Protein 9C12 (pdb70)

Nearest PDB structures (foldseek):
  9c12-assembly1_A  TM=1.001E+00  e=0.000E+00  Homo sapiens
  8jxq-assembly1_A  TM=9.206E-01  e=0.000E+00  Homo sapiens
  8jy4-assembly1_A  TM=8.613E-01  e=0.000E+00  Homo sapiens
  8rq3-assembly1_A  TM=8.655E-01  e=0.000E+00  Rattus norvegicus
  8izr-assembly1_A  TM=8.465E-01  e=0.000E+00  Homo sapiens

Radius of gyration: 42.32 Å; Cα contacts (8 Å, |Δi|>4): 1856; chains: 1; bounding box: 76×103×144 Å

GO terms:
  GO:0042167 heme catabolic process (P, IMP)
  GO:0016324 apical plasma membrane (C, IDA)
  GO:0042626 ATPase-coupled transmembrane transporter activity (F, IDA)
  GO:0042910 xenobiotic transmembrane transporter activity (F, IDA)
  GO:0015431 ABC-type glutathione S-conjugate transporter activity (F, EXP)
  GO:0008559 ABC-type xenobiotic transporter activity (F, EXP)
  GO:0015431 ABC-type glutathione S-conjugate transporter activity (F, IMP)
  GO:0008559 ABC-type xenobiotic transporter activity (F, IMP)
  GO:0015721 bile acid and bile salt transport (P, IMP)
  GO:0015723 bilirubin transport (P, IMP)
  GO:0015127 bilirubin transmembrane transporter activity (F, IMP)
  GO:0046618 xenobiotic export from cell (P, IMP)
  GO:0071716 leukotriene transport (P, IMP)
  GO:0006855 xenobiotic transmembrane transport (P, IMP)
  GO:0005886 plasma membrane (C, TAS)
  GO:0042626 ATPase-coupled transmembrane transporter activity (F, TAS)
  GO:0022857 transmembrane transporter activity (F, TAS)
  GO:0042167 heme catabolic process (P, TAS)
  GO:0008559 ABC-type xenobiotic transporter activity (F, TAS)
  GO:0015127 bilirubin transmembrane transporter activity (F, TAS)

InterPro domains:
  IPR003439 ABC transporter-like, ATP-binding domain [PF00005] (655-788)
  IPR003439 ABC transporter-like, ATP-binding domain [PF00005] (1317-1465)
  IPR003439 ABC transporter-like, ATP-binding domain [PS50893] (637-861)
  IPR003439 ABC transporter-like, ATP-binding domain [PS50893] (1300-1534)
  IPR003593 AAA+ ATPase domain [SM00382] (663-838)
  IPR003593 AAA+ ATPase domain [SM00382] (1326-1511)
  IPR005292 Multi drug resistance-associated protein [TIGR00957] (9-1537)
  IPR011527 ABC transporter type 1, transmembrane domain [PF00664] (323-593)
  IPR011527 ABC transporter type 1, transmembrane domain [PF00664] (979-1228)
  IPR011527 ABC transporter type 1, transmembrane domain [PS50929] (325-605)
  IPR011527 ABC transporter type 1, transmembrane domain [PS50929] (980-1264)
  IPR017871 ABC transporter-like, conserved site [PS00211] (761-775)
  IPR027417 P-loop containing nucleoside triphosphate hydrolase [G3DSA:3.40.50.300] (620-881)
  IPR027417 P-loop containing nucleoside triphosphate hydrolase [G3DSA:3.40.50.300] (1284-1530)
  IPR027417 P-loop containing nucleoside triphosphate hydrolase [SSF52540] (632-859)
  IPR027417 P-loop containing nucleoside triphosphate hydrolase [SSF52540] (1290-1532)
  IPR036640 ABC transporter type 1, transmembrane domain superfamily [G3DSA:1.20.1560.10] (288-618)
  IPR036640 ABC transporter type 1, transmembrane domain superfamily [G3DSA:1.20.1560.10] (944-1282)
  IPR036640 ABC transporter type 1, transmembrane domain superfamily [SSF90123] (306-617)
  IPR036640 ABC transporter type 1, transmembrane domain superfamily [SSF90123] (979-1281)

B-factor: mean 104.56, std 37.17, range [22.06, 226.89]

Solvent-accessible surface area: 64029 Å² total; per-residue (Å²): 170,37,95,167,38,12,93,58,64,57,120,66,75,80,79,63,101,43,97,144,23,50,40,10,58,1,46,1,28,0,42,27,11,109,84,5,10,27,43,0,116,147,56,1,81,138,23,44,102,107,7,142,171,68,108,129,154,87,29,92,86,43,188,47,27,99,25,19,33,68,39,0,18,77,4,37,96,25,7,47,75,34,39,54,86,14,121,100,82,21,86,82,91,76,95,49,31,43,7,109,62,47,15,4,58,75,60,42,26,0,9,102,26,0,43,83,8,13,100,6,42,5,45,22,90,50,9,14,11,96,2,19,1,65,2,2,51,60,19,23,109,16,15,57,89,11,65,64,7,4,78,90,52,55,148,162,55,72,107,104,62,81,58,55,1,49,23,37,47,82,26,24,35,49,18,70,62,0,34,91,40,8,28,105,37,16,75,84,137,49,105,87,18,32,52,43,12,2,2,41,41,21,45,27,35,13,44,37,2,58,49,3,4,95,65,3,106,154,97,106,5,73,52,159,28,8,70,88,11,65,113,92,2,48,0,142,45,2,16,72,106,0,48,68,46,24,119,136,2,20,105,117,16,91,169,63,52,79,79,61,116,127,114,15,124,76,2,0,99,105,0,16,121,86,13,12,118,95,27,33,93,109,1,77,98,50,12,59,63,7,0,100,53,18,11,50,17,2,53,18,1,48,89,5,0,44,6,10,34,70,133,122,41,63,89,81,54,0,87,84,6,0,91,77,4,52,50,9,30,48,73,41,13,53,23,22,4,34,6,49,27,33,5,38,39,6,0,0,19,8,15,2,0,0,4,7,11,0,2,82,26,3,12,57,2,16,15,86,26,45,125,111,48,92,63,42,92,4,20,79,9,1,37,75,3,1,54,48,6,17,62,16,18,19,72,57,19,8,58,73,0,0,76,52,17,23,88,42,0,43,111,35,2,107,132,18,3,22,92,12,3,106,30,2,34,35,20,9,88,115,21,47,67,81,4,24,94,28,9,50,112,0,58,74,42,76,91,126,25,99,159,30,54,84,112,3,37,92,15,0,75,27,1,6,82,2,5,54,15,0,0,20,13,3,11,0,30,18,7,67,74,57,1,37,81,22,5,140,91,12,20,160,41,18,49,41,47,23,56,31,57,7,48,8,44,48,28,25,52,21,8,15,33,87,5,8,29,42,1,0,22,50,17,6,87,106,62,85,104,39,36,3,38,6,51,44,0,1,1,0,26,8,1,7,31,44,2,97,115,0,7,12,14,29,1,74,10,78,2,18,69,108,45,4,67,80,5,15,92,116,0,7,100,6,1,3,19,102,87,50,106,106,80,15,22,119,121,85,73,126,51,117,46,7,0,39,6,26,88,0,6,2,2,92,102,131,151,57,147,22,49,2,87,83,4,82,15,65,12,101,80,34,57,2,9,1,2,17,21,90,133,81,10,9,28,51,12,2,1,17,1,3,43,16,15,16,41,53,79,108,27,49,0,6,8,69,36,65,22,0,22,1,20,92,154,27,24,30,25,59,20,29,1,60,74,2,0,18,0,63,36,137,97,74,92,177,89,3,82,99,2,4,72,0,0,14,1,75,94,20,21,151,121,16,116,44,23,36,118,2,103,6,14,125,90,15,60,139,13,64,51,14,23,73,10,30,1,6,5,0,10,1,11,0,30,84,33,70,1,1,1,1,10,14,3,26,60,42,15,43,50,124,45,4,107,70,3,0,61,76,0,0,0,70,88,11,66,5,123,65,46,5,6,4,2,5,10,121,48,48,118,25,5,78,80,13,64,42,7,8,26,8,20,116,6,29,48,92,52,106,14,50,53,79,48,11,47,87,156,161,9,114,17,31,140,99,34,72,80,68,133,101,152,148,52,18,46,73,67,4,60,105,12,14,24,94,155,22,44,126,72,20,73,80,8,9,58,74,26,16,86,9,66,26,23,12,14,75,60,1,21,37,4,0,39,4,32,144,127,57,69,57,124,88,44,50,64,89,43,65,74,92,28,21,43,60,16,25,57,50,9,117,30,8,12,86,56,2,82,76,0,3,82,87,4,1,98,6,25,21,92,0,2,54,45,19,1,84,95,0,0,60,21,0,2,81,0,19,26,94,22,26,112,94,17,42,53,15,110,0,26,72,40,1,16,39,10,3,22,38,2,16,76,75,0,14,67,9,41,22,24,78,29,47,15,76,31,34,15,77,5,7,44,67,0,0,28,108,25,12,93,59,1,55,128,31,40,110,75,22,36,108,88,34,76,44,17,47,94,60,2,24,19,0,0,81,17,0,65,115,9,16,60,91,16,88,66,51,1,38,48,9,0,38,28,1,17,65,0,2,49,8,0,28,12,15,131,38,49,141,59,1,27,131,71,3,37,80,76,2,24,42,4,2,24,0,12,43,10,46,8,2,0,6,13,18,0,2,13,57,0,16,74,8,0,5,39,10,4,30,66,3,1,38,27,8,3,94,99,29,112,110,24,43,4,11,33,3,0,9,0,1,3,5,0,37,47,4,32,95,36,13,16,108,15,0,47,21,27,5,32,13,46,28,20,2,39,4,2,71,91,2,19,102,18,31,141,46,117,40,28,31,77,41,79,34,142,101,146,27,74,134,116,11,9,54,112,0,80,0,58,16,42,82,7,50,0,88,78,78,110,145,65,108,36,44,0,75,31,8,82,22,106,4,28,50,90,30,60,4,1,6,16,11,96,111,82,4,18,33,60,0,22,9,24,1,6,0,22,14,24,100,57,52,21,37,73,4,31,0,34,73,20,45,5,65,34,3,0,0,11,18,0,1,76,77,6,5,7,23,19,95,99,26,51,7,8,20,18,23,3,66,38,2,6,9,26,107,104,119,57,52,72,110,61,0,61,106,5,0,79,65,1,118,10,66,99,66,0,69,91,42,177,99,26,13,72,37,109,6,71,117,62,0,48,74,8,72,88,19,39,56,39,13,3,6,4,0,4,0,11,4,60,112,23,48,2,0,2,16,26,51,50,98,68,53,60,94,131,117,18,51,93,42,32,60,68,5,17,117,94,64,7,58,92,0,0,11,18,19,5,5,86,104,26,147,39,6,61,121,21,76,47,5,18,0,4,40,101,3,107,49,81,75,73,19,47,16,141,84,21,50,132,118,118,28,49,6,18,66,21,0,61,96,69,69,51,78

Secondary structure (DSSP, 8-state):
-HHHHTTS-S--GGGTSSTT----HHHHHHHHHHHHHHHHHHHHHHHHHHHHTT---PPPP-HHHHHHHHHHHHHHHHHHHHHHHHHHHTTTSS---THHHHHHHHHHHHHHHHHHHHHHGGGSSSSS-HHHHHHHHHHHHHHHHHHHHHHHHHHTT--TTHHHHHHHHHHHHHHHHHHHHTTS------SS-GGGT--HHHHHTTTTSHHHHHHHHHS---TTTSPPPPGGGSHHHHHHHHHHHHHHHHHHHHHHHHHS-----S-HHHHHHHHHHHHHHHHHHHHHHHHHHTTTHHHHHHHHHHHHH-S-S-HHHHHHHHHHHHHHHHHHHHHHHHHHHHHHHHHHHHHHHHHHHHHHHHTTB-HHHHTTS-HHHHHHIIIIIHHHHHHHHTTTTHHHHHHHHHHHHHHHHHHHHGGGGHHHHHHHHHHHHHHHHHHHHHHHHHHHHHHHHHHHHHHHHHHHHTHHHHHHHT-HHHHHHHHHHHHHHHHHHHHHHHHHHHHHHHHHHHHHHHHHHHHHHHHHHH-TT----HHHHHHHHHHHHHHHHHHHHHHHHHHHHHHHHHHHHHHHHHHTSPBP--TTEE--SS-SSSEEEEEEEEESSTTS--SEEEE--EE-TT-EEEEE-STTSSHHHHHHHHTT-SEEEEEEEEE-S-EEEE-SS----SEEHHHHHHTTSPP-HHHHHHHHHHTT-HHHHTTSTTGGG-EESTTSB---HHHHHHHHHHHHHHS--SEEEEE-GGGGS-HHHHHHHIIIIISTTSTTTTSEEEEE-S--TTGGG-SEEEEEETTEEEEEE-HHHHHHHT-HHHHHGGGG---HHHHHHHHHHH-HHHHHHHHHHHHHHHHHHHHHHHHHHHHHHGGGT--TTT--HHHHHHHHHHHHHHHHHHHHHHHHHHHHHHHHHHHHHHHHHHHHHHHHTT--HHHHHHS-HHHHHHIIIIIHHHHHTHHHHHHHHHHHHHHHHHHHHHHHHHH-GGGHHHHHHHHHHHHHHHHHHHHHHHHHHHHHHHHHHHHHHHHHHHHHTHHHHHHTT-HHHHHHHHHHHHHHHHHHHHHHHHHHHHHHHHHHHHHHHHHHHHHHHHHHTGGG--HHHHHHHHHHHTTHHHHHHHHHHHHHHHHHHTHHHHHHHHHHTS---S-SS-SS-PPTT--SS--EEEEEEEE-SSTTSPPSEEEEEEE--TT-EEEEE-STTS-THHHHHHHTTSS--SEEEEEETTEETTTS-HHHHHTTSEEE-SS----SEEHHHHH-TT--S-HHHHHHHHHHHT-HHHHTTSSSSSS-EE-GGGTTS-HHHHHHHHHHHHHHH--SEEEEE--SS---HHHHHHHHHHHHHHSTTSEEEEE-SSGGGTTTSSEEEEESSSSEEEEE-TTHHHHS-SHHHHHHHHHT--

Foldseek 3Di:
DLCQLQVHDQDDCVQVPDLDHAHDVSVLLPPLLCVLLVLCVVCLVVLLVVLVVPFDDFDDDDPLLVVLLVLLVVQLVLLVVQQVCVVVVPVVVDDHRNSSHVSSVSSNVVSVSVNVSLVSQRRALANLEPSVLVSLVSNLVSCVRVLCVLVVVVVVPDCPCVVVNVSSVSSNVSSVVSSVSSQAQRHPPDPQASQRRHHPNCNLLVVSCVVLLVVLQPDPDDLVSFHFDDPCQFLVNLQVLLVVQVVVQLVVQVVVVVVPPCLGDDRNVVSLCVSCVVLVVVLLVLLVLLLVLLVPLLVLLLQLLVPLFDPPPHLVSLLVSLVVLLVSLQVSLSSVLVSLLSQLSSLLSQLSNLLLLLLLLLLWFALVLLVVADLVRSLCLSVPLSVLSSVLSSCVVLQVSLVSLVVVLLVVLCVQQNPLLVQLVVLLVVVLVVLLVLLLVLVVLVVVLVVLQVVLLLQVLQCLVCLVVCLLQVPLVLSLVVSLVSVVVSLVSLLVSLLSVLVLVLCLPQSLLVSLLRSVLCSVPVALQRAFALSSNLSSSLSSLSNSVSSSVNSVSVSSVVVSVVSSVVSSSSSSGDTQDPPQEAADAPPQFAKWFDLWFWAADPVDDTQQGGEGDTHGFLAEEEEEEDPSLQQVVVVCVNLSNTGTDDGHMYGHWAEAEQAPDFADDFFFLVCLQCVPPDDDPVLLVLLCVLLVNQVVLVPQPVRRRAGDDLQGDDDDPLNSLSSRLSSRQSVPIAEYEYHASCVWFDPVSVVSNCCADPFCNHDCSRHYYYYYHHDPVCQQRHQKYFYGGNNYTDDMDHPVVCCVVVPPCVVVVVVVCFDVVLVVVLCVQLNVVLVVLLLVLLVQLLVLVLVLLVLVLVSNCVPVVDRSPGDDPVVSCVSSVVNVVSSVRSSVSSSVNSSSLSSSLSSSLSVLLSLLSVLVSQAFVVVSVVDNSVVSSCLVRVLSCLSSDVLSVLVVLQSNLVSLLVSLVVLLCVLPVVCVVVCVVLVVLLVVLLSSLLSSLLSLVVNLVVLPVVLSSLSSSCSVCSSSCVSRPPSVVSSVVNSVSSSSNSSSSSSSSSSLSSSLSSLSSSLSVSLSVSSVVCSVPSVPDRSSSSSSNNSSSVSSRVSSSVSSVSVSVNSNSSVSSVSSVVSSPDDGDFAQFDPPAADPLRLPFWFKWWAQWWFDQDPPDHTLATTEGDTAGGLFFEEEDEDVSLSPVVCVCPQLPSTPTPDTFMDHNRHTPVPGRNNSRSVFEAEQDQAFWARWFFLQCRLPSPNPDDPVLLLVLCVLLVCNVVQVVDPDRRRDTAHSRSVVDDPLVRSSSSLSSRLSSDHQEYEEEHYDGDDDVVSVVSSVVSCCPRNSNHHYYYYDDACVSGQQGQKYWYGGSSYTDDMGHNVVCCVDDDDVVVVCVVRVND

Sequence (1398 aa):
MLEKFCNSTFWNSSFLDSPEADLPLCFEQTVLVWIPLGYLWLLAPWQLLHVYKSRTKRSSTTKLYLAKQVFVGFLLILAAIELALVLTEDSGQATVPAVRYTNPSLYLGTWLLVLLIQYSRQWCVQKNSWFLSLFWILSILCGTFQFQTLIRTLLQGDNSNLAYSCLFFISYGFQILILIFSAFSENNESSNNPSSIASFLSSITYSWYDSIILKGYKRPLTLEDVWEVDEEMKTKTLVSKFETHMKRELQKARRALQRRQEVPKSWLMKALFKTFYMVLLKSFLLKLVNDIFTFVSPQLLKLLISFASDRDTYLWIGYLCAILLFTAALIQSFCLQCYFQLCFKLGVKVRTAIMASVYKKALTLSNLARKEYTVGETVNLMSVDAQKLMDVTNFMHMLWSSVLQIVLSIFFLWRELGPSVLAGVGVMVLVIPINAILSTKSKTIQVKNMKNKDKRLKIMNEILSGIKILKYFAWEPSFRDQVQNLRKKELKNLLAFSQLQCVVIFVFQLTPVLVSVVTFSVYVLVDSNNILDAQKAFTSITLFNILRFPLSMLPMMISSMLQASVSTERLEKYLGGDDLDTSAIRHDCNFDKAMQFSEASFTWEHDSEATVRDVNLDIMAGQLVAVIGPVGSGKSSLISAMLGEMENVHGHITIKGTTAYVPQQSWIQNGTIKDNILFGTEFNEKRYQQVLEACALLPDLEMLPGGDLAEIGEKGINLSGGQKQRISLARATYQNLDIYLLDDPLSAVDAHVGKHIFNKVLGPNGLLKGKTRLLVTHSMHFLPQVDEIVVLGNGTIVEKGSYSALLAKKGEFAKNLKTFLVKFSIYLEYLQAIGLFSIFFIILAFVMNSVAFIGSNLWLSAWTSDSKIFNSTDYPASQRDMRVGVYGALGLAQGIFVFIAHFWSAFGFVHASNILHKQLLNNILRAPMRFFDTTPTGRIVNRFAGDISTVDDTLPQSLRSWITCFLGIISTLVMICMATPVFTIIVIPLGIIYVSVQMFYVSTSRQLRRLDSVTRSPIYSHFSETVSGLPVIRAFEHQQRFLKHNEVRIDTNQKCVFSWITSNRWLAIRLELVGNLTVFFSALMMVIYRDTLSGDTVGFVLSNALNITQTLNWLVRMTSEIETNIVAVERITEYTKVENEAPWVTDKRPPPDWPSKGKIQFNNYQVRYRPELDLVLRGITCDIGSMEKIGVVGRTGAGKSSLTNCLFRILEAAGGQIIIDGVDIASIGLHDLREKLTIIPQDPILFSGSLRMNLDPFNNYSDEEIWKALELAHLKSFVASLQLGLSHEVTEAGGNLSIGQRQLLCLGRALLRKSKILVLDEATAAVDLETDNLIQTTIQNEFAHCTVITIAHRLHTIMDSDKVMVLDNGKIIECGSPEELLQIPGPFYFMAKEAGIE

Organism: Homo sapiens (NCBI:txid9606)

Structure (mmCIF, N/CA/C/O backbone):
data_9C12
#
_entry.id   9C12
#
_cell.length_a   1.00
_cell.length_b   1.00
_cell.length_c   1.00
_cell.angle_alpha   90.00
_cell.angle_beta   90.00
_cell.angle_gamma   90.00
#
_symmetry.space_group_name_H-M   'P 1'
#
loop_
_entity.id
_entity.type
_entity.pdbx_description
1 polymer 'ATP-binding cassette sub-family C member 2'
2 non-polymer '(5~{S},6~{R},7~{E},9~{E},11~{Z},14~{Z})-6-[(2~{R})-2-[[(4~{S})-4-azanyl-5-oxidanyl-5-oxidanylidene-pentanoyl]amino]-3-( 2-hydroxy-2-oxoethylamino)-3-oxidanylidene-propyl]sulfanyl-5-oxidanyl-icosa-7,9,11,14-tetraenoic acid'
3 non-polymer CHOLESTEROL
4 non-polymer 'UNKNOWN LIGAND'
#
loop_
_atom_site.group_PDB
_atom_site.id
_atom_site.type_symbol
_atom_site.label_atom_id
_atom_site.label_alt_id
_atom_site.label_comp_id
_atom_site.label_asym_id
_atom_site.label_entity_id
_atom_site.label_seq_id
_atom_site.pdbx_PDB_ins_code
_atom_site.Cartn_x
_atom_site.Cartn_y
_atom_site.Cartn_z
_atom_site.occupancy
_atom_site.B_iso_or_equiv
_atom_site.auth_seq_id
_atom_site.auth_comp_id
_atom_site.auth_asym_id
_atom_site.auth_atom_id
_atom_site.pdbx_PDB_model_num
ATOM 1 N N . MET A 1 1 ? 193.67600 176.84000 129.32600 1.000 224.55000 1 MET A N 1
ATOM 2 C CA . MET A 1 1 ? 192.85000 175.74000 128.77100 1.000 225.63000 1 MET A CA 1
ATOM 3 C C . MET A 1 1 ? 191.35100 176.01900 128.84900 1.000 224.33000 1 MET A C 1
ATOM 4 O O . MET A 1 1 ? 190.66400 175.79300 127.85500 1.000 223.63000 1 MET A O 1
ATOM 9 N N . LEU A 1 2 ? 190.79000 176.44700 129.98500 1.000 200.97000 2 LEU A N 1
ATOM 10 C CA . LEU A 1 2 ? 189.33100 176.53300 130.14500 1.000 200.41000 2 LEU A CA 1
ATOM 11 C C . LEU A 1 2 ? 188.64600 177.44900 129.11100 1.000 200.55000 2 LEU A C 1
ATOM 12 O O . LEU A 1 2 ? 187.49200 177.22800 128.75400 1.000 201.91000 2 LEU A O 1
ATOM 17 N N . GLU A 1 3 ? 189.38700 178.37100 128.50100 1.000 200.08000 3 GLU A N 1
ATOM 18 C CA . GLU A 1 3 ? 188.94400 179.20900 127.38200 1.000 200.04000 3 GLU A CA 1
ATOM 19 C C . GLU A 1 3 ? 188.44300 178.41400 126.15900 1.000 199.19000 3 GLU A C 1
ATOM 20 O O . GLU A 1 3 ? 187.59600 178.90300 125.41900 1.000 197.41000 3 GLU A O 1
ATOM 26 N N . LYS A 1 4 ? 188.93200 177.18200 125.96500 1.000 201.30000 4 LYS A N 1
ATOM 27 C CA . LYS A 1 4 ? 188.54600 176.23800 124.90000 1.000 201.99000 4 LYS A CA 1
ATOM 28 C C . LYS A 1 4 ? 187.90400 174.94700 125.43100 1.000 203.03000 4 LYS A C 1
ATOM 29 O O . LYS A 1 4 ? 187.57400 174.05600 124.65000 1.000 203.59000 4 LYS A O 1
ATOM 35 N N . PHE A 1 5 ? 187.61500 174.92000 126.73300 1.000 192.88000 5 PHE A N 1
ATOM 36 C CA . PHE A 1 5 ? 186.56300 174.09900 127.33300 1.000 191.26000 5 PHE A CA 1
ATOM 37 C C . PHE A 1 5 ? 185.17900 174.77800 127.21200 1.000 191.81000 5 PHE A C 1
ATOM 38 O O . PHE A 1 5 ? 184.18300 174.10700 126.94600 1.000 190.84000 5 PHE A O 1
ATOM 46 N N . CYS A 1 6 ? 185.12600 176.11100 127.34600 1.000 191.33000 6 CYS A N 1
ATOM 47 C CA . CYS A 1 6 ? 183.89900 176.92800 127.32600 1.000 190.36000 6 CYS A CA 1
ATOM 48 C C . CYS A 1 6 ? 183.75500 177.89100 126.12400 1.000 191.22000 6 CYS A C 1
ATOM 49 O O . CYS A 1 6 ? 182.76000 178.61400 126.05700 1.000 190.64000 6 CYS A O 1
ATOM 52 N N . ASN A 1 7 ? 184.73100 177.97100 125.21000 1.000 194.19000 7 ASN A N 1
ATOM 53 C CA . ASN A 1 7 ? 184.78200 178.93400 124.08600 1.000 193.98000 7 ASN A CA 1
ATOM 54 C C . ASN A 1 7 ? 184.50200 180.40200 124.49100 1.000 193.41000 7 ASN A C 1
ATOM 55 O O . ASN A 1 7 ? 183.88100 181.16800 123.75000 1.000 193.38000 7 ASN A O 1
ATOM 60 N N . SER A 1 8 ? 184.92700 180.79200 125.69200 1.000 184.68000 8 SER A N 1
ATOM 61 C CA . SER A 1 8 ? 184.72600 182.11800 126.29100 1.000 184.72000 8 SER A CA 1
ATOM 62 C C . SER A 1 8 ? 185.74200 182.34100 127.41800 1.000 185.28000 8 SER A C 1
ATOM 63 O O . SER A 1 8 ? 186.35900 181.39000 127.89200 1.000 184.33000 8 SER A O 1
ATOM 66 N N . THR A 1 9 ? 185.97900 183.58900 127.83000 1.000 189.41000 9 THR A N 1
ATOM 67 C CA . THR A 1 9 ? 187.08200 183.91000 128.75500 1.000 188.80000 9 THR A CA 1
ATOM 68 C C . THR A 1 9 ? 186.85200 183.36300 130.16600 1.000 188.70000 9 THR A C 1
ATOM 69 O O . THR A 1 9 ? 185.76300 183.50200 130.72000 1.000 189.20000 9 THR A O 1
ATOM 73 N N . PHE A 1 10 ? 187.86900 182.73900 130.76400 1.000 192.48000 10 PHE A N 1
ATOM 74 C CA . PHE A 1 10 ? 187.79200 182.20000 132.12300 1.000 191.97000 10 PHE A CA 1
ATOM 75 C C . PHE A 1 10 ? 187.88100 183.28200 133.20300 1.000 192.87000 10 PHE A C 1
ATOM 76 O O . PHE A 1 10 ? 187.13900 183.23700 134.17300 1.000 192.32000 10 PHE A O 1
ATOM 84 N N . TRP A 1 11 ? 188.77400 184.25500 133.05300 1.000 212.71000 11 TRP A N 1
ATOM 85 C CA . TRP A 1 11 ? 188.94700 185.33100 134.02500 1.000 213.03000 11 TRP A CA 1
ATOM 86 C C . TRP A 1 11 ? 189.45700 186.62200 133.39000 1.000 212.29000 11 TRP A C 1
ATOM 87 O O . TRP A 1 11 ? 190.35500 186.60500 132.54700 1.000 211.79000 11 TRP A O 1
ATOM 98 N N . ASN A 1 12 ? 188.90800 187.74500 133.84000 1.000 212.10000 12 ASN A N 1
ATOM 99 C CA . ASN A 1 12 ? 189.29300 189.08700 133.43200 1.000 212.70000 12 ASN A CA 1
ATOM 100 C C . ASN A 1 12 ? 188.85200 190.05700 134.53300 1.000 213.79000 12 ASN A C 1
ATOM 101 O O . ASN A 1 12 ? 187.66000 190.30500 134.71000 1.000 213.82000 12 ASN A O 1
ATOM 106 N N . SER A 1 13 ? 189.80000 190.60400 135.29200 1.000 202.65000 13 SER A N 1
ATOM 107 C CA . SER A 1 13 ? 189.50700 191.48800 136.42900 1.000 2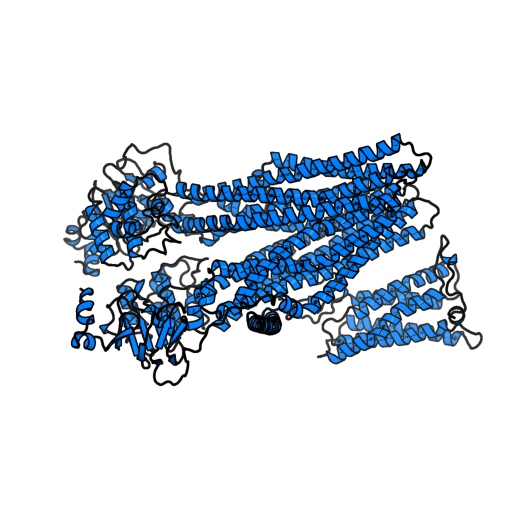01.35000 13 SER A CA 1
ATOM 108 C C . SER A 1 13 ? 188.71600 192.74600 136.04000 1.000 201.87000 13 SER A C 1
ATOM 109 O O . SER A 1 13 ? 188.00100 193.30100 136.87400 1.000 201.95000 13 SER A O 1
ATOM 112 N N . SER A 1 14 ? 188.73100 193.16200 134.77100 1.000 189.15000 14 SER A N 1
ATOM 113 C CA . SER A 1 14 ? 187.92800 194.28900 134.27900 1.000 188.18000 14 SER A CA 1
ATOM 114 C C . SER A 1 14 ? 186.41000 194.06000 134.32700 1.000 188.12000 14 SER A C 1
ATOM 115 O O . SER A 1 14 ? 185.65700 195.02200 134.17400 1.000 185.29000 14 SER A O 1
ATOM 118 N N . PHE A 1 15 ? 185.92300 192.83600 134.57300 1.000 193.24000 15 PHE A N 1
ATOM 119 C CA . PHE A 1 15 ? 184.50100 192.61000 134.88600 1.000 194.10000 15 PHE A CA 1
ATOM 120 C C . PHE A 1 15 ? 184.10200 193.12600 136.27700 1.000 194.83000 15 PHE A C 1
ATOM 121 O O . PHE A 1 15 ? 182.95000 193.50700 136.47000 1.000 196.33000 15 PHE A O 1
ATOM 129 N N . LEU A 1 16 ? 185.02100 193.14500 137.25100 1.000 175.19000 16 LEU A N 1
ATOM 130 C CA . LEU A 1 16 ? 184.73000 193.55300 138.63100 1.000 173.20000 16 LEU A CA 1
ATOM 131 C C . LEU A 1 16 ? 184.82900 195.07100 138.83200 1.000 173.21000 16 LEU A C 1
ATOM 132 O O . LEU A 1 16 ? 184.09400 195.63000 139.63900 1.000 174.27000 16 LEU A O 1
ATOM 137 N N . ASP A 1 17 ? 185.70900 195.75800 138.10700 1.000 165.07000 17 ASP A N 1
ATOM 138 C CA . ASP A 1 17 ? 185.87200 197.21600 138.17000 1.000 166.31000 17 ASP A CA 1
ATOM 139 C C . ASP A 1 17 ? 184.74900 197.94900 137.40800 1.000 166.86000 17 ASP A C 1
ATOM 140 O O . ASP A 1 17 ? 184.98800 198.60000 136.39100 1.000 166.60000 17 ASP A O 1
ATOM 145 N N . SER A 1 18 ? 183.49600 197.80900 137.85200 1.000 160.36000 18 SER A N 1
ATOM 146 C CA . SER A 1 18 ? 182.32600 198.53000 137.32700 1.000 157.59000 18 SER A CA 1
ATOM 147 C C . SER A 1 18 ? 181.14500 198.55600 138.31300 1.000 156.70000 18 SER A C 1
ATOM 148 O O . SER A 1 18 ? 181.05100 197.68600 139.18100 1.000 160.79000 18 SER A O 1
ATOM 151 N N . PRO A 1 19 ? 180.19000 199.49700 138.17100 1.000 159.21000 19 PRO A N 1
ATOM 152 C CA . PRO A 1 19 ? 178.99100 199.57900 139.01100 1.000 161.59000 19 PRO A CA 1
ATOM 153 C C . PRO A 1 19 ? 178.02600 198.39000 138.91000 1.000 162.22000 19 PRO A C 1
ATOM 154 O O . PRO A 1 19 ? 177.17500 198.22200 139.77800 1.000 161.35000 19 PRO A O 1
ATOM 158 N N . GLU A 1 20 ? 178.14100 197.57500 137.86100 1.000 171.72000 20 GLU A N 1
ATOM 159 C CA . GLU A 1 20 ? 177.20700 196.49200 137.51500 1.000 171.55000 20 GLU A CA 1
ATOM 160 C C . GLU A 1 20 ? 177.90500 195.12700 137.37000 1.000 170.30000 20 GLU A C 1
ATOM 161 O O . GLU A 1 20 ? 177.50900 194.29600 136.55300 1.000 168.78000 20 GLU A O 1
ATOM 167 N N . ALA A 1 21 ? 178.96000 194.89400 138.14900 1.000 165.33000 21 ALA A N 1
ATOM 168 C CA . ALA A 1 21 ? 179.82600 193.72200 138.05000 1.000 164.69000 21 ALA A CA 1
ATOM 169 C C . ALA A 1 21 ? 179.09500 192.36500 138.07400 1.000 165.42000 21 ALA A C 1
ATOM 170 O O . ALA A 1 21 ? 178.06100 192.19300 138.72300 1.000 167.88000 21 ALA A O 1
ATOM 172 N N . ASP A 1 22 ? 179.67500 191.37400 137.40100 1.000 164.46000 22 ASP A N 1
ATOM 173 C CA . ASP A 1 22 ? 179.31200 189.95400 137.44200 1.000 163.74000 22 ASP A CA 1
ATOM 174 C C . ASP A 1 22 ? 180.54900 189.07900 137.17600 1.000 164.10000 22 ASP A C 1
ATOM 175 O O . ASP A 1 22 ? 181.57700 189.56100 136.70700 1.000 164.95000 22 ASP A O 1
ATOM 180 N N . LEU A 1 23 ? 180.49200 187.79300 137.52600 1.000 151.40000 23 LEU A N 1
ATOM 181 C CA . LEU A 1 23 ? 181.55700 186.84000 137.20200 1.000 150.72000 23 LEU A CA 1
ATOM 182 C C . LEU A 1 23 ? 181.39800 186.31800 135.75700 1.000 151.08000 23 LEU A C 1
ATOM 183 O O . LEU A 1 23 ? 180.27700 186.26500 135.25000 1.000 152.34000 23 LEU A O 1
ATOM 188 N N . PRO A 1 24 ? 182.47100 185.89400 135.07000 1.000 157.22000 24 PRO A N 1
ATOM 189 C CA . PRO A 1 24 ? 182.35100 185.21800 133.77900 1.000 155.53000 24 PRO A CA 1
ATOM 190 C C . PRO A 1 24 ? 181.59400 183.88800 133.90500 1.000 158.63000 24 PRO A C 1
ATOM 191 O O . PRO A 1 24 ? 181.88300 183.10400 134.80900 1.000 161.19000 24 PRO A O 1
ATOM 195 N N . LEU A 1 25 ? 180.69400 183.55200 132.97200 1.000 163.03000 25 LEU A N 1
ATOM 196 C CA . LEU A 1 25 ? 179.96500 182.27300 133.00200 1.000 163.29000 25 LEU A CA 1
ATOM 197 C C . LEU A 1 25 ? 180.90400 181.06000 133.00900 1.000 163.47000 25 LEU A C 1
ATOM 198 O O . LEU A 1 25 ? 180.62800 180.08100 133.69200 1.000 163.62000 25 LEU A O 1
ATOM 203 N N . CYS A 1 26 ? 182.04600 181.12600 132.32300 1.000 173.97000 26 CYS A N 1
ATOM 204 C CA . CYS A 1 26 ? 183.06100 180.07500 132.36000 1.000 175.17000 26 CYS A CA 1
ATOM 205 C C . CYS A 1 26 ? 183.56100 179.79300 133.78900 1.000 174.48000 26 CYS A C 1
ATOM 206 O O . CYS A 1 26 ? 183.72700 178.63500 134.16800 1.000 175.22000 26 CYS A O 1
ATOM 209 N N . PHE A 1 27 ? 183.74100 180.82500 134.61600 1.000 161.38000 27 PHE A N 1
ATOM 210 C CA . PHE A 1 27 ? 184.16800 180.65600 136.00400 1.000 161.04000 27 PHE A CA 1
ATOM 211 C C . PHE A 1 27 ? 183.06700 180.00500 136.84500 1.000 161.30000 27 PHE A C 1
ATOM 212 O O . PHE A 1 27 ? 183.32400 179.08000 137.61000 1.000 164.68000 27 PHE A O 1
ATOM 220 N N . GLU A 1 28 ? 181.82200 180.44400 136.67200 1.000 154.64000 28 GLU A N 1
ATOM 221 C CA . GLU A 1 28 ? 180.67400 179.87100 137.36800 1.000 155.06000 28 GLU A CA 1
ATOM 222 C C . GLU A 1 28 ? 180.44100 178.40700 136.97700 1.000 156.50000 28 GLU A C 1
ATOM 223 O O . GLU A 1 28 ? 180.25800 177.55500 137.83600 1.000 158.09000 28 GLU A O 1
ATOM 229 N N . GLN A 1 29 ? 180.48500 178.08500 135.68600 1.000 160.06000 29 GLN A N 1
ATOM 230 C CA . GLN A 1 29 ? 180.22800 176.74000 135.17800 1.000 160.65000 29 GLN A CA 1
ATOM 231 C C . GLN A 1 29 ? 181.38400 175.75600 135.41500 1.000 160.75000 29 GLN A C 1
ATOM 232 O O . GLN A 1 29 ? 181.17200 174.55200 135.29500 1.000 161.57000 29 GLN A O 1
ATOM 238 N N . THR A 1 30 ? 182.58500 176.22400 135.75900 1.000 159.05000 30 THR A N 1
ATOM 239 C CA . THR A 1 30 ? 183.70800 175.36500 136.16100 1.000 156.28000 30 THR A CA 1
ATOM 240 C C . THR A 1 30 ? 184.07300 175.24400 137.64000 1.000 156.18000 30 THR A C 1
ATOM 241 O O . THR A 1 30 ? 183.99800 174.15800 138.20400 1.000 159.19000 30 THR A O 1
ATOM 245 N N . VAL A 1 31 ? 184.44900 176.33700 138.30100 1.000 153.04000 31 VAL A N 1
ATOM 246 C CA . VAL A 1 31 ? 185.04400 176.32700 139.64600 1.000 154.31000 31 VAL A CA 1
ATOM 247 C C . VAL A 1 31 ? 183.88000 176.18600 140.62600 1.000 154.70000 31 VAL A C 1
ATOM 248 O O . VAL A 1 31 ? 183.92500 175.33300 141.50600 1.000 156.07000 31 VAL A O 1
ATOM 252 N N . LEU A 1 32 ? 182.80600 176.95900 140.45500 1.000 146.61000 32 LEU A N 1
ATOM 253 C CA . LEU A 1 32 ? 181.66000 176.91700 141.37100 1.000 146.44000 32 LEU A CA 1
ATOM 254 C C . LEU A 1 32 ? 180.77000 175.67000 141.20800 1.000 145.40000 32 LEU A C 1
ATOM 255 O O . LEU A 1 32 ? 179.92400 175.41500 142.06000 1.000 147.63000 32 LEU A O 1
ATOM 260 N N . VAL A 1 33 ? 180.97400 174.85200 140.17200 1.000 145.52000 33 VAL A N 1
ATOM 261 C CA . VAL A 1 33 ? 180.43800 173.48400 140.10400 1.000 146.07000 33 VAL A CA 1
ATOM 262 C C . VAL A 1 33 ? 181.40500 172.50100 140.75500 1.000 148.09000 33 VAL A C 1
ATOM 263 O O . VAL A 1 33 ? 181.00400 171.65600 141.55000 1.000 149.90000 33 VAL A O 1
ATOM 267 N N . TRP A 1 34 ? 182.69800 172.59500 140.46000 1.000 150.87000 34 TRP A N 1
ATOM 268 C CA . TRP A 1 34 ? 183.67300 171.61600 140.92700 1.000 150.03000 34 TRP A CA 1
ATOM 269 C C . TRP A 1 34 ? 183.88900 171.65300 142.44200 1.000 151.69000 34 TRP A C 1
ATOM 270 O O . TRP A 1 34 ? 184.25900 170.63400 143.01500 1.000 152.95000 34 TRP A O 1
ATOM 281 N N . ILE A 1 35 ? 183.62000 172.77300 143.12300 1.000 149.10000 35 ILE A N 1
ATOM 282 C CA . ILE A 1 35 ? 183.69800 172.86600 144.59500 1.000 148.42000 35 ILE A CA 1
ATOM 283 C C . ILE A 1 35 ? 182.66000 171.97100 145.30400 1.000 146.32000 35 ILE A C 1
ATOM 284 O O . ILE A 1 35 ? 183.07200 171.06400 146.02900 1.000 146.77000 35 ILE A O 1
ATOM 289 N N . PRO A 1 36 ? 181.33600 172.12900 145.10700 1.000 138.40000 36 PRO A N 1
ATOM 290 C CA . PRO A 1 36 ? 180.36000 171.27000 145.77100 1.000 140.71000 36 PRO A CA 1
ATOM 291 C C . PRO A 1 36 ? 180.45100 169.80900 145.31900 1.000 142.35000 36 PRO A C 1
ATOM 292 O O . PRO A 1 36 ? 180.31100 168.91700 146.15100 1.000 143.76000 36 PRO A O 1
ATOM 296 N N . LEU A 1 37 ? 180.73100 169.52700 144.04200 1.000 139.47000 37 LEU A N 1
ATOM 297 C CA . LEU A 1 37 ? 180.88200 168.14200 143.58000 1.000 138.69000 37 LEU A CA 1
ATOM 298 C C . LEU A 1 37 ? 182.16000 167.47900 144.10700 1.000 139.80000 37 LEU A C 1
ATOM 299 O O . LEU A 1 37 ? 182.14500 166.30300 144.46200 1.000 140.82000 37 LEU A O 1
ATOM 304 N N . GLY A 1 38 ? 183.26300 168.21700 144.21900 1.000 136.42000 38 GLY A N 1
ATOM 305 C CA . GLY A 1 38 ? 184.51100 167.70900 144.78000 1.000 139.65000 38 GLY A CA 1
ATOM 306 C C . GLY A 1 38 ? 184.38100 167.29600 146.24500 1.000 140.58000 38 GLY A C 1
ATOM 307 O O . GLY A 1 38 ? 184.86500 166.23600 146.62900 1.000 141.44000 38 GLY A O 1
ATOM 308 N N . TYR A 1 39 ? 183.65300 168.06800 147.05500 1.000 130.47000 39 TYR A N 1
ATOM 309 C CA . TYR A 1 39 ? 183.31800 167.68900 148.43100 1.000 128.10000 39 TYR A CA 1
ATOM 310 C C . TYR A 1 39 ? 182.55000 166.36100 148.50800 1.000 129.53000 39 TYR A C 1
ATOM 311 O O . TYR A 1 39 ? 182.84200 165.53600 149.37100 1.000 131.40000 39 TYR A O 1
ATOM 320 N N . LEU A 1 40 ? 181.59300 166.12300 147.60700 1.000 129.76000 40 LEU A N 1
ATOM 321 C CA . LEU A 1 40 ? 180.78300 164.91200 147.60200 1.000 130.31000 40 LEU A CA 1
ATOM 322 C C . LEU A 1 40 ? 181.61800 163.66900 147.26200 1.000 133.99000 40 LEU A C 1
ATOM 323 O O . LEU A 1 40 ? 181.67600 162.72600 148.04800 1.000 132.75000 40 LEU A O 1
ATOM 328 N N . TRP A 1 41 ? 182.29100 163.65000 146.10900 1.000 137.14000 41 TRP A N 1
ATOM 329 C CA . TRP A 1 41 ? 182.98100 162.44700 145.63000 1.000 132.83000 41 TRP A CA 1
ATOM 330 C C . TRP A 1 41 ? 184.21800 162.05300 146.44200 1.000 135.46000 41 TRP A C 1
ATOM 331 O O . TRP A 1 41 ? 184.50900 160.86400 146.55100 1.000 139.40000 41 TRP A O 1
ATOM 342 N N . LEU A 1 42 ? 184.94600 162.99500 147.04400 1.000 135.84000 42 LEU A N 1
ATOM 343 C CA . LEU A 1 42 ? 186.12400 162.66400 147.86000 1.000 135.22000 42 LEU A CA 1
ATOM 344 C C . LEU A 1 42 ? 185.77300 161.93700 149.16900 1.000 137.45000 42 LEU A C 1
ATOM 345 O O . LEU A 1 42 ? 186.62100 161.23200 149.70400 1.000 139.32000 42 LEU A O 1
ATOM 350 N N . LEU A 1 43 ? 184.55900 162.10000 149.70300 1.000 134.65000 43 LEU A N 1
ATOM 351 C CA . LEU A 1 43 ? 184.18000 161.59300 151.02800 1.000 133.43000 43 LEU A CA 1
ATOM 352 C C . LEU A 1 43 ? 183.07100 160.53200 151.00400 1.000 135.83000 43 LEU A C 1
ATOM 353 O O . LEU A 1 43 ? 182.99600 159.71700 151.92400 1.000 135.42000 43 LEU A O 1
ATOM 358 N N . ALA A 1 44 ? 182.23600 160.47400 149.96700 1.000 146.99000 44 ALA A N 1
ATOM 359 C CA . ALA A 1 44 ? 181.14900 159.50300 149.90400 1.000 147.86000 44 ALA A CA 1
ATOM 360 C C . ALA A 1 44 ? 181.58500 158.02600 150.04400 1.000 151.47000 44 ALA A C 1
ATOM 361 O O . ALA A 1 44 ? 180.90400 157.29700 150.76400 1.000 149.99000 44 ALA A O 1
ATOM 363 N N . PRO A 1 45 ? 182.70000 157.54700 149.45200 1.000 156.00000 45 PRO A N 1
ATOM 364 C CA . PRO A 1 45 ? 183.16600 156.17100 149.65000 1.000 153.67000 45 PRO A CA 1
ATOM 365 C C . PRO A 1 45 ? 183.39200 155.80500 151.12000 1.000 154.96000 45 PRO A C 1
ATOM 366 O O . PRO A 1 45 ? 182.94000 154.75700 151.57700 1.000 156.49000 45 PRO A O 1
ATOM 370 N N . TRP A 1 46 ? 184.02500 156.68700 151.89400 1.000 164.23000 46 TRP A N 1
ATOM 371 C CA . TRP A 1 46 ? 184.19900 156.50700 153.33600 1.000 163.38000 46 TRP A CA 1
ATOM 372 C C . TRP A 1 46 ? 182.86400 156.49800 154.08700 1.000 162.95000 46 TRP A C 1
ATOM 373 O O . TRP A 1 46 ? 182.64200 155.63400 154.93300 1.000 163.67000 46 TRP A O 1
ATOM 384 N N . GLN A 1 47 ? 181.94600 157.40900 153.76100 1.000 164.82000 47 GLN A N 1
ATOM 385 C CA . GLN A 1 47 ? 180.63500 157.45600 154.41000 1.000 166.17000 47 GLN A CA 1
ATOM 386 C C . GLN A 1 47 ? 179.79000 156.21100 154.11100 1.000 166.64000 47 GLN A C 1
ATOM 387 O O . GLN A 1 47 ? 179.10400 155.71600 155.00200 1.000 170.29000 47 GLN A O 1
ATOM 393 N N . LEU A 1 48 ? 179.88200 155.63900 152.91000 1.000 161.65000 48 LEU A N 1
ATOM 394 C CA . LEU A 1 48 ? 179.23900 154.36400 152.58700 1.000 162.06000 48 LEU A CA 1
ATOM 395 C C . LEU A 1 48 ? 179.86300 153.19200 153.35600 1.000 164.23000 48 LEU A C 1
ATOM 396 O O . LEU A 1 48 ? 179.14100 152.38300 153.94100 1.000 166.04000 48 LEU A O 1
ATOM 401 N N . LEU A 1 49 ? 181.19400 153.08500 153.39200 1.000 176.27000 49 LEU A N 1
ATOM 402 C CA . LEU A 1 49 ? 181.86400 152.00300 154.12100 1.000 176.28000 49 LEU A CA 1
ATOM 403 C C . LEU A 1 49 ? 181.62800 152.08100 155.63100 1.000 175.30000 49 LEU A C 1
ATOM 404 O O . LEU A 1 49 ? 181.47700 151.04500 156.27600 1.000 175.99000 49 LEU A O 1
ATOM 409 N N . HIS A 1 50 ? 181.53400 153.28100 156.20200 1.000 182.72000 50 HIS A N 1
ATOM 410 C CA . HIS A 1 50 ? 181.21700 153.46200 157.61900 1.000 184.15000 50 HIS A CA 1
ATOM 411 C C . HIS A 1 50 ? 179.86100 152.84800 157.98600 1.000 183.26000 50 HIS A C 1
ATOM 412 O O . HIS A 1 50 ? 179.76600 152.11300 158.96700 1.000 182.97000 50 HIS A O 1
ATOM 419 N N . VAL A 1 51 ? 178.82400 153.06500 157.17300 1.000 179.28000 51 VAL A N 1
ATOM 420 C CA . VAL A 1 51 ? 177.51700 152.42300 157.38100 1.000 177.94000 51 VAL A CA 1
ATOM 421 C C . VAL A 1 51 ? 177.59000 150.91900 157.12900 1.000 179.19000 51 VAL A C 1
ATOM 422 O O . VAL A 1 51 ? 177.08700 150.14300 157.93400 1.000 179.68000 51 VAL A O 1
ATOM 426 N N . TYR A 1 52 ? 178.26200 150.46500 156.07000 1.000 192.96000 52 TYR A N 1
ATOM 427 C CA . TYR A 1 52 ? 178.37900 149.02900 155.78700 1.000 193.03000 52 TYR A CA 1
ATOM 428 C C . TYR A 1 52 ? 179.04600 148.24300 156.92900 1.000 192.92000 52 TYR A C 1
ATOM 429 O O . TYR A 1 52 ? 178.63100 147.12600 157.23700 1.000 190.58000 52 TYR A O 1
ATOM 438 N N . LYS A 1 53 ? 180.03300 148.84200 157.60300 1.000 201.24000 53 LYS A N 1
ATOM 439 C CA . LYS A 1 53 ? 180.71600 148.27100 158.77200 1.000 202.00000 53 LYS A CA 1
ATOM 440 C C . LYS A 1 53 ? 180.03500 148.55600 160.11900 1.000 200.75000 53 LYS A C 1
ATOM 441 O O . LYS A 1 53 ? 180.59000 148.18500 161.15200 1.000 199.18000 53 LYS A O 1
ATOM 447 N N . SER A 1 54 ? 178.85700 149.18900 160.15200 1.000 195.35000 54 SER A N 1
ATOM 448 C CA . SER A 1 54 ? 178.16000 149.52600 161.41200 1.000 193.58000 54 SER A CA 1
ATOM 449 C C . SER A 1 54 ? 176.63400 149.35200 161.39600 1.000 195.47000 54 SER A C 1
ATOM 450 O O . SER A 1 54 ? 175.98700 149.57700 162.42000 1.000 196.86000 54 SER A O 1
ATOM 453 N N . ARG A 1 55 ? 176.03800 148.91900 160.28000 1.000 191.34000 55 ARG A N 1
ATOM 454 C CA . ARG A 1 55 ? 174.60300 148.61000 160.16200 1.000 190.57000 55 ARG A CA 1
ATOM 455 C C . ARG A 1 55 ? 174.13200 147.50900 161.11900 1.000 190.50000 55 ARG A C 1
ATOM 456 O O . ARG A 1 55 ? 174.90600 146.62900 161.49300 1.000 189.33000 55 ARG A O 1
ATOM 464 N N . THR A 1 56 ? 172.83900 147.52200 161.44700 1.000 179.38000 56 THR A N 1
ATOM 465 C CA . THR A 1 56 ? 172.17100 146.50400 162.28600 1.000 177.75000 56 THR A CA 1
ATOM 466 C C . THR A 1 56 ? 170.86800 146.00300 161.64900 1.000 178.25000 56 THR A C 1
ATOM 467 O O . THR A 1 56 ? 170.78600 144.83300 161.27000 1.000 179.11000 56 THR A O 1
ATOM 471 N N . LYS A 1 57 ? 169.87200 146.87700 161.45700 1.000 170.37000 57 LYS A N 1
ATOM 472 C CA . LYS A 1 57 ? 168.62800 146.62000 160.70900 1.000 169.03000 57 LYS A CA 1
ATOM 473 C C . LYS A 1 57 ? 168.08700 147.89600 160.06200 1.000 167.51000 57 LYS A C 1
ATOM 474 O O . LYS A 1 57 ? 168.40400 148.99400 160.51700 1.000 168.54000 57 LYS A O 1
ATOM 480 N N . ARG A 1 58 ? 167.24300 147.76600 159.03400 1.000 167.32000 58 ARG A N 1
ATOM 481 C CA . ARG A 1 58 ? 166.53300 148.90700 158.42900 1.000 167.42000 58 ARG A CA 1
ATOM 482 C C . ARG A 1 58 ? 165.49200 149.49700 159.37400 1.000 167.32000 58 ARG A C 1
ATOM 483 O O . ARG A 1 58 ? 164.88700 148.78900 160.18200 1.000 167.59000 58 ARG A O 1
ATOM 491 N N . SER A 1 59 ? 165.26600 150.79600 159.23200 1.000 165.92000 59 SER A N 1
ATOM 492 C CA . SER A 1 59 ? 164.12500 151.50200 159.82400 1.000 167.51000 59 SER A CA 1
ATOM 493 C C . SER A 1 59 ? 162.85600 151.29800 158.98700 1.000 165.89000 59 SER A C 1
ATOM 494 O O . SER A 1 59 ? 162.91400 150.79400 157.86300 1.000 164.12000 59 SER A O 1
ATOM 497 N N . SER A 1 60 ? 161.70100 151.73600 159.49100 1.000 167.37000 60 SER A N 1
ATOM 498 C CA . SER A 1 60 ? 160.48100 151.85500 158.68200 1.000 167.03000 60 SER A CA 1
ATOM 499 C C . SER A 1 60 ? 160.64500 152.86000 157.53200 1.000 167.02000 60 SER A C 1
ATOM 500 O O . SER A 1 60 ? 161.50300 153.74400 157.57200 1.000 167.73000 60 SER A O 1
ATOM 503 N N . THR A 1 61 ? 159.79800 152.75800 156.51000 1.000 167.54000 61 THR A N 1
ATOM 504 C CA . THR A 1 61 ? 159.63700 153.80800 155.49100 1.000 168.83000 61 THR A CA 1
ATOM 505 C C . THR A 1 61 ? 158.77100 154.94900 156.03800 1.000 169.42000 61 THR A C 1
ATOM 506 O O . THR A 1 61 ? 157.88600 154.71700 156.86400 1.000 169.09000 61 THR A O 1
ATOM 510 N N . THR A 1 62 ? 159.00700 156.18400 155.59600 1.000 161.12000 62 THR A N 1
ATOM 511 C CA . THR A 1 62 ? 158.32800 157.39600 156.08900 1.000 158.18000 62 THR A CA 1
ATOM 512 C C . THR A 1 62 ? 157.91300 158.30600 154.93300 1.000 159.48000 62 THR A C 1
ATOM 513 O O . THR A 1 62 ? 158.46000 158.22000 153.83100 1.000 162.48000 62 THR A O 1
ATOM 517 N N . LYS A 1 63 ? 156.98800 159.23900 155.17600 1.000 166.32000 63 LYS A N 1
ATOM 518 C CA . LYS A 1 63 ? 156.60500 160.25300 154.17900 1.000 171.44000 63 LYS A CA 1
ATOM 519 C C . LYS A 1 63 ? 157.78200 161.14600 153.77500 1.000 172.58000 63 LYS A C 1
ATOM 520 O O . LYS A 1 63 ? 157.94000 161.45200 152.59800 1.000 170.04000 63 LYS A O 1
ATOM 526 N N . LEU A 1 64 ? 158.64500 161.51900 154.72100 1.000 155.98000 64 LEU A N 1
ATOM 527 C CA . LEU A 1 64 ? 159.83400 162.33500 154.45000 1.000 151.32000 64 LEU A CA 1
ATOM 528 C C . LEU A 1 64 ? 160.90300 161.59000 153.64000 1.000 148.58000 64 LEU A C 1
ATOM 529 O O . LEU A 1 64 ? 161.56000 162.20700 152.80700 1.000 152.71000 64 LEU A O 1
ATOM 534 N N . TYR A 1 65 ? 161.07000 160.27900 153.82200 1.000 136.76000 65 TYR A N 1
ATOM 535 C CA . TYR A 1 65 ? 161.96200 159.48600 152.97700 1.000 138.63000 65 TYR A CA 1
ATOM 536 C C . TYR A 1 65 ? 161.49100 159.47400 151.52100 1.000 140.30000 65 TYR A C 1
ATOM 537 O O . TYR A 1 65 ? 162.26800 159.78700 150.62300 1.000 147.12000 65 TYR A O 1
ATOM 546 N N . LEU A 1 66 ? 160.20300 159.21300 151.28200 1.000 136.69000 66 LEU A N 1
ATOM 547 C CA . LEU A 1 66 ? 159.60200 159.32600 149.95000 1.000 141.02000 66 LEU A CA 1
ATOM 548 C C . LEU A 1 66 ? 159.82900 160.72900 149.36900 1.000 146.92000 66 LEU A C 1
ATOM 549 O O . LEU A 1 66 ? 160.34300 160.86400 148.25900 1.000 148.21000 66 LEU A O 1
ATOM 554 N N . ALA A 1 67 ? 159.50600 161.77400 150.12600 1.000 136.53000 67 ALA A N 1
ATOM 555 C CA . ALA A 1 67 ? 159.60100 163.15200 149.67000 1.000 134.23000 67 ALA A CA 1
ATOM 556 C C . ALA A 1 67 ? 161.03600 163.57600 149.30200 1.000 130.15000 67 ALA A C 1
ATOM 557 O O . ALA A 1 67 ? 161.23500 164.22600 148.27900 1.000 130.58000 67 ALA A O 1
ATOM 559 N N . LYS A 1 68 ? 162.05300 163.17100 150.07400 1.000 120.08000 68 LYS A N 1
ATOM 560 C CA . LYS A 1 68 ? 163.46000 163.39300 149.70900 1.000 118.10000 68 LYS A CA 1
ATOM 561 C C . LYS A 1 68 ? 163.83700 162.64500 148.43300 1.000 123.22000 68 LYS A C 1
ATOM 562 O O . LYS A 1 68 ? 164.42000 163.23700 147.53100 1.000 128.27000 68 LYS A O 1
ATOM 568 N N . GLN A 1 69 ? 163.48700 161.36600 148.31700 1.000 128.83000 69 GLN A N 1
ATOM 569 C CA . GLN A 1 69 ? 163.90100 160.53100 147.18600 1.000 126.06000 69 GLN A CA 1
ATOM 570 C C . GLN A 1 69 ? 163.25800 160.95600 145.86200 1.000 130.77000 69 GLN A C 1
ATOM 571 O O . GLN A 1 69 ? 163.94200 161.00100 144.84100 1.000 131.40000 69 GLN A O 1
ATOM 577 N N . VAL A 1 70 ? 161.96900 161.31300 145.84500 1.000 136.75000 70 VAL A N 1
ATOM 578 C CA . VAL A 1 70 ? 161.30300 161.72400 144.59800 1.000 138.61000 70 VAL A CA 1
ATOM 579 C C . VAL A 1 70 ? 161.86000 163.04000 144.04700 1.000 140.67000 70 VAL A C 1
ATOM 580 O O . VAL A 1 70 ? 162.10300 163.13600 142.84900 1.000 140.70000 70 VAL A O 1
ATOM 584 N N . PHE A 1 71 ? 162.16000 164.03600 144.88500 1.000 136.13000 71 PHE A N 1
ATOM 585 C CA . PHE A 1 71 ? 162.73600 165.29100 144.40400 1.000 132.41000 71 PHE A CA 1
ATOM 586 C C . PHE A 1 71 ? 164.17800 165.14800 143.91800 1.000 136.78000 71 PHE A C 1
ATOM 587 O O . PHE A 1 71 ? 164.54200 165.79800 142.94300 1.000 142.25000 71 PHE A O 1
ATOM 595 N N . VAL A 1 72 ? 164.99100 164.25400 144.48600 1.000 127.17000 72 VAL A N 1
ATOM 596 C CA . VAL A 1 72 ? 166.27900 163.92000 143.85700 1.000 127.66000 72 VAL A CA 1
ATOM 597 C C . VAL A 1 72 ? 166.05000 163.18800 142.53100 1.000 133.91000 72 VAL A C 1
ATOM 598 O O . VAL A 1 72 ? 166.77300 163.41300 141.56500 1.000 138.83000 72 VAL A O 1
ATOM 602 N N . GLY A 1 73 ? 164.98900 162.38900 142.41900 1.000 141.16000 73 GLY A N 1
ATOM 603 C CA . GLY A 1 73 ? 164.55900 161.81200 141.14600 1.000 142.31000 73 GLY A CA 1
ATOM 604 C C . GLY A 1 73 ? 164.24600 162.86900 140.07900 1.000 145.68000 73 GLY A C 1
ATOM 605 O O . GLY A 1 73 ? 164.67200 162.73500 138.93700 1.000 143.60000 73 GLY A O 1
ATOM 606 N N . PHE A 1 74 ? 163.58600 163.97100 140.43700 1.000 148.18000 74 PHE A N 1
ATOM 607 C CA . PHE A 1 74 ? 163.38200 165.08800 139.51300 1.000 144.90000 74 PHE A CA 1
ATOM 608 C C . PHE A 1 74 ? 164.70100 165.75900 139.11100 1.000 144.30000 74 PHE A C 1
ATOM 609 O O . PHE A 1 74 ? 164.89400 166.03400 137.93400 1.000 147.04000 74 PHE A O 1
ATOM 617 N N . LEU A 1 75 ? 165.63700 165.96500 140.04000 1.000 134.88000 75 LEU A N 1
ATOM 618 C CA . LEU A 1 75 ? 166.98800 166.45900 139.73200 1.000 136.19000 75 LEU A CA 1
ATOM 619 C C . LEU A 1 75 ? 167.69700 165.56200 138.70400 1.000 140.04000 75 LEU A C 1
ATOM 620 O O . LEU A 1 75 ? 168.31800 166.06800 137.77400 1.000 140.37000 75 LEU A O 1
ATOM 625 N N . LEU A 1 76 ? 167.55500 164.24100 138.81800 1.000 142.80000 76 LEU A N 1
ATOM 626 C CA . LEU A 1 76 ? 168.09600 163.28600 137.84800 1.000 141.02000 76 LEU A CA 1
ATOM 627 C C . LEU A 1 76 ? 167.41800 163.39700 136.47400 1.000 144.38000 76 LEU A C 1
ATOM 628 O O . LEU A 1 76 ? 168.09800 163.42100 135.45200 1.000 145.49000 76 LEU A O 1
ATOM 633 N N . ILE A 1 77 ? 166.09200 163.51400 136.42800 1.000 148.73000 77 ILE A N 1
ATOM 634 C CA . ILE A 1 77 ? 165.34300 163.67800 135.17900 1.000 150.88000 77 ILE A CA 1
ATOM 635 C C . ILE A 1 77 ? 165.70800 164.99100 134.48000 1.000 150.85000 77 ILE A C 1
ATOM 636 O O . ILE A 1 77 ? 165.95400 164.98900 133.27800 1.000 150.52000 77 ILE A O 1
ATOM 641 N N . LEU A 1 78 ? 165.79700 166.10800 135.20500 1.000 149.91000 78 LEU A N 1
ATOM 642 C CA . LEU A 1 78 ? 166.17700 167.39100 134.61400 1.000 149.57000 78 LEU A CA 1
ATOM 643 C C . LEU A 1 78 ? 167.59800 167.35000 134.04700 1.000 150.98000 78 LEU A C 1
ATOM 644 O O . LEU A 1 78 ? 167.82200 167.87200 132.96000 1.000 152.19000 78 LEU A O 1
ATOM 649 N N . ALA A 1 79 ? 168.54900 166.68100 134.70000 1.000 154.88000 79 ALA A N 1
ATOM 650 C CA . ALA A 1 79 ? 169.88600 166.50600 134.14200 1.000 154.59000 79 ALA A CA 1
ATOM 651 C C . ALA A 1 79 ? 169.88200 165.67800 132.84400 1.000 155.39000 79 ALA A C 1
ATOM 652 O O . ALA A 1 79 ? 170.66700 165.95000 131.93900 1.000 154.85000 79 ALA A O 1
ATOM 654 N N . ALA A 1 80 ? 168.97700 164.70400 132.70800 1.000 159.97000 80 ALA A N 1
ATOM 655 C CA . ALA A 1 80 ? 168.82900 163.94000 131.47400 1.000 161.90000 80 ALA A CA 1
ATOM 656 C C . ALA A 1 80 ? 168.21600 164.78400 130.34600 1.000 161.39000 80 ALA A C 1
ATOM 657 O O . ALA A 1 80 ? 168.71300 164.75500 129.22200 1.000 159.75000 80 ALA A O 1
ATOM 659 N N . ILE A 1 81 ? 167.17800 165.57700 130.63200 1.000 164.97000 81 ILE A N 1
ATOM 660 C CA . ILE A 1 81 ? 166.57600 166.49100 129.65100 1.000 165.36000 81 ILE A CA 1
ATOM 661 C C . ILE A 1 81 ? 167.59000 167.54300 129.18400 1.000 165.31000 81 ILE A C 1
ATOM 662 O O . ILE A 1 81 ? 167.69500 167.81600 127.99200 1.000 163.96000 81 ILE A O 1
ATOM 667 N N . GLU A 1 82 ? 168.38400 168.10300 130.09600 1.000 172.06000 82 GLU A N 1
ATOM 668 C CA . GLU A 1 82 ? 169.42500 169.07700 129.76200 1.000 172.01000 82 GLU A CA 1
ATOM 669 C C . GLU A 1 82 ? 170.47200 168.49200 128.80700 1.000 171.29000 82 GLU A C 1
ATOM 670 O O . GLU A 1 82 ? 170.81100 169.12800 127.81000 1.000 171.37000 82 GLU A O 1
ATOM 676 N N . LEU A 1 83 ? 170.93700 167.26300 129.04200 1.000 167.74000 83 LEU A N 1
ATOM 677 C CA . LEU A 1 83 ? 171.84500 166.58700 128.11500 1.000 167.94000 83 LEU A CA 1
ATOM 678 C C . LEU A 1 83 ? 171.16800 166.27400 126.77600 1.000 168.30000 83 LEU A C 1
ATOM 679 O O . LEU A 1 83 ? 171.78400 166.44700 125.72600 1.000 167.11000 83 LEU A O 1
ATOM 684 N N . ALA A 1 84 ? 169.90500 165.84800 126.77800 1.000 170.94000 84 ALA A N 1
ATOM 685 C CA . ALA A 1 84 ? 169.18000 165.54700 125.54400 1.000 170.92000 84 ALA A CA 1
ATOM 686 C C . ALA A 1 84 ? 169.04500 166.77800 124.63400 1.000 170.26000 84 ALA A C 1
ATOM 687 O O . ALA A 1 84 ? 169.30600 166.68400 123.43700 1.000 169.15000 84 ALA A O 1
ATOM 689 N N . LEU A 1 85 ? 168.70000 167.94500 125.18400 1.000 170.96000 85 LEU A N 1
ATOM 690 C CA . LEU A 1 85 ? 168.58900 169.19100 124.41800 1.000 170.55000 85 LEU A CA 1
ATOM 691 C C . LEU A 1 85 ? 169.92900 169.66100 123.83800 1.000 170.73000 85 LEU A C 1
ATOM 692 O O . LEU A 1 85 ? 169.94800 170.22000 122.74700 1.000 169.22000 85 LEU A O 1
ATOM 697 N N . VAL A 1 86 ? 171.05100 169.32700 124.47800 1.000 176.66000 86 VAL A N 1
ATOM 698 C CA . VAL A 1 86 ? 172.37700 169.69300 123.89100 1.000 176.24000 86 VAL A CA 1
ATOM 699 C C . VAL A 1 86 ? 172.76100 168.67500 122.81200 1.000 176.71000 86 VAL A C 1
ATOM 700 O O . VAL A 1 86 ? 173.31900 169.09500 121.78300 1.000 176.15000 86 VAL A O 1
ATOM 704 N N . LEU A 1 87 ? 172.46400 167.39400 123.03000 1.000 175.77000 87 LEU A N 1
ATOM 705 C CA . LEU A 1 87 ? 172.84600 166.33100 122.10200 1.000 175.41000 87 LEU A CA 1
ATOM 706 C C . LEU A 1 87 ? 171.99000 166.31200 120.82000 1.000 176.23000 87 LEU A C 1
ATOM 707 O O . LEU A 1 87 ? 172.50800 166.02400 119.74500 1.000 174.41000 87 LEU A O 1
ATOM 712 N N . THR A 1 88 ? 170.69900 166.66100 120.90100 1.000 176.00000 88 THR A N 1
ATOM 713 C CA . THR A 1 88 ? 169.82400 166.75700 119.72100 1.000 174.44000 88 THR A CA 1
ATOM 714 C C . THR A 1 88 ? 170.00800 168.06500 118.94000 1.000 173.81000 88 THR A C 1
ATOM 715 O O . THR A 1 88 ? 170.07600 168.04000 117.71200 1.000 173.03000 88 THR A O 1
ATOM 719 N N . GLU A 1 89 ? 170.13300 169.21300 119.61500 1.000 178.46000 89 GLU A N 1
ATOM 720 C CA . GLU A 1 89 ? 170.14200 170.52400 118.95400 1.000 179.99000 89 GLU A CA 1
ATOM 721 C C . GLU A 1 89 ? 171.42800 170.82600 118.17600 1.000 179.14000 89 GLU A C 1
ATOM 722 O O . GLU A 1 89 ? 171.39700 171.61000 117.22700 1.000 177.74000 89 GLU A O 1
ATOM 724 N N . ASP A 1 90 ? 172.56100 170.21900 118.55000 1.000 183.92000 90 ASP A N 1
ATOM 725 C CA . ASP A 1 90 ? 173.83700 170.41900 117.86400 1.000 184.39000 90 ASP A CA 1
ATOM 726 C C . ASP A 1 90 ? 173.85900 169.86500 116.43300 1.000 185.18000 90 ASP A C 1
ATOM 727 O O . ASP A 1 90 ? 174.48100 170.46300 115.55500 1.000 184.47000 90 ASP A O 1
ATOM 729 N N . SER A 1 91 ? 173.17900 168.73800 116.18000 1.000 190.00000 91 SER A N 1
ATOM 730 C CA . SER A 1 91 ? 173.00000 168.11500 114.85800 1.000 189.62000 91 SER A CA 1
ATOM 731 C C . SER A 1 91 ? 174.28400 167.85000 114.04000 1.000 188.93000 91 SER A C 1
ATOM 732 O O . SER A 1 91 ? 174.22100 167.67800 112.82200 1.000 187.30000 91 SER A O 1
ATOM 734 N N . GLY A 1 92 ? 175.46200 167.85400 114.67200 1.000 187.70000 92 GLY A N 1
ATOM 735 C CA . GLY A 1 92 ? 176.76600 167.82300 113.99500 1.000 186.75000 92 GLY A CA 1
ATOM 736 C C . GLY A 1 92 ? 177.11500 169.10100 113.20800 1.000 188.10000 92 GLY A C 1
ATOM 737 O O . GLY A 1 92 ? 178.09200 169.10900 112.46100 1.000 188.06000 92 GLY A O 1
ATOM 738 N N . GLN A 1 93 ? 176.32400 170.17100 113.32700 1.000 190.97000 93 GLN A N 1
ATOM 739 C CA . GLN A 1 93 ? 176.42000 171.37400 112.49700 1.000 190.06000 93 GLN A CA 1
ATOM 740 C C . GLN A 1 93 ? 177.51300 172.37200 112.91500 1.000 190.58000 93 GLN A C 1
ATOM 741 O O . GLN A 1 93 ? 177.97100 173.16100 112.08400 1.000 189.39000 93 GLN A O 1
ATOM 743 N N . ALA A 1 94 ? 177.94200 172.36100 114.18100 1.000 191.99000 94 ALA A N 1
ATOM 744 C CA . ALA A 1 94 ? 178.96500 173.26300 114.71900 1.000 192.18000 94 ALA A CA 1
ATOM 745 C C . ALA A 1 94 ? 179.74900 172.63100 115.88500 1.000 192.68000 94 ALA A C 1
ATOM 746 O O . ALA A 1 94 ? 179.26800 171.71400 116.55300 1.000 192.30000 94 ALA A O 1
ATOM 748 N N . THR A 1 95 ? 180.95300 173.14200 116.15500 1.000 189.55000 95 THR A N 1
ATOM 749 C CA . THR A 1 95 ? 181.81200 172.70300 117.25700 1.000 188.11000 95 THR A CA 1
ATOM 750 C C . THR A 1 95 ? 181.33900 173.24700 118.61700 1.000 189.14000 95 THR A C 1
ATOM 751 O O . THR A 1 95 ? 181.89500 174.20900 119.15400 1.000 188.34000 95 THR A O 1
ATOM 753 N N . VAL A 1 96 ? 180.30900 172.60300 119.18300 1.000 195.06000 96 VAL A N 1
ATOM 754 C CA . VAL A 1 96 ? 179.73100 173.04300 120.49200 1.000 193.98000 96 VAL A CA 1
ATOM 755 C C . VAL A 1 96 ? 180.77900 172.89400 121.60200 1.000 194.14000 96 VAL A C 1
ATOM 756 O O . VAL A 1 96 ? 181.51800 171.89000 121.59200 1.000 192.94000 96 VAL A O 1
ATOM 760 N N . PRO A 1 97 ? 180.87500 173.84900 122.55500 1.000 195.06000 97 PRO A N 1
ATOM 761 C CA . PRO A 1 97 ? 181.85400 173.77500 123.64600 1.000 195.47000 97 PRO A CA 1
ATOM 762 C C . PRO A 1 97 ? 181.73900 172.49400 124.48500 1.000 196.29000 97 PRO A C 1
ATOM 763 O O . PRO A 1 97 ? 180.64400 171.98400 124.61900 1.000 196.03000 97 PRO A O 1
ATOM 767 N N . ALA A 1 98 ? 182.86000 172.02500 125.04200 1.000 192.61000 98 ALA A N 1
ATOM 768 C CA . ALA A 1 98 ? 182.87100 170.77200 125.83500 1.000 192.78000 98 ALA A CA 1
ATOM 769 C C . ALA A 1 98 ? 182.01200 170.91200 127.09600 1.000 192.20000 98 ALA A C 1
ATOM 770 O O . ALA A 1 98 ? 181.29200 169.95100 127.42700 1.000 190.45000 98 ALA A O 1
ATOM 772 N N . VAL A 1 99 ? 182.08200 172.06000 127.77000 1.000 187.18000 99 VAL A N 1
ATOM 773 C CA . VAL A 1 99 ? 181.34300 172.23900 129.05500 1.000 185.93000 99 VAL A CA 1
ATOM 774 C C . VAL A 1 99 ? 179.86900 171.88700 128.84100 1.000 186.69000 99 VAL A C 1
ATOM 775 O O . VAL A 1 99 ? 179.26200 171.32700 129.77100 1.000 186.28000 99 VAL A O 1
ATOM 779 N N . ARG A 1 100 ? 179.32900 172.16600 127.65000 1.000 190.95000 100 ARG A N 1
ATOM 780 C CA . ARG A 1 100 ? 177.88600 171.93000 127.36700 1.000 192.06000 100 ARG A CA 1
ATOM 781 C C . ARG A 1 100 ? 177.52600 170.45300 127.56200 1.000 194.76000 100 ARG A C 1
ATOM 782 O O . ARG A 1 100 ? 176.31900 170.15300 127.63400 1.000 195.29000 100 ARG A O 1
ATOM 790 N N . TYR A 1 101 ? 178.52400 169.57000 127.63800 1.000 198.25000 101 TYR A N 1
ATOM 791 C CA . TYR A 1 101 ? 178.24700 168.11300 127.74200 1.000 196.19000 101 TYR A CA 1
ATOM 792 C C . TYR A 1 101 ? 178.74800 167.56300 129.08000 1.000 196.49000 101 TYR A C 1
ATOM 793 O O . TYR A 1 101 ? 178.01200 166.78700 129.71500 1.000 198.03000 101 TYR A O 1
ATOM 802 N N . THR A 1 102 ? 179.95500 167.94800 129.49300 1.000 184.71000 102 THR A N 1
ATOM 803 C CA . THR A 1 102 ? 180.54700 167.37800 130.73300 1.000 187.04000 102 THR A CA 1
ATOM 804 C C . THR A 1 102 ? 179.66100 167.67700 131.94500 1.000 185.94000 102 THR A C 1
ATOM 805 O O . THR A 1 102 ? 179.39700 166.74000 132.71800 1.000 185.19000 102 THR A O 1
ATOM 809 N N . ASN A 1 103 ? 179.22400 168.92600 132.10800 1.000 176.55000 103 ASN A N 1
ATOM 810 C CA . ASN A 1 103 ? 178.44600 169.31700 133.28800 1.000 178.72000 103 ASN A CA 1
ATOM 811 C C . ASN A 1 103 ? 177.18200 168.45000 133.48500 1.000 177.11000 103 ASN A C 1
ATOM 812 O O . ASN A 1 103 ? 177.05900 167.84500 134.55100 1.000 176.85000 103 ASN A O 1
ATOM 817 N N . PRO A 1 104 ? 176.26500 168.28200 132.50100 1.000 172.10000 104 PRO A N 1
ATOM 818 C CA . PRO A 1 104 ? 175.13800 167.35500 132.68200 1.000 173.20000 104 PRO A CA 1
ATOM 819 C C . PRO A 1 104 ? 175.63300 165.94600 133.04500 1.000 174.44000 104 PRO A C 1
ATOM 820 O O . PRO A 1 104 ? 175.08400 165.36400 133.95700 1.000 176.07000 104 PRO A O 1
ATOM 824 N N . SER A 1 105 ? 176.64800 165.43700 132.34100 1.000 168.74000 105 SER A N 1
ATOM 825 C CA . SER A 1 105 ? 177.18500 164.09300 132.59000 1.000 168.70000 105 SER A CA 1
ATOM 826 C C . SER A 1 105 ? 177.66200 163.90800 134.03400 1.000 170.68000 105 SER A C 1
ATOM 827 O O . SER A 1 105 ? 177.39500 162.87400 134.64400 1.000 172.59000 105 SER A O 1
ATOM 830 N N . LEU A 1 106 ? 178.30400 164.92200 134.62500 1.000 160.20000 106 LEU A N 1
ATOM 831 C CA . LEU A 1 106 ? 178.63900 164.92900 136.04900 1.000 160.91000 106 LEU A CA 1
ATOM 832 C C . LEU A 1 106 ? 177.37800 164.93000 136.91600 1.000 161.96000 106 LEU A C 1
ATOM 833 O O . LEU A 1 106 ? 177.26700 164.12400 137.83900 1.000 163.86000 106 LEU A O 1
ATOM 838 N N . TYR A 1 107 ? 176.39300 165.77500 136.61800 1.000 151.78000 107 TYR A N 1
ATOM 839 C CA . TYR A 1 107 ? 175.17700 165.82500 137.42800 1.000 151.42000 107 TYR A CA 1
ATOM 840 C C . TYR A 1 107 ? 174.39600 164.51000 137.40900 1.000 151.79000 107 TYR A C 1
ATOM 841 O O . TYR A 1 107 ? 173.98600 164.05200 138.47500 1.000 155.62000 107 TYR A O 1
ATOM 850 N N . LEU A 1 108 ? 174.27600 163.83600 136.26300 1.000 149.78000 108 LEU A N 1
ATOM 851 C CA . LEU A 1 108 ? 173.69500 162.49300 136.17500 1.000 151.46000 108 LEU A CA 1
ATOM 852 C C . LEU A 1 108 ? 174.40200 161.50300 137.11100 1.000 151.75000 108 LEU A C 1
ATOM 853 O O . LEU A 1 108 ? 173.74600 160.79400 137.86700 1.000 153.34000 108 LEU A O 1
ATOM 858 N N . GLY A 1 109 ? 175.73600 161.49500 137.13400 1.000 146.97000 109 GLY A N 1
ATOM 859 C CA . GLY A 1 109 ? 176.49200 160.66500 138.07100 1.000 148.30000 109 GLY A CA 1
ATOM 860 C C . GLY A 1 109 ? 176.23900 161.04200 139.53100 1.000 149.09000 109 GLY A C 1
ATOM 861 O O . GLY A 1 109 ? 176.04600 160.17300 140.37800 1.000 154.21000 109 GLY A O 1
ATOM 862 N N . THR A 1 110 ? 176.18200 162.33300 139.85300 1.000 137.48000 110 THR A N 1
ATOM 863 C CA . THR A 1 110 ? 175.98600 162.77300 141.24100 1.000 139.22000 110 THR A CA 1
ATOM 864 C C . THR A 1 110 ? 174.59700 162.44400 141.76400 1.000 139.91000 110 THR A C 1
ATOM 865 O O . THR A 1 110 ? 174.48800 161.96200 142.88300 1.000 144.44000 110 THR A O 1
ATOM 869 N N . TRP A 1 111 ? 173.52400 162.63600 140.99600 1.000 126.83000 111 TRP A N 1
ATOM 870 C CA . TRP A 1 111 ? 172.18800 162.37100 141.52000 1.000 126.31000 111 TRP A CA 1
ATOM 871 C C . TRP A 1 111 ? 171.92900 160.87900 141.74200 1.000 131.54000 111 TRP A C 1
ATOM 872 O O . TRP A 1 111 ? 171.26900 160.51900 142.71200 1.000 132.28000 111 TRP A O 1
ATOM 883 N N . LEU A 1 112 ? 172.53300 159.99200 140.95000 1.000 129.10000 112 LEU A N 1
ATOM 884 C CA . LEU A 1 112 ? 172.55100 158.56500 141.26100 1.000 126.76000 112 LEU A CA 1
ATOM 885 C C . LEU A 1 112 ? 173.29200 158.27700 142.57200 1.000 123.41000 112 LEU A C 1
ATOM 886 O O . LEU A 1 112 ? 172.80900 157.49900 143.39200 1.000 124.02000 112 LEU A O 1
ATOM 891 N N . LEU A 1 113 ? 174.43000 158.92700 142.82300 1.000 120.46000 113 LEU A N 1
ATOM 892 C CA . LEU A 1 113 ? 175.14100 158.78100 144.09000 1.000 119.13000 113 LEU A CA 1
ATOM 893 C C . LEU A 1 113 ? 174.31700 159.31200 145.27200 1.000 118.37000 113 LEU A C 1
ATOM 894 O O . LEU A 1 113 ? 174.25000 158.65400 146.30200 1.000 124.40000 113 LEU A O 1
ATOM 899 N N . VAL A 1 114 ? 173.64900 160.46000 145.13000 1.000 115.46000 114 VAL A N 1
ATOM 900 C CA . VAL A 1 114 ? 172.79600 161.03200 146.18100 1.000 117.87000 114 VAL A CA 1
ATOM 901 C C . VAL A 1 114 ? 171.61100 160.11700 146.49200 1.000 121.90000 114 VAL A C 1
ATOM 902 O O . VAL A 1 114 ? 171.34900 159.86100 147.66400 1.000 125.25000 114 VAL A O 1
ATOM 906 N N . LEU A 1 115 ? 170.93900 159.54200 145.48800 1.000 120.72000 115 LEU A N 1
ATOM 907 C CA . LEU A 1 115 ? 169.88700 158.54500 145.71600 1.000 119.92000 115 LEU A CA 1
ATOM 908 C C . LEU A 1 115 ? 170.41300 157.33600 146.49300 1.000 117.11000 115 LEU A C 1
ATOM 909 O O . LEU A 1 115 ? 169.74900 156.86100 147.41200 1.000 115.93000 115 LEU A O 1
ATOM 914 N N . LEU A 1 116 ? 171.61100 156.86100 146.16000 1.000 115.99000 116 LEU A N 1
ATOM 915 C CA . LEU A 1 116 ? 172.24100 155.71500 146.80700 1.000 111.51000 116 LEU A CA 1
ATOM 916 C C . LEU A 1 116 ? 172.61500 156.01500 148.26000 1.000 110.35000 116 LEU A C 1
ATOM 917 O O . LEU A 1 116 ? 172.28200 155.23800 149.15100 1.000 116.18000 116 LEU A O 1
ATOM 922 N N . ILE A 1 117 ? 173.26300 157.14300 148.55100 1.000 109.93000 117 ILE A N 1
ATOM 923 C CA . ILE A 1 117 ? 173.62400 157.45300 149.93800 1.000 107.88000 117 ILE A CA 1
ATOM 924 C C . ILE A 1 117 ? 172.39600 157.76600 150.79800 1.000 112.22000 117 ILE A C 1
ATOM 925 O O . ILE A 1 117 ? 172.32900 157.28000 151.92400 1.000 120.72000 117 ILE A O 1
ATOM 930 N N . GLN A 1 118 ? 171.37300 158.45100 150.27900 1.000 119.81000 118 GLN A N 1
ATOM 931 C CA . GLN A 1 118 ? 170.09800 158.59000 150.99500 1.000 121.09000 118 GLN A CA 1
ATOM 932 C C . GLN A 1 118 ? 169.45000 157.23800 151.29600 1.000 127.46000 118 GLN A C 1
ATOM 933 O O . GLN A 1 118 ? 168.96600 157.03400 152.40300 1.000 129.18000 118 GLN A O 1
ATOM 939 N N . TYR A 1 119 ? 169.46400 156.29000 150.35800 1.000 136.63000 119 TYR A N 1
ATOM 940 C CA . TYR A 1 119 ? 168.96700 154.93600 150.61200 1.000 132.00000 119 TYR A CA 1
ATOM 941 C C . TYR A 1 119 ? 169.77600 154.24900 151.71200 1.000 129.08000 119 TYR A C 1
ATOM 942 O O . TYR A 1 119 ? 169.20300 153.69500 152.64900 1.000 133.88000 119 TYR A O 1
ATOM 951 N N . SER A 1 120 ? 171.10600 154.33800 151.66500 1.000 128.55000 120 SER A N 1
ATOM 952 C CA . SER A 1 120 ? 171.97400 153.71600 152.67400 1.000 131.85000 120 SER A CA 1
ATOM 953 C C . SER A 1 120 ? 171.72100 154.24600 154.08200 1.000 132.64000 120 SER A C 1
ATOM 954 O O . SER A 1 120 ? 171.95800 153.55600 155.06800 1.000 134.53000 120 SER A O 1
ATOM 957 N N . ARG A 1 121 ? 171.21100 155.47200 154.18900 1.000 129.21000 121 ARG A N 1
ATOM 958 C CA . ARG A 1 121 ? 170.98200 156.17000 155.45200 1.000 131.25000 121 ARG A CA 1
ATOM 959 C C . ARG A 1 121 ? 169.84800 155.58000 156.29300 1.000 133.40000 121 ARG A C 1
ATOM 960 O O . ARG A 1 121 ? 169.77900 155.82800 157.49200 1.000 134.92000 121 ARG A O 1
ATOM 968 N N . GLN A 1 122 ? 168.98200 154.75800 155.70700 1.000 148.27000 122 GLN A N 1
ATOM 969 C CA . GLN A 1 122 ? 167.82300 154.17500 156.39300 1.000 148.17000 122 GLN A CA 1
ATOM 970 C C . GLN A 1 122 ? 168.19100 153.13000 157.47400 1.000 147.91000 122 GLN A C 1
ATOM 971 O O . GLN A 1 122 ? 167.33200 152.71300 158.25100 1.000 151.75000 122 GLN A O 1
ATOM 977 N N . TRP A 1 123 ? 169.45800 152.71500 157.55300 1.000 148.80000 123 TRP A N 1
ATOM 978 C CA . TRP A 1 123 ? 170.00700 151.86700 158.61800 1.000 152.75000 123 TRP A CA 1
ATOM 979 C C . TRP A 1 123 ? 170.51700 152.64400 159.84400 1.000 151.50000 123 TRP A C 1
ATOM 980 O O . TRP A 1 123 ? 170.74300 152.04200 160.89100 1.000 151.71000 123 TRP A O 1
ATOM 991 N N . CYS A 1 124 ? 170.73300 153.95600 159.74800 1.000 147.59000 124 CYS A N 1
ATOM 992 C CA . CYS A 1 124 ? 171.33200 154.75300 160.82200 1.000 149.14000 124 CYS A CA 1
ATOM 993 C C . CYS A 1 124 ? 170.30700 155.22100 161.86600 1.000 150.09000 124 CYS A C 1
ATOM 994 O O . CYS A 1 124 ? 169.12800 155.40600 161.56000 1.000 150.73000 124 CYS A O 1
ATOM 997 N N . VAL A 1 125 ? 170.75600 155.49300 163.09500 1.000 130.95000 125 VAL A N 1
ATOM 998 C CA . VAL A 1 125 ? 169.90000 156.09200 164.13600 1.000 126.96000 125 VAL A CA 1
ATOM 999 C C . VAL A 1 125 ? 169.56800 157.55900 163.82500 1.000 127.71000 125 VAL A C 1
ATOM 1000 O O . VAL A 1 125 ? 168.39700 157.91300 163.75400 1.000 127.17000 125 VAL A O 1
ATOM 1004 N N . GLN A 1 126 ? 170.56700 158.39400 163.52900 1.000 123.85000 126 GLN A N 1
ATOM 1005 C CA . GLN A 1 126 ? 170.38900 159.74700 162.99500 1.000 118.89000 126 GLN A CA 1
ATOM 1006 C C . GLN A 1 126 ? 170.25000 159.70100 161.47200 1.000 121.74000 126 GLN A C 1
ATOM 1007 O O . GLN A 1 126 ? 171.21900 159.39000 160.77500 1.000 125.85000 126 GLN A O 1
ATOM 1013 N N . LYS A 1 127 ? 169.07500 160.03700 160.93400 1.000 126.67000 127 LYS A N 1
ATOM 1014 C CA . LYS A 1 127 ? 168.83200 160.02200 159.48600 1.000 130.66000 127 LYS A CA 1
ATOM 1015 C C . LYS A 1 127 ? 169.59400 161.14700 158.78700 1.000 134.32000 127 LYS A C 1
ATOM 1016 O O . LYS A 1 127 ? 170.57200 160.88600 158.10000 1.000 140.01000 127 LYS A O 1
ATOM 1022 N N . ASN A 1 128 ? 169.19600 162.39800 158.99300 1.000 112.97000 128 ASN A N 1
ATOM 1023 C CA . ASN A 1 128 ? 169.76100 163.55700 158.30200 1.000 104.71000 128 ASN A CA 1
ATOM 1024 C C . ASN A 1 128 ? 171.07600 164.03300 158.95800 1.000 107.95000 128 ASN A C 1
ATOM 1025 O O . ASN A 1 128 ? 171.05600 164.84400 159.88100 1.000 112.40000 128 ASN A O 1
ATOM 1030 N N . SER A 1 129 ? 172.21900 163.50600 158.52000 1.000 109.66000 129 SER A N 1
ATOM 1031 C CA . SER A 1 129 ? 173.54700 163.77200 159.09800 1.000 109.58000 129 SER A CA 1
ATOM 1032 C C . SER A 1 129 ? 174.22500 165.03000 158.54400 1.000 110.23000 129 SER A C 1
ATOM 1033 O O . SER A 1 129 ? 173.69200 165.72300 157.67500 1.000 113.24000 129 SER A O 1
ATOM 1036 N N . TRP A 1 130 ? 175.42800 165.33800 159.03900 1.000 108.23000 130 TRP A N 1
ATOM 1037 C CA . TRP A 1 130 ? 176.22100 166.48400 158.59700 1.000 110.86000 130 TRP A CA 1
ATOM 1038 C C . TRP A 1 130 ? 176.65700 166.39200 157.13600 1.000 113.71000 130 TRP A C 1
ATOM 1039 O O . TRP A 1 130 ? 176.71300 167.41200 156.45700 1.000 121.91000 130 TRP A O 1
ATOM 1050 N N . PHE A 1 131 ? 176.94100 165.19400 156.62400 1.000 108.60000 131 PHE A N 1
ATOM 1051 C CA . PHE A 1 131 ? 177.60400 165.03900 155.33100 1.000 110.60000 131 PHE A CA 1
ATOM 1052 C C . PHE A 1 131 ? 176.76600 165.57100 154.16700 1.000 110.46000 131 PHE A C 1
ATOM 1053 O O . PHE A 1 131 ? 177.23100 166.44400 153.43600 1.000 112.48000 131 PHE A O 1
ATOM 1061 N N . LEU A 1 132 ? 175.51600 165.11900 154.03100 1.000 90.32000 132 LEU A N 1
ATOM 1062 C CA . LEU A 1 132 ? 174.58400 165.65100 153.03800 1.000 97.43000 132 LEU A CA 1
ATOM 1063 C C . LEU A 1 132 ? 174.11700 167.06800 153.37600 1.000 104.74000 132 LEU A C 1
ATOM 1064 O O . LEU A 1 132 ? 173.93500 167.87800 152.47300 1.000 111.03000 132 LEU A O 1
ATOM 1069 N N . SER A 1 133 ? 173.95100 167.40900 154.65400 1.000 86.01000 133 SER A N 1
ATOM 1070 C CA . SER A 1 133 ? 173.47700 168.74400 155.02800 1.000 82.53000 133 SER A CA 1
ATOM 1071 C C . SER A 1 133 ? 174.43800 169.84200 154.58400 1.000 89.88000 133 SER A C 1
ATOM 1072 O O . SER A 1 133 ? 173.99500 170.85900 154.06000 1.000 97.57000 133 SER A O 1
ATOM 1075 N N . LEU A 1 134 ? 175.75200 169.63700 154.70600 1.000 93.65000 134 LEU A N 1
ATOM 1076 C CA . LEU A 1 134 ? 176.73000 170.57900 154.16400 1.000 95.39000 134 LEU A CA 1
ATOM 1077 C C . LEU A 1 134 ? 176.82300 170.52600 152.63600 1.000 97.88000 134 LEU A C 1
ATOM 1078 O O . LEU A 1 134 ? 177.08100 171.56200 152.03200 1.000 104.97000 134 LEU A O 1
ATOM 1083 N N . PHE A 1 135 ? 176.56100 169.39400 151.97600 1.000 96.63000 135 PHE A N 1
ATOM 1084 C CA . PHE A 1 135 ? 176.49300 169.36700 150.51100 1.000 100.54000 135 PHE A CA 1
ATOM 1085 C C . PHE A 1 135 ? 175.39500 170.29200 149.98200 1.000 99.89000 135 PHE A C 1
ATOM 1086 O O . PHE A 1 135 ? 175.65900 171.10400 149.09700 1.000 105.39000 135 PHE A O 1
ATOM 1094 N N . TRP A 1 136 ? 174.17800 170.22800 150.52600 1.000 90.65000 136 TRP A N 1
ATOM 1095 C CA . TRP A 1 136 ? 173.10100 171.10300 150.06500 1.000 97.40000 136 TRP A CA 1
ATOM 1096 C C . TRP A 1 136 ? 173.41300 172.57400 150.31400 1.000 107.20000 136 TRP A C 1
ATOM 1097 O O . TRP A 1 136 ? 173.19200 173.39400 149.43100 1.000 108.35000 136 TRP A O 1
ATOM 1108 N N . ILE A 1 137 ? 173.99100 172.91200 151.46600 1.000 107.48000 137 ILE A N 1
ATOM 1109 C CA . ILE A 1 137 ? 174.40800 174.28200 151.77700 1.000 101.53000 137 ILE A CA 1
ATOM 1110 C C . ILE A 1 137 ? 175.49400 174.77000 150.81100 1.000 104.43000 137 ILE A C 1
ATOM 1111 O O . ILE A 1 137 ? 175.34300 175.83600 150.22300 1.000 109.76000 137 ILE A O 1
ATOM 1116 N N . LEU A 1 138 ? 176.55600 173.99400 150.57800 1.000 103.70000 138 LEU A N 1
ATOM 1117 C CA . LEU A 1 138 ? 177.59200 174.34900 149.60900 1.000 100.42000 138 LEU A CA 1
ATOM 1118 C C . LEU A 1 138 ? 177.01900 174.49900 148.20200 1.000 99.87000 138 LEU A C 1
ATOM 1119 O O . LEU A 1 138 ? 177.35800 175.45300 147.51400 1.000 101.55000 138 LEU A O 1
ATOM 1124 N N . SER A 1 139 ? 176.13500 173.60300 147.76900 1.000 106.79000 139 SER A N 1
ATOM 1125 C CA . SER A 1 139 ? 175.52800 173.68500 146.44800 1.000 110.59000 139 SER A CA 1
ATOM 1126 C C . SER A 1 139 ? 174.68600 174.94800 146.27300 1.000 108.95000 139 SER A C 1
ATOM 1127 O O . SER A 1 139 ? 174.85700 175.67500 145.29900 1.000 116.95000 139 SER A O 1
ATOM 1130 N N . ILE A 1 140 ? 173.82000 175.27800 147.23200 1.000 101.51000 140 ILE A N 1
ATOM 1131 C CA . ILE A 1 140 ? 172.96100 176.46500 147.16100 1.000 106.25000 140 ILE A CA 1
ATOM 1132 C C . ILE A 1 140 ? 173.77800 177.76400 147.21000 1.000 108.43000 140 ILE A C 1
ATOM 1133 O O . ILE A 1 140 ? 173.47800 178.69500 146.45900 1.000 110.09000 140 ILE A O 1
ATOM 1138 N N . LEU A 1 141 ? 174.82100 177.83800 148.04000 1.000 100.90000 141 LEU A N 1
ATOM 1139 C CA . LEU A 1 141 ? 175.66600 179.02800 148.16500 1.000 98.03000 141 LEU A CA 1
ATOM 1140 C C . LEU A 1 141 ? 176.65700 179.21100 147.01100 1.000 104.74000 141 LEU A C 1
ATOM 1141 O O . LEU A 1 141 ? 177.05100 180.33900 146.74600 1.000 112.89000 141 LEU A O 1
ATOM 1146 N N . CYS A 1 142 ? 177.04700 178.16300 146.28700 1.000 120.50000 142 CYS A N 1
ATOM 1147 C CA . CYS A 1 142 ? 177.79300 178.31600 145.03800 1.000 122.01000 142 CYS A CA 1
ATOM 1148 C C . CYS A 1 142 ? 176.86600 178.65300 143.86300 1.000 120.76000 142 CYS A C 1
ATOM 1149 O O . CYS A 1 142 ? 177.19500 179.50200 143.04000 1.000 119.53000 142 CYS A O 1
ATOM 1152 N N . GLY A 1 143 ? 175.68000 178.04800 143.78400 1.000 126.11000 143 GLY A N 1
ATOM 1153 C CA . GLY A 1 143 ? 174.73800 178.29000 142.69200 1.000 124.87000 143 GLY A CA 1
ATOM 1154 C C . GLY A 1 143 ? 174.13200 179.69400 142.67700 1.000 128.10000 143 GLY A C 1
ATOM 1155 O O . GLY A 1 143 ? 173.67600 180.14500 141.63100 1.000 130.19000 143 GLY A O 1
ATOM 1156 N N . THR A 1 144 ? 174.14800 180.42100 143.79800 1.000 130.79000 144 THR A N 1
ATOM 1157 C CA . THR A 1 144 ? 173.53700 181.76200 143.88000 1.000 128.74000 144 THR A CA 1
ATOM 1158 C C . THR A 1 144 ? 174.17300 182.77400 142.92200 1.000 128.84000 144 THR A C 1
ATOM 1159 O O . THR A 1 144 ? 173.47900 183.60600 142.34400 1.000 133.16000 144 THR A O 1
ATOM 1163 N N . PHE A 1 145 ? 175.48000 182.66300 142.64900 1.000 134.83000 145 PHE A N 1
ATOM 1164 C CA . PHE A 1 145 ? 176.17000 183.52300 141.68300 1.000 137.50000 145 PHE A CA 1
ATOM 1165 C C . PHE A 1 145 ? 175.64300 183.31000 140.26100 1.000 136.43000 145 PHE A C 1
ATOM 1166 O O . PHE A 1 145 ? 175.23300 184.26400 139.60600 1.000 137.48000 145 PHE A O 1
ATOM 1174 N N . GLN A 1 146 ? 175.56200 182.05700 139.81300 1.000 139.99000 146 GLN A N 1
ATOM 1175 C CA . GLN A 1 146 ? 175.02500 181.73100 138.49800 1.000 139.77000 146 GLN A CA 1
ATOM 1176 C C . GLN A 1 146 ? 173.54200 182.08700 138.38800 1.000 142.86000 146 GLN A C 1
ATOM 1177 O O . GLN A 1 146 ? 173.11600 182.58300 137.34900 1.000 141.68000 146 GLN A O 1
ATOM 1183 N N . PHE A 1 147 ? 172.76200 181.91000 139.45900 1.000 143.93000 147 PHE A N 1
ATOM 1184 C CA . PHE A 1 147 ? 171.35200 182.28600 139.48000 1.000 141.93000 147 PHE A CA 1
ATOM 1185 C C . PHE A 1 147 ? 171.17000 183.76900 139.14600 1.000 142.20000 147 PHE A C 1
ATOM 1186 O O . PHE A 1 147 ? 170.43100 184.10000 138.21800 1.000 144.55000 147 PHE A O 1
ATOM 1194 N N . GLN A 1 148 ? 171.89400 184.67000 139.82400 1.000 146.35000 148 GLN A N 1
ATOM 1195 C CA . GLN A 1 148 ? 171.80100 186.09800 139.51400 1.000 146.95000 148 GLN A CA 1
ATOM 1196 C C . GLN A 1 148 ? 172.40700 186.44900 138.14600 1.000 147.40000 148 GLN A C 1
ATOM 1197 O O . GLN A 1 148 ? 171.87300 187.31700 137.46700 1.000 148.88000 148 GLN A O 1
ATOM 1203 N N . THR A 1 149 ? 173.44100 185.75000 137.66600 1.000 147.63000 149 THR A N 1
ATOM 1204 C CA . THR A 1 149 ? 173.98500 185.98300 136.31400 1.000 148.89000 149 THR A CA 1
ATOM 1205 C C . THR A 1 149 ? 172.97300 185.62800 135.23100 1.000 146.73000 149 THR A C 1
ATOM 1206 O O . THR A 1 149 ? 172.73200 186.42900 134.32500 1.000 146.13000 149 THR A O 1
ATOM 1210 N N . LEU A 1 150 ? 172.34000 184.45900 135.31700 1.000 145.05000 150 LEU A N 1
ATOM 1211 C CA . LEU A 1 150 ? 171.35300 184.02800 134.33100 1.000 145.58000 150 LEU A CA 1
ATOM 1212 C C . LEU A 1 150 ? 170.12600 184.93700 134.33900 1.000 146.38000 150 LEU A C 1
ATOM 1213 O O . LEU A 1 150 ? 169.75200 185.44700 133.28700 1.000 148.52000 150 LEU A O 1
ATOM 1218 N N . ILE A 1 151 ? 169.52700 185.20500 135.50100 1.000 145.74000 151 ILE A N 1
ATOM 1219 C CA . ILE A 1 151 ? 168.31800 186.03500 135.55600 1.000 144.19000 151 ILE A CA 1
ATOM 1220 C C . ILE A 1 151 ? 168.60600 187.47300 135.12000 1.000 145.95000 151 ILE A C 1
ATOM 1221 O O . ILE A 1 151 ? 167.79100 188.06200 134.42200 1.000 146.65000 151 ILE A O 1
ATOM 1226 N N . ARG A 1 152 ? 169.77600 188.03900 135.43700 1.000 155.99000 152 ARG A N 1
ATOM 1227 C CA . ARG A 1 152 ? 170.14100 189.39600 135.00600 1.000 157.67000 152 ARG A CA 1
ATOM 1228 C C . ARG A 1 152 ? 170.40500 189.47400 133.50300 1.000 157.23000 152 ARG A C 1
ATOM 1229 O O . ARG A 1 152 ? 169.96600 190.41800 132.85700 1.000 157.46000 152 ARG A O 1
ATOM 1237 N N . THR A 1 153 ? 171.03000 188.45300 132.92000 1.000 159.84000 153 THR A N 1
ATOM 1238 C CA . THR A 1 153 ? 171.21700 188.35800 131.46000 1.000 160.66000 153 THR A CA 1
ATOM 1239 C C . THR A 1 153 ? 169.88000 188.24400 130.72600 1.000 162.30000 153 THR A C 1
ATOM 1240 O O . THR A 1 153 ? 169.64800 188.93700 129.74100 1.000 160.73000 153 THR A O 1
ATOM 1244 N N . LEU A 1 154 ? 168.96700 187.41900 131.23700 1.000 167.74000 154 LEU A N 1
ATOM 1245 C CA . LEU A 1 154 ? 167.61400 187.25800 130.70800 1.000 165.35000 154 LEU A CA 1
ATOM 1246 C C . LEU A 1 154 ? 166.78000 188.54100 130.84700 1.000 167.00000 154 LEU A C 1
ATOM 1247 O O . LEU A 1 154 ? 166.10500 188.95000 129.90600 1.000 168.40000 154 LEU A O 1
ATOM 1252 N N . LEU A 1 155 ? 166.85400 189.22100 131.98900 1.000 170.19000 155 LEU A N 1
ATOM 1253 C CA . LEU A 1 155 ? 166.14000 190.47600 132.25200 1.000 169.87000 155 LEU A CA 1
ATOM 1254 C C . LEU A 1 155 ? 166.62700 191.63200 131.36100 1.000 169.42000 155 LEU A C 1
ATOM 1255 O O . LEU A 1 155 ? 165.84300 192.50900 131.01100 1.000 169.72000 155 LEU A O 1
ATOM 1260 N N . GLN A 1 156 ? 167.89700 191.61200 130.94700 1.000 177.66000 156 GLN A N 1
ATOM 1261 C CA . GLN A 1 156 ? 168.46900 192.55500 129.98100 1.000 179.17000 156 GLN A CA 1
ATOM 1262 C C . GLN A 1 156 ? 167.89200 192.38400 128.56200 1.000 180.61000 156 GLN A C 1
ATOM 1263 O O . GLN A 1 156 ? 168.02900 193.28200 127.73300 1.000 179.35000 156 GLN A O 1
ATOM 1269 N N . GLY A 1 157 ? 167.22200 191.26200 128.27700 1.000 184.65000 157 GLY A N 1
ATOM 1270 C CA . GLY A 1 157 ? 166.45900 191.01600 127.05000 1.000 183.78000 157 GLY A CA 1
ATOM 1271 C C . GLY A 1 157 ? 166.99900 189.91600 126.12800 1.000 182.88000 157 GLY A C 1
ATOM 1272 O O . GLY A 1 157 ? 166.37100 189.62100 125.11400 1.000 182.96000 157 GLY A O 1
ATOM 1273 N N . ASP A 1 158 ? 168.14100 189.29800 126.43300 1.000 189.26000 158 ASP A N 1
ATOM 1274 C CA . ASP A 1 158 ? 168.68300 188.17700 125.65200 1.000 190.99000 158 ASP A CA 1
ATOM 1275 C C . ASP A 1 158 ? 167.96400 186.84500 125.96200 1.000 192.45000 158 ASP A C 1
ATOM 1276 O O . ASP A 1 158 ? 167.97900 186.38000 127.10000 1.000 190.97000 158 ASP A O 1
ATOM 1281 N N . ASN A 1 159 ? 167.36200 186.19800 124.95900 1.000 202.18000 159 ASN A N 1
ATOM 1282 C CA . ASN A 1 159 ? 166.68200 184.90000 125.09500 1.000 201.15000 159 ASN A CA 1
ATOM 1283 C C . ASN A 1 159 ? 167.51100 183.69100 124.60000 1.000 202.21000 159 ASN A C 1
ATOM 1284 O O . ASN A 1 159 ? 166.98900 182.58000 124.52800 1.000 202.58000 159 ASN A O 1
ATOM 1289 N N . SER A 1 160 ? 168.79100 183.86600 124.25500 1.000 191.80000 160 SER A N 1
ATOM 1290 C CA . SER A 1 160 ? 169.60900 182.85500 123.55400 1.000 189.23000 160 SER A CA 1
ATOM 1291 C C . SER A 1 160 ? 169.85000 181.53600 124.30500 1.000 188.79000 160 SER A C 1
ATOM 1292 O O . SER A 1 160 ? 170.31700 180.57000 123.70200 1.000 187.42000 160 SER A O 1
ATOM 1295 N N . ASN A 1 161 ? 169.54100 181.46400 125.60200 1.000 185.94000 161 ASN A N 1
ATOM 1296 C CA . ASN A 1 161 ? 169.61900 180.24900 126.42400 1.000 184.36000 161 ASN A CA 1
ATOM 1297 C C . ASN A 1 161 ? 168.44200 180.13100 127.41500 1.000 185.34000 161 ASN A C 1
ATOM 1298 O O . ASN A 1 161 ? 168.59600 179.66600 128.54800 1.000 18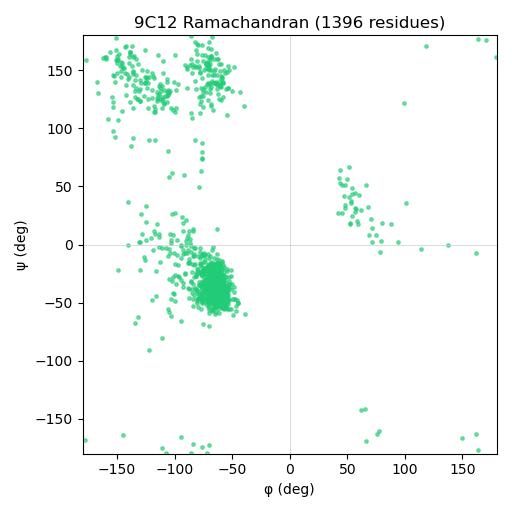5.99000 161 ASN A O 1
ATOM 1303 N N . LEU A 1 162 ? 167.24600 180.55700 127.00100 1.000 187.87000 162 LEU A N 1
ATOM 1304 C CA . LEU A 1 162 ? 166.04400 180.58200 127.84200 1.000 188.83000 162 LEU A CA 1
ATOM 1305 C C . LEU A 1 162 ? 165.70700 179.20200 128.42000 1.000 186.48000 162 LEU A C 1
ATOM 1306 O O . LEU A 1 162 ? 165.49200 179.07200 129.62600 1.000 186.64000 162 LEU A O 1
ATOM 1311 N N . ALA A 1 163 ? 165.72300 178.15100 127.59900 1.000 182.79000 163 ALA A N 1
ATOM 1312 C CA . ALA A 1 163 ? 165.38400 176.80000 128.04500 1.000 186.17000 163 ALA A CA 1
ATOM 1313 C C . ALA A 1 163 ? 166.35600 176.27900 129.11300 1.000 188.17000 163 ALA A C 1
ATOM 1314 O O . ALA A 1 163 ? 165.93500 175.84300 130.18200 1.000 188.91000 163 ALA A O 1
ATOM 1316 N N . TYR A 1 164 ? 167.66200 176.41100 128.87300 1.000 178.24000 164 TYR A N 1
ATOM 1317 C CA . TYR A 1 164 ? 168.69500 176.09100 129.85700 1.000 177.82000 164 TYR A CA 1
ATOM 1318 C C . TYR A 1 164 ? 168.51800 176.88600 131.15600 1.000 176.69000 164 TYR A C 1
ATOM 1319 O O . TYR A 1 164 ? 168.63000 176.33700 132.24900 1.000 176.16000 164 TYR A O 1
ATOM 1328 N N . SER A 1 165 ? 168.16700 178.16900 131.05900 1.000 182.75000 165 SER A N 1
ATOM 1329 C CA . SER A 1 165 ? 167.91500 178.99700 132.23800 1.000 183.54000 165 SER A CA 1
ATOM 1330 C C . SER A 1 165 ? 166.75700 178.45100 133.07000 1.000 184.48000 165 SER A C 1
ATOM 1331 O O . SER A 1 165 ? 166.86500 178.36600 134.28800 1.000 184.86000 165 SER A O 1
ATOM 1334 N N . CYS A 1 166 ? 165.67400 177.99700 132.44000 1.000 181.40000 166 CYS A N 1
ATOM 1335 C CA . CYS A 1 166 ? 164.54200 177.40800 133.15500 1.000 181.06000 166 CYS A CA 1
ATOM 1336 C C . CYS A 1 166 ? 164.90200 176.08500 133.84600 1.000 181.35000 166 CYS A C 1
ATOM 1337 O O . CYS A 1 166 ? 164.54100 175.87800 135.00400 1.000 181.97000 166 CYS A O 1
ATOM 1340 N N . LEU A 1 167 ? 165.66500 175.21100 133.18400 1.000 166.08000 167 LEU A N 1
ATOM 1341 C CA . LEU A 1 167 ? 166.15400 173.97200 133.79600 1.000 166.37000 167 LEU A CA 1
ATOM 1342 C C . LEU A 1 167 ? 167.05900 174.25700 135.00300 1.000 168.57000 167 LEU A C 1
ATOM 1343 O O . LEU A 1 167 ? 166.97200 173.56400 136.02100 1.000 171.36000 167 LEU A O 1
ATOM 1348 N N . PHE A 1 168 ? 167.87900 175.30800 134.94600 1.000 153.06000 168 PHE A N 1
ATOM 1349 C CA . PHE A 1 168 ? 168.65400 175.75600 136.09900 1.000 150.88000 168 PHE A CA 1
ATOM 1350 C C . PHE A 1 168 ? 167.76500 176.30900 137.21800 1.000 151.24000 168 PHE A C 1
ATOM 1351 O O . PHE A 1 168 ? 167.89100 175.86600 138.35800 1.000 155.63000 168 PHE A O 1
ATOM 1359 N N . PHE A 1 169 ? 166.82800 177.21700 136.93700 1.000 150.93000 169 PHE A N 1
ATOM 1360 C CA . PHE A 1 169 ? 165.96800 177.79600 137.97300 1.000 155.38000 169 PHE A CA 1
ATOM 1361 C C . PHE A 1 169 ? 165.14400 176.74000 138.71400 1.000 155.60000 169 PHE A C 1
ATOM 1362 O O . PHE A 1 169 ? 165.05600 176.78800 139.93900 1.000 155.24000 169 PHE A O 1
ATOM 1370 N N . ILE A 1 170 ? 164.59000 175.74800 138.01500 1.000 144.39000 170 ILE A N 1
ATOM 1371 C CA . ILE A 1 170 ? 163.85600 174.65100 138.65900 1.000 145.89000 170 ILE A CA 1
ATOM 1372 C C . ILE A 1 170 ? 164.80400 173.79300 139.51200 1.000 146.94000 170 ILE A C 1
ATOM 1373 O O . ILE A 1 170 ? 164.49200 173.48600 140.66000 1.000 148.69000 170 ILE A O 1
ATOM 1378 N N . SER A 1 171 ? 165.99600 173.46400 139.00800 1.000 139.29000 171 SER A N 1
ATOM 1379 C CA . SER A 1 171 ? 166.99100 172.70000 139.77300 1.000 137.57000 171 SER A CA 1
ATOM 1380 C C . SER A 1 171 ? 167.46400 173.43500 141.02600 1.000 139.27000 171 SER A C 1
ATOM 1381 O O . SER A 1 171 ? 167.76000 172.79900 142.03300 1.000 141.88000 171 SER A O 1
ATOM 1384 N N . TYR A 1 172 ? 167.53800 174.76600 141.00500 1.000 130.21000 172 TYR A N 1
ATOM 1385 C CA . TYR A 1 172 ? 167.88200 175.56100 142.18300 1.000 129.86000 172 TYR A CA 1
ATOM 1386 C C . TYR A 1 172 ? 166.74700 175.54800 143.21600 1.000 134.59000 172 TYR A C 1
ATOM 1387 O O . TYR A 1 172 ? 166.98500 175.30500 144.39400 1.000 133.62000 172 TYR A O 1
ATOM 1396 N N . GLY A 1 173 ? 165.49600 175.71200 142.77900 1.000 127.26000 173 GLY A N 1
ATOM 1397 C CA . GLY A 1 173 ? 164.32800 175.67200 143.66200 1.000 124.49000 173 GLY A CA 1
ATOM 1398 C C . GLY A 1 173 ? 164.15900 174.33900 144.39300 1.000 122.49000 173 GLY A C 1
ATOM 1399 O O . GLY A 1 173 ? 163.97900 174.31800 145.61000 1.000 123.43000 173 GLY A O 1
ATOM 1400 N N . PHE A 1 174 ? 164.27800 173.21000 143.69400 1.000 122.49000 174 PHE A N 1
ATOM 1401 C CA . PHE A 1 174 ? 164.15600 171.89200 144.32200 1.000 122.33000 174 PHE A CA 1
ATOM 1402 C C . PHE A 1 174 ? 165.26600 171.59900 145.33300 1.000 124.98000 174 PHE A C 1
ATOM 1403 O O . PHE A 1 174 ? 164.99400 170.95700 146.34000 1.000 130.32000 174 PHE A O 1
ATOM 1411 N N . GLN A 1 175 ? 166.49100 172.09200 145.15300 1.000 114.68000 175 GLN A N 1
ATOM 1412 C CA . GLN A 1 175 ? 167.53700 171.90900 146.16500 1.000 114.41000 175 GLN A CA 1
ATOM 1413 C C . GLN A 1 175 ? 167.22000 172.63400 147.47300 1.000 117.76000 175 GLN A C 1
ATOM 1414 O O . GLN A 1 175 ? 167.40500 172.05900 148.54200 1.000 123.06000 175 GLN A O 1
ATOM 1420 N N . ILE A 1 176 ? 166.68500 173.85700 147.41300 1.000 109.97000 176 ILE A N 1
ATOM 1421 C CA . ILE A 1 176 ? 166.23800 174.58200 148.61300 1.000 113.39000 176 ILE A CA 1
ATOM 1422 C C . ILE A 1 176 ? 165.13200 173.79700 149.32500 1.000 118.37000 176 ILE A C 1
ATOM 1423 O O . ILE A 1 176 ? 165.13000 173.68300 150.54600 1.000 111.58000 176 ILE A O 1
ATOM 1428 N N . LEU A 1 177 ? 164.21700 173.19100 148.57000 1.000 116.82000 177 LEU A N 1
ATOM 1429 C CA . LEU A 1 177 ? 163.13800 172.39000 149.13100 1.000 110.61000 177 LEU A CA 1
ATOM 1430 C C . LEU A 1 177 ? 163.62700 171.06400 149.74200 1.000 108.82000 177 LEU A C 1
ATOM 1431 O O . LEU A 1 177 ? 163.17900 170.68800 150.82000 1.000 114.74000 177 LEU A O 1
ATOM 1436 N N . ILE A 1 178 ? 164.59800 170.38700 149.12700 1.000 96.21000 178 ILE A N 1
ATOM 1437 C CA . ILE A 1 178 ? 165.22700 169.19200 149.71200 1.000 94.72000 178 ILE A CA 1
ATOM 1438 C C . ILE A 1 178 ? 165.96200 169.54200 151.00900 1.000 101.11000 178 ILE A C 1
ATOM 1439 O O . ILE A 1 178 ? 165.86800 168.79100 151.97500 1.000 106.04000 178 ILE A O 1
ATOM 1444 N N . LEU A 1 179 ? 166.64400 170.68700 151.08800 1.000 103.36000 179 LEU A N 1
ATOM 1445 C CA . LEU A 1 179 ? 167.27700 171.12800 152.33000 1.000 104.57000 179 LEU A CA 1
ATOM 1446 C C . LEU A 1 179 ? 166.24800 171.36500 153.44300 1.000 110.21000 179 LEU A C 1
ATOM 1447 O O . LEU A 1 179 ? 166.48400 170.98100 154.58200 1.000 112.21000 179 LEU A O 1
ATOM 1452 N N . ILE A 1 180 ? 165.08000 171.93000 153.13200 1.000 111.86000 180 ILE A N 1
ATOM 1453 C CA . ILE A 1 180 ? 164.00500 172.09300 154.11900 1.000 106.14000 180 ILE A CA 1
ATOM 1454 C C . ILE A 1 180 ? 163.51500 170.73200 154.62700 1.000 103.83000 180 ILE A C 1
ATOM 1455 O O . ILE A 1 180 ? 163.44200 170.53000 155.83500 1.000 98.17000 180 ILE A O 1
ATOM 1460 N N . PHE A 1 181 ? 163.24000 169.75900 153.75800 1.000 117.05000 181 PHE A N 1
ATOM 1461 C CA . PHE A 1 181 ? 162.85100 168.41700 154.21100 1.000 113.88000 181 PHE A CA 1
ATOM 1462 C C . PHE A 1 181 ? 163.94400 167.74300 155.03500 1.000 114.93000 181 PHE A C 1
ATOM 1463 O O . PHE A 1 181 ? 163.65600 167.05400 156.00800 1.000 118.31000 181 PHE A O 1
ATOM 1471 N N . SER A 1 182 ? 165.20600 167.96900 154.68100 1.000 108.08000 182 SER A N 1
ATOM 1472 C CA . SER A 1 182 ? 166.36600 167.44800 155.39200 1.000 107.76000 182 SER A CA 1
ATOM 1473 C C . SER A 1 182 ? 166.56600 168.04700 156.79300 1.000 107.58000 182 SER A C 1
ATOM 1474 O O . SER A 1 182 ? 167.47000 167.61400 157.50400 1.000 110.41000 182 SER A O 1
ATOM 1477 N N . ALA A 1 183 ? 165.77800 169.03300 157.22500 1.000 109.25000 183 ALA A N 1
ATOM 1478 C CA . ALA A 1 183 ? 165.90000 169.61900 158.56100 1.000 106.76000 183 ALA A CA 1
ATOM 1479 C C . ALA A 1 183 ? 165.17800 168.82900 159.66800 1.000 115.36000 183 ALA A C 1
ATOM 1480 O O . ALA A 1 183 ? 165.58900 168.89300 160.82400 1.000 115.65000 183 ALA A O 1
ATOM 1482 N N . PHE A 1 184 ? 164.10500 168.09700 159.35900 1.000 130.22000 184 PHE A N 1
ATOM 1483 C CA . PHE A 1 184 ? 163.25900 167.42800 160.35400 1.000 124.66000 184 PHE A CA 1
ATOM 1484 C C . PHE A 1 184 ? 163.88600 166.16100 160.95000 1.000 126.37000 184 PHE A C 1
ATOM 1485 O O . PHE A 1 184 ? 164.77900 165.55200 160.36500 1.000 127.37000 184 PHE A O 1
ATOM 1493 N N . SER A 1 185 ? 163.42800 165.76400 162.13500 1.000 150.74000 185 SER A N 1
ATOM 1494 C CA . SER A 1 185 ? 164.04500 164.68600 162.92000 1.000 153.40000 185 SER A CA 1
ATOM 1495 C C . SER A 1 185 ? 163.69700 163.26700 162.45700 1.000 152.01000 185 SER A C 1
ATOM 1496 O O . SER A 1 185 ? 164.47900 162.35500 162.69600 1.000 151.63000 185 SER A O 1
ATOM 1499 N N . GLU A 1 186 ? 162.56300 163.06200 161.77800 1.000 165.17000 186 GLU A N 1
ATOM 1500 C CA . GLU A 1 186 ? 162.17200 161.77400 161.17200 1.000 167.28000 186 GLU A CA 1
ATOM 1501 C C . GLU A 1 186 ? 162.29700 160.58200 162.15400 1.000 167.91000 186 GLU A C 1
ATOM 1502 O O . GLU A 1 186 ? 163.03800 159.62100 161.94300 1.000 167.98000 186 GLU A O 1
ATOM 1508 N N . ASN A 1 187 ? 161.61700 160.70100 163.29300 1.000 179.52000 187 ASN A N 1
ATOM 1509 C CA . ASN A 1 187 ? 161.89700 159.93700 164.50800 1.000 180.95000 187 ASN A CA 1
ATOM 1510 C C . ASN A 1 187 ? 161.81400 158.40100 164.35500 1.000 179.51000 187 ASN A C 1
ATOM 1511 O O . ASN A 1 187 ? 160.87900 157.87200 163.75300 1.000 178.98000 187 ASN A O 1
ATOM 1516 N N . ASN A 1 188 ? 162.68800 157.67400 165.06600 1.000 201.85000 188 ASN A N 1
ATOM 1517 C CA . ASN A 1 188 ? 162.44600 156.28000 165.48800 1.000 204.32000 188 ASN A CA 1
ATOM 1518 C C . ASN A 1 188 ? 161.36700 156.16400 166.59700 1.000 204.84000 188 ASN A C 1
ATOM 1519 O O . ASN A 1 188 ? 160.98000 155.05800 166.97100 1.000 205.34000 188 ASN A O 1
ATOM 1524 N N . GLU A 1 189 ? 160.91700 157.29400 167.15500 1.000 201.89000 189 GLU A N 1
ATOM 1525 C CA . GLU A 1 189 ? 160.03700 157.40700 168.33400 1.000 201.59000 189 GLU A CA 1
ATOM 1526 C C . GLU A 1 189 ? 160.59400 156.73500 169.60800 1.000 201.28000 189 GLU A C 1
ATOM 1527 O O . GLU A 1 189 ? 159.83900 156.27400 170.46900 1.000 201.07000 189 GLU A O 1
ATOM 1533 N N . SER A 1 190 ? 161.92300 156.69300 169.76800 1.000 194.96000 190 SER A N 1
ATOM 1534 C CA . SER A 1 190 ? 162.55300 156.28900 171.02900 1.000 194.67000 190 SER A CA 1
ATOM 1535 C C . SER A 1 190 ? 162.34900 157.37200 172.10100 1.000 196.46000 190 SER A C 1
ATOM 1536 O O . SER A 1 190 ? 162.69100 158.54200 171.91100 1.000 194.51000 190 SER A O 1
ATOM 1539 N N . SER A 1 191 ? 161.77200 156.99000 173.24000 1.000 203.45000 191 SER A N 1
ATOM 1540 C CA . SER A 1 191 ? 161.41400 157.90000 174.34200 1.000 203.01000 191 SER A CA 1
ATOM 1541 C C . SER A 1 191 ? 162.57400 158.23500 175.29200 1.000 201.83000 191 SER A C 1
ATOM 1542 O O . SER A 1 191 ? 162.40700 159.03100 176.21500 1.000 199.39000 191 SER A O 1
ATOM 1545 N N . ASN A 1 192 ? 163.75500 157.65000 175.07700 1.000 187.95000 192 ASN A N 1
ATOM 1546 C CA . ASN A 1 192 ? 164.94300 157.83400 175.91100 1.000 187.16000 192 ASN A CA 1
ATOM 1547 C C . ASN A 1 192 ? 165.44100 159.29100 175.95100 1.000 185.84000 192 ASN A C 1
ATOM 1548 O O . ASN A 1 192 ? 165.49900 159.88500 177.02700 1.000 184.22000 192 ASN A O 1
ATOM 1553 N N . ASN A 1 193 ? 165.78600 159.86900 174.79900 1.000 158.49000 193 ASN A N 1
ATOM 1554 C CA . ASN A 1 193 ? 166.26300 161.24800 174.65600 1.000 154.28000 193 ASN A CA 1
ATOM 1555 C C . ASN A 1 193 ? 166.23200 161.66400 173.16900 1.000 151.91000 193 ASN A C 1
ATOM 1556 O O . ASN A 1 193 ? 166.76000 160.93600 172.33000 1.000 155.80000 193 ASN A O 1
ATOM 1561 N N . PRO A 1 194 ? 165.66500 162.82500 172.79900 1.000 119.44000 194 PRO A N 1
ATOM 1562 C CA . PRO A 1 194 ? 165.64700 163.30200 171.41600 1.000 120.55000 194 PRO A CA 1
ATOM 1563 C C . PRO A 1 194 ? 167.02400 163.54200 170.78700 1.000 118.91000 194 PRO A C 1
ATOM 1564 O O . PRO A 1 194 ? 167.17000 163.43700 169.57400 1.000 124.15000 194 PRO A O 1
ATOM 1568 N N . SER A 1 195 ? 168.04900 163.85300 171.58000 1.000 107.68000 195 SER A N 1
ATOM 1569 C CA . SER A 1 195 ? 169.36800 164.22100 171.05600 1.000 110.39000 195 SER A CA 1
ATOM 1570 C C . SER A 1 195 ? 170.05800 163.12700 170.23800 1.000 111.82000 195 SER A C 1
ATOM 1571 O O . SER A 1 195 ? 170.88200 163.44600 169.38500 1.000 114.72000 195 SER A O 1
ATOM 1574 N N . SER A 1 196 ? 169.72500 161.84900 170.43400 1.000 121.23000 196 SER A N 1
ATOM 1575 C CA . SER A 1 196 ? 170.27700 160.75400 169.62800 1.000 121.95000 196 SER A CA 1
ATOM 1576 C C . SER A 1 196 ? 169.70100 160.69900 168.21300 1.000 121.40000 196 SER A C 1
ATOM 1577 O O . SER A 1 196 ? 170.39800 160.27600 167.29200 1.000 125.65000 196 SER A O 1
ATOM 1580 N N . ILE A 1 197 ? 168.44700 161.10800 168.01900 1.000 112.51000 197 ILE A N 1
ATOM 1581 C CA . ILE A 1 197 ? 167.74100 161.02800 166.73100 1.000 112.94000 197 ILE A CA 1
ATOM 1582 C C . ILE A 1 197 ? 167.70600 162.35100 165.96200 1.000 114.43000 197 ILE A C 1
ATOM 1583 O O . ILE A 1 197 ? 167.41400 162.34700 164.77000 1.000 119.74000 197 ILE A O 1
ATOM 1588 N N . ALA A 1 198 ? 167.97200 163.48500 166.61100 1.000 93.10000 198 ALA A N 1
ATOM 1589 C CA . ALA A 1 198 ? 167.85800 164.80900 166.00200 1.000 90.38000 198 ALA A CA 1
ATOM 1590 C C . ALA A 1 198 ? 168.75100 164.99500 164.76200 1.000 93.01000 198 ALA A C 1
ATOM 1591 O O . ALA A 1 198 ? 169.88700 164.52500 164.72500 1.000 98.52000 198 ALA A O 1
ATOM 1593 N N . SER A 1 199 ? 168.25700 165.71600 163.75400 1.000 75.24000 199 SER A N 1
ATOM 1594 C CA . SER A 1 199 ? 168.99900 166.05700 162.53100 1.000 75.27000 199 SER A CA 1
ATOM 1595 C C . SER A 1 199 ? 170.21100 166.94900 162.80300 1.000 81.88000 199 SER A C 1
ATOM 1596 O O . SER A 1 199 ? 170.30000 167.58000 163.85300 1.000 93.13000 199 SER A O 1
ATOM 1599 N N . PHE A 1 200 ? 171.13100 167.08000 161.84700 1.000 85.70000 200 PHE A N 1
ATOM 1600 C CA . PHE A 1 200 ? 172.29100 167.96700 161.98800 1.000 80.00000 200 PHE A CA 1
ATOM 1601 C C . PHE A 1 200 ? 171.91100 169.42400 162.26700 1.000 85.93000 200 PHE A C 1
ATOM 1602 O O . PHE A 1 200 ? 172.43900 170.02200 163.19800 1.000 98.28000 200 PHE A O 1
ATOM 1610 N N . LEU A 1 201 ? 170.95400 169.99200 161.53700 1.000 77.27000 201 LEU A N 1
ATOM 1611 C CA . LEU A 1 201 ? 170.53500 171.37900 161.74500 1.000 79.11000 201 LEU A CA 1
ATOM 1612 C C . LEU A 1 201 ? 169.86100 171.58400 163.10600 1.000 80.21000 201 LEU A C 1
ATOM 1613 O O . LEU A 1 201 ? 170.15500 172.55900 163.79500 1.000 96.44000 201 LEU A O 1
ATOM 1618 N N . SER A 1 202 ? 169.04400 170.62100 163.53100 1.000 73.15000 202 SER A N 1
ATOM 1619 C CA . SER A 1 202 ? 168.42500 170.71100 164.87700 1.000 76.34000 202 SER A CA 1
ATOM 1620 C C . SER A 1 202 ? 169.50500 170.57700 165.94900 1.000 72.73000 202 SER A C 1
ATOM 1621 O O . SER A 1 202 ? 169.34600 171.18300 167.01900 1.000 94.39000 202 SER A O 1
ATOM 1624 N N . SER A 1 203 ? 170.55600 169.80600 165.67300 1.000 60.60000 203 SER A N 1
ATOM 1625 C CA . SER A 1 203 ? 171.60900 169.56600 166.69200 1.000 68.56000 203 SER A CA 1
ATOM 1626 C C . SER A 1 203 ? 172.44700 170.82700 166.91300 1.000 68.11000 203 SER A C 1
ATOM 1627 O O . SER A 1 203 ? 172.66600 171.18100 168.07900 1.000 78.43000 203 SER A O 1
ATOM 1630 N N . ILE A 1 204 ? 172.89400 171.47500 165.83600 1.000 72.07000 204 ILE A N 1
ATOM 1631 C CA . ILE A 1 204 ? 173.77600 172.67400 165.95900 1.000 69.02000 204 ILE A CA 1
ATOM 1632 C C . ILE A 1 204 ? 172.97400 173.83600 166.55200 1.000 75.14000 204 ILE A C 1
ATOM 1633 O O . ILE A 1 204 ? 173.60000 174.73800 167.13000 1.000 76.40000 204 ILE A O 1
ATOM 1638 N N . THR A 1 205 ? 171.64700 173.81300 166.41200 1.000 90.03000 205 THR A N 1
ATOM 1639 C CA . THR A 1 205 ? 170.79500 174.92000 166.91900 1.000 83.86000 205 THR A CA 1
ATOM 1640 C C . THR A 1 205 ? 170.10900 174.49100 168.21900 1.000 88.87000 205 THR A C 1
ATOM 1641 O O . THR A 1 205 ? 169.32600 175.29400 168.75400 1.000 93.42000 205 THR A O 1
ATOM 1645 N N . TYR A 1 206 ? 170.37700 173.27400 168.69400 1.000 119.58000 206 TYR A N 1
ATOM 1646 C CA . TYR A 1 206 ? 169.80600 172.78800 169.97800 1.000 113.51000 206 TYR A CA 1
ATOM 1647 C C . TYR A 1 206 ? 168.29100 172.99400 169.97100 1.000 113.85000 206 TYR A C 1
ATOM 1648 O O . TYR A 1 206 ? 167.73700 173.35600 171.01900 1.000 123.69000 206 TYR A O 1
ATOM 1657 N N . SER A 1 207 ? 167.64300 172.73000 168.83400 1.000 96.44000 207 SER A N 1
ATOM 1658 C CA . SER A 1 207 ? 166.17900 172.94400 168.70600 1.000 92.82000 207 SER A CA 1
ATOM 1659 C C . SER A 1 207 ? 165.42500 171.68900 169.14900 1.000 97.41000 207 SER A C 1
ATOM 1660 O O . SER A 1 207 ? 164.20500 171.63900 168.94700 1.000 111.66000 207 SER A O 1
ATOM 1663 N N . TRP A 1 208 ? 166.13300 170.71300 169.71400 1.000 109.84000 208 TRP A N 1
ATOM 1664 C CA . TRP A 1 208 ? 165.48900 169.47400 170.21700 1.000 116.00000 208 TRP A CA 1
ATOM 1665 C C . TRP A 1 208 ? 165.19300 169.63100 171.70900 1.000 117.80000 208 TRP A C 1
ATOM 1666 O O . TRP A 1 208 ? 164.63000 168.69200 172.29500 1.000 120.51000 208 TRP A O 1
ATOM 1677 N N . TYR A 1 209 ? 165.55600 170.77700 172.29000 1.000 105.67000 209 TYR A N 1
ATOM 1678 C CA . TYR A 1 209 ? 165.36000 171.01500 173.74200 1.000 93.48000 209 TYR A CA 1
ATOM 1679 C C . TYR A 1 209 ? 164.06300 171.79800 173.95600 1.000 95.57000 209 TYR A C 1
ATOM 1680 O O . TYR A 1 209 ? 163.55000 171.80500 175.08400 1.000 119.23000 209 TYR A O 1
ATOM 1689 N N . ASP A 1 210 ? 163.55100 172.43700 172.90400 1.000 86.02000 210 ASP A N 1
ATOM 1690 C CA . ASP A 1 210 ? 162.33100 173.27700 173.03600 1.000 96.88000 210 ASP A CA 1
ATOM 1691 C C . ASP A 1 210 ? 161.23700 172.46900 173.73700 1.000 90.43000 210 ASP A C 1
ATOM 1692 O O . ASP A 1 210 ? 160.37800 173.08400 174.38500 1.000 96.80000 210 ASP A O 1
ATOM 1697 N N . SER A 1 211 ? 161.27600 171.14600 173.61300 1.000 67.82000 211 SER A N 1
ATOM 1698 C CA . SER A 1 211 ? 160.29900 170.28200 174.26800 1.000 79.63000 211 SER A CA 1
ATOM 1699 C C . SER A 1 211 ? 160.32400 170.42100 175.79400 1.000 84.59000 211 SER A C 1
ATOM 1700 O O . SER A 1 211 ? 159.26700 170.44000 176.41500 1.000 89.00000 211 SER A O 1
ATOM 1703 N N . ILE A 1 212 ? 161.49800 170.59600 176.41900 1.000 80.17000 212 ILE A N 1
ATOM 1704 C CA . ILE A 1 212 ? 161.60700 170.89300 177.85500 1.000 74.67000 212 ILE A CA 1
ATOM 1705 C C . ILE A 1 212 ? 161.24400 172.34800 178.13900 1.000 85.29000 212 ILE A C 1
ATOM 1706 O O . ILE A 1 212 ? 160.49600 172.61200 179.07300 1.000 101.10000 212 ILE A O 1
ATOM 1711 N N . ILE A 1 213 ? 161.69800 173.29700 177.32500 1.000 77.05000 213 ILE A N 1
ATOM 1712 C CA . ILE A 1 213 ? 161.41100 174.72500 177.51800 1.000 71.63000 213 ILE A CA 1
ATOM 1713 C C . ILE A 1 213 ? 159.90000 174.99700 177.55000 1.000 86.24000 213 ILE A C 1
ATOM 1714 O O . ILE A 1 213 ? 159.40900 175.68900 178.43600 1.000 91.30000 213 ILE A O 1
ATOM 1719 N N . LEU A 1 214 ? 159.13300 174.40700 176.63500 1.000 90.24000 214 LEU A N 1
ATOM 1720 C CA . LEU A 1 214 ? 157.67400 174.54000 176.60200 1.000 87.54000 214 LEU A CA 1
ATOM 1721 C C . LEU A 1 214 ? 156.95900 173.76700 177.71700 1.000 95.09000 214 LEU A C 1
ATOM 1722 O O . LEU A 1 214 ? 155.80500 174.06900 178.01500 1.000 92.51000 214 LEU A O 1
ATOM 1727 N N . LYS A 1 215 ? 157.60500 172.77800 178.33700 1.000 104.27000 215 LYS A N 1
ATOM 1728 C CA . LYS A 1 215 ? 157.07000 171.98100 179.44600 1.000 98.23000 215 LYS A CA 1
ATOM 1729 C C . LYS A 1 215 ? 157.28000 172.68100 180.78400 1.000 93.53000 215 LYS A C 1
ATOM 1730 O O . LYS A 1 215 ? 156.33600 172.82400 181.54900 1.000 98.12000 215 LYS A O 1
ATOM 1736 N N . GLY A 1 216 ? 158.48700 173.18000 181.03800 1.000 90.41000 216 GLY A N 1
ATOM 1737 C CA . GLY A 1 216 ? 158.85100 173.89200 182.26500 1.000 96.93000 216 GLY A CA 1
ATOM 1738 C C . GLY A 1 216 ? 158.23500 175.28600 182.39500 1.000 103.76000 216 GLY A C 1
ATOM 1739 O O . GLY A 1 216 ? 158.15700 175.81700 183.49700 1.000 110.16000 216 GLY A O 1
ATOM 1740 N N . TYR A 1 217 ? 157.76200 175.88500 181.30200 1.000 101.32000 217 TYR A N 1
ATOM 1741 C CA . TYR A 1 217 ? 157.06100 177.16900 181.34400 1.000 105.17000 217 TYR A CA 1
ATOM 1742 C C . TYR A 1 217 ? 155.64200 177.05900 181.92300 1.000 106.96000 217 TYR A C 1
ATOM 1743 O O . TYR A 1 217 ? 155.25800 177.85000 182.77900 1.000 102.76000 217 TYR A O 1
ATOM 1752 N N . LYS A 1 218 ? 154.84900 176.07900 181.47600 1.000 116.11000 218 LYS A N 1
ATOM 1753 C CA . LYS A 1 218 ? 153.41900 175.97000 181.83000 1.000 114.39000 218 LYS A CA 1
ATOM 1754 C C . LYS A 1 218 ? 153.12000 175.31900 183.18500 1.000 113.78000 218 LYS A C 1
ATOM 1755 O O . LYS A 1 218 ? 152.03200 175.52100 183.72200 1.000 116.66000 218 LYS A O 1
ATOM 1761 N N . ARG A 1 219 ? 154.10200 174.61400 183.75000 1.000 117.70000 219 ARG A N 1
ATOM 1762 C CA . ARG A 1 219 ? 153.90100 173.95800 185.06800 1.000 119.01000 219 ARG A CA 1
ATOM 1763 C C . ARG A 1 219 ? 155.25500 173.61700 185.68900 1.000 119.98000 219 ARG A C 1
ATOM 1764 O O . ARG A 1 219 ? 156.24800 173.56500 184.93400 1.000 120.57000 219 ARG A O 1
ATOM 1772 N N . PRO A 1 220 ? 155.35700 173.37900 187.01600 1.000 127.04000 220 PRO A N 1
ATOM 1773 C CA . PRO A 1 220 ? 156.60400 172.92900 187.61700 1.000 126.15000 220 PRO A CA 1
ATOM 1774 C C . PRO A 1 220 ? 157.05500 171.59600 187.01000 1.000 126.94000 220 PRO A C 1
ATOM 1775 O O . PRO A 1 220 ? 156.22400 170.74300 186.69000 1.000 122.66000 220 PRO A O 1
ATOM 1779 N N . LEU A 1 221 ? 158.36600 171.40500 186.87000 1.000 125.32000 221 LEU A N 1
ATOM 1780 C CA . LEU A 1 221 ? 158.97300 170.16200 186.39300 1.000 119.92000 221 LEU A CA 1
ATOM 1781 C C . LEU A 1 221 ? 159.71700 169.42900 187.51100 1.000 119.02000 221 LEU A C 1
ATOM 1782 O O . LEU A 1 221 ? 160.05400 170.00600 188.54400 1.000 121.86000 221 LEU A O 1
ATOM 1787 N N . THR A 1 222 ? 159.90700 168.12600 187.33200 1.000 113.33000 222 THR A N 1
ATOM 1788 C CA . THR A 1 222 ? 160.43600 167.20800 188.35300 1.000 116.22000 222 THR A CA 1
ATOM 1789 C C . THR A 1 222 ? 161.36400 166.15800 187.74400 1.000 118.37000 222 THR A C 1
ATOM 1790 O O . THR A 1 222 ? 161.47600 166.07000 186.52500 1.000 119.14000 222 THR A O 1
ATOM 1794 N N . LEU A 1 223 ? 162.06900 165.37100 188.55700 1.000 118.78000 223 LEU A N 1
ATOM 1795 C CA . LEU A 1 223 ? 163.11300 164.43800 188.10800 1.000 114.08000 223 LEU A CA 1
ATOM 1796 C C . LEU A 1 223 ? 162.64300 163.40200 187.07500 1.000 115.37000 223 LEU A C 1
ATOM 1797 O O . LEU A 1 223 ? 163.47200 162.84800 186.35800 1.000 117.04000 223 LEU A O 1
ATOM 1802 N N . GLU A 1 224 ? 161.34100 163.15500 186.95400 1.000 117.35000 224 GLU A N 1
ATOM 1803 C CA . GLU A 1 224 ? 160.76400 162.29500 185.91200 1.000 118.58000 224 GLU A CA 1
ATOM 1804 C C . GLU A 1 224 ? 160.69100 162.96600 184.52800 1.000 116.16000 224 GLU A C 1
ATOM 1805 O O . GLU A 1 224 ? 160.63000 162.27700 183.51200 1.000 114.78000 224 GLU A O 1
ATOM 1811 N N . ASP A 1 225 ? 160.69100 164.29800 184.45700 1.000 111.25000 225 ASP A N 1
ATOM 1812 C CA . ASP A 1 225 ? 160.66700 165.05700 183.20000 1.000 114.14000 225 ASP A CA 1
ATOM 1813 C C . ASP A 1 225 ? 162.04600 165.19200 182.54800 1.000 114.77000 225 ASP A C 1
ATOM 1814 O O . ASP A 1 225 ? 162.13600 165.39000 181.34000 1.000 110.93000 225 ASP A O 1
ATOM 1819 N N . VAL A 1 226 ? 163.12200 165.12500 183.33200 1.000 112.48000 226 VAL A N 1
ATOM 1820 C CA . VAL A 1 226 ? 164.50300 165.28600 182.85700 1.000 104.30000 226 VAL A CA 1
ATOM 1821 C C . VAL A 1 226 ? 164.97800 164.01200 182.15100 1.000 105.44000 226 VAL A C 1
ATOM 1822 O O . VAL A 1 226 ? 164.88800 162.92600 182.71700 1.000 107.50000 226 VAL A O 1
ATOM 1826 N N . TRP A 1 227 ? 165.50400 164.11900 180.93000 1.000 113.24000 227 TRP A N 1
ATOM 1827 C CA . TRP A 1 227 ? 165.97400 162.95900 180.16400 1.000 118.23000 227 TRP A CA 1
ATOM 1828 C C . TRP A 1 227 ? 167.11200 162.23300 180.88100 1.000 116.64000 227 TRP A C 1
ATOM 1829 O O . TRP A 1 227 ? 168.01600 162.86600 181.42000 1.000 117.17000 227 TRP A O 1
ATOM 1840 N N . GLU A 1 228 ? 167.11400 160.90400 180.86300 1.000 117.35000 228 GLU A N 1
ATOM 1841 C CA . GLU A 1 228 ? 168.21100 160.12000 181.43700 1.000 117.85000 228 GLU A CA 1
ATOM 1842 C C . GLU A 1 228 ? 169.50300 160.31100 180.62200 1.000 123.51000 228 GLU A C 1
ATOM 1843 O O . GLU A 1 228 ? 169.45400 160.48800 179.40500 1.000 120.21000 228 GLU A O 1
ATOM 1849 N N . VAL A 1 229 ? 170.67000 160.30600 181.26700 1.000 128.22000 229 VAL A N 1
ATOM 1850 C CA . VAL A 1 229 ? 171.94900 160.62100 180.60000 1.000 121.44000 229 VAL A CA 1
ATOM 1851 C C . VAL A 1 229 ? 172.40200 159.51200 179.63800 1.000 124.85000 229 VAL A C 1
ATOM 1852 O O . VAL A 1 229 ? 172.03100 158.34900 179.78400 1.000 130.42000 229 VAL A O 1
ATOM 1856 N N . ASP A 1 230 ? 173.20100 159.86100 178.63200 1.000 146.37000 230 ASP A N 1
ATOM 1857 C CA . ASP A 1 230 ? 173.66500 158.93000 177.59400 1.000 147.80000 230 ASP A CA 1
ATOM 1858 C C . ASP A 1 230 ? 174.57700 157.81300 178.13900 1.000 148.98000 230 ASP A C 1
ATOM 1859 O O . ASP A 1 230 ? 175.30000 157.99100 179.11800 1.000 154.02000 230 ASP A O 1
ATOM 1864 N N . GLU A 1 231 ? 174.58800 156.64600 177.50000 1.000 154.86000 231 GLU A N 1
ATOM 1865 C CA . GLU A 1 231 ? 175.23400 155.44100 178.03700 1.000 158.65000 231 GLU A CA 1
ATOM 1866 C C . GLU A 1 231 ? 176.76500 155.56500 178.14000 1.000 161.76000 231 GLU A C 1
ATOM 1867 O O . GLU A 1 231 ? 177.38700 155.00400 179.04300 1.000 159.35000 231 GLU A O 1
ATOM 1873 N N . GLU A 1 232 ? 177.37800 156.36700 177.26300 1.000 163.20000 232 GLU A N 1
ATOM 1874 C CA . GLU A 1 232 ? 178.80700 156.72800 177.30600 1.000 162.11000 232 GLU A CA 1
ATOM 1875 C C . GLU A 1 232 ? 179.20400 157.48900 178.58100 1.000 159.11000 232 GLU A C 1
ATOM 1876 O O . GLU A 1 232 ? 180.38800 157.59200 178.89400 1.000 158.30000 232 GLU A O 1
ATOM 1882 N N . MET A 1 233 ? 178.22400 158.02000 179.31300 1.000 133.44000 233 MET A N 1
ATOM 1883 C CA . MET A 1 233 ? 178.39700 158.96600 180.41100 1.000 128.04000 233 MET A CA 1
ATOM 1884 C C . MET A 1 233 ? 177.88800 158.42600 181.76000 1.000 124.34000 233 MET A C 1
ATOM 1885 O O . MET A 1 233 ? 178.08400 159.06000 182.79100 1.000 130.74000 233 MET A O 1
ATOM 1890 N N . LYS A 1 234 ? 177.27400 157.23500 181.78900 1.000 123.83000 234 LYS A N 1
ATOM 1891 C CA . LYS A 1 234 ? 176.86700 156.52800 183.01800 1.000 122.24000 234 LYS A CA 1
ATOM 1892 C C . LYS A 1 234 ? 178.07200 156.22000 183.90800 1.000 130.59000 234 LYS A C 1
ATOM 1893 O O . LYS A 1 234 ? 179.15500 155.93400 183.40300 1.000 138.51000 234 LYS A O 1
ATOM 1899 N N . THR A 1 235 ? 177.89100 156.17800 185.22800 1.000 108.01000 235 THR A N 1
ATOM 1900 C CA . THR A 1 235 ? 179.01300 155.97800 186.16300 1.000 107.70000 235 THR A CA 1
ATOM 1901 C C . THR A 1 235 ? 179.77100 154.66300 185.93900 1.000 111.34000 235 THR A C 1
ATOM 1902 O O . THR A 1 235 ? 180.99500 154.68400 185.85200 1.000 121.64000 235 THR A O 1
ATOM 1906 N N . LYS A 1 236 ? 179.09100 153.52800 185.72900 1.000 108.21000 236 LYS A N 1
ATOM 1907 C CA . LYS A 1 236 ? 179.74200 152.24100 185.39200 1.000 112.43000 236 LYS A CA 1
ATOM 1908 C C . LYS A 1 236 ? 180.60300 152.31000 184.13000 1.000 115.93000 236 LYS A C 1
ATOM 1909 O O . LYS A 1 236 ? 181.71000 151.77000 184.09800 1.000 121.90000 236 LYS A O 1
ATOM 1915 N N . THR A 1 237 ? 180.12300 152.98900 183.09300 1.000 96.47000 237 THR A N 1
ATOM 1916 C CA . THR A 1 237 ? 180.87000 153.17900 181.84800 1.000 101.67000 237 THR A CA 1
ATOM 1917 C C . THR A 1 237 ? 182.13800 153.98900 182.09200 1.000 110.50000 237 THR A C 1
ATOM 1918 O O . THR A 1 237 ? 183.20900 153.57700 181.66000 1.000 116.25000 237 THR A O 1
ATOM 1922 N N . LEU A 1 238 ? 182.06500 155.10500 182.82100 1.000 92.93000 238 LEU A N 1
ATOM 1923 C CA . LEU A 1 238 ? 183.23900 155.95500 183.04700 1.000 85.74000 238 LEU A CA 1
ATOM 1924 C C . LEU A 1 238 ? 184.27900 155.30400 183.95300 1.000 94.00000 238 LEU A C 1
ATOM 1925 O O . LEU A 1 238 ? 185.46200 155.31900 183.62500 1.000 107.55000 238 LEU A O 1
ATOM 1930 N N . VAL A 1 239 ? 183.86600 154.69500 185.06500 1.000 81.62000 239 VAL A N 1
ATOM 1931 C CA . VAL A 1 239 ? 184.81700 154.09600 186.00900 1.000 76.56000 239 VAL A CA 1
ATOM 1932 C C . VAL A 1 239 ? 185.56600 152.92500 185.38500 1.000 91.76000 239 VAL A C 1
ATOM 1933 O O . VAL A 1 239 ? 186.77500 152.81200 185.56400 1.000 105.94000 239 VAL A O 1
ATOM 1937 N N . SER A 1 240 ? 184.90300 152.07900 184.59600 1.000 99.43000 240 SER A N 1
ATOM 1938 C CA . SER A 1 240 ? 185.57600 150.94300 183.94600 1.000 105.16000 240 SER A CA 1
ATOM 1939 C C . SER A 1 240 ? 186.59500 151.36900 182.88100 1.000 103.50000 240 SER A C 1
ATOM 1940 O O . SER A 1 240 ? 187.62500 150.70600 182.74000 1.000 111.01000 240 SER A O 1
ATOM 1943 N N . LYS A 1 241 ? 186.40400 152.50400 182.19200 1.000 84.35000 241 LYS A N 1
ATOM 1944 C CA . LYS A 1 241 ? 187.47100 153.10300 181.37000 1.000 92.05000 241 LYS A CA 1
ATOM 1945 C C . LYS A 1 241 ? 188.59000 153.68900 182.21800 1.000 100.81000 241 LYS A C 1
ATOM 1946 O O . LYS A 1 241 ? 189.74600 153.35100 182.00600 1.000 109.80000 241 LYS A O 1
ATOM 1952 N N . PHE A 1 242 ? 188.26700 154.55400 183.17600 1.000 96.34000 242 PHE A N 1
ATOM 1953 C CA . PHE A 1 242 ? 189.27000 155.26100 183.97000 1.000 92.28000 242 PHE A CA 1
ATOM 1954 C C . PHE A 1 242 ? 190.15700 154.31400 184.77700 1.000 91.90000 242 PHE A C 1
ATOM 1955 O O . PHE A 1 242 ? 191.37100 154.47800 184.78100 1.000 107.99000 242 PHE A O 1
ATOM 1963 N N . GLU A 1 243 ? 189.59200 153.28500 185.40800 1.000 90.39000 243 GLU A N 1
ATOM 1964 C CA . GLU A 1 243 ? 190.35600 152.34500 186.23000 1.000 96.98000 243 GLU A CA 1
ATOM 1965 C C . GLU A 1 243 ? 191.44000 151.60900 185.42400 1.000 100.02000 243 GLU A C 1
ATOM 1966 O O . GLU A 1 243 ? 192.51700 151.32800 185.94100 1.000 112.88000 243 GLU A O 1
ATOM 1972 N N . THR A 1 244 ? 191.19800 151.34700 184.13800 1.000 101.42000 244 THR A N 1
ATOM 1973 C CA . THR A 1 244 ? 192.17000 150.69000 183.25300 1.000 113.05000 244 THR A CA 1
ATOM 1974 C C . THR A 1 244 ? 193.45900 151.50500 183.12300 1.000 115.01000 244 THR A C 1
ATOM 1975 O O . THR A 1 244 ? 194.55100 150.95600 183.24000 1.000 116.72000 244 THR A O 1
ATOM 1979 N N . HIS A 1 245 ? 193.35400 152.82300 182.94400 1.000 114.44000 245 HIS A N 1
ATOM 1980 C CA . HIS A 1 245 ? 194.51000 153.72600 182.88700 1.000 110.43000 245 HIS A CA 1
ATOM 1981 C C . HIS A 1 245 ? 195.07700 154.06600 184.26400 1.000 113.01000 245 HIS A C 1
ATOM 1982 O O . HIS A 1 245 ? 196.29000 154.16700 184.41400 1.000 119.48000 245 HIS A O 1
ATOM 1989 N N . MET A 1 246 ? 194.23100 154.18400 185.28700 1.000 113.12000 246 MET A N 1
ATOM 1990 C CA . MET A 1 246 ? 194.67400 154.40600 186.66100 1.000 106.59000 246 MET A CA 1
ATOM 1991 C C . MET A 1 246 ? 195.61200 153.29800 187.13300 1.000 109.16000 246 MET A C 1
ATOM 1992 O O . MET A 1 246 ? 196.70400 153.59400 187.60300 1.000 116.00000 246 MET A O 1
ATOM 1997 N N . LYS A 1 247 ? 195.24600 152.02000 186.97800 1.000 116.29000 247 LYS A N 1
ATOM 1998 C CA . LYS A 1 247 ? 196.09500 150.89400 187.41500 1.000 115.78000 247 LYS A CA 1
ATOM 1999 C C . LYS A 1 247 ? 197.42900 150.85800 186.67000 1.000 117.22000 247 LYS A C 1
ATOM 2000 O O . LYS A 1 247 ? 198.46700 150.68100 187.30000 1.000 120.46000 247 LYS A O 1
ATOM 2006 N N . ARG A 1 248 ? 197.41700 151.09000 185.35500 1.000 125.77000 248 ARG A N 1
ATOM 2007 C CA . ARG A 1 248 ? 198.61800 151.16800 184.51100 1.000 125.68000 248 ARG A CA 1
ATOM 2008 C C . ARG A 1 248 ? 199.58600 152.25000 184.98600 1.000 126.51000 248 ARG A C 1
ATOM 2009 O O . ARG A 1 248 ? 200.74900 151.95500 185.23600 1.000 124.65000 248 ARG A O 1
ATOM 2017 N N . GLU A 1 249 ? 199.13000 153.49200 185.13100 1.000 127.70000 249 GLU A N 1
ATOM 2018 C CA . GLU A 1 249 ? 200.00500 154.61000 185.50900 1.000 123.05000 249 GLU A CA 1
ATOM 2019 C C . GLU A 1 249 ? 200.40800 154.58600 186.98600 1.000 123.78000 249 GLU A C 1
ATOM 2020 O O . GLU A 1 249 ? 201.54900 154.90700 187.31100 1.000 125.90000 249 GLU A O 1
ATOM 2026 N N . LEU A 1 250 ? 199.53300 154.14400 187.88900 1.000 127.22000 250 LEU A N 1
ATOM 2027 C CA . LEU A 1 250 ? 199.88300 153.97700 189.29900 1.000 123.89000 250 LEU A CA 1
ATOM 2028 C C . LEU A 1 250 ? 200.96800 152.91100 189.47300 1.000 129.01000 250 LEU A C 1
ATOM 2029 O O . LEU A 1 250 ? 201.94300 153.14600 190.17700 1.000 132.24000 250 LEU A O 1
ATOM 2034 N N . GLN A 1 251 ? 200.86200 151.76700 188.79400 1.000 132.33000 251 GLN A N 1
ATOM 2035 C CA . GLN A 1 251 ? 201.88700 150.72400 188.86600 1.000 129.78000 251 GLN A CA 1
ATOM 2036 C C . GLN A 1 251 ? 203.23800 151.20300 188.31400 1.000 132.79000 251 GLN A C 1
ATOM 2037 O O . GLN A 1 251 ? 204.28100 150.96200 188.92100 1.000 136.87000 251 GLN A O 1
ATOM 2043 N N . LYS A 1 252 ? 203.24000 151.94200 187.20100 1.000 136.05000 252 LYS A N 1
ATOM 2044 C CA . LYS A 1 252 ? 204.45000 152.56500 186.64800 1.000 138.37000 252 LYS A CA 1
ATOM 2045 C C . LYS A 1 252 ? 205.09000 153.53800 187.63800 1.000 138.17000 252 LYS A C 1
ATOM 2046 O O . LYS A 1 252 ? 206.29400 153.47400 187.86500 1.000 139.06000 252 LYS A O 1
ATOM 2052 N N . ALA A 1 253 ? 204.30500 154.39900 188.28000 1.000 128.93000 253 ALA A N 1
ATOM 2053 C CA . ALA A 1 253 ? 204.81000 155.33500 189.28100 1.000 126.99000 253 ALA A CA 1
ATOM 2054 C C . ALA A 1 253 ? 205.32500 154.62600 190.54400 1.000 127.22000 253 ALA A C 1
ATOM 2055 O O . ALA A 1 253 ? 206.35800 155.01400 191.08400 1.000 130.45000 253 ALA A O 1
ATOM 2057 N N . ARG A 1 254 ? 204.67300 153.54100 190.97900 1.000 133.73000 254 ARG A N 1
ATOM 2058 C CA . ARG A 1 254 ? 205.13100 152.67600 192.07800 1.000 136.12000 254 ARG A CA 1
ATOM 2059 C C . ARG A 1 254 ? 206.50800 152.08300 191.76900 1.000 136.63000 254 ARG A C 1
ATOM 2060 O O . ARG A 1 254 ? 207.42000 152.18700 192.58700 1.000 135.67000 254 ARG A O 1
ATOM 2068 N N . ARG A 1 255 ? 206.69300 151.53000 190.56600 1.000 145.44000 255 ARG A N 1
ATOM 2069 C CA . ARG A 1 255 ? 207.97500 150.98900 190.09200 1.000 144.80000 255 ARG A CA 1
ATOM 2070 C C . ARG A 1 255 ? 209.06000 152.06300 190.01100 1.000 147.03000 255 ARG A C 1
ATOM 2071 O O . ARG A 1 255 ? 210.16700 151.83300 190.48400 1.000 147.51000 255 ARG A O 1
ATOM 2079 N N . ALA A 1 256 ? 208.75500 153.25300 189.50300 1.000 147.35000 256 ALA A N 1
ATOM 2080 C CA . ALA A 1 256 ? 209.70700 154.36600 189.49200 1.000 145.14000 256 ALA A CA 1
ATOM 2081 C C . ALA A 1 256 ? 210.12800 154.80200 190.91000 1.000 145.06000 256 ALA A C 1
ATOM 2082 O O . ALA A 1 256 ? 211.31200 155.00500 191.16900 1.000 144.54000 256 ALA A O 1
ATOM 2084 N N . LEU A 1 257 ? 209.19400 154.87800 191.86000 1.000 147.50000 257 LEU A N 1
ATOM 2085 C CA . LEU A 1 257 ? 209.51100 155.18600 193.25500 1.000 145.78000 257 LEU A CA 1
ATOM 2086 C C . LEU A 1 257 ? 210.36800 154.10000 193.92900 1.000 146.85000 257 LEU A C 1
ATOM 2087 O O . LEU A 1 257 ? 211.21200 154.42800 194.75900 1.000 143.79000 257 LEU A O 1
ATOM 2089 N N . GLN A 1 258 ? 210.19200 152.82500 193.56800 1.000 152.71000 258 GLN A N 1
ATOM 2090 C CA . GLN A 1 258 ? 211.01200 151.71700 194.05700 1.000 151.36000 258 GLN A CA 1
ATOM 2091 C C . GLN A 1 258 ? 212.39500 151.62700 193.38300 1.000 152.47000 258 GLN A C 1
ATOM 2092 O O . GLN A 1 258 ? 213.32500 151.09000 193.98100 1.000 151.74000 258 GLN A O 1
ATOM 2094 N N . ARG A 1 259 ? 212.55300 152.14500 192.16300 1.000 153.76000 259 ARG A N 1
ATOM 2095 C CA . ARG A 1 259 ? 213.85400 152.29500 191.50700 1.000 152.64000 259 ARG A CA 1
ATOM 2096 C C . ARG A 1 259 ? 214.65000 153.49300 192.05900 1.000 153.57000 259 ARG A C 1
ATOM 2097 O O . ARG A 1 259 ? 215.87600 153.44200 192.13000 1.000 152.96000 259 ARG A O 1
ATOM 2099 N N . ARG A 1 260 ? 213.96800 154.56500 192.47300 1.000 152.08000 260 ARG A N 1
ATOM 2100 C CA . ARG A 1 260 ? 214.55400 155.65700 193.25000 1.000 151.40000 260 ARG A CA 1
ATOM 2101 C C . ARG A 1 260 ? 214.88500 155.22800 194.69600 1.000 155.15000 260 ARG A C 1
ATOM 2102 O O . ARG A 1 260 ? 214.48800 154.15700 195.15500 1.000 155.62000 260 ARG A O 1
ATOM 2104 N N . GLN A 1 261 ? 215.62300 156.07000 195.42700 1.000 161.36000 261 GLN A N 1
ATOM 2105 C CA . GLN A 1 261 ? 216.07700 155.82200 196.80500 1.000 161.22000 261 GLN A CA 1
ATOM 2106 C C . GLN A 1 261 ? 216.89500 154.51800 196.98800 1.000 162.29000 261 GLN A C 1
ATOM 2107 O O . GLN A 1 261 ? 216.90700 153.92000 198.06600 1.000 160.72000 261 GLN A O 1
ATOM 2109 N N . GLU A 1 262 ? 217.59000 154.08100 195.93500 1.000 161.17000 262 GLU A N 1
ATOM 2110 C CA . GLU A 1 262 ? 218.39900 152.86500 195.88900 1.000 159.05000 262 GLU A CA 1
ATOM 2111 C C . GLU A 1 262 ? 219.59100 153.00800 194.92700 1.000 159.31000 262 GLU A C 1
ATOM 2112 O O . GLU A 1 262 ? 219.59400 153.85300 194.02700 1.000 156.87000 262 GLU A O 1
ATOM 2114 N N . VAL A 1 305 ? 204.91400 158.01400 199.35000 1.000 140.37000 305 VAL A N 1
ATOM 2115 C CA . VAL A 1 305 ? 203.97900 157.52300 198.34500 1.000 139.31000 305 VAL A CA 1
ATOM 2116 C C . VAL A 1 305 ? 204.40200 157.93500 196.91700 1.000 142.29000 305 VAL A C 1
ATOM 2117 O O . VAL A 1 305 ? 205.06400 158.96500 196.74700 1.000 143.49000 305 VAL A O 1
ATOM 2119 N N . PRO A 1 306 ? 204.02400 157.17400 195.87500 1.000 133.83000 306 PRO A N 1
ATOM 2120 C CA . PRO A 1 306 ? 204.26600 157.55100 194.48600 1.000 130.47000 306 PRO A CA 1
ATOM 2121 C C . PRO A 1 306 ? 203.37300 158.72600 194.07300 1.000 133.09000 306 PRO A C 1
ATOM 2122 O O . PRO A 1 306 ? 202.26500 158.87900 194.58900 1.000 136.32000 306 PRO A O 1
ATOM 2126 N N . LYS A 1 307 ? 203.83300 159.55100 193.12800 1.000 143.60000 307 LYS A N 1
ATOM 2127 C CA . LYS A 1 307 ? 203.15200 160.78900 192.71900 1.000 145.46000 307 LYS A CA 1
ATOM 2128 C C . LYS A 1 307 ? 203.40900 161.16700 191.26000 1.000 144.87000 307 LYS A C 1
ATOM 2129 O O . LYS A 1 307 ? 204.30700 160.61500 190.62600 1.000 146.82000 307 LYS A O 1
ATOM 2135 N N . SER A 1 308 ? 202.63200 162.11300 190.73400 1.000 124.31000 308 SER A N 1
ATOM 2136 C CA . SER A 1 308 ? 202.62600 162.57500 189.33700 1.000 123.57000 308 SER A CA 1
ATOM 2137 C C . SER A 1 308 ? 202.15800 161.51200 188.32900 1.000 123.02000 308 SER A C 1
ATOM 2138 O O . SER A 1 308 ? 202.81100 161.23500 187.32400 1.000 128.08000 308 SER A O 1
ATOM 2141 N N . TRP A 1 309 ? 200.99700 160.91400 188.59800 1.000 105.48000 309 TRP A N 1
ATOM 2142 C CA . TRP A 1 309 ? 200.36100 159.88500 187.76600 1.000 105.47000 309 TRP A CA 1
ATOM 2143 C C . TRP A 1 309 ? 198.88100 160.15400 187.44900 1.000 107.46000 309 TRP A C 1
ATOM 2144 O O . TRP A 1 309 ? 198.38500 159.65100 186.44200 1.000 109.20000 309 TRP A O 1
ATOM 2155 N N . LEU A 1 310 ? 198.16600 160.97100 188.23000 1.000 109.85000 310 LEU A N 1
ATOM 2156 C CA . LEU A 1 310 ? 196.73000 161.19300 188.04000 1.000 112.11000 310 LEU A CA 1
ATOM 2157 C C . LEU A 1 310 ? 196.41200 161.99400 186.77200 1.000 118.10000 310 LEU A C 1
ATOM 2158 O O . LEU A 1 310 ? 195.49800 161.63800 186.03700 1.000 125.58000 310 LEU A O 1
ATOM 2163 N N . MET A 1 311 ? 197.19600 163.02400 186.44800 1.000 111.73000 311 MET A N 1
ATOM 2164 C CA . MET A 1 311 ? 197.00800 163.79800 185.21300 1.000 109.69000 311 MET A CA 1
ATOM 2165 C C . MET A 1 311 ? 197.26000 162.96300 183.95800 1.000 113.15000 311 MET A C 1
ATOM 2166 O O . MET A 1 311 ? 196.54300 163.09800 182.97400 1.000 114.05000 311 MET A O 1
ATOM 2171 N N . LYS A 1 312 ? 198.22900 162.04600 183.99700 1.000 109.36000 312 LYS A N 1
ATOM 2172 C CA . LYS A 1 312 ? 198.50000 161.11700 182.89500 1.000 109.20000 312 LYS A CA 1
ATOM 2173 C C . LYS A 1 312 ? 197.34000 160.14600 182.70100 1.000 109.90000 312 LYS A C 1
ATOM 2174 O O . LYS A 1 312 ? 196.91200 159.93600 181.57000 1.000 113.36000 312 LYS A O 1
ATOM 2180 N N . ALA A 1 313 ? 196.77700 159.60100 183.78000 1.000 97.11000 313 ALA A N 1
ATOM 2181 C CA . ALA A 1 313 ? 195.62100 158.71400 183.69900 1.000 102.52000 313 ALA A CA 1
ATOM 2182 C C . ALA A 1 313 ? 194.37800 159.42300 183.14100 1.000 105.75000 313 ALA A C 1
ATOM 2183 O O . ALA A 1 313 ? 193.68600 158.87100 182.28300 1.000 112.30000 313 ALA A O 1
ATOM 2185 N N . LEU A 1 314 ? 194.10800 160.66300 183.56000 1.000 102.37000 314 LEU A N 1
ATOM 2186 C CA . LEU A 1 314 ? 193.01400 161.46700 183.01800 1.000 103.50000 314 LEU A CA 1
ATOM 2187 C C . LEU A 1 314 ? 193.23000 161.81200 181.54400 1.000 103.12000 314 LEU A C 1
ATOM 2188 O O . LEU A 1 314 ? 192.33800 161.56800 180.73700 1.000 107.43000 314 LEU A O 1
ATOM 2193 N N . PHE A 1 315 ? 194.40600 162.31200 181.15400 1.000 103.77000 315 PHE A N 1
ATOM 2194 C CA . PHE A 1 315 ? 194.68500 162.65700 179.76100 1.000 105.31000 315 PHE A CA 1
ATOM 2195 C C . PHE A 1 315 ? 194.50300 161.45600 178.83100 1.000 108.90000 315 PHE A C 1
ATOM 2196 O O . PHE A 1 315 ? 193.75800 161.54300 177.85900 1.000 112.80000 315 PHE A O 1
ATOM 2204 N N . LYS A 1 316 ? 195.08900 160.29800 179.14900 1.000 107.97000 316 LYS A N 1
ATOM 2205 C CA . LYS A 1 316 ? 194.92000 159.08700 178.33400 1.000 111.14000 316 LYS A CA 1
ATOM 2206 C C . LYS A 1 316 ? 193.47800 158.58900 178.27500 1.000 115.08000 316 LYS A C 1
ATOM 2207 O O . LYS A 1 316 ? 193.08300 158.00300 177.27400 1.000 116.50000 316 LYS A O 1
ATOM 2213 N N . THR A 1 317 ? 192.66800 158.83100 179.30300 1.000 109.22000 317 THR A N 1
ATOM 2214 C CA . THR A 1 317 ? 191.25700 158.42800 179.29900 1.000 105.88000 317 THR A CA 1
ATOM 2215 C C . THR A 1 317 ? 190.41100 159.29100 178.35900 1.000 110.83000 317 THR A C 1
ATOM 2216 O O . THR A 1 317 ? 189.48700 158.77400 177.73400 1.000 111.73000 317 THR A O 1
ATOM 2220 N N . PHE A 1 318 ? 190.72200 160.58400 178.21900 1.000 106.03000 318 PHE A N 1
ATOM 2221 C CA . PHE A 1 318 ? 189.85500 161.56600 177.55200 1.000 100.63000 318 PHE A CA 1
ATOM 2222 C C . PHE A 1 318 ? 190.45900 162.28500 176.33500 1.000 104.02000 318 PHE A C 1
ATOM 2223 O O . PHE A 1 318 ? 189.80700 163.16400 175.77700 1.000 111.83000 318 PHE A O 1
ATOM 2231 N N . TYR A 1 319 ? 191.66100 161.93100 175.86900 1.000 108.43000 319 TYR A N 1
ATOM 2232 C CA . TYR A 1 319 ? 192.38700 162.68200 174.82900 1.000 111.96000 319 TYR A CA 1
ATOM 2233 C C . TYR A 1 319 ? 191.58100 162.97600 173.55400 1.000 113.46000 319 TYR A C 1
ATOM 2234 O O . TYR A 1 319 ? 191.73000 164.04200 172.96300 1.000 123.07000 319 TYR A O 1
ATOM 2243 N N . MET A 1 320 ? 190.68600 162.08300 173.13700 1.000 100.43000 320 MET A N 1
ATOM 2244 C CA . MET A 1 320 ? 189.89100 162.27500 171.92600 1.000 103.86000 320 MET A CA 1
ATOM 2245 C C . MET A 1 320 ? 188.92600 163.46200 172.02800 1.000 106.76000 320 MET A C 1
ATOM 2246 O O . MET A 1 320 ? 188.71100 164.17900 171.05400 1.000 109.55000 320 MET A O 1
ATOM 2251 N N . VAL A 1 321 ? 188.39300 163.74300 173.21600 1.000 92.27000 321 VAL A N 1
ATOM 2252 C CA . VAL A 1 321 ? 187.55000 164.92300 173.46100 1.000 89.62000 321 VAL A CA 1
ATOM 2253 C C . VAL A 1 321 ? 188.37700 166.20800 173.40400 1.000 96.07000 321 VAL A C 1
ATOM 2254 O O . VAL A 1 321 ? 187.88700 167.24400 172.95700 1.000 104.91000 321 VAL A O 1
ATOM 2258 N N . LEU A 1 322 ? 189.65100 166.15800 173.80200 1.000 90.33000 322 LEU A N 1
ATOM 2259 C CA . LEU A 1 322 ? 190.55100 167.30900 173.74800 1.000 99.89000 322 LEU A CA 1
ATOM 2260 C C . LEU A 1 322 ? 190.84000 167.71500 172.30600 1.000 99.76000 322 LEU A C 1
ATOM 2261 O O . LEU A 1 322 ? 190.75200 168.89200 171.98200 1.000 105.29000 322 LEU A O 1
ATOM 2266 N N . LEU A 1 323 ? 191.11100 166.75500 171.42100 1.000 79.12000 323 LEU A N 1
ATOM 2267 C CA . LEU A 1 323 ? 191.37000 167.02000 170.00200 1.000 76.60000 323 LEU A CA 1
ATOM 2268 C C . LEU A 1 323 ? 190.15900 167.64800 169.29700 1.000 85.32000 323 LEU A C 1
ATOM 2269 O O . LEU A 1 323 ? 190.28800 168.66400 168.61900 1.000 98.91000 323 LEU A O 1
ATOM 2274 N N . LYS A 1 324 ? 188.96000 167.10300 169.51100 1.000 84.67000 324 LYS A N 1
ATOM 2275 C CA . LYS A 1 324 ? 187.71400 167.65800 168.95900 1.000 88.21000 324 LYS A CA 1
ATOM 2276 C C . LYS A 1 324 ? 187.45000 169.08000 169.46800 1.000 91.77000 324 LYS A C 1
ATOM 2277 O O . LYS A 1 324 ? 187.04700 169.93800 168.69600 1.000 98.39000 324 LYS A O 1
ATOM 2283 N N . SER A 1 325 ? 187.73700 169.36200 170.73800 1.000 74.21000 325 SER A N 1
ATOM 2284 C CA . SER A 1 325 ? 187.59300 170.69900 171.32800 1.000 74.19000 325 SER A CA 1
ATOM 2285 C C . SER A 1 325 ? 188.62400 171.70200 170.81200 1.000 87.63000 325 SER A C 1
ATOM 2286 O O . SER A 1 325 ? 188.28000 172.84700 170.54800 1.000 96.86000 325 SER A O 1
ATOM 2289 N N . PHE A 1 326 ? 189.87700 171.28400 170.63100 1.000 85.17000 326 PHE A N 1
ATOM 2290 C CA . PHE A 1 326 ? 190.95700 172.13500 170.13300 1.000 85.19000 326 PHE A CA 1
ATOM 2291 C C . PHE A 1 326 ? 190.66700 172.66000 168.72900 1.000 84.79000 326 PHE A C 1
ATOM 2292 O O . PHE A 1 326 ? 190.79300 173.85500 168.48000 1.000 94.61000 326 PHE A O 1
ATOM 2300 N N . LEU A 1 327 ? 190.22500 171.79500 167.81400 1.000 75.58000 327 LEU A N 1
ATOM 2301 C CA . LEU A 1 327 ? 189.91700 172.19400 166.43900 1.000 75.61000 327 LEU A CA 1
ATOM 2302 C C . LEU A 1 327 ? 188.74500 173.18300 166.35700 1.000 76.43000 327 LEU A C 1
ATOM 2303 O O . LEU A 1 327 ? 188.81200 174.13700 165.59200 1.000 76.96000 327 LEU A O 1
ATOM 2308 N N . LEU A 1 328 ? 187.69300 173.01800 167.16200 1.000 81.10000 328 LEU A N 1
ATOM 2309 C CA . LEU A 1 328 ? 186.58300 173.97700 167.20300 1.000 79.94000 328 LEU A CA 1
ATOM 2310 C C . LEU A 1 328 ? 187.02800 175.33300 167.75200 1.000 79.81000 328 LEU A C 1
ATOM 2311 O O . LEU A 1 328 ? 186.68000 176.36700 167.18300 1.000 86.11000 328 LEU A O 1
ATOM 2316 N N . LYS A 1 329 ? 187.83000 175.36100 168.82000 1.000 77.05000 329 LYS A N 1
ATOM 2317 C CA . LYS A 1 329 ? 188.33700 176.61100 169.40500 1.000 75.24000 329 LYS A CA 1
ATOM 2318 C C . LYS A 1 329 ? 189.26200 177.35800 168.44400 1.000 80.92000 329 LYS A C 1
ATOM 2319 O O . LYS A 1 329 ? 189.16900 178.57500 168.32900 1.000 88.85000 329 LYS A O 1
ATOM 2325 N N . LEU A 1 330 ? 190.11000 176.64900 167.70400 1.000 86.68000 330 LEU A N 1
ATOM 2326 C CA . LEU A 1 330 ? 190.99500 177.24800 166.71000 1.000 84.99000 330 LEU A CA 1
ATOM 2327 C C . LEU A 1 330 ? 190.21800 177.92500 165.57200 1.000 85.88000 330 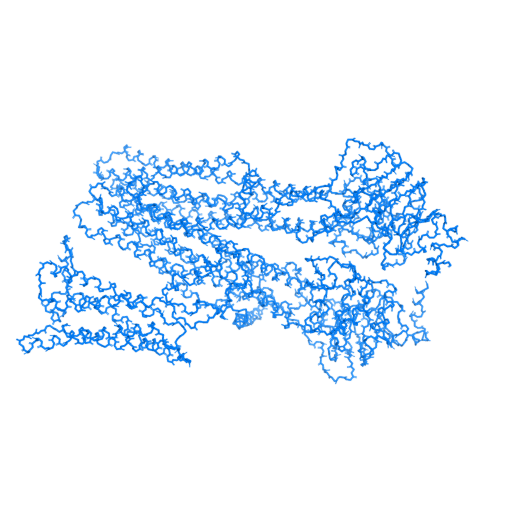LEU A C 1
ATOM 2328 O O . LEU A 1 330 ? 190.58000 179.01800 165.16200 1.000 83.16000 330 LEU A O 1
ATOM 2333 N N . VAL A 1 331 ? 189.11300 177.34800 165.09200 1.000 88.86000 331 VAL A N 1
ATOM 2334 C CA . VAL A 1 331 ? 188.25500 177.98900 164.08100 1.000 82.96000 331 VAL A CA 1
ATOM 2335 C C . VAL A 1 331 ? 187.58900 179.25900 164.61000 1.000 80.42000 331 VAL A C 1
ATOM 2336 O O . VAL A 1 331 ? 187.60000 180.27500 163.92200 1.000 84.11000 331 VAL A O 1
ATOM 2340 N N . ASN A 1 332 ? 187.07900 179.26800 165.84400 1.000 85.46000 332 ASN A N 1
ATOM 2341 C CA . ASN A 1 332 ? 186.60600 180.49800 166.48300 1.000 84.20000 332 ASN A CA 1
ATOM 2342 C C . ASN A 1 332 ? 187.70900 181.56600 166.55100 1.000 91.95000 332 ASN A C 1
ATOM 2343 O O . ASN A 1 332 ? 187.47900 182.71800 166.19000 1.000 96.17000 332 ASN A O 1
ATOM 2348 N N . ASP A 1 333 ? 188.91600 181.19700 166.97700 1.000 95.95000 333 ASP A N 1
ATOM 2349 C CA . ASP A 1 333 ? 190.03300 182.13600 167.10100 1.000 92.64000 333 ASP A CA 1
ATOM 2350 C C . ASP A 1 333 ? 190.58700 182.62800 165.75200 1.000 95.57000 333 ASP A C 1
ATOM 2351 O O . ASP A 1 333 ? 191.32500 183.60300 165.73000 1.000 97.85000 333 ASP A O 1
ATOM 2356 N N . ILE A 1 334 ? 190.20900 182.02000 164.62100 1.000 85.47000 334 ILE A N 1
ATOM 2357 C CA . ILE A 1 334 ? 190.38600 182.60100 163.28400 1.000 86.48000 334 ILE A CA 1
ATOM 2358 C C . ILE A 1 334 ? 189.23600 183.54900 162.94400 1.000 85.86000 334 ILE A C 1
ATOM 2359 O O . ILE A 1 334 ? 189.47800 184.70100 162.60000 1.000 86.75000 334 ILE A O 1
ATOM 2364 N N . PHE A 1 335 ? 187.97900 183.11200 163.04900 1.000 98.51000 335 PHE A N 1
ATOM 2365 C CA . PHE A 1 335 ? 186.83100 183.94900 162.68800 1.000 94.68000 335 PHE A CA 1
ATOM 2366 C C . PHE A 1 335 ? 186.70100 185.21700 163.53500 1.000 90.20000 335 PHE A C 1
ATOM 2367 O O . PHE A 1 335 ? 186.20700 186.22300 163.03400 1.000 95.69000 335 PHE A O 1
ATOM 2375 N N . THR A 1 336 ? 187.18000 185.23900 164.77800 1.000 88.44000 336 THR A N 1
ATOM 2376 C CA . THR A 1 336 ? 187.07700 186.43800 165.62500 1.000 91.03000 336 THR A CA 1
ATOM 2377 C C . THR A 1 336 ? 187.83400 187.64600 165.05300 1.000 93.37000 336 THR A C 1
ATOM 2378 O O . THR A 1 336 ? 187.40900 188.78000 165.23600 1.000 92.93000 336 THR A O 1
ATOM 2382 N N . PHE A 1 337 ? 188.90200 187.41900 164.27800 1.000 97.66000 337 PHE A N 1
ATOM 2383 C CA . PHE A 1 337 ? 189.67300 188.47700 163.60800 1.000 88.17000 337 PHE A CA 1
ATOM 2384 C C . PHE A 1 337 ? 189.18200 188.82600 162.19800 1.000 96.51000 337 PHE A C 1
ATOM 2385 O O . PHE A 1 337 ? 189.77300 189.68900 161.55600 1.000 102.96000 337 PHE A O 1
ATOM 2393 N N . VAL A 1 338 ? 188.09700 188.22600 161.70000 1.000 92.97000 338 VAL A N 1
ATOM 2394 C CA . VAL A 1 338 ? 187.48700 188.60800 160.41400 1.000 85.19000 338 VAL A CA 1
ATOM 2395 C C . VAL A 1 338 ? 186.68100 189.89700 160.53700 1.000 94.74000 338 VAL A C 1
ATOM 2396 O O . VAL A 1 338 ? 186.82100 190.79100 159.70600 1.000 101.23000 338 VAL A O 1
ATOM 2400 N N . SER A 1 339 ? 185.86600 190.05100 161.58000 1.000 89.24000 339 SER A N 1
ATOM 2401 C CA . SER A 1 339 ? 184.97500 191.21100 161.72800 1.000 87.67000 339 SER A CA 1
ATOM 2402 C C . SER A 1 339 ? 185.68900 192.56800 161.76900 1.000 90.70000 339 SER A C 1
ATOM 2403 O O . SER A 1 339 ? 185.22300 193.47100 161.07300 1.000 99.55000 339 SER A O 1
ATOM 2406 N N . PRO A 1 340 ? 186.82900 192.76600 162.45900 1.000 91.80000 340 PRO A N 1
ATOM 2407 C CA . PRO A 1 340 ? 187.59900 194.00300 162.36500 1.000 92.91000 340 PRO A CA 1
ATOM 2408 C C . PRO A 1 340 ? 188.05900 194.35900 160.94600 1.000 97.91000 340 PRO A C 1
ATOM 2409 O O . PRO A 1 340 ? 188.14700 195.54000 160.61700 1.000 111.79000 340 PRO A O 1
ATOM 2413 N N . GLN A 1 341 ? 188.33400 193.38500 160.07500 1.000 78.76000 341 GLN A N 1
ATOM 2414 C CA . GLN A 1 341 ? 188.74400 193.67000 158.69700 1.000 87.25000 341 GLN A CA 1
ATOM 2415 C C . GLN A 1 341 ? 187.55900 194.09300 157.82900 1.000 91.62000 341 GLN A C 1
ATOM 2416 O O . GLN A 1 341 ? 187.67400 195.04700 157.06400 1.000 97.27000 341 GLN A O 1
ATOM 2422 N N . LEU A 1 342 ? 186.39500 193.45800 157.97500 1.000 79.56000 342 LEU A N 1
ATOM 2423 C CA . LEU A 1 342 ? 185.16900 193.88600 157.29400 1.000 81.14000 342 LEU A CA 1
ATOM 2424 C C . LEU A 1 342 ? 184.68100 195.25100 157.79900 1.000 89.89000 342 LEU A C 1
ATOM 2425 O O . LEU A 1 342 ? 184.19100 196.05500 157.01200 1.000 93.72000 342 LEU A O 1
ATOM 2430 N N . LEU A 1 343 ? 184.88400 195.56800 159.08000 1.000 86.50000 343 LEU A N 1
ATOM 2431 C CA . LEU A 1 343 ? 184.63400 196.90500 159.62200 1.000 78.52000 343 LEU A CA 1
ATOM 2432 C C . LEU A 1 343 ? 185.45700 197.97900 158.90000 1.000 83.61000 343 LEU A C 1
ATOM 2433 O O . LEU A 1 343 ? 184.90300 198.99600 158.48800 1.000 96.43000 343 LEU A O 1
ATOM 2438 N N . LYS A 1 344 ? 186.75900 197.76600 158.67900 1.000 79.98000 344 LYS A N 1
ATOM 2439 C CA . LYS A 1 344 ? 187.58900 198.73800 157.95200 1.000 80.01000 344 LYS A CA 1
ATOM 2440 C C . LYS A 1 344 ? 187.06300 198.99300 156.53900 1.000 80.27000 344 LYS A C 1
ATOM 2441 O O . LYS A 1 344 ? 186.99700 200.14700 156.11600 1.000 88.48000 344 LYS A O 1
ATOM 2447 N N . LEU A 1 345 ? 186.63200 197.96100 155.81500 1.000 79.28000 345 LEU A N 1
ATOM 2448 C CA . LEU A 1 345 ? 186.05700 198.12900 154.47800 1.000 87.89000 345 LEU A CA 1
ATOM 2449 C C . LEU A 1 345 ? 184.81500 199.02100 154.49700 1.000 90.37000 345 LEU A C 1
ATOM 2450 O O . LEU A 1 345 ? 184.73500 199.94100 153.68700 1.000 93.49000 345 LEU A O 1
ATOM 2455 N N . LEU A 1 346 ? 183.88800 198.83300 155.43600 1.000 84.92000 346 LEU A N 1
ATOM 2456 C CA . LEU A 1 346 ? 182.69900 199.68400 155.53600 1.000 77.60000 346 LEU A CA 1
ATOM 2457 C C . LEU A 1 346 ? 183.03500 201.13400 155.90200 1.000 82.84000 346 LEU A C 1
ATOM 2458 O O . LEU A 1 346 ? 182.41900 202.04600 155.36100 1.000 91.23000 346 LEU A O 1
ATOM 2463 N N . ILE A 1 347 ? 184.04000 201.38700 156.74200 1.000 83.04000 347 ILE A N 1
ATOM 2464 C CA . ILE A 1 347 ? 184.49100 202.76000 157.02400 1.000 80.29000 347 ILE A CA 1
ATOM 2465 C C . ILE A 1 347 ? 185.07400 203.40700 155.76200 1.000 87.99000 347 ILE A C 1
ATOM 2466 O O . ILE A 1 347 ? 184.77900 204.56600 155.47700 1.000 94.87000 347 ILE A O 1
ATOM 2471 N N . SER A 1 348 ? 185.84800 202.67800 154.95500 1.000 98.66000 348 SER A N 1
ATOM 2472 C CA . SER A 1 348 ? 186.35500 203.19600 153.67800 1.000 100.98000 348 SER A CA 1
ATOM 2473 C C . SER A 1 348 ? 185.22600 203.49700 152.68400 1.000 101.58000 348 SER A C 1
ATOM 2474 O O . SER A 1 348 ? 185.21200 204.57100 152.09200 1.000 102.72000 348 SER A O 1
ATOM 2477 N N . PHE A 1 349 ? 184.21700 202.62900 152.57200 1.000 100.37000 349 PHE A N 1
ATOM 2478 C CA . PHE A 1 349 ? 183.05000 202.80300 151.70600 1.000 99.09000 349 PHE A CA 1
ATOM 2479 C C . PHE A 1 349 ? 182.20500 204.03900 152.05500 1.000 97.40000 349 PHE A C 1
ATOM 2480 O O . PHE A 1 349 ? 181.54400 204.60600 151.19100 1.000 104.26000 349 PHE A O 1
ATOM 2488 N N . ALA A 1 350 ? 182.21600 204.47700 153.31200 1.000 107.63000 350 ALA A N 1
ATOM 2489 C CA . ALA A 1 350 ? 181.57400 205.71700 153.73700 1.000 111.26000 350 ALA A CA 1
ATOM 2490 C C . ALA A 1 350 ? 182.47900 206.96000 153.61800 1.000 113.67000 350 ALA A C 1
ATOM 2491 O O . ALA A 1 350 ? 181.98800 208.08500 153.68900 1.000 110.63000 350 ALA A O 1
ATOM 2493 N N . SER A 1 351 ? 183.79900 206.79300 153.47300 1.000 127.13000 351 SER A N 1
ATOM 2494 C CA . SER A 1 351 ? 184.77900 207.89400 153.46000 1.000 124.62000 351 SER A CA 1
ATOM 2495 C C . SER A 1 351 ? 185.02200 208.51600 152.08500 1.000 124.35000 351 SER A C 1
ATOM 2496 O O . SER A 1 351 ? 185.61500 209.59100 152.00000 1.000 127.81000 351 SER A O 1
ATOM 2499 N N . ASP A 1 352 ? 184.55300 207.88600 151.01400 1.000 140.82000 352 ASP A N 1
ATOM 2500 C CA . ASP A 1 352 ? 184.41900 208.46600 149.67500 1.000 144.47000 352 ASP A CA 1
ATOM 2501 C C . ASP A 1 352 ? 183.08800 208.02100 149.05300 1.000 143.79000 352 ASP A C 1
ATOM 2502 O O . ASP A 1 352 ? 182.41000 207.15400 149.59900 1.000 139.25000 352 ASP A O 1
ATOM 2507 N N . ARG A 1 353 ? 182.64900 208.66800 147.96800 1.000 163.51000 353 ARG A N 1
ATOM 2508 C CA . ARG A 1 353 ? 181.28800 208.47900 147.43100 1.000 164.45000 353 ARG A CA 1
ATOM 2509 C C . ARG A 1 353 ? 181.24500 208.06700 145.95900 1.000 165.61000 353 ARG A C 1
ATOM 2510 O O . ARG A 1 353 ? 180.21300 208.17800 145.30800 1.000 164.77000 353 ARG A O 1
ATOM 2518 N N . ASP A 1 354 ? 182.35200 207.54400 145.44300 1.000 176.82000 354 ASP A N 1
ATOM 2519 C CA . ASP A 1 354 ? 182.44200 206.92000 144.11700 1.000 175.03000 354 ASP A CA 1
ATOM 2520 C C . ASP A 1 354 ? 182.98700 205.47500 144.13500 1.000 174.14000 354 ASP A C 1
ATOM 2521 O O . ASP A 1 354 ? 183.07800 204.84100 143.08700 1.000 173.97000 354 ASP A O 1
ATOM 2526 N N . THR A 1 355 ? 183.24900 204.89600 145.31200 1.000 152.38000 355 THR A N 1
ATOM 2527 C CA . THR A 1 355 ? 183.29800 203.43300 145.49000 1.000 150.89000 355 THR A CA 1
ATOM 2528 C C . THR A 1 355 ? 181.95700 202.79800 145.12300 1.000 148.90000 355 THR A C 1
ATOM 2529 O O . THR A 1 355 ? 180.89700 203.30100 145.50500 1.000 152.08000 355 THR A O 1
ATOM 2533 N N . TYR A 1 356 ? 181.98900 201.69000 144.38200 1.000 138.73000 356 TYR A N 1
ATOM 2534 C CA . TYR A 1 356 ? 180.80100 201.05800 143.80700 1.000 138.77000 356 TYR A CA 1
ATOM 2535 C C . TYR A 1 356 ? 179.81700 200.54400 144.86200 1.000 140.75000 356 TYR A C 1
ATOM 2536 O O . TYR A 1 356 ? 180.20900 199.90600 145.83400 1.000 148.24000 356 TYR A O 1
ATOM 2545 N N . LEU A 1 357 ? 178.51900 200.76400 144.65200 1.000 119.55000 357 LEU A N 1
ATOM 2546 C CA . LEU A 1 357 ? 177.47300 200.46600 145.63400 1.000 122.35000 357 LEU A CA 1
ATOM 2547 C C . LEU A 1 357 ? 177.41100 198.98600 146.04000 1.000 126.05000 357 LEU A C 1
ATOM 2548 O O . LEU A 1 357 ? 177.12100 198.67400 147.19100 1.000 131.08000 357 LEU A O 1
ATOM 2553 N N . TRP A 1 358 ? 177.73000 198.06000 145.13900 1.000 122.89000 358 TRP A N 1
ATOM 2554 C CA . TRP A 1 358 ? 177.68500 196.62900 145.44200 1.000 127.67000 358 TRP A CA 1
ATOM 2555 C C . TRP A 1 358 ? 178.71800 196.19000 146.49100 1.000 130.08000 358 TRP A C 1
ATOM 2556 O O . TRP A 1 358 ? 178.50400 195.18400 147.16100 1.000 131.73000 358 TRP A O 1
ATOM 2567 N N . ILE A 1 359 ? 179.79900 196.94800 146.70200 1.000 116.88000 359 ILE A N 1
ATOM 2568 C CA . ILE A 1 359 ? 180.81600 196.65100 147.72500 1.000 117.80000 359 ILE A CA 1
ATOM 2569 C C . ILE A 1 359 ? 180.24200 196.81000 149.13600 1.000 121.07000 359 ILE A C 1
ATOM 2570 O O . ILE A 1 359 ? 180.55100 196.01800 150.02500 1.000 125.77000 359 ILE A O 1
ATOM 2575 N N . GLY A 1 360 ? 179.37100 197.79700 149.35100 1.000 103.03000 360 GLY A N 1
ATOM 2576 C CA . GLY A 1 360 ? 178.75900 198.04600 150.65100 1.000 104.68000 360 GLY A CA 1
ATOM 2577 C C . GLY A 1 360 ? 177.82500 196.91900 151.06800 1.000 107.98000 360 GLY A C 1
ATOM 2578 O O . GLY A 1 360 ? 177.96200 196.36500 152.15500 1.000 114.29000 360 GLY A O 1
ATOM 2579 N N . TYR A 1 361 ? 176.91200 196.51100 150.18600 1.000 98.52000 361 TYR A N 1
ATOM 2580 C CA . TYR A 1 361 ? 176.01800 195.39200 150.46100 1.000 101.12000 361 TYR A CA 1
ATOM 2581 C C . TYR A 1 361 ? 176.76600 194.08000 150.67400 1.000 107.49000 361 TYR A C 1
ATOM 2582 O O . TYR A 1 361 ? 176.42300 193.32800 151.58400 1.000 110.90000 361 TYR A O 1
ATOM 2591 N N . LEU A 1 362 ? 177.81000 193.79900 149.89700 1.000 100.22000 362 LEU A N 1
ATOM 2592 C CA . LEU A 1 362 ? 178.58000 192.57400 150.06500 1.000 105.64000 362 LEU A CA 1
ATOM 2593 C C . LEU A 1 362 ? 179.25700 192.50100 151.44000 1.000 108.87000 362 LEU A C 1
ATOM 2594 O O . LEU A 1 362 ? 179.21800 191.45400 152.07600 1.000 108.99000 362 LEU A O 1
ATOM 2599 N N . CYS A 1 363 ? 179.80500 193.60000 151.96200 1.000 97.26000 363 CYS A N 1
ATOM 2600 C CA . CYS A 1 363 ? 180.37300 193.61800 153.31100 1.000 91.48000 363 CYS A CA 1
ATOM 2601 C C . CYS A 1 363 ? 179.32000 193.38600 154.40400 1.000 96.23000 363 CYS A C 1
ATOM 2602 O O . CYS A 1 363 ? 179.59500 192.67600 155.36500 1.000 107.32000 363 CYS A O 1
ATOM 2605 N N . ALA A 1 364 ? 178.10300 193.92000 154.26400 1.000 82.43000 364 ALA A N 1
ATOM 2606 C CA . ALA A 1 364 ? 177.02900 193.66700 155.21800 1.000 86.55000 364 ALA A CA 1
ATOM 2607 C C . ALA A 1 364 ? 176.63400 192.18000 155.26100 1.000 95.56000 364 ALA A C 1
ATOM 2608 O O . ALA A 1 364 ? 176.50200 191.60500 156.34000 1.000 104.45000 364 ALA A O 1
ATOM 2610 N N . ILE A 1 365 ? 176.50700 191.51900 154.11000 1.000 85.65000 365 ILE A N 1
ATOM 2611 C CA . ILE A 1 365 ? 176.21900 190.08100 154.02300 1.000 82.09000 365 ILE A CA 1
ATOM 2612 C C . ILE A 1 365 ? 177.34000 189.23800 154.64400 1.000 89.37000 365 ILE A C 1
ATOM 2613 O O . ILE A 1 365 ? 177.07300 188.27700 155.37200 1.000 94.97000 365 ILE A O 1
ATOM 2618 N N . LEU A 1 366 ? 178.60300 189.58300 154.39600 1.000 84.09000 366 LEU A N 1
ATOM 2619 C CA . LEU A 1 366 ? 179.73100 188.85000 154.95600 1.000 79.53000 366 LEU A CA 1
ATOM 2620 C C . LEU A 1 366 ? 179.85000 189.01800 156.47500 1.000 85.06000 366 LEU A C 1
ATOM 2621 O O . LEU A 1 366 ? 180.14100 188.03400 157.14700 1.000 94.90000 366 LEU A O 1
ATOM 2626 N N . LEU A 1 367 ? 179.55800 190.19100 157.04900 1.000 67.22000 367 LEU A N 1
ATOM 2627 C CA . LEU A 1 367 ? 179.51100 190.36900 158.50800 1.000 69.26000 367 LEU A CA 1
ATOM 2628 C C . LEU A 1 367 ? 178.51400 189.41100 159.15500 1.000 78.62000 367 LEU A C 1
ATOM 2629 O O . LEU A 1 367 ? 178.87100 188.68400 160.08000 1.000 86.70000 367 LEU A O 1
ATOM 2634 N N . PHE A 1 368 ? 177.28000 189.36200 158.65200 1.000 77.77000 368 PHE A N 1
ATOM 2635 C CA . PHE A 1 368 ? 176.25900 188.46200 159.18300 1.000 72.71000 368 PHE A CA 1
ATOM 2636 C C . PHE A 1 368 ? 176.69500 186.99600 159.11100 1.000 82.91000 368 PHE A C 1
ATOM 2637 O O . PHE A 1 368 ? 176.55000 186.24800 160.07500 1.000 95.72000 368 PHE A O 1
ATOM 2645 N N . THR A 1 369 ? 177.26800 186.59700 157.97600 1.000 75.32000 369 THR A N 1
ATOM 2646 C CA . THR A 1 369 ? 177.69600 185.22500 157.70000 1.000 76.63000 369 THR A CA 1
ATOM 2647 C C . THR A 1 369 ? 178.86200 184.78900 158.57700 1.000 78.46000 369 THR A C 1
ATOM 2648 O O . THR A 1 369 ? 178.82200 183.70300 159.14600 1.000 87.92000 369 THR A O 1
ATOM 2652 N N . ALA A 1 370 ? 179.88600 185.62500 158.75000 1.000 61.31000 370 ALA A N 1
ATOM 2653 C CA . ALA A 1 370 ? 181.02700 185.30800 159.60100 1.000 69.13000 370 ALA A CA 1
ATOM 2654 C C . ALA A 1 370 ? 180.61800 185.15700 161.07200 1.000 78.07000 370 ALA A C 1
ATOM 2655 O O . ALA A 1 370 ? 181.02100 184.20500 161.73100 1.000 96.03000 370 ALA A O 1
ATOM 2657 N N . ALA A 1 371 ? 179.76200 186.04100 161.58300 1.000 61.38000 371 ALA A N 1
ATOM 2658 C CA . ALA A 1 371 ? 179.26400 185.95900 162.95000 1.000 64.93000 371 ALA A CA 1
ATOM 2659 C C . ALA A 1 371 ? 178.37800 184.72700 163.19300 1.000 68.37000 371 ALA A C 1
ATOM 2660 O O . ALA A 1 371 ? 178.44500 184.11600 164.25800 1.000 81.71000 371 ALA A O 1
ATOM 2662 N N . LEU A 1 372 ? 177.58000 184.31500 162.20700 1.000 80.52000 372 LEU A N 1
ATOM 2663 C CA . LEU A 1 372 ? 176.76000 183.10800 162.29200 1.000 78.61000 372 LEU A CA 1
ATOM 2664 C C . LEU A 1 372 ? 177.61600 181.83600 162.36500 1.000 88.42000 372 LEU A C 1
ATOM 2665 O O . LEU A 1 372 ? 177.42300 181.01600 163.25500 1.000 105.12000 372 LEU A O 1
ATOM 2670 N N . ILE A 1 373 ? 178.60500 181.68700 161.48400 1.000 72.22000 373 ILE A N 1
ATOM 2671 C CA . ILE A 1 373 ? 179.51900 180.53500 161.48600 1.000 70.87000 373 ILE A CA 1
ATOM 2672 C C . ILE A 1 373 ? 180.32400 180.46500 162.78600 1.000 74.87000 373 ILE A C 1
ATOM 2673 O O . ILE A 1 373 ? 180.50600 179.38300 163.34100 1.000 88.64000 373 ILE A O 1
ATOM 2678 N N . GLN A 1 374 ? 180.76800 181.60300 163.31600 1.000 77.01000 374 GLN A N 1
ATOM 2679 C CA . GLN A 1 374 ? 181.47400 181.65300 164.59200 1.000 83.66000 374 GLN A CA 1
ATOM 2680 C C . GLN A 1 374 ? 180.59000 181.20200 165.75700 1.000 89.40000 374 GLN A C 1
ATOM 2681 O O . GLN A 1 374 ? 181.03800 180.42300 166.59200 1.000 107.85000 374 GLN A O 1
ATOM 2687 N N . SER A 1 375 ? 179.33300 181.64000 165.81300 1.000 84.51000 375 SER A N 1
ATOM 2688 C CA . SER A 1 375 ? 178.40300 181.26300 166.87600 1.000 83.98000 375 SER A CA 1
ATOM 2689 C C . SER A 1 375 ? 178.16000 179.75600 166.93800 1.000 89.70000 375 SER A C 1
ATOM 2690 O O . SER A 1 375 ? 178.26900 179.16100 168.00700 1.000 108.69000 375 SER A O 1
ATOM 2693 N N . PHE A 1 376 ? 177.92500 179.09100 165.80500 1.000 112.39000 376 PHE A N 1
ATOM 2694 C CA . PHE A 1 376 ? 177.76400 177.63500 165.78900 1.000 112.30000 376 PHE A CA 1
ATOM 2695 C C . PHE A 1 376 ? 179.02000 176.89100 166.25800 1.000 113.76000 376 PHE A C 1
ATOM 2696 O O . PHE A 1 376 ? 178.89800 175.92300 167.00100 1.000 118.01000 376 PHE A O 1
ATOM 2704 N N . CYS A 1 377 ? 180.22600 177.33300 165.90600 1.000 93.99000 377 CYS A N 1
ATOM 2705 C CA . CYS A 1 377 ? 181.45600 176.70600 166.39600 1.000 92.88000 377 CYS A CA 1
ATOM 2706 C C . CYS A 1 377 ? 181.64800 176.89600 167.90000 1.000 99.87000 377 CYS A C 1
ATOM 2707 O O . CYS A 1 377 ? 181.98200 175.94500 168.60000 1.000 115.47000 377 CYS A O 1
ATOM 2710 N N . LEU A 1 378 ? 181.42200 178.10300 168.41300 1.000 77.50000 378 LEU A N 1
ATOM 2711 C CA . LEU A 1 378 ? 181.67000 178.41300 169.81200 1.000 61.16000 378 LEU A CA 1
ATOM 2712 C C . LEU A 1 378 ? 180.75800 177.61800 170.74800 1.000 88.17000 378 LEU A C 1
ATOM 2713 O O . LEU A 1 378 ? 181.22600 177.05800 171.73300 1.000 111.93000 378 LEU A O 1
ATOM 2718 N N . GLN A 1 379 ? 179.47100 177.54000 170.41700 1.000 92.07000 379 GLN A N 1
ATOM 2719 C CA . GLN A 1 379 ? 178.51000 176.84700 171.31500 1.000 79.79000 379 GLN A CA 1
ATOM 2720 C C . GLN A 1 379 ? 178.78000 175.33900 171.30500 1.000 89.20000 379 GLN A C 1
ATOM 2721 O O . GLN A 1 379 ? 178.45100 174.68800 172.30800 1.000 116.66000 379 GLN A O 1
ATOM 2727 N N . CYS A 1 380 ? 179.35500 174.80200 170.22700 1.000 80.34000 380 CYS A N 1
ATOM 2728 C CA . CYS A 1 380 ? 179.72700 173.36200 170.21400 1.000 86.75000 380 CYS A CA 1
ATOM 2729 C C . CYS A 1 380 ? 180.94000 173.17200 171.12300 1.000 96.44000 380 CYS A C 1
ATOM 2730 O O . CYS A 1 380 ? 180.88900 172.28800 171.99000 1.000 114.37000 380 CYS A O 1
ATOM 2733 N N . TYR A 1 381 ? 181.99100 173.96700 170.92500 1.000 92.06000 381 TYR A N 1
ATOM 2734 C CA . TYR A 1 381 ? 183.14500 173.91200 171.82000 1.000 83.46000 381 TYR A CA 1
ATOM 2735 C C . TYR A 1 381 ? 182.72400 173.90000 173.29100 1.000 89.98000 381 TYR A C 1
ATOM 2736 O O . TYR A 1 381 ? 183.17600 173.04100 174.04500 1.000 114.58000 381 TYR A O 1
ATOM 2745 N N . PHE A 1 382 ? 181.81600 174.78200 173.71200 1.000 110.67000 382 PHE A N 1
ATOM 2746 C CA . PHE A 1 382 ? 181.32900 174.77500 175.08900 1.000 109.63000 382 PHE A CA 1
ATOM 2747 C C . PHE A 1 382 ? 180.57500 173.49500 175.45000 1.000 111.21000 382 PHE A C 1
ATOM 2748 O O . PHE A 1 382 ? 180.74700 172.98700 176.55200 1.000 127.68000 382 PHE A O 1
ATOM 2756 N N . GLN A 1 383 ? 179.78600 172.94600 174.53000 1.000 83.90000 383 GLN A N 1
ATOM 2757 C CA . GLN A 1 383 ? 179.12600 171.65200 174.84400 1.000 83.20000 383 GLN A CA 1
ATOM 2758 C C . GLN A 1 383 ? 180.19800 170.62000 175.21400 1.000 95.87000 383 GLN A C 1
ATOM 2759 O O . GLN A 1 383 ? 180.06600 170.00600 176.28100 1.000 121.05000 383 GLN A O 1
ATOM 2765 N N . LEU A 1 384 ? 181.21800 170.44300 174.36900 1.000 89.05000 384 LEU A N 1
ATOM 2766 C CA . LEU A 1 384 ? 182.26400 169.46600 174.67200 1.000 89.56000 384 LEU A CA 1
ATOM 2767 C C . LEU A 1 384 ? 182.99200 169.76700 175.98600 1.000 96.27000 384 LEU A C 1
ATOM 2768 O O . LEU A 1 384 ? 183.18700 168.86000 176.78800 1.000 110.98000 384 LEU A O 1
ATOM 2773 N N . CYS A 1 385 ? 183.38300 171.01300 176.24100 1.000 110.76000 385 CYS A N 1
ATOM 2774 C CA . CYS A 1 385 ? 184.16400 171.35900 177.43100 1.000 99.65000 385 CYS A CA 1
ATOM 2775 C C . CYS A 1 385 ? 183.39000 171.17300 178.73200 1.000 113.11000 385 CYS A C 1
ATOM 2776 O O . CYS A 1 385 ? 183.89800 170.54600 179.65700 1.000 126.00000 385 CYS A O 1
ATOM 2779 N N . PHE A 1 386 ? 182.16000 171.67100 178.82900 1.000 113.92000 386 PHE A N 1
ATOM 2780 C CA . PHE A 1 386 ? 181.37400 171.51000 180.04600 1.000 115.12000 386 PHE A CA 1
ATOM 2781 C C . PHE A 1 386 ? 180.91000 170.06600 180.25200 1.000 116.22000 386 PHE A C 1
ATOM 2782 O O . PHE A 1 386 ? 180.86600 169.61700 181.39300 1.000 123.07000 386 PHE A O 1
ATOM 2790 N N . LYS A 1 387 ? 180.65200 169.28700 179.19100 1.000 83.23000 387 LYS A N 1
ATOM 2791 C CA . LYS A 1 387 ? 180.39800 167.84800 179.32900 1.000 75.94000 387 LYS A CA 1
ATOM 2792 C C . LYS A 1 387 ? 181.62900 167.11000 179.85000 1.000 88.94000 387 LYS A C 1
ATOM 2793 O O . LYS A 1 387 ? 181.49800 166.30300 180.76000 1.000 104.44000 387 LYS A O 1
ATOM 2799 N N . LEU A 1 388 ? 182.82800 167.40200 179.34600 1.000 82.17000 388 LEU A N 1
ATOM 2800 C CA . LEU A 1 388 ? 184.06700 166.79000 179.83400 1.000 76.00000 388 LEU A CA 1
ATOM 2801 C C . LEU A 1 388 ? 184.31400 167.07700 181.31700 1.000 75.33000 388 LEU A C 1
ATOM 2802 O O . LEU A 1 388 ? 184.66500 166.16600 182.05500 1.000 98.12000 388 LEU A O 1
ATOM 2807 N N . GLY A 1 389 ? 184.08400 168.30100 181.78400 1.000 56.52000 389 GLY A N 1
ATOM 2808 C CA . GLY A 1 389 ? 184.23900 168.63500 183.19900 1.000 70.76000 389 GLY A CA 1
ATOM 2809 C C . GLY A 1 389 ? 183.35100 167.79300 184.11300 1.000 69.42000 389 GLY A C 1
ATOM 2810 O O . GLY A 1 389 ? 183.80900 167.30700 185.14200 1.000 73.71000 389 GLY A O 1
ATOM 2811 N N . VAL A 1 390 ? 182.10500 167.53200 183.71100 1.000 72.47000 390 VAL A N 1
ATOM 2812 C CA . VAL A 1 390 ? 181.21100 166.61700 184.43400 1.000 71.79000 390 VAL A CA 1
ATOM 2813 C C . VAL A 1 390 ? 181.73400 165.18400 184.39700 1.000 63.92000 390 VAL A C 1
ATOM 2814 O O . VAL A 1 390 ? 181.78100 164.53400 185.43700 1.000 79.25000 390 VAL A O 1
ATOM 2818 N N . LYS A 1 391 ? 182.19900 164.68100 183.24700 1.000 68.39000 391 LYS A N 1
ATOM 2819 C CA . LYS A 1 391 ? 182.77100 163.32600 183.15500 1.000 63.82000 391 LYS A CA 1
ATOM 2820 C C . LYS A 1 391 ? 184.00200 163.13700 184.04000 1.000 70.41000 391 LYS A C 1
ATOM 2821 O O . LYS A 1 391 ? 184.12300 162.10300 184.69000 1.000 90.83000 391 LYS A O 1
ATOM 2827 N N . VAL A 1 392 ? 184.87900 164.13100 184.14600 1.000 60.37000 392 VAL A N 1
ATOM 2828 C CA . VAL A 1 392 ? 186.03600 164.07900 185.05800 1.000 57.74000 392 VAL A CA 1
ATOM 2829 C C . VAL A 1 392 ? 185.60500 164.04300 186.52100 1.000 60.12000 392 VAL A C 1
ATOM 2830 O O . VAL A 1 392 ? 186.11500 163.22000 187.27600 1.000 58.20000 392 VAL A O 1
ATOM 2834 N N . ARG A 1 393 ? 184.63600 164.87400 186.90900 1.000 93.75000 393 ARG A N 1
ATOM 2835 C CA . ARG A 1 393 ? 184.12000 164.81900 188.30400 1.000 88.36000 393 ARG A CA 1
ATOM 2836 C C . ARG A 1 393 ? 183.61700 163.40300 188.61300 1.000 83.49000 393 ARG A C 1
ATOM 2837 O O . ARG A 1 393 ? 184.08500 162.82100 189.61100 1.000 86.91000 393 ARG A O 1
ATOM 2845 N N . THR A 1 394 ? 182.71000 162.87000 187.78900 1.000 69.80000 394 THR A N 1
ATOM 2846 C CA . THR A 1 394 ? 182.13200 161.53800 187.99300 1.000 58.13000 394 THR A CA 1
ATOM 2847 C C . THR A 1 394 ? 183.20100 160.45600 188.10100 1.000 60.15000 394 THR A C 1
ATOM 2848 O O . THR A 1 394 ? 183.12900 159.62700 189.00000 1.000 81.99000 394 THR A O 1
ATOM 2852 N N . ALA A 1 395 ? 184.23800 160.47800 187.26100 1.000 73.81000 395 ALA A N 1
ATOM 2853 C CA . ALA A 1 395 ? 185.30900 159.48900 187.33300 1.000 74.75000 395 ALA A CA 1
ATOM 2854 C C . ALA A 1 395 ? 186.09400 159.55200 188.65500 1.000 75.03000 395 ALA A C 1
ATOM 2855 O O . ALA A 1 395 ? 186.41700 158.51200 189.22300 1.000 74.99000 395 ALA A O 1
ATOM 2857 N N . ILE A 1 396 ? 186.36800 160.74200 189.19300 1.000 67.83000 396 ILE A N 1
ATOM 2858 C CA . ILE A 1 396 ? 187.04300 160.88800 190.49100 1.000 59.97000 396 ILE A CA 1
ATOM 2859 C C . ILE A 1 396 ? 186.11600 160.50400 191.64900 1.000 67.72000 396 ILE A C 1
ATOM 2860 O O . ILE A 1 396 ? 186.51600 159.70100 192.48700 1.000 77.20000 396 ILE A O 1
ATOM 2865 N N . MET A 1 397 ? 184.88000 161.00600 191.72200 1.000 82.10000 397 MET A N 1
ATOM 2866 C CA . MET A 1 397 ? 184.01200 160.74000 192.87900 1.000 65.14000 397 MET A CA 1
ATOM 2867 C C . MET A 1 397 ? 183.72800 159.25300 193.06600 1.000 75.43000 397 MET A C 1
ATOM 2868 O O . MET A 1 397 ? 183.84600 158.73200 194.17100 1.000 82.95000 397 MET A O 1
ATOM 2873 N N . ALA A 1 398 ? 183.41800 158.53600 191.99500 1.000 81.15000 398 ALA A N 1
ATOM 2874 C CA . ALA A 1 398 ? 183.18300 157.10600 192.07200 1.000 70.76000 398 ALA A CA 1
ATOM 2875 C C . ALA A 1 398 ? 184.46000 156.30000 192.37100 1.000 69.18000 398 ALA A C 1
ATOM 2876 O O . ALA A 1 398 ? 184.38800 155.26700 193.03000 1.000 69.67000 398 ALA A O 1
ATOM 2878 N N . SER A 1 399 ? 185.64100 156.77200 191.96300 1.000 60.33000 399 SER A N 1
ATOM 2879 C CA . SER A 1 399 ? 186.91500 156.12700 192.31000 1.000 61.09000 399 SER A CA 1
ATOM 2880 C C . SER A 1 399 ? 187.28700 156.33200 193.77500 1.000 59.43000 399 SER A C 1
ATOM 2881 O O . SER A 1 399 ? 187.71300 155.38800 194.43200 1.000 63.55000 399 SER A O 1
ATOM 2884 N N . VAL A 1 400 ? 187.07300 157.53200 194.32200 1.000 89.19000 400 VAL A N 1
ATOM 2885 C CA . VAL A 1 400 ? 187.26700 157.81500 195.75100 1.000 86.56000 400 VAL A CA 1
ATOM 2886 C C . VAL A 1 400 ? 186.32800 156.96900 196.60100 1.000 87.27000 400 VAL A C 1
ATOM 2887 O O . VAL A 1 400 ? 186.77200 156.35600 197.56600 1.000 90.90000 400 VAL A O 1
ATOM 2891 N N . TYR A 1 401 ? 185.05600 156.84500 196.22200 1.000 77.55000 401 TYR A N 1
ATOM 2892 C CA . TYR A 1 401 ? 184.11300 155.99400 196.95000 1.000 73.21000 401 TYR A CA 1
ATOM 2893 C C . TYR A 1 401 ? 184.55000 154.52900 196.97400 1.000 62.56000 401 TYR A C 1
ATOM 2894 O O . TYR A 1 401 ? 184.60100 153.92100 198.03700 1.000 59.05000 401 TYR A O 1
ATOM 2903 N N . LYS A 1 402 ? 184.90500 153.94800 195.82200 1.000 82.61000 402 LYS A N 1
ATOM 2904 C CA . LYS A 1 402 ? 185.29000 152.53500 195.74200 1.000 84.50000 402 LYS A CA 1
ATOM 2905 C C . LYS A 1 402 ? 186.59800 152.23300 196.47200 1.000 81.78000 402 LYS A C 1
ATOM 2906 O O . LYS A 1 402 ? 186.75200 151.14000 197.00300 1.000 81.16000 402 LYS A O 1
ATOM 2912 N N . LYS A 1 403 ? 187.52100 153.19000 196.56800 1.000 83.12000 403 LYS A N 1
ATOM 2913 C CA . LYS A 1 403 ? 188.74600 153.05900 197.36200 1.000 84.14000 403 LYS A CA 1
ATOM 2914 C C . LYS A 1 403 ? 188.46300 153.00900 198.86100 1.000 83.30000 403 LYS A C 1
ATOM 2915 O O . LYS A 1 403 ? 189.05600 152.19500 199.55900 1.000 77.15000 403 LYS A O 1
ATOM 2921 N N . ALA A 1 404 ? 187.53600 153.81400 199.37300 1.000 85.41000 404 ALA A N 1
ATOM 2922 C CA . ALA A 1 404 ? 187.24600 153.88500 200.80200 1.000 74.52000 404 ALA A CA 1
ATOM 2923 C C . ALA A 1 404 ? 186.82000 152.54000 201.40700 1.000 62.13000 404 ALA A C 1
ATOM 2924 O O . ALA A 1 404 ? 187.18800 152.23500 202.53600 1.000 65.23000 404 ALA A O 1
ATOM 2926 N N . LEU A 1 405 ? 186.10900 151.70100 200.65100 1.000 74.81000 405 LEU A N 1
ATOM 2927 C CA . LEU A 1 405 ? 185.67100 150.37700 201.09300 1.000 87.21000 405 LEU A CA 1
ATOM 2928 C C . LEU A 1 405 ? 186.81700 149.37800 201.31400 1.000 91.29000 405 LEU A C 1
ATOM 2929 O O . LEU A 1 405 ? 186.61100 148.36700 201.98500 1.000 93.56000 405 LEU A O 1
ATOM 2934 N N . THR A 1 406 ? 188.01700 149.63200 200.78800 1.000 99.94000 406 THR A N 1
ATOM 2935 C CA . THR A 1 406 ? 189.14100 148.67800 200.80100 1.000 98.59000 406 THR A CA 1
ATOM 2936 C C . THR A 1 406 ? 190.47100 149.26200 201.29000 1.000 102.36000 406 THR A C 1
ATOM 2937 O O . THR A 1 406 ? 191.47600 148.55800 201.31000 1.000 103.32000 406 THR A O 1
ATOM 2941 N N . LEU A 1 407 ? 190.51100 150.53100 201.69400 1.000 112.34000 407 LEU A N 1
ATOM 2942 C CA . LEU A 1 407 ? 191.70000 151.21100 202.21300 1.000 104.04000 407 LEU A CA 1
ATOM 2943 C C . LEU A 1 407 ? 192.12400 150.65500 203.58300 1.000 106.93000 407 LEU A C 1
ATOM 2944 O O . LEU A 1 407 ? 191.29000 150.47700 204.47300 1.000 117.00000 407 LEU A O 1
ATOM 2949 N N . SER A 1 408 ? 193.42400 150.43000 203.76800 1.000 116.73000 408 SER A N 1
ATOM 2950 C CA . SER A 1 408 ? 194.03500 149.94300 205.01200 1.000 118.06000 408 SER A CA 1
ATOM 2951 C C . SER A 1 408 ? 193.72700 150.80700 206.24400 1.000 121.80000 408 SER A C 1
ATOM 2952 O O . SER A 1 408 ? 193.60200 152.02600 206.14900 1.000 133.12000 408 SER A O 1
ATOM 2955 N N . ASN A 1 409 ? 193.63300 150.19900 207.42900 1.000 126.51000 409 ASN A N 1
ATOM 2956 C CA . ASN A 1 409 ? 193.34000 150.90000 208.68400 1.000 132.88000 409 ASN A CA 1
ATOM 2957 C C . ASN A 1 409 ? 194.41100 151.93100 209.06500 1.000 136.84000 409 ASN A C 1
ATOM 2958 O O . ASN A 1 409 ? 194.07600 153.02500 209.51700 1.000 136.25000 409 ASN A O 1
ATOM 2963 N N . LEU A 1 410 ? 195.69200 151.62600 208.84700 1.000 137.49000 410 LEU A N 1
ATOM 2964 C CA . LEU A 1 410 ? 196.78900 152.55600 209.13200 1.000 132.62000 410 LEU A CA 1
ATOM 2965 C C . LEU A 1 410 ? 196.69900 153.81500 208.26500 1.000 131.40000 410 LEU A C 1
ATOM 2966 O O . LEU A 1 410 ? 196.92500 154.91100 208.76700 1.000 136.41000 410 LEU A O 1
ATOM 2971 N N . ALA A 1 411 ? 196.32000 153.68300 206.99400 1.000 123.16000 411 ALA A N 1
ATOM 2972 C CA . ALA A 1 411 ? 196.07600 154.82200 206.12600 1.000 125.97000 411 ALA A CA 1
ATOM 2973 C C . ALA A 1 411 ? 194.81000 155.59000 206.53500 1.000 127.34000 411 ALA A C 1
ATOM 2974 O O . ALA A 1 411 ? 194.83100 156.81200 206.61400 1.000 131.18000 411 ALA A O 1
ATOM 2976 N N . ARG A 1 412 ? 193.70400 154.90200 206.83900 1.000 128.63000 412 ARG A N 1
ATOM 2977 C CA . ARG A 1 412 ? 192.41900 155.54700 207.14100 1.000 130.98000 412 ARG A CA 1
ATOM 2978 C C . ARG A 1 412 ? 192.44500 156.41600 208.39500 1.000 131.56000 412 ARG A C 1
ATOM 2979 O O . ARG A 1 412 ? 191.82500 157.47400 208.40800 1.000 132.82000 412 ARG A O 1
ATOM 2987 N N . LYS A 1 413 ? 193.18400 156.00700 209.43100 1.000 144.56000 413 LYS A N 1
ATOM 2988 C CA . LYS A 1 413 ? 193.35200 156.77900 210.67500 1.000 146.53000 413 LYS A CA 1
ATOM 2989 C C . LYS A 1 413 ? 194.00100 158.15100 210.47300 1.000 144.01000 413 LYS A C 1
ATOM 2990 O O . LYS A 1 413 ? 193.91300 159.00000 211.35200 1.000 142.15000 413 LYS A O 1
ATOM 2996 N N . GLU A 1 414 ? 194.64100 158.39300 209.33500 1.000 137.45000 414 GLU A N 1
ATOM 2997 C CA . GLU A 1 414 ? 195.29700 159.66200 209.02200 1.000 135.26000 414 GLU A CA 1
ATOM 2998 C C . GLU A 1 414 ? 194.32200 160.81100 208.68500 1.000 137.52000 414 GLU A C 1
ATOM 2999 O O . GLU A 1 414 ? 194.74700 161.96200 208.60500 1.000 136.79000 414 GLU A O 1
ATOM 3005 N N . TYR A 1 415 ? 193.02400 160.53500 208.52100 1.000 131.78000 415 TYR A N 1
ATOM 3006 C CA . TYR A 1 415 ? 191.99700 161.51100 208.13200 1.000 130.43000 415 TYR A CA 1
ATOM 3007 C C . TYR A 1 415 ? 190.82400 161.53300 209.12400 1.000 129.99000 415 TYR A C 1
ATOM 3008 O O . TYR A 1 415 ? 190.40600 160.48400 209.61100 1.000 131.81000 415 TYR A O 1
ATOM 3017 N N . THR A 1 416 ? 190.22300 162.69400 209.39400 1.000 119.57000 416 THR A N 1
ATOM 3018 C CA . THR A 1 416 ? 188.89800 162.73000 210.05100 1.000 119.03000 416 THR A CA 1
ATOM 3019 C C . THR A 1 416 ? 187.79100 162.37200 209.05400 1.000 123.32000 416 THR A C 1
ATOM 3020 O O . THR A 1 416 ? 188.00200 162.43500 207.84400 1.000 126.29000 416 THR A O 1
ATOM 3024 N N . VAL A 1 417 ? 186.58300 162.02300 209.50700 1.000 113.18000 417 VAL A N 1
ATOM 3025 C CA . VAL A 1 417 ? 185.47900 161.70500 208.58100 1.000 114.69000 417 VAL A CA 1
ATOM 3026 C C . VAL A 1 417 ? 185.15200 162.90700 207.69300 1.000 110.15000 417 VAL A C 1
ATOM 3027 O O . VAL A 1 417 ? 185.16100 162.78200 206.47200 1.000 104.61000 417 VAL A O 1
ATOM 3031 N N . GLY A 1 418 ? 184.98000 164.09700 208.26900 1.000 108.48000 418 GLY A N 1
ATOM 3032 C CA . GLY A 1 418 ? 184.74200 165.32500 207.50000 1.000 111.99000 418 GLY A CA 1
ATOM 3033 C C . GLY A 1 418 ? 185.87800 165.67800 206.53900 1.000 112.28000 418 GLY A C 1
ATOM 3034 O O . GLY A 1 418 ? 185.63300 166.15900 205.44000 1.000 117.89000 418 GLY A O 1
ATOM 3035 N N . GLU A 1 419 ? 187.12100 165.37300 206.89800 1.000 105.85000 419 GLU A N 1
ATOM 3036 C CA . GLU A 1 419 ? 188.28400 165.56900 206.03400 1.000 102.53000 419 GLU A CA 1
ATOM 3037 C C . GLU A 1 419 ? 188.32400 164.58700 204.85200 1.000 108.98000 419 GLU A C 1
ATOM 3038 O O . GLU A 1 419 ? 188.70800 164.98300 203.75800 1.000 114.61000 419 GLU A O 1
ATOM 3044 N N . THR A 1 420 ? 187.86100 163.33900 205.00500 1.000 93.18000 420 THR A N 1
ATOM 3045 C CA . THR A 1 420 ? 187.64100 162.45300 203.84100 1.000 96.01000 420 THR A CA 1
ATOM 3046 C C . THR A 1 420 ? 186.46900 162.91000 202.98000 1.000 95.61000 420 THR A C 1
ATOM 3047 O O . THR A 1 420 ? 186.56200 162.85900 201.76300 1.000 95.49000 420 THR A O 1
ATOM 3051 N N . VAL A 1 421 ? 185.37100 163.41100 203.54700 1.000 77.43000 421 VAL A N 1
ATOM 3052 C CA . VAL A 1 421 ? 184.24000 163.90000 202.74000 1.000 76.06000 421 VAL A CA 1
ATOM 3053 C C . VAL A 1 421 ? 184.62900 165.14000 201.93900 1.000 82.51000 421 VAL A C 1
ATOM 3054 O O . VAL A 1 421 ? 184.25800 165.26100 200.77400 1.000 87.25000 421 VAL A O 1
ATOM 3058 N N . ASN A 1 422 ? 185.45400 166.02900 202.49300 1.000 81.45000 422 ASN A N 1
ATOM 3059 C CA . ASN A 1 422 ? 186.00500 167.17500 201.77000 1.000 78.56000 422 ASN A CA 1
ATOM 3060 C C . ASN A 1 422 ? 186.85800 166.76500 200.55500 1.000 88.42000 422 ASN A C 1
ATOM 3061 O O . ASN A 1 422 ? 186.93500 167.50900 199.58500 1.000 96.79000 422 ASN A O 1
ATOM 3066 N N . LEU A 1 423 ? 187.43100 165.56100 200.53500 1.000 90.53000 423 LEU A N 1
ATOM 3067 C CA . LEU A 1 423 ? 188.15800 165.03000 199.37700 1.000 92.04000 423 LEU A CA 1
ATOM 3068 C C . LEU A 1 423 ? 187.23800 164.83200 198.16200 1.000 94.41000 423 LEU A C 1
ATOM 3069 O O . LEU A 1 423 ? 187.64500 165.03300 197.02700 1.000 99.08000 423 LEU A O 1
ATOM 3074 N N . MET A 1 424 ? 185.97600 164.47500 198.39600 1.000 85.83000 424 MET A N 1
ATOM 3075 C CA . MET A 1 424 ? 184.95200 164.34000 197.36100 1.000 85.26000 424 MET A CA 1
ATOM 3076 C C . MET A 1 424 ? 184.23100 165.66800 197.09100 1.000 88.62000 424 MET A C 1
ATOM 3077 O O . MET A 1 424 ? 183.93200 165.99400 195.95100 1.000 88.91000 424 MET A O 1
ATOM 3082 N N . SER A 1 425 ? 183.97000 166.46100 198.13000 1.000 86.04000 425 SER A N 1
ATOM 3083 C CA . SER A 1 425 ? 183.21900 167.72300 198.04900 1.000 83.76000 425 SER A CA 1
ATOM 3084 C C . SER A 1 425 ? 184.02600 168.91500 197.51300 1.000 92.37000 425 SER A C 1
ATOM 3085 O O . SER A 1 425 ? 183.48100 169.74600 196.79000 1.000 94.02000 425 SER A O 1
ATOM 3088 N N . VAL A 1 426 ? 185.32400 169.01200 197.81900 1.000 92.15000 426 VAL A N 1
ATOM 3089 C CA . VAL A 1 426 ? 186.19100 170.13200 197.41800 1.000 86.26000 426 VAL A CA 1
ATOM 3090 C C . VAL A 1 426 ? 187.12700 169.75900 196.27200 1.000 96.52000 426 VAL A C 1
ATOM 3091 O O . VAL A 1 426 ? 187.09800 170.39600 195.22500 1.000 101.30000 426 VAL A O 1
ATOM 3095 N N . ASP A 1 427 ? 187.96500 168.73700 196.43400 1.000 89.86000 427 ASP A N 1
ATOM 3096 C CA . ASP A 1 427 ? 189.03700 168.46600 195.47200 1.000 91.93000 427 ASP A CA 1
ATOM 3097 C C . ASP A 1 427 ? 188.54800 167.93200 194.12200 1.000 96.41000 427 ASP A C 1
ATOM 3098 O O . ASP A 1 427 ? 189.03900 168.37100 193.08600 1.000 106.69000 427 ASP A O 1
ATOM 3103 N N . ALA A 1 428 ? 187.53300 167.07000 194.08700 1.000 69.26000 428 ALA A N 1
ATOM 3104 C CA . ALA A 1 428 ? 186.92300 166.66100 192.82300 1.000 72.74000 428 ALA A CA 1
ATOM 3105 C C . ALA A 1 428 ? 186.27400 167.84700 192.09500 1.000 89.51000 428 ALA A C 1
ATOM 3106 O O . ALA A 1 428 ? 186.40900 167.98400 190.88200 1.000 102.62000 428 ALA A O 1
ATOM 3108 N N . GLN A 1 429 ? 185.61600 168.75000 192.82400 1.000 88.34000 429 GLN A N 1
ATOM 3109 C CA . GLN A 1 429 ? 185.04200 169.96200 192.25200 1.000 84.26000 429 GLN A CA 1
ATOM 3110 C C . GLN A 1 429 ? 186.11900 170.92100 191.72500 1.000 90.93000 429 GLN A C 1
ATOM 3111 O O . GLN A 1 429 ? 185.94600 171.49300 190.65700 1.000 99.36000 429 GLN A O 1
ATOM 3117 N N . LYS A 1 430 ? 187.26800 171.06300 192.39200 1.000 84.64000 430 LYS A N 1
ATOM 3118 C CA . LYS A 1 430 ? 188.37100 171.89000 191.88600 1.000 85.17000 430 LYS A CA 1
ATOM 3119 C C . LYS A 1 430 ? 188.91600 171.38400 190.54600 1.000 86.30000 430 LYS A C 1
ATOM 3120 O O . LYS A 1 430 ? 189.17700 172.19000 189.66200 1.000 91.71000 430 LYS A O 1
ATOM 3126 N N . LEU A 1 431 ? 189.04200 170.06800 190.34900 1.000 75.37000 431 LEU A N 1
ATOM 3127 C CA . LEU A 1 431 ? 189.44800 169.50200 189.05600 1.000 71.88000 431 LEU A CA 1
ATOM 3128 C C . LEU A 1 431 ? 188.38100 169.70400 187.97000 1.000 76.42000 431 LEU A C 1
ATOM 3129 O O . LEU A 1 431 ? 188.73600 169.93800 186.81600 1.000 89.76000 431 LEU A O 1
ATOM 3134 N N . MET A 1 432 ? 187.08900 169.67700 188.30200 1.000 79.58000 432 MET A N 1
ATOM 3135 C CA . MET A 1 432 ? 186.03000 170.07300 187.36400 1.000 75.53000 432 MET A CA 1
ATOM 3136 C C . MET A 1 432 ? 186.15700 171.54600 186.97000 1.000 83.28000 432 MET A C 1
ATOM 3137 O O . MET A 1 432 ? 186.19700 171.85900 185.78400 1.000 95.64000 432 MET A O 1
ATOM 3142 N N . ASP A 1 433 ? 186.26500 172.45200 187.94000 1.000 84.69000 433 ASP A N 1
ATOM 3143 C CA . ASP A 1 433 ? 186.31000 173.89600 187.69000 1.000 82.42000 433 ASP A CA 1
ATOM 3144 C C . ASP A 1 433 ? 187.48600 174.30700 186.79100 1.000 85.38000 433 ASP A C 1
ATOM 3145 O O . ASP A 1 433 ? 187.35400 175.22700 185.99100 1.000 88.61000 433 ASP A O 1
ATOM 3150 N N . VAL A 1 434 ? 188.63200 173.63200 186.87900 1.000 85.80000 434 VAL A N 1
ATOM 3151 C CA . VAL A 1 434 ? 189.76100 173.83600 185.96100 1.000 80.16000 434 VAL A CA 1
ATOM 3152 C C . VAL A 1 434 ? 189.52000 173.20300 184.59400 1.000 83.29000 434 VAL A C 1
ATOM 3153 O O . VAL A 1 434 ? 189.78400 173.82200 183.56600 1.000 99.57000 434 VAL A O 1
ATOM 3157 N N . THR A 1 435 ? 188.99100 171.98300 184.53900 1.000 77.89000 435 THR A N 1
ATOM 3158 C CA . THR A 1 435 ? 188.78200 171.26200 183.27000 1.000 76.84000 435 THR A CA 1
ATOM 3159 C C . THR A 1 435 ? 187.86200 172.01500 182.30900 1.000 71.83000 435 THR A C 1
ATOM 3160 O O . THR A 1 435 ? 188.05700 171.95000 181.10200 1.000 68.37000 435 THR A O 1
ATOM 3164 N N . ASN A 1 436 ? 186.90700 172.79300 182.81800 1.000 73.85000 436 ASN A N 1
ATOM 3165 C CA . ASN A 1 436 ? 186.00500 173.59800 181.99700 1.000 76.83000 436 ASN A CA 1
ATOM 3166 C C . ASN A 1 436 ? 186.71400 174.63400 181.10500 1.000 92.60000 436 ASN A C 1
ATOM 3167 O O . ASN A 1 436 ? 186.15600 175.02000 180.08300 1.000 105.34000 436 ASN A O 1
ATOM 3172 N N . PHE A 1 437 ? 187.90500 175.11400 181.46700 1.000 92.02000 437 PHE A N 1
ATOM 3173 C CA . PHE A 1 437 ? 188.51200 176.30600 180.85700 1.000 92.41000 437 PHE A CA 1
ATOM 3174 C C . PHE A 1 437 ? 189.96300 176.13100 180.39500 1.000 93.76000 437 PHE A C 1
ATOM 3175 O O . PHE A 1 437 ? 190.55300 177.08000 179.88700 1.000 100.89000 437 PHE A O 1
ATOM 3183 N N . MET A 1 438 ? 190.56200 174.94900 180.51900 1.000 99.29000 438 MET A N 1
ATOM 3184 C CA . MET A 1 438 ? 191.99700 174.75400 180.29100 1.000 101.20000 438 MET A CA 1
ATOM 3185 C C . MET A 1 438 ? 192.50100 175.13500 178.89000 1.000 110.89000 438 MET A C 1
ATOM 3186 O O . MET A 1 438 ? 193.64500 175.56300 178.76400 1.000 117.51000 438 MET A O 1
ATOM 3191 N N . HIS A 1 439 ? 191.67700 175.07500 177.83700 1.000 108.22000 439 HIS A N 1
ATOM 3192 C CA . HIS A 1 439 ? 192.08100 175.54900 176.50000 1.000 97.03000 439 HIS A CA 1
ATOM 3193 C C . HIS A 1 439 ? 192.38900 177.05000 176.45500 1.000 97.92000 439 HIS A C 1
ATOM 3194 O O . HIS A 1 439 ? 193.09200 177.50200 175.55800 1.000 109.09000 439 HIS A O 1
ATOM 3201 N N . MET A 1 440 ? 191.94700 177.84200 177.43100 1.000 108.36000 440 MET A N 1
ATOM 3202 C CA . MET A 1 440 ? 192.29700 179.25800 177.50400 1.000 111.82000 440 MET A CA 1
ATOM 3203 C C . MET A 1 440 ? 193.78900 179.50900 177.73400 1.000 117.37000 440 MET A C 1
ATOM 3204 O O . MET A 1 440 ? 194.25600 180.60800 177.44000 1.000 126.97000 440 MET A O 1
ATOM 3209 N N . LEU A 1 441 ? 194.56600 178.53000 178.20000 1.000 105.31000 441 LEU A N 1
ATOM 3210 C CA . LEU A 1 441 ? 196.00900 178.70000 178.39100 1.000 111.98000 441 LEU A CA 1
ATOM 3211 C C . LEU A 1 441 ? 196.75500 178.92200 177.07100 1.000 117.86000 441 LEU A C 1
ATOM 3212 O O . LEU A 1 441 ? 197.60700 179.80000 177.00200 1.000 119.74000 441 LEU A O 1
ATOM 3217 N N . TRP A 1 442 ? 196.42600 178.18500 176.01000 1.000 106.43000 442 TRP A N 1
ATOM 3218 C CA . TRP A 1 442 ? 196.99500 178.42600 174.68100 1.000 97.25000 442 TRP A CA 1
ATOM 3219 C C . TRP A 1 442 ? 196.18300 179.45000 173.88400 1.000 94.71000 442 TRP A C 1
ATOM 3220 O O . TRP A 1 442 ? 196.75600 180.29600 173.20200 1.000 106.83000 442 TRP A O 1
ATOM 3231 N N . SER A 1 443 ? 194.85400 179.44100 173.98700 1.000 96.06000 443 SER A N 1
ATOM 3232 C CA . SER A 1 443 ? 194.00100 180.33500 173.20100 1.000 96.18000 443 SER A CA 1
ATOM 3233 C C . SER A 1 443 ? 194.17700 181.80500 173.57700 1.000 99.87000 443 SER A C 1
ATOM 3234 O O . SER A 1 443 ? 194.27600 182.64900 172.69200 1.000 103.94000 443 SER A O 1
ATOM 3237 N N . SER A 1 444 ? 194.30000 182.14900 174.86000 1.000 90.72000 444 SER A N 1
ATOM 3238 C CA . SER A 1 444 ? 194.48400 183.55300 175.25400 1.000 94.32000 444 SER A CA 1
ATOM 3239 C C . SER A 1 444 ? 195.78000 184.14500 174.70500 1.000 98.85000 444 SER A C 1
ATOM 3240 O O . SER A 1 444 ? 195.78300 185.28200 174.24200 1.000 107.52000 444 SER A O 1
ATOM 3243 N N . VAL A 1 445 ? 196.86200 183.36600 174.66000 1.000 78.12000 445 VAL A N 1
ATOM 3244 C CA . VAL A 1 445 ? 198.13100 183.78200 174.05400 1.000 80.19000 445 VAL A CA 1
ATOM 3245 C C . VAL A 1 445 ? 197.97700 184.02200 172.55600 1.000 85.68000 445 VAL A C 1
ATOM 3246 O O . VAL A 1 445 ? 198.39900 185.06000 172.05700 1.000 92.59000 445 VAL A O 1
ATOM 3250 N N . LEU A 1 446 ? 197.31900 183.11700 171.83200 1.000 81.13000 446 LEU A N 1
ATOM 3251 C CA . LEU A 1 446 ? 197.07600 183.29000 170.40300 1.000 82.54000 446 LEU A CA 1
ATOM 3252 C C . LEU A 1 446 ? 196.24800 184.54600 170.11300 1.000 89.39000 446 LEU A C 1
ATOM 3253 O O . LEU A 1 446 ? 196.61700 185.33100 169.24500 1.000 93.97000 446 LEU A O 1
ATOM 3258 N N . GLN A 1 447 ? 195.16900 184.79100 170.85600 1.000 80.22000 447 GLN A N 1
ATOM 3259 C CA . GLN A 1 447 ? 194.36600 185.99800 170.67100 1.000 77.84000 447 GLN A CA 1
ATOM 3260 C C . GLN A 1 447 ? 195.14700 187.28700 170.97100 1.000 85.20000 447 GLN A C 1
ATOM 3261 O O . GLN A 1 447 ? 194.96900 188.28100 170.27000 1.000 93.16000 447 GLN A O 1
ATOM 3267 N N . ILE A 1 448 ? 196.03900 187.29300 171.96400 1.000 78.60000 448 ILE A N 1
ATOM 3268 C CA . ILE A 1 448 ? 196.88700 188.45400 172.27000 1.000 79.13000 448 ILE A CA 1
ATOM 3269 C C . ILE A 1 448 ? 197.88100 188.71400 171.13600 1.000 81.14000 448 ILE A C 1
ATOM 3270 O O . ILE A 1 448 ? 197.95700 189.83300 170.63400 1.000 86.61000 448 ILE A O 1
ATOM 3275 N N . VAL A 1 449 ? 198.60300 187.69400 170.67100 1.000 75.21000 449 VAL A N 1
ATOM 3276 C CA . VAL A 1 449 ? 199.59100 187.83900 169.59300 1.000 74.73000 449 VAL A CA 1
ATOM 3277 C C . VAL A 1 449 ? 198.95100 188.32700 168.29700 1.000 81.82000 449 VAL A C 1
ATOM 3278 O O . VAL A 1 449 ? 199.46100 189.25800 167.67700 1.000 93.11000 449 VAL A O 1
ATOM 3282 N N . LEU A 1 450 ? 197.80700 187.77400 167.89600 1.000 77.11000 450 LEU A N 1
ATOM 3283 C CA . LEU A 1 450 ? 197.10100 188.24500 166.70700 1.000 82.41000 450 LEU A CA 1
ATOM 3284 C C . LEU A 1 450 ? 196.58900 189.67900 166.87400 1.000 88.83000 450 LEU A C 1
ATOM 3285 O O . LEU A 1 450 ? 196.69300 190.47400 165.94600 1.000 86.85000 450 LEU A O 1
ATOM 3290 N N . SER A 1 451 ? 196.10200 190.05900 168.05700 1.000 81.14000 451 SER A N 1
ATOM 3291 C CA . SER A 1 451 ? 195.66600 191.43700 168.30000 1.000 78.19000 451 SER A CA 1
ATOM 3292 C C . SER A 1 451 ? 196.81100 192.43400 168.19300 1.000 82.48000 451 SER A C 1
ATOM 3293 O O . SER A 1 451 ? 196.65100 193.47800 167.57000 1.000 91.59000 451 SER A O 1
ATOM 3296 N N . ILE A 1 452 ? 197.98800 192.12400 168.73500 1.000 72.27000 452 ILE A N 1
ATOM 3297 C CA . ILE A 1 452 ? 199.17000 192.98800 168.61400 1.000 70.63000 452 ILE A CA 1
ATOM 3298 C C . ILE A 1 452 ? 199.63000 193.09200 167.15700 1.000 76.60000 452 ILE A C 1
ATOM 3299 O O . ILE A 1 452 ? 199.95400 194.18500 166.70200 1.000 85.60000 452 ILE A O 1
ATOM 3304 N N . PHE A 1 453 ? 199.58900 192.00700 166.38300 1.000 86.32000 453 PHE A N 1
ATOM 3305 C CA . PHE A 1 453 ? 199.88400 192.05300 164.95200 1.000 89.72000 453 PHE A CA 1
ATOM 3306 C C . PHE A 1 453 ? 198.91900 192.96200 164.17900 1.000 92.41000 453 PHE A C 1
ATOM 3307 O O . PHE A 1 453 ? 199.35600 193.88100 163.49200 1.000 95.88000 453 PHE A O 1
ATOM 3315 N N . PHE A 1 454 ? 197.60600 192.77800 164.31600 1.000 87.79000 454 PHE A N 1
ATOM 3316 C CA . PHE A 1 454 ? 196.64100 193.63500 163.62600 1.000 93.79000 454 PHE A CA 1
ATOM 3317 C C . PHE A 1 454 ? 196.63200 195.07900 164.13800 1.000 89.93000 454 PHE A C 1
ATOM 3318 O O . PHE A 1 454 ? 196.20700 195.96200 163.40200 1.000 86.32000 454 PHE A O 1
ATOM 3326 N N . LEU A 1 455 ? 197.13300 195.36900 165.34100 1.000 85.39000 455 LEU A N 1
ATOM 3327 C CA . LEU A 1 455 ? 197.37000 196.74200 165.79500 1.000 83.65000 455 LEU A CA 1
ATOM 3328 C C . LEU A 1 455 ? 198.63800 197.34800 165.17500 1.000 85.17000 455 LEU A C 1
ATOM 3329 O O . LEU A 1 455 ? 198.59600 198.49500 164.74200 1.000 97.82000 455 LEU A O 1
ATOM 3334 N N . TRP A 1 456 ? 199.76100 196.63600 165.17700 1.000 84.38000 456 TRP A N 1
ATOM 3335 C CA . TRP A 1 456 ? 200.96400 197.20800 164.52500 1.000 86.53000 456 TRP A CA 1
ATOM 3336 C C . TRP A 1 456 ? 200.61800 197.63100 163.09600 1.000 81.32000 456 TRP A C 1
ATOM 3337 O O . TRP A 1 456 ? 201.20500 198.61200 162.61700 1.000 84.00000 456 TRP A O 1
ATOM 3348 N N . ARG A 1 457 ? 199.68600 196.93000 162.45100 1.000 89.78000 457 ARG A N 1
ATOM 3349 C CA . ARG A 1 457 ? 199.34000 197.22500 161.03600 1.000 97.65000 457 ARG A CA 1
ATOM 3350 C C . ARG A 1 457 ? 198.58700 198.55200 160.95900 1.000 95.59000 457 ARG A C 1
ATOM 3351 O O . ARG A 1 457 ? 198.54700 199.13600 159.86500 1.000 99.83000 457 ARG A O 1
ATOM 3359 N N . GLU A 1 458 ? 198.00700 199.00100 162.06900 1.000 96.06000 458 GLU A N 1
ATOM 3360 C CA . GLU A 1 458 ? 197.18000 200.23300 162.04000 1.000 98.28000 458 GLU A CA 1
ATOM 3361 C C . GLU A 1 458 ? 197.95700 201.41700 162.60900 1.000 95.12000 458 GLU A C 1
ATOM 3362 O O . GLU A 1 458 ? 197.72200 202.54000 162.14200 1.000 95.91000 458 GLU A O 1
ATOM 3368 N N . LEU A 1 459 ? 198.86100 201.17600 163.56100 1.000 93.17000 459 LEU A N 1
ATOM 3369 C CA . LEU A 1 459 ? 199.53400 202.30200 164.21900 1.000 87.93000 459 LEU A CA 1
ATOM 3370 C C . LEU A 1 459 ? 201.07000 202.19000 164.22900 1.000 92.82000 459 LEU A C 1
ATOM 3371 O O . LEU A 1 459 ? 201.74600 202.97900 164.88500 1.000 96.63000 459 LEU A O 1
ATOM 3376 N N . GLY A 1 460 ? 201.65800 201.23100 163.51600 1.000 100.33000 460 GLY A N 1
ATOM 3377 C CA . GLY A 1 460 ? 203.11000 201.09600 163.42800 1.000 100.66000 460 GLY A CA 1
ATOM 3378 C C . GLY A 1 460 ? 203.76500 200.74200 164.76900 1.000 103.62000 460 GLY A C 1
ATOM 3379 O O . GLY A 1 460 ? 203.21700 199.93100 165.52100 1.000 107.51000 460 GLY A O 1
ATOM 3380 N N . PRO A 1 461 ? 204.94200 201.30300 165.09600 1.000 107.56000 461 PRO A N 1
ATOM 3381 C CA . PRO A 1 461 ? 205.69300 200.94200 166.29700 1.000 104.28000 461 PRO A CA 1
ATOM 3382 C C . PRO A 1 461 ? 205.12300 201.53400 167.59000 1.000 101.14000 461 PRO A C 1
ATOM 3383 O O . PRO A 1 461 ? 205.54800 201.15100 168.67800 1.000 99.97000 461 PRO A O 1
ATOM 3387 N N . SER A 1 462 ? 204.14200 202.43600 167.52100 1.000 101.01000 462 SER A N 1
ATOM 3388 C CA . SER A 1 462 ? 203.55300 203.05900 168.71900 1.000 101.17000 462 SER A CA 1
ATOM 3389 C C . SER A 1 462 ? 202.78800 202.07000 169.59100 1.000 100.14000 462 SER A C 1
ATOM 3390 O O . SER A 1 462 ? 202.58500 202.32400 170.77200 1.000 104.86000 462 SER A O 1
ATOM 3393 N N . VAL A 1 463 ? 202.40500 200.91100 169.05100 1.000 95.75000 463 VAL A N 1
ATOM 3394 C CA . VAL A 1 463 ? 201.71100 199.83900 169.78700 1.000 99.33000 463 VAL A CA 1
ATOM 3395 C C . VAL A 1 463 ? 202.51900 199.32500 170.97900 1.000 102.29000 463 VAL A C 1
ATOM 3396 O O . VAL A 1 463 ? 201.94200 198.88300 171.96800 1.000 103.32000 463 VAL A O 1
ATOM 3400 N N . LEU A 1 464 ? 203.84700 199.45400 170.96000 1.000 106.75000 464 LEU A N 1
ATOM 3401 C CA . LEU A 1 464 ? 204.69300 199.08900 172.09900 1.000 104.28000 464 LEU A CA 1
ATOM 3402 C C . LEU A 1 464 ? 204.35300 199.87500 173.37200 1.000 107.37000 464 LEU A C 1
ATOM 3403 O O . LEU A 1 464 ? 204.52100 199.34900 174.46800 1.000 114.39000 464 LEU A O 1
ATOM 3408 N N . ALA A 1 465 ? 203.80300 201.08400 173.25800 1.000 102.03000 465 ALA A N 1
ATOM 3409 C CA . ALA A 1 465 ? 203.29400 201.82800 174.40800 1.000 104.87000 465 ALA A CA 1
ATOM 3410 C C . ALA A 1 465 ? 202.07900 201.14200 175.05200 1.000 106.07000 465 ALA A C 1
ATOM 3411 O O . ALA A 1 465 ? 201.93400 201.15700 176.26800 1.000 112.18000 465 ALA A O 1
ATOM 3413 N N . GLY A 1 466 ? 201.23600 200.48500 174.25500 1.000 105.01000 466 GLY A N 1
ATOM 3414 C CA . GLY A 1 466 ? 200.12500 199.67200 174.74400 1.000 103.19000 466 GLY A CA 1
ATOM 3415 C C . GLY A 1 466 ? 200.58900 198.33500 175.31500 1.000 108.83000 466 GLY A C 1
ATOM 3416 O O . GLY A 1 466 ? 200.14400 197.93100 176.38600 1.000 119.75000 466 GLY A O 1
ATOM 3417 N N . VAL A 1 467 ? 201.55100 197.67300 174.66800 1.000 110.11000 467 VAL A N 1
ATOM 3418 C CA . VAL A 1 467 ? 202.16800 196.44300 175.20000 1.000 113.09000 467 VAL A CA 1
ATOM 3419 C C . VAL A 1 467 ? 202.80200 196.68700 176.57000 1.000 115.60000 467 VAL A C 1
ATOM 3420 O O . VAL A 1 467 ? 202.64800 195.86700 177.46800 1.000 116.10000 467 VAL A O 1
ATOM 3424 N N . GLY A 1 468 ? 203.41600 197.85100 176.78900 1.000 113.40000 468 GLY A N 1
ATOM 3425 C CA . GLY A 1 468 ? 203.91700 198.26500 178.09800 1.000 111.84000 468 GLY A CA 1
ATOM 3426 C C . GLY A 1 468 ? 202.85300 198.31500 179.20100 1.000 116.52000 468 GLY A C 1
ATOM 3427 O O . GLY A 1 468 ? 203.16900 198.04500 180.35100 1.000 120.73000 468 GLY A O 1
ATOM 3428 N N . VAL A 1 469 ? 201.58500 198.59200 178.88200 1.000 109.65000 469 VAL A N 1
ATOM 3429 C CA . VAL A 1 469 ? 200.48500 198.47700 179.85400 1.000 110.04000 469 VAL A CA 1
ATOM 3430 C C . VAL A 1 469 ? 200.10700 197.01300 180.05400 1.000 110.25000 469 VAL A C 1
ATOM 3431 O O . VAL A 1 469 ? 199.96600 196.55900 181.18500 1.000 116.56000 469 VAL A O 1
ATOM 3435 N N . MET A 1 470 ? 199.97800 196.24000 178.97400 1.000 112.89000 470 MET A N 1
ATOM 3436 C CA . MET A 1 470 ? 199.55600 194.83700 179.03700 1.000 111.15000 470 MET A CA 1
ATOM 3437 C C . MET A 1 470 ? 200.51700 193.95800 179.85000 1.000 114.91000 470 MET A C 1
ATOM 3438 O O . MET A 1 470 ? 200.06700 193.13100 180.63700 1.000 116.27000 470 MET A O 1
ATOM 3443 N N . VAL A 1 471 ? 201.83300 194.16000 179.75100 1.000 113.88000 471 VAL A N 1
ATOM 3444 C CA . VAL A 1 471 ? 202.79600 193.41500 180.58700 1.000 117.19000 471 VAL A CA 1
ATOM 3445 C C . VAL A 1 471 ? 202.80000 193.84500 182.05900 1.000 119.87000 471 VAL A C 1
ATOM 3446 O O . VAL A 1 471 ? 203.24300 193.08000 182.90600 1.000 125.07000 471 VAL A O 1
ATOM 3450 N N . LEU A 1 472 ? 202.30300 195.03600 182.39500 1.000 114.71000 472 LEU A N 1
ATOM 3451 C CA . LEU A 1 472 ? 202.20900 195.50200 183.78200 1.000 115.84000 472 LEU A CA 1
ATOM 3452 C C . LEU A 1 472 ? 200.98200 194.92800 184.50100 1.000 115.09000 472 LEU A C 1
ATOM 3453 O O . LEU A 1 472 ? 201.08100 194.57100 185.67000 1.000 119.47000 472 LEU A O 1
ATOM 3458 N N . VAL A 1 473 ? 199.82400 194.82100 183.84700 1.000 112.03000 473 VAL A N 1
ATOM 3459 C CA . VAL A 1 473 ? 198.59700 194.37200 184.52800 1.000 114.49000 473 VAL A CA 1
ATOM 3460 C C . VAL A 1 473 ? 198.55300 192.86600 184.80000 1.000 125.10000 473 VAL A C 1
ATOM 3461 O O . VAL A 1 473 ? 198.00500 192.45600 185.81900 1.000 129.83000 473 VAL A O 1
ATOM 3465 N N . ILE A 1 474 ? 199.14600 192.02300 183.95200 1.000 118.57000 474 ILE A N 1
ATOM 3466 C CA . ILE A 1 474 ? 199.08900 190.55800 184.11700 1.000 119.76000 474 ILE A CA 1
ATOM 3467 C C . ILE A 1 474 ? 199.71300 190.07900 185.44600 1.000 124.99000 474 ILE A C 1
ATOM 3468 O O . ILE A 1 474 ? 199.02400 189.38200 186.19100 1.000 126.18000 474 ILE A O 1
ATOM 3473 N N . PRO A 1 475 ? 200.95000 190.46700 185.81800 1.000 117.19000 475 PRO A N 1
ATOM 3474 C CA . PRO A 1 475 ? 201.50800 190.17200 187.13600 1.000 119.67000 475 PRO A CA 1
ATOM 3475 C C . PRO A 1 475 ? 200.63500 190.64900 188.29800 1.000 118.75000 475 PRO A C 1
ATOM 3476 O O . PRO A 1 475 ? 200.41400 189.90300 189.24800 1.000 117.13000 475 PRO A O 1
ATOM 3480 N N . ILE A 1 476 ? 200.10600 191.87300 188.22800 1.000 112.74000 476 ILE A N 1
ATOM 3481 C CA . ILE A 1 476 ? 199.30100 192.45700 189.30200 1.000 116.39000 476 ILE A CA 1
ATOM 3482 C C . ILE A 1 476 ? 198.03700 191.63400 189.54800 1.000 118.50000 476 ILE A C 1
ATOM 3483 O O . ILE A 1 476 ? 197.74400 191.28400 190.68800 1.000 126.91000 476 ILE A O 1
ATOM 3488 N N . ASN A 1 477 ? 197.32600 191.22800 188.49900 1.000 110.11000 477 ASN A N 1
ATOM 3489 C CA . ASN A 1 477 ? 196.14500 190.38000 188.66200 1.000 112.76000 477 ASN A CA 1
ATOM 3490 C C . ASN A 1 477 ? 196.48100 188.99000 189.22400 1.000 119.20000 477 ASN A C 1
ATOM 3491 O O . ASN A 1 477 ? 195.72900 188.48100 190.05000 1.000 124.74000 477 ASN A O 1
ATOM 3496 N N . ALA A 1 478 ? 197.61000 188.38300 188.85400 1.000 115.25000 478 ALA A N 1
ATOM 3497 C CA . ALA A 1 478 ? 198.02500 187.10200 189.42500 1.000 122.08000 478 ALA A CA 1
ATOM 3498 C C . ALA A 1 478 ? 198.35100 187.20700 190.92700 1.000 124.23000 478 ALA A C 1
ATOM 3499 O O . ALA A 1 478 ? 197.98400 186.32900 191.71200 1.000 127.20000 478 ALA A O 1
ATOM 3501 N N . ILE A 1 479 ? 198.97500 188.30200 191.36300 1.000 116.03000 479 ILE A N 1
ATOM 3502 C CA . ILE A 1 479 ? 199.25600 188.55600 192.78500 1.000 117.98000 479 ILE A CA 1
ATOM 3503 C C . ILE A 1 479 ? 197.96000 188.78800 193.56500 1.000 123.07000 479 ILE A C 1
ATOM 3504 O O . ILE A 1 479 ? 197.71100 188.11000 194.55600 1.000 124.64000 479 ILE A O 1
ATOM 3509 N N . LEU A 1 480 ? 197.08400 189.68500 193.11600 1.000 117.33000 480 LEU A N 1
ATOM 3510 C CA . LEU A 1 480 ? 195.81600 189.96200 193.80500 1.000 115.92000 480 LEU A CA 1
ATOM 3511 C C . LEU A 1 480 ? 194.88200 188.74000 193.83400 1.000 114.78000 480 LEU A C 1
ATOM 3512 O O . LEU A 1 480 ? 194.20300 188.49200 194.83000 1.000 123.21000 480 LEU A O 1
ATOM 3517 N N . SER A 1 481 ? 194.87800 187.92600 192.77900 1.000 110.18000 481 SER A N 1
ATOM 3518 C CA . SER A 1 481 ? 194.12000 186.67800 192.72400 1.000 120.38000 481 SER A CA 1
ATOM 3519 C C . SER A 1 481 ? 194.66800 185.61600 193.68400 1.000 126.45000 481 SER A C 1
ATOM 3520 O O . SER A 1 481 ? 193.90400 185.02600 194.44000 1.000 130.20000 481 SER A O 1
ATOM 3523 N N . THR A 1 482 ? 195.98500 185.39900 193.75300 1.000 116.46000 482 THR A N 1
ATOM 3524 C CA . THR A 1 482 ? 196.54400 184.43500 194.72000 1.000 113.78000 482 THR A CA 1
ATOM 3525 C C . THR A 1 482 ? 196.41500 184.91700 196.16800 1.000 120.33000 482 THR A C 1
ATOM 3526 O O . THR A 1 482 ? 196.10100 184.11100 197.04800 1.000 126.13000 482 THR A O 1
ATOM 3530 N N . LYS A 1 483 ? 196.53500 186.22200 196.44400 1.000 114.86000 483 LYS A N 1
ATOM 3531 C CA . LYS A 1 483 ? 196.26400 186.77700 197.78100 1.000 118.19000 483 LYS A CA 1
ATOM 3532 C C . LYS A 1 483 ? 194.81300 186.57700 198.19700 1.000 122.03000 483 LYS A C 1
ATOM 3533 O O . LYS A 1 483 ? 194.56100 186.02600 199.26200 1.000 122.05000 483 LYS A O 1
ATOM 3539 N N . SER A 1 484 ? 193.84500 186.94000 197.36200 1.000 113.90000 484 SER A N 1
ATOM 3540 C CA . SER A 1 484 ? 192.43000 186.76400 197.71200 1.000 109.92000 484 SER A CA 1
ATOM 3541 C C . SER A 1 484 ? 192.04200 185.29100 197.87700 1.000 115.52000 484 SER A C 1
ATOM 3542 O O . SER A 1 484 ? 191.36900 184.96300 198.85000 1.000 121.92000 484 SER A O 1
ATOM 3545 N N . LYS A 1 485 ? 192.54900 184.36600 197.05300 1.000 115.20000 485 LYS A N 1
ATOM 3546 C CA . LYS A 1 485 ? 192.36500 182.91800 197.28900 1.000 117.38000 485 LYS A CA 1
ATOM 3547 C C . LYS A 1 485 ? 192.95800 182.46400 198.62400 1.000 118.52000 485 LYS A C 1
ATOM 3548 O O . LYS A 1 485 ? 192.35300 181.65600 199.32100 1.000 126.29000 485 LYS A O 1
ATOM 3554 N N . THR A 1 486 ? 194.09600 183.02100 199.03000 1.000 112.10000 486 THR A N 1
ATOM 3555 C CA . THR A 1 486 ? 194.71100 182.72200 200.33300 1.000 116.46000 486 THR A CA 1
ATOM 3556 C C . THR A 1 486 ? 193.83500 183.17900 201.49800 1.000 122.84000 486 THR A C 1
ATOM 3557 O O . THR A 1 486 ? 193.62100 182.41100 202.43300 1.000 120.09000 486 THR A O 1
ATOM 3561 N N . ILE A 1 487 ? 193.26300 184.38800 201.44100 1.000 117.43000 487 ILE A N 1
ATOM 3562 C CA . ILE A 1 487 ? 192.32500 184.87300 202.46600 1.000 111.68000 487 ILE A CA 1
ATOM 3563 C C . ILE A 1 487 ? 191.08600 183.97700 202.54100 1.000 115.79000 487 ILE A C 1
ATOM 3564 O O . ILE A 1 487 ? 190.67600 183.59500 203.63200 1.000 119.41000 487 ILE A O 1
ATOM 3569 N N . GLN A 1 488 ? 190.52000 183.58400 201.39900 1.000 116.29000 488 GLN A N 1
ATOM 3570 C CA . GLN A 1 488 ? 189.33600 182.73100 201.35300 1.000 109.44000 488 GLN A CA 1
ATOM 3571 C C . GLN A 1 488 ? 189.56800 181.36800 202.02100 1.000 112.57000 488 GLN A C 1
ATOM 3572 O O . GLN A 1 488 ? 188.74400 180.92400 202.81500 1.000 122.27000 488 GLN A O 1
ATOM 3578 N N . VAL A 1 489 ? 190.70100 180.71500 201.75600 1.000 114.90000 489 VAL A N 1
ATOM 3579 C CA . VAL A 1 489 ? 191.04100 179.42500 202.37600 1.000 120.92000 489 VAL A CA 1
ATOM 3580 C C . VAL A 1 489 ? 191.27900 179.56000 203.88200 1.000 125.95000 489 VAL A C 1
ATOM 3581 O O . VAL A 1 489 ? 190.74000 178.76400 204.64700 1.000 130.89000 489 VAL A O 1
ATOM 3585 N N . LYS A 1 490 ? 192.01000 180.58100 204.35200 1.000 118.90000 490 LYS A N 1
ATOM 3586 C CA . LYS A 1 490 ? 192.19600 180.78700 205.80000 1.000 120.98000 490 LYS A CA 1
ATOM 3587 C C . LYS A 1 490 ? 190.87400 181.04900 206.52300 1.000 120.47000 490 LYS A C 1
ATOM 3588 O O . LYS A 1 490 ? 190.66400 180.53100 207.61600 1.000 116.60000 490 LYS A O 1
ATOM 3594 N N . ASN A 1 491 ? 189.95300 181.78500 205.90400 1.000 124.41000 491 ASN A N 1
ATOM 3595 C CA . ASN A 1 491 ? 188.64100 182.08300 206.48800 1.000 118.07000 491 ASN A CA 1
ATOM 3596 C C . ASN A 1 491 ? 187.72000 180.85500 206.61500 1.000 119.35000 491 ASN A C 1
ATOM 3597 O O . ASN A 1 491 ? 186.81200 180.84400 207.44200 1.000 125.12000 491 ASN A O 1
ATOM 3602 N N . MET A 1 492 ? 187.94900 179.79200 205.84300 1.000 129.94000 492 MET A N 1
ATOM 3603 C CA . MET A 1 492 ? 187.11500 178.58500 205.87100 1.000 128.50000 492 MET A CA 1
ATOM 3604 C C . MET A 1 492 ? 187.10300 177.89600 207.24600 1.000 129.12000 492 MET A C 1
ATOM 3605 O O . MET A 1 492 ? 186.10800 177.30200 207.65200 1.000 134.71000 492 MET A O 1
ATOM 3610 N N . LYS A 1 493 ? 188.18600 178.03900 208.01500 1.000 128.72000 493 LYS A N 1
ATOM 3611 C CA . LYS A 1 493 ? 188.31200 177.50000 209.37300 1.000 132.19000 493 LYS A CA 1
ATOM 3612 C C . LYS A 1 493 ? 187.34200 178.14900 210.36300 1.000 136.18000 493 LYS A C 1
ATOM 3613 O O . LYS A 1 493 ? 186.83100 177.46700 211.24700 1.000 137.93000 493 LYS A O 1
ATOM 3619 N N . ASN A 1 494 ? 187.11400 179.45500 210.21200 1.000 131.56000 494 ASN A N 1
ATOM 3620 C CA . ASN A 1 494 ? 186.22400 180.18400 211.15300 1.000 126.00000 494 ASN A CA 1
ATOM 3621 C C . ASN A 1 494 ? 184.78900 179.68000 210.97700 1.000 124.82000 494 ASN A C 1
ATOM 3622 O O . ASN A 1 494 ? 184.09500 179.50800 211.99400 1.000 125.46000 494 ASN A O 1
ATOM 3627 N N . LYS A 1 495 ? 184.37300 179.44400 209.73100 1.000 124.04000 495 LYS A N 1
ATOM 3628 C CA . LYS A 1 495 ? 182.99000 178.97500 209.46100 1.000 119.69000 495 LYS A CA 1
ATOM 3629 C C . LYS A 1 495 ? 182.77000 177.63600 210.16500 1.000 118.98000 495 LYS A C 1
ATOM 3630 O O . LYS A 1 495 ? 181.73000 177.48400 210.82600 1.000 125.48000 495 LYS A O 1
ATOM 3636 N N . ASP A 1 496 ? 183.72600 176.71500 210.04400 1.000 114.15000 496 ASP A N 1
ATOM 3637 C CA . ASP A 1 496 ? 183.57400 175.36700 210.65200 1.000 116.29000 496 ASP A CA 1
ATOM 3638 C C . ASP A 1 496 ? 183.41900 175.51300 212.16800 1.000 111.98000 496 ASP A C 1
ATOM 3639 O O . ASP A 1 496 ? 182.52800 174.85500 212.73200 1.000 116.73000 496 ASP A O 1
ATOM 3644 N N . LYS A 1 497 ? 184.22400 176.37800 212.78700 1.000 103.17000 497 LYS A N 1
ATOM 3645 C CA . LYS A 1 497 ? 184.14100 176.57700 214.25700 1.000 106.77000 497 LYS A CA 1
ATOM 3646 C C . LYS A 1 497 ? 182.73000 177.06200 214.61900 1.000 112.58000 497 LYS A C 1
ATOM 3647 O O . LYS A 1 497 ? 182.13900 176.49400 215.55600 1.000 113.41000 497 LYS A O 1
ATOM 3653 N N . ARG A 1 498 ? 182.20700 178.05700 213.89300 1.000 117.89000 498 ARG A N 1
ATOM 3654 C CA . ARG A 1 498 ? 180.86800 178.62000 214.21100 1.000 107.73000 498 ARG A CA 1
ATOM 3655 C C . ARG A 1 498 ? 179.80600 177.53400 214.03100 1.000 107.22000 498 ARG A C 1
ATOM 3656 O O . ARG A 1 498 ? 178.95300 177.39700 214.92200 1.000 106.73000 498 ARG A O 1
ATOM 3664 N N . LEU A 1 499 ? 179.87400 176.77800 212.93500 1.000 110.74000 499 LEU A N 1
ATOM 3665 C CA . LEU A 1 499 ? 178.82700 175.76100 212.65000 1.000 102.59000 499 LEU A CA 1
ATOM 3666 C C . LEU A 1 499 ? 178.84300 174.67800 213.73400 1.000 107.22000 499 LEU A C 1
ATOM 3667 O O . LEU A 1 499 ? 177.75400 174.23100 214.13100 1.000 113.30000 499 LEU A O 1
ATOM 3672 N N . LYS A 1 500 ? 180.03000 174.27300 214.18700 1.000 116.34000 500 LYS A N 1
ATOM 3673 C CA . LYS A 1 500 ? 180.13300 173.20800 215.21900 1.000 111.95000 500 LYS A CA 1
ATOM 3674 C C . LYS A 1 500 ? 179.48800 173.70400 216.51500 1.000 113.16000 500 LYS A C 1
ATOM 3675 O O . LYS A 1 500 ? 178.73700 172.92900 217.13100 1.000 113.73000 500 LYS A O 1
ATOM 3681 N N . ILE A 1 501 ? 179.76500 174.95100 216.89900 1.000 112.52000 501 ILE A N 1
ATOM 3682 C CA . ILE A 1 501 ? 179.16900 175.52800 218.13900 1.000 112.21000 501 ILE A CA 1
ATOM 3683 C C . ILE A 1 501 ? 177.64700 175.55800 217.97200 1.000 102.45000 501 ILE A C 1
ATOM 3684 O O . ILE A 1 501 ? 176.94400 175.17000 218.92000 1.000 98.61000 501 ILE A O 1
ATOM 3689 N N . MET A 1 502 ? 177.16600 175.97500 216.80000 1.000 107.54000 502 MET A N 1
ATOM 3690 C CA . MET A 1 502 ? 175.70200 176.07000 216.56300 1.000 109.77000 502 MET A CA 1
ATOM 3691 C C . MET A 1 502 ? 175.07500 174.69000 216.77100 1.000 108.37000 502 MET A C 1
ATOM 3692 O O . MET A 1 502 ? 174.09800 174.59900 217.53000 1.000 108.18000 502 MET A O 1
ATOM 3697 N N . ASN A 1 503 ? 175.61900 173.65700 216.12400 1.000 122.15000 503 ASN A N 1
ATOM 3698 C CA . ASN A 1 503 ? 175.03600 172.32800 216.24200 1.000 115.21000 503 ASN A CA 1
ATOM 3699 C C . ASN A 1 503 ? 174.87600 171.88000 217.70900 1.000 119.22000 503 ASN A C 1
ATOM 3700 O O . ASN A 1 503 ? 173.87400 171.26500 218.06700 1.000 118.81000 503 ASN A O 1
ATOM 3705 N N . GLU A 1 504 ? 175.81900 172.23100 218.58700 1.000 138.94000 504 GLU A N 1
ATOM 3706 C CA . GLU A 1 504 ? 175.69800 171.97500 220.02800 1.000 136.22000 504 GLU A CA 1
ATOM 3707 C C . GLU A 1 504 ? 174.67800 172.89900 220.70600 1.000 135.42000 504 GLU A C 1
ATOM 3708 O O . GLU A 1 504 ? 173.92100 172.42800 221.55200 1.000 131.59000 504 GLU A O 1
ATOM 3714 N N . ILE A 1 505 ? 174.57900 174.17600 220.32200 1.000 130.32000 505 ILE A N 1
ATOM 3715 C CA . ILE A 1 505 ? 173.54900 175.10000 220.83000 1.000 123.05000 505 ILE A CA 1
ATOM 3716 C C . ILE A 1 505 ? 172.14300 174.57600 220.52300 1.000 123.36000 505 ILE A C 1
ATOM 3717 O O . ILE A 1 505 ? 171.31700 174.48000 221.42400 1.000 123.54000 505 ILE A O 1
ATOM 3722 N N . LEU A 1 506 ? 171.85600 174.21100 219.27300 1.000 124.95000 506 LEU A N 1
ATOM 3723 C CA . LEU A 1 506 ? 170.52600 173.74000 218.86400 1.000 120.51000 506 LEU A CA 1
ATOM 3724 C C . LEU A 1 506 ? 170.19800 172.36200 219.45400 1.000 115.55000 506 LEU A C 1
ATOM 3725 O O . LEU A 1 506 ? 169.04700 172.10500 219.79600 1.000 112.79000 506 LEU A O 1
ATOM 3730 N N . SER A 1 507 ? 171.18700 171.48600 219.63100 1.000 136.44000 507 SER A N 1
ATOM 3731 C CA . SER A 1 507 ? 170.98500 170.19800 220.31300 1.000 138.82000 507 SER A CA 1
ATOM 3732 C C . SER A 1 507 ? 170.73100 170.35700 221.81500 1.000 141.87000 507 SER A C 1
ATOM 3733 O O . SER A 1 507 ? 169.92000 169.63500 222.38400 1.000 140.26000 507 SER A O 1
ATOM 3736 N N . GLY A 1 508 ? 171.40500 171.30200 222.47200 1.000 140.34000 508 GLY A N 1
ATOM 3737 C CA . GLY A 1 508 ? 171.29700 171.55500 223.91000 1.000 134.74000 508 GLY A CA 1
ATOM 3738 C C . GLY A 1 508 ? 170.27700 172.61600 224.32600 1.000 136.17000 508 GLY A C 1
ATOM 3739 O O . GLY A 1 508 ? 170.30300 173.05000 225.47500 1.000 137.91000 508 GLY A O 1
ATOM 3740 N N . ILE A 1 509 ? 169.39400 173.07200 223.43800 1.000 129.49000 509 ILE A N 1
ATOM 3741 C CA . ILE A 1 509 ? 168.59100 174.28300 223.66200 1.000 131.01000 509 ILE A CA 1
ATOM 3742 C C . ILE A 1 509 ? 167.72400 174.22400 224.92400 1.000 131.01000 509 ILE A C 1
ATOM 3743 O O . ILE A 1 509 ? 167.53800 175.23300 225.59300 1.000 134.67000 509 ILE A O 1
ATOM 3748 N N . LYS A 1 510 ? 167.25600 173.03400 225.31600 1.000 128.17000 510 LYS A N 1
ATOM 3749 C CA . LYS A 1 510 ? 166.46400 172.84200 226.53600 1.000 132.13000 510 LYS A CA 1
ATOM 3750 C C . LYS A 1 510 ? 167.25900 173.19600 227.79600 1.000 134.65000 510 LYS A C 1
ATOM 3751 O O . LYS A 1 510 ? 166.74200 173.86000 228.68700 1.000 137.08000 510 LYS A O 1
ATOM 3757 N N . ILE A 1 511 ? 168.53800 172.82700 227.84800 1.000 129.54000 511 ILE A N 1
ATOM 3758 C CA . ILE A 1 511 ? 169.44200 173.15100 228.95900 1.000 128.93000 511 ILE A CA 1
ATOM 3759 C C . ILE A 1 511 ? 169.79100 174.64000 228.94200 1.000 130.65000 511 ILE A C 1
ATOM 3760 O O . ILE A 1 511 ? 169.78400 175.27000 229.99600 1.000 132.87000 511 ILE A O 1
ATOM 3765 N N . LEU A 1 512 ? 170.02400 175.24000 227.77100 1.000 125.31000 512 LEU A N 1
ATOM 3766 C CA . LEU A 1 512 ? 170.22700 176.68800 227.67000 1.000 127.00000 512 LEU A CA 1
ATOM 3767 C C . LEU A 1 512 ? 169.02800 177.45500 228.24100 1.000 126.08000 512 LEU A C 1
ATOM 3768 O O . LEU A 1 512 ? 169.22800 178.41000 228.99000 1.000 126.26000 512 LEU A O 1
ATOM 3773 N N . LYS A 1 513 ? 167.79400 177.01700 227.95800 1.000 123.86000 513 LYS A N 1
ATOM 3774 C CA . LYS A 1 513 ? 166.58000 177.58100 228.55800 1.000 123.49000 513 LYS A CA 1
ATOM 3775 C C . LYS A 1 513 ? 166.50900 177.35200 230.06600 1.000 127.97000 513 LYS A C 1
ATOM 3776 O O . LYS A 1 513 ? 166.29300 178.31200 230.79300 1.000 132.73000 513 LYS A O 1
ATOM 3782 N N . TYR A 1 514 ? 166.71100 176.13200 230.56800 1.000 133.58000 514 TYR A N 1
ATOM 3783 C CA . TYR A 1 514 ? 166.64600 175.85100 232.01100 1.000 134.08000 514 TYR A CA 1
ATOM 3784 C C . TYR A 1 514 ? 167.62900 176.69800 232.83000 1.000 133.14000 514 TYR A C 1
ATOM 3785 O O . TYR A 1 514 ? 167.24600 177.27000 233.84400 1.000 134.83000 514 TYR A O 1
ATOM 3794 N N . PHE A 1 515 ? 168.89300 176.79100 232.41300 1.000 129.77000 515 PHE A N 1
ATOM 3795 C CA . PHE A 1 515 ? 169.92100 177.53000 233.14700 1.000 130.03000 515 PHE A CA 1
ATOM 3796 C C . PHE A 1 515 ? 169.96900 179.03300 232.81600 1.000 134.59000 515 PHE A C 1
ATOM 3797 O O . PHE A 1 515 ? 170.78000 179.75100 233.39600 1.000 137.33000 515 PHE A O 1
ATOM 3805 N N . ALA A 1 516 ? 169.12200 179.52900 231.91100 1.000 136.15000 516 ALA A N 1
ATOM 3806 C CA . ALA A 1 516 ? 169.13500 180.90600 231.41400 1.000 134.89000 516 ALA A CA 1
ATOM 3807 C C . ALA A 1 516 ? 170.49000 181.32600 230.80400 1.000 130.81000 516 ALA A C 1
ATOM 3808 O O . ALA A 1 516 ? 171.03100 182.38800 231.10800 1.000 131.79000 516 ALA A O 1
ATOM 3810 N N . TRP A 1 517 ? 171.08700 180.45900 229.98600 1.000 134.64000 517 TRP A N 1
ATOM 3811 C CA . TRP A 1 517 ? 172.42500 180.63600 229.41200 1.000 133.08000 517 TRP A CA 1
ATOM 3812 C C . TRP A 1 517 ? 172.44500 181.19300 227.98500 1.000 138.79000 517 TRP A C 1
ATOM 3813 O O . TRP A 1 517 ? 173.52300 181.33000 227.41100 1.000 143.20000 517 TRP A O 1
ATOM 3824 N N . GLU A 1 518 ? 171.31100 181.54600 227.37800 1.000 136.24000 518 GLU A N 1
ATOM 3825 C CA . GLU A 1 518 ? 171.29900 182.03500 225.99600 1.000 136.06000 518 GLU A CA 1
ATOM 3826 C C . GLU A 1 518 ? 172.23900 183.23000 225.74900 1.000 137.34000 518 GLU A C 1
ATOM 3827 O O . GLU A 1 518 ? 172.94400 183.20900 224.74100 1.000 140.53000 518 GLU A O 1
ATOM 3833 N N . PRO A 1 519 ? 172.33900 184.24500 226.63100 1.000 135.85000 519 PRO A N 1
ATOM 3834 C CA . PRO A 1 519 ? 173.25800 185.36100 226.44000 1.000 137.68000 519 PRO A CA 1
ATOM 3835 C C . PRO A 1 519 ? 174.72800 184.95200 226.29600 1.000 137.90000 519 PRO A C 1
ATOM 3836 O O . PRO A 1 519 ? 175.45100 185.53800 225.49600 1.000 141.00000 519 PRO A O 1
ATOM 3840 N N . SER A 1 520 ? 175.19000 183.93300 227.02200 1.000 131.76000 520 SER A N 1
ATOM 3841 C CA . SER A 1 520 ? 176.58600 183.48700 226.95200 1.000 134.00000 520 SER A CA 1
ATOM 3842 C C . SER A 1 520 ? 176.89800 182.86300 225.59900 1.000 135.25000 520 SER A C 1
ATOM 3843 O O . SER A 1 520 ? 177.90100 183.19300 224.97500 1.000 136.16000 520 SER A O 1
ATOM 3846 N N . PHE A 1 521 ? 176.01700 181.99400 225.10300 1.000 132.66000 521 PHE A N 1
ATOM 3847 C CA . PHE A 1 521 ? 176.20300 181.34400 223.80800 1.000 133.77000 521 PHE A CA 1
ATOM 3848 C C . PHE A 1 521 ? 175.94300 182.28900 222.63100 1.000 132.55000 521 PHE A C 1
ATOM 3849 O O . PHE A 1 521 ? 176.61700 182.18400 221.61100 1.000 133.55000 521 PHE A O 1
ATOM 3857 N N . ARG A 1 522 ? 175.05100 183.27300 222.78200 1.000 131.84000 522 ARG A N 1
ATOM 3858 C CA . ARG A 1 522 ? 174.86800 184.35300 221.80600 1.000 135.51000 522 ARG A CA 1
ATOM 3859 C C . ARG A 1 522 ? 176.16100 185.14300 221.61900 1.000 139.62000 522 ARG A C 1
ATOM 3860 O O . ARG A 1 522 ? 176.62600 185.28100 220.49400 1.000 142.27000 522 ARG A O 1
ATOM 3868 N N . ASP A 1 523 ? 176.77800 185.62100 222.69700 1.000 139.46000 523 ASP A N 1
ATOM 3869 C CA . ASP A 1 523 ? 178.04400 186.36000 222.61500 1.000 138.77000 523 ASP A CA 1
ATOM 3870 C C . ASP A 1 523 ? 179.18900 185.50800 222.05300 1.000 136.57000 523 ASP A C 1
ATOM 3871 O O . ASP A 1 523 ? 179.99900 186.00900 221.27600 1.000 135.97000 523 ASP A O 1
ATOM 3876 N N . GLN A 1 524 ? 179.25000 184.21500 222.38000 1.000 128.73000 524 GLN A N 1
ATOM 3877 C CA . GLN A 1 524 ? 180.27700 183.32200 221.84100 1.000 129.59000 524 GLN A CA 1
ATOM 3878 C C . GLN A 1 524 ? 180.21600 183.20300 220.31100 1.000 133.93000 524 GLN A C 1
ATOM 3879 O O . GLN A 1 524 ? 181.24900 183.28000 219.65700 1.000 138.42000 524 GLN A O 1
ATOM 3885 N N . VAL A 1 525 ? 179.01800 183.05300 219.74700 1.000 121.92000 525 VAL A N 1
ATOM 3886 C CA . VAL A 1 525 ? 178.88000 182.95600 218.26300 1.000 116.42000 525 VAL A CA 1
ATOM 3887 C C . VAL A 1 525 ? 179.21500 184.31300 217.63600 1.000 118.27000 525 VAL A C 1
ATOM 3888 O O . VAL A 1 525 ? 179.93400 184.32700 216.62400 1.000 122.72000 525 VAL A O 1
ATOM 3892 N N . GLN A 1 526 ? 178.73100 185.40900 218.22300 1.000 119.48000 526 GLN A N 1
ATOM 3893 C CA . GLN A 1 526 ? 178.93500 186.75200 217.61900 1.000 121.26000 526 GLN A CA 1
ATOM 3894 C C . GLN A 1 526 ? 180.43100 187.02900 217.44200 1.000 126.21000 526 GLN A C 1
ATOM 3895 O O . GLN A 1 526 ? 180.79800 187.58700 216.39600 1.000 128.51000 526 GLN A O 1
ATOM 3901 N N . ASN A 1 527 ? 181.25800 186.65700 218.42000 1.000 121.76000 527 ASN A N 1
ATOM 3902 C CA . ASN A 1 527 ? 182.71100 186.96300 218.34600 1.000 121.49000 527 ASN A CA 1
ATOM 3903 C C . ASN A 1 527 ? 183.32300 186.27700 217.12000 1.000 123.59000 527 ASN A C 1
ATOM 3904 O O . ASN A 1 527 ? 184.09100 186.93700 216.39500 1.000 128.71000 527 ASN A O 1
ATOM 3909 N N . LEU A 1 528 ? 182.99600 185.00000 216.90800 1.000 107.69000 528 LEU A N 1
ATOM 3910 C CA . LEU A 1 528 ? 183.56600 184.23400 215.77000 1.000 109.99000 528 LEU A CA 1
ATOM 3911 C C . LEU A 1 528 ? 183.05300 184.81800 214.45200 1.000 111.11000 528 LEU A C 1
ATOM 3912 O O . LEU A 1 528 ? 183.76600 184.70900 213.44400 1.000 115.88000 528 LEU A O 1
ATOM 3917 N N . ARG A 1 529 ? 181.85400 185.39900 214.46400 1.000 106.94000 529 ARG A N 1
ATOM 3918 C CA . ARG A 1 529 ? 181.30600 186.03000 213.23600 1.000 107.15000 529 ARG A CA 1
ATOM 3919 C C . ARG A 1 529 ? 182.12000 187.28900 212.93600 1.000 116.70000 529 ARG A C 1
ATOM 3920 O O . ARG A 1 529 ? 182.46200 187.50300 211.76200 1.000 125.99000 529 ARG A O 1
ATOM 3928 N N . LYS A 1 530 ? 182.43300 188.07700 213.96600 1.000 106.34000 530 LYS A N 1
ATOM 3929 C CA . LYS A 1 530 ? 183.17000 189.35100 213.75400 1.000 108.22000 530 LYS A CA 1
ATOM 3930 C C . LYS A 1 530 ? 184.47800 189.06900 213.01300 1.000 112.09000 530 LYS A C 1
ATOM 3931 O O . LYS A 1 530 ? 184.76500 189.78900 212.04300 1.000 121.00000 530 LYS A O 1
ATOM 3937 N N . LYS A 1 531 ? 185.23700 188.06400 213.45400 1.000 101.96000 531 LYS A N 1
ATOM 3938 C CA . LYS A 1 531 ? 186.55400 187.78900 212.82000 1.000 105.09000 531 LYS A CA 1
ATOM 3939 C C . LYS A 1 531 ? 186.32900 187.25200 211.40300 1.000 106.65000 531 LYS A C 1
ATOM 3940 O O . LYS A 1 531 ? 187.19500 187.48500 210.54300 1.000 114.58000 531 LYS A O 1
ATOM 3946 N N . GLU A 1 532 ? 185.19400 186.59400 211.16700 1.000 97.58000 532 GLU A N 1
ATOM 3947 C CA . GLU A 1 532 ? 184.87900 186.05500 209.81900 1.000 100.27000 532 GLU A CA 1
ATOM 3948 C C . GLU A 1 532 ? 184.53100 187.21800 208.88900 1.000 107.33000 532 GLU A C 1
ATOM 3949 O O . GLU A 1 532 ? 184.90500 187.15600 207.70600 1.000 114.64000 532 GLU A O 1
ATOM 3955 N N . LEU A 1 533 ? 183.84900 188.23800 209.41200 1.000 97.09000 533 LEU A N 1
ATOM 3956 C CA . LEU A 1 533 ? 183.45800 189.41000 208.58600 1.000 93.95000 533 LEU A CA 1
ATOM 3957 C C . LEU A 1 533 ? 184.70700 190.23100 208.25400 1.000 101.77000 533 LEU A C 1
ATOM 3958 O O . LEU A 1 533 ? 184.78300 190.74600 207.12600 1.000 113.59000 533 LEU A O 1
ATOM 3963 N N . LYS A 1 534 ? 185.64500 190.34600 209.19500 1.000 94.67000 534 LYS A N 1
ATOM 3964 C CA . LYS A 1 534 ? 186.91100 191.05500 208.92000 1.000 96.75000 534 LYS A CA 1
ATOM 3965 C C . LYS A 1 534 ? 187.65200 190.44600 207.72800 1.000 103.12000 534 LYS A C 1
ATOM 3966 O O . LYS A 1 534 ? 188.06600 191.17300 206.83000 1.000 106.05000 534 LYS A O 1
ATOM 3972 N N . ASN A 1 535 ? 187.75400 189.12200 207.65600 1.000 97.47000 535 ASN A N 1
ATOM 3973 C CA . ASN A 1 535 ? 188.30000 188.44700 206.47600 1.000 96.44000 535 ASN A CA 1
ATOM 3974 C C . ASN A 1 535 ? 187.43500 188.67900 205.23000 1.000 100.49000 535 ASN A C 1
ATOM 3975 O O . ASN A 1 535 ? 187.96400 188.93900 204.15400 1.000 110.45000 535 ASN A O 1
ATOM 3980 N N . LEU A 1 536 ? 186.10800 188.61800 205.35700 1.000 88.67000 536 LEU A N 1
ATOM 3981 C CA . LEU A 1 536 ? 185.19700 188.81200 204.23200 1.000 87.78000 536 LEU A CA 1
ATOM 3982 C C . LEU A 1 536 ? 185.32300 190.20300 203.60500 1.000 95.12000 536 LEU A C 1
ATOM 3983 O O . LEU A 1 536 ? 185.26300 190.33700 202.38100 1.000 103.45000 536 LEU A O 1
ATOM 3988 N N . LEU A 1 537 ? 185.53800 191.24100 204.40900 1.000 89.60000 537 LEU A N 1
ATOM 3989 C CA . LEU A 1 537 ? 185.76500 192.58700 203.88600 1.000 86.24000 537 LEU A CA 1
ATOM 3990 C C . LEU A 1 537 ? 187.07400 192.66600 203.09600 1.000 96.20000 537 LEU A C 1
ATOM 3991 O O . LEU A 1 537 ? 187.07300 193.16600 201.97700 1.000 100.88000 537 LEU A O 1
ATOM 3996 N N . ALA A 1 538 ? 188.17400 192.11900 203.61500 1.000 96.05000 538 ALA A N 1
ATOM 3997 C CA . ALA A 1 538 ? 189.45000 192.09500 202.90700 1.000 92.24000 538 ALA A CA 1
ATOM 3998 C C . ALA A 1 538 ? 189.36900 191.32500 201.58000 1.000 89.56000 538 ALA A C 1
ATOM 3999 O O . ALA A 1 538 ? 189.82200 191.81600 200.54900 1.000 97.85000 538 ALA A O 1
ATOM 4001 N N . PHE A 1 539 ? 188.72300 190.15900 201.55900 1.000 83.95000 539 PHE A N 1
ATOM 4002 C CA . PHE A 1 539 ? 188.46700 189.42400 200.32200 1.000 86.36000 539 PHE A CA 1
ATOM 4003 C C . PHE A 1 539 ? 187.62100 190.24200 199.33800 1.000 92.53000 539 PHE A C 1
ATOM 4004 O O . PHE A 1 539 ? 187.95500 190.33000 198.15900 1.000 96.77000 539 PHE A O 1
ATOM 4012 N N . SER A 1 540 ? 186.56100 190.89800 199.81000 1.000 87.93000 540 SER A N 1
ATOM 4013 C CA . SER A 1 540 ? 185.69100 191.71600 198.96400 1.000 90.44000 540 SER A CA 1
ATOM 4014 C C . SER A 1 540 ? 186.42100 192.91400 198.36400 1.000 96.25000 540 SER A C 1
ATOM 4015 O O . SER A 1 540 ? 186.22600 193.22700 197.19300 1.000 102.96000 540 SER A O 1
ATOM 4018 N N . GLN A 1 541 ? 187.30000 193.57100 199.12000 1.000 95.07000 541 GLN A N 1
ATOM 4019 C CA . GLN A 1 541 ? 188.10300 194.68200 198.61400 1.000 91.53000 541 GLN A CA 1
ATOM 4020 C C . GLN A 1 541 ? 189.11300 194.22800 197.56000 1.000 92.77000 541 GLN A C 1
ATOM 4021 O O . GLN A 1 541 ? 189.20200 194.86500 196.51400 1.000 91.99000 541 GLN A O 1
ATOM 4027 N N . LEU A 1 542 ? 189.81200 193.10600 197.75300 1.000 97.04000 542 LEU A N 1
ATOM 4028 C CA . LEU A 1 542 ? 190.70200 192.55600 196.72300 1.000 91.04000 542 LEU A CA 1
ATOM 4029 C C . LEU A 1 542 ? 189.93200 192.18400 195.45000 1.000 95.24000 542 LEU A C 1
ATOM 4030 O O . LEU A 1 542 ? 190.35900 192.53500 194.35500 1.000 96.59000 542 LEU A O 1
ATOM 4035 N N . GLN A 1 543 ? 188.76400 191.55300 195.56200 1.000 102.99000 543 GLN A N 1
ATOM 4036 C CA . GLN A 1 543 ? 187.93700 191.25900 194.39000 1.000 99.51000 543 GLN A CA 1
ATOM 4037 C C . GLN A 1 543 ? 187.48300 192.52600 193.65700 1.000 103.83000 543 GLN A C 1
ATOM 4038 O O . GLN A 1 543 ? 187.50200 192.55900 192.43100 1.000 113.10000 543 GLN A O 1
ATOM 4044 N N . CYS A 1 544 ? 187.11700 193.59600 194.36500 1.000 97.57000 544 CYS A N 1
ATOM 4045 C CA . CYS A 1 544 ? 186.64600 194.80600 193.69400 1.000 97.51000 544 CYS A CA 1
ATOM 4046 C C . CYS A 1 544 ? 187.75700 195.50900 192.89200 1.000 97.79000 544 CYS A C 1
ATOM 4047 O O . CYS A 1 544 ? 187.48700 196.00900 191.80100 1.000 95.42000 544 CYS A O 1
ATOM 4050 N N . VAL A 1 545 ? 189.01300 195.49700 193.35400 1.000 99.63000 545 VAL A N 1
ATOM 4051 C CA . VAL A 1 545 ? 190.13300 196.08800 192.59500 1.000 98.87000 545 VAL A CA 1
ATOM 4052 C C . VAL A 1 545 ? 190.55900 195.21000 191.41700 1.000 99.59000 545 VAL A C 1
ATOM 4053 O O . VAL A 1 545 ? 190.90100 195.73200 190.36100 1.000 99.58000 545 VAL A O 1
ATOM 4057 N N . VAL A 1 546 ? 190.44800 193.88600 191.52100 1.000 107.89000 546 VAL A N 1
ATOM 4058 C CA . VAL A 1 546 ? 190.64900 192.98000 190.38000 1.000 100.31000 546 VAL A CA 1
ATOM 4059 C C . VAL A 1 546 ? 189.62800 193.25100 189.27200 1.000 91.70000 546 VAL A C 1
ATOM 4060 O O . VAL A 1 546 ? 190.00700 193.43100 188.12000 1.000 98.43000 546 VAL A O 1
ATOM 4064 N N . ILE A 1 547 ? 188.34000 193.35900 189.60700 1.000 90.55000 547 ILE A N 1
ATOM 4065 C CA . ILE A 1 547 ? 187.27800 193.65500 188.63300 1.000 94.90000 547 ILE A CA 1
ATOM 4066 C C . ILE A 1 547 ? 187.41900 195.06200 188.03700 1.000 98.78000 547 ILE A C 1
ATOM 4067 O O . ILE A 1 547 ? 187.19500 195.24000 186.84300 1.000 101.17000 547 ILE A O 1
ATOM 4072 N N . PHE A 1 548 ? 187.85800 196.05400 188.81200 1.000 104.45000 548 PHE A N 1
ATOM 4073 C CA . PHE A 1 548 ? 188.19200 197.38300 188.29600 1.000 103.23000 548 PHE A CA 1
ATOM 4074 C C . PHE A 1 548 ? 189.28100 197.32700 187.21600 1.000 102.58000 548 PHE A C 1
ATOM 4075 O O . PHE A 1 548 ? 189.08200 197.85900 186.12700 1.000 97.70000 548 PHE A O 1
ATOM 4083 N N . VAL A 1 549 ? 190.40500 196.64700 187.45800 1.000 118.67000 549 VAL A N 1
ATOM 4084 C CA . VAL A 1 549 ? 191.48100 196.52500 186.46400 1.000 109.72000 549 VAL A CA 1
ATOM 4085 C C . VAL A 1 549 ? 191.01600 195.78300 185.20900 1.000 103.19000 549 VAL A C 1
ATOM 4086 O O . VAL A 1 549 ? 191.30200 196.23400 184.10100 1.000 106.00000 549 VAL A O 1
ATOM 4090 N N . PHE A 1 550 ? 190.24600 194.70100 185.33700 1.000 112.71000 550 PHE A N 1
ATOM 4091 C CA . PHE A 1 550 ? 189.65800 194.02000 184.17700 1.000 111.51000 550 PHE A CA 1
ATOM 4092 C C . PHE A 1 550 ? 188.76500 194.94500 183.34000 1.000 106.73000 550 PHE A C 1
ATOM 4093 O O . PHE A 1 550 ? 188.72600 194.82300 182.12100 1.000 108.10000 550 PHE A O 1
ATOM 4101 N N . GLN A 1 551 ? 188.04200 195.86900 183.96900 1.000 112.83000 551 GLN A N 1
ATOM 4102 C CA . GLN A 1 551 ? 187.10300 196.75200 183.28600 1.000 118.02000 551 GLN A CA 1
ATOM 4103 C C . GLN A 1 551 ? 187.77500 197.96100 182.62700 1.000 115.47000 551 GLN A C 1
ATOM 4104 O O . GLN A 1 551 ? 187.39800 198.33000 181.51700 1.000 116.51000 551 GLN A O 1
ATOM 4110 N N . LEU A 1 552 ? 188.76400 198.58300 183.27600 1.000 107.30000 552 LEU A N 1
ATOM 4111 C CA . LEU A 1 552 ? 189.40400 199.81000 182.78000 1.000 109.22000 552 LEU A CA 1
ATOM 4112 C C . LEU A 1 552 ? 190.58300 199.58600 181.83000 1.000 116.25000 552 LEU A C 1
ATOM 4113 O O . LEU A 1 552 ? 190.96300 200.52800 181.14300 1.000 120.23000 552 LEU A O 1
ATOM 4118 N N . THR A 1 553 ? 191.16500 198.39100 181.73400 1.000 107.08000 553 THR A N 1
ATOM 4119 C CA . THR A 1 553 ? 192.36800 198.19900 180.90500 1.000 107.31000 553 THR A CA 1
ATOM 4120 C C . THR A 1 553 ? 192.22600 198.59500 179.41700 1.000 107.89000 553 THR A C 1
ATOM 4121 O O . THR A 1 553 ? 193.14300 199.24500 178.90900 1.000 108.76000 553 THR A O 1
ATOM 4125 N N . PRO A 1 554 ? 191.09900 198.38200 178.69700 1.000 95.10000 554 PRO A N 1
ATOM 4126 C CA . PRO A 1 554 ? 190.92400 198.89300 177.33100 1.000 100.02000 554 PRO A CA 1
ATOM 4127 C C . PRO A 1 554 ? 190.89000 200.42600 177.22900 1.000 105.54000 554 PRO A C 1
ATOM 4128 O O . PRO A 1 554 ? 191.29800 201.00800 176.22500 1.000 112.57000 554 PRO A O 1
ATOM 4132 N N . VAL A 1 555 ? 190.40400 201.10800 178.26600 1.000 92.54000 555 VAL A N 1
ATOM 4133 C CA . VAL A 1 555 ? 190.37900 202.57200 178.30800 1.000 94.55000 555 VAL A CA 1
ATOM 4134 C C . VAL A 1 555 ? 191.79700 203.09700 178.47000 1.000 97.88000 555 VAL A C 1
ATOM 4135 O O . VAL A 1 555 ? 192.24000 203.92000 177.67700 1.000 101.29000 555 VAL A O 1
ATOM 4139 N N . LEU A 1 556 ? 192.55700 202.56900 179.42900 1.000 91.34000 556 LEU A N 1
ATOM 4140 C CA . LEU A 1 556 ? 193.94800 202.96200 179.63800 1.000 96.16000 556 LEU A CA 1
ATOM 4141 C C . LEU A 1 556 ? 194.80900 202.70000 178.39800 1.000 97.86000 556 LEU A C 1
ATOM 4142 O O . LEU A 1 556 ? 195.51400 203.59300 177.94200 1.000 101.20000 556 LEU A O 1
ATOM 4147 N N . VAL A 1 557 ? 194.74100 201.50700 177.80600 1.000 95.73000 557 VAL A N 1
ATOM 4148 C CA . VAL A 1 557 ? 195.60200 201.15500 176.67000 1.000 93.64000 557 VAL A CA 1
ATOM 4149 C C . VAL A 1 557 ? 195.31000 201.99900 175.42200 1.000 94.06000 557 VAL A C 1
ATOM 4150 O O . VAL A 1 557 ? 196.23500 202.33900 174.68400 1.000 100.63000 557 VAL A O 1
ATOM 4154 N N . SER A 1 558 ? 194.06100 202.41200 175.19300 1.000 82.66000 558 SER A N 1
ATOM 4155 C CA . SER A 1 558 ? 193.70600 203.27900 174.06500 1.000 90.31000 558 SER A CA 1
ATOM 4156 C C . SER A 1 558 ? 194.10700 204.73400 174.30100 1.000 95.81000 558 SER A C 1
ATOM 4157 O O . SER A 1 558 ? 194.69300 205.34000 173.40800 1.000 103.65000 558 SER A O 1
ATOM 4160 N N . VAL A 1 559 ? 193.90400 205.28200 175.50200 1.000 83.48000 559 VAL A N 1
ATOM 4161 C CA . VAL A 1 559 ? 194.37500 206.62500 175.87800 1.000 88.59000 559 VAL A CA 1
ATOM 4162 C C . VAL A 1 559 ? 195.88400 206.74000 175.73100 1.000 91.30000 559 VAL A C 1
ATOM 4163 O O . VAL A 1 559 ? 196.36400 207.71700 175.16500 1.000 93.11000 559 VAL A O 1
ATOM 4167 N N . VAL A 1 560 ? 196.64900 205.74200 176.17300 1.000 83.78000 560 VAL A N 1
ATOM 4168 C CA . VAL A 1 560 ? 198.10400 205.72200 175.97700 1.000 85.74000 560 VAL A CA 1
ATOM 4169 C C . VAL A 1 560 ? 198.46300 205.62900 174.49300 1.000 91.02000 560 VAL A C 1
ATOM 4170 O O . VAL A 1 560 ? 199.22400 206.45400 173.99500 1.000 102.86000 560 VAL A O 1
ATOM 4174 N N . THR A 1 561 ? 197.91400 204.66200 173.75700 1.000 83.30000 561 THR A N 1
ATOM 4175 C CA . THR A 1 561 ? 198.37100 204.37100 172.38900 1.000 80.25000 561 THR A CA 1
ATOM 4176 C C . THR A 1 561 ? 198.06200 205.49600 171.40700 1.000 83.48000 561 THR A C 1
ATOM 4177 O O . THR A 1 561 ? 198.94700 205.89000 170.65100 1.000 92.09000 561 THR A O 1
ATOM 4181 N N . PHE A 1 562 ? 196.85700 206.06600 171.41200 1.000 91.05000 562 PHE A N 1
ATOM 4182 C CA . PHE A 1 562 ? 196.54000 207.18300 170.51500 1.000 93.97000 562 PHE A CA 1
ATOM 4183 C C . PHE A 1 562 ? 197.33800 208.44000 170.85900 1.000 88.38000 562 PHE A C 1
ATOM 4184 O O . PHE A 1 562 ? 197.78600 209.13500 169.95300 1.000 92.89000 562 PHE A O 1
ATOM 4192 N N . SER A 1 563 ? 197.58900 208.72000 172.14100 1.000 89.29000 563 SER A N 1
ATOM 4193 C CA . SER A 1 563 ? 198.40800 209.86800 172.54100 1.000 98.41000 563 SER A CA 1
ATOM 4194 C C . SER A 1 563 ? 199.84100 209.74800 172.03900 1.000 100.89000 563 SER A C 1
ATOM 4195 O O . SER A 1 563 ? 200.36700 210.68000 171.44800 1.000 102.71000 563 SER A O 1
ATOM 4198 N N . VAL A 1 564 ? 200.48100 208.59200 172.22100 1.000 97.00000 564 VAL A N 1
ATOM 4199 C CA . VAL A 1 564 ? 201.84600 208.36800 171.73400 1.000 95.78000 564 VAL A CA 1
ATOM 4200 C C . VAL A 1 564 ? 201.90400 208.45300 170.21100 1.000 99.09000 564 VAL A C 1
ATOM 4201 O O . VAL A 1 564 ? 202.75300 209.16400 169.68600 1.000 98.17000 564 VAL A O 1
ATOM 4205 N N . TYR A 1 565 ? 200.97600 207.82400 169.48900 1.000 103.29000 565 TYR A N 1
ATOM 4206 C CA . TYR A 1 565 ? 200.94900 207.86700 168.02800 1.000 100.13000 565 TYR A CA 1
ATOM 4207 C C . TYR A 1 565 ? 200.91900 209.29600 167.48000 1.000 102.07000 565 TYR A C 1
ATOM 4208 O O . TYR A 1 565 ? 201.69300 209.63400 166.58900 1.000 105.66000 565 TYR A O 1
ATOM 4217 N N . VAL A 1 566 ? 200.06000 210.15400 168.02800 1.000 95.71000 566 VAL A N 1
ATOM 4218 C CA . VAL A 1 566 ? 199.88100 211.53500 167.55900 1.000 90.61000 566 VAL A CA 1
ATOM 4219 C C . VAL A 1 566 ? 201.02000 212.46700 167.97700 1.000 95.28000 566 VAL A C 1
ATOM 4220 O O . VAL A 1 566 ? 201.38700 213.35300 167.21100 1.000 97.81000 566 VAL A O 1
ATOM 4224 N N . LEU A 1 567 ? 201.61000 212.29700 169.16100 1.000 110.73000 567 LEU A N 1
ATOM 4225 C CA . LEU A 1 567 ? 202.68600 213.17300 169.64300 1.000 113.42000 567 LEU A CA 1
ATOM 4226 C C . LEU A 1 567 ? 204.07800 212.83500 169.08700 1.000 115.71000 567 LEU A C 1
ATOM 4227 O O . LEU A 1 567 ? 204.92200 213.72400 169.01100 1.000 117.16000 567 LEU A O 1
ATOM 4232 N N . VAL A 1 568 ? 204.35500 211.58500 168.71300 1.000 126.80000 568 VAL A N 1
ATOM 4233 C CA . VAL A 1 568 ? 205.71100 211.13300 168.34500 1.000 127.27000 568 VAL A CA 1
ATOM 4234 C C . VAL A 1 568 ? 206.22700 211.67200 167.00600 1.000 127.44000 568 VAL A C 1
ATOM 4235 O O . VAL A 1 568 ? 207.42700 211.89600 166.86800 1.000 127.45000 568 VAL A O 1
ATOM 4239 N N . ASP A 1 569 ? 205.37000 211.90000 166.01300 1.000 148.20000 569 ASP A N 1
ATOM 4240 C CA . ASP A 1 569 ? 205.77400 212.30100 164.65500 1.000 149.65000 569 ASP A CA 1
ATOM 4241 C C . ASP A 1 569 ? 204.64900 213.08700 163.97300 1.000 153.88000 569 ASP A C 1
ATOM 4242 O O . ASP A 1 569 ? 203.54000 212.58500 163.83300 1.000 156.40000 569 ASP A O 1
ATOM 4247 N N . SER A 1 570 ? 204.90700 214.31600 163.52400 1.000 164.86000 570 SER A N 1
ATOM 4248 C CA . SER A 1 570 ? 203.88700 215.18200 162.91900 1.000 164.17000 570 SER A CA 1
ATOM 4249 C C . SER A 1 570 ? 203.27600 214.63600 161.62000 1.000 164.01000 570 SER A C 1
ATOM 4250 O O . SER A 1 570 ? 202.20700 215.08900 161.21500 1.000 164.36000 570 SER A O 1
ATOM 4253 N N . ASN A 1 571 ? 203.88900 213.64100 160.97900 1.000 158.14000 571 ASN A N 1
ATOM 4254 C CA . ASN A 1 571 ? 203.28900 212.94300 159.83800 1.000 158.10000 571 ASN A CA 1
ATOM 4255 C C . ASN A 1 571 ? 202.15000 211.99200 160.24500 1.000 156.50000 571 ASN A C 1
ATOM 4256 O O . ASN A 1 571 ? 201.31700 211.64800 159.40800 1.000 159.33000 571 ASN A O 1
ATOM 4261 N N . ASN A 1 572 ? 202.08000 211.56100 161.50700 1.000 126.36000 572 ASN A N 1
ATOM 4262 C CA . ASN A 1 572 ? 200.97900 210.75400 162.01400 1.000 126.95000 572 ASN A CA 1
ATOM 4263 C C . ASN A 1 572 ? 199.73500 211.62100 162.22700 1.000 130.67000 572 ASN A C 1
ATOM 4264 O O . ASN A 1 572 ? 199.74400 212.52000 163.06500 1.000 133.76000 572 ASN A O 1
ATOM 4269 N N . ILE A 1 573 ? 198.64200 211.32900 161.52200 1.000 125.18000 573 ILE A N 1
ATOM 4270 C CA . ILE A 1 573 ? 197.33400 211.94600 161.76600 1.000 124.22000 573 ILE A CA 1
ATOM 4271 C C . ILE A 1 573 ? 196.24700 210.87500 161.84700 1.000 131.88000 573 ILE A C 1
ATOM 4272 O O . ILE A 1 573 ? 196.20600 209.94500 161.04000 1.000 133.72000 573 ILE A O 1
ATOM 4277 N N . LEU A 1 574 ? 195.40900 210.97100 162.87900 1.000 126.19000 574 LEU A N 1
ATOM 4278 C CA . LEU A 1 574 ? 194.42700 209.95900 163.25100 1.000 119.99000 574 LEU A CA 1
ATOM 4279 C C . LEU A 1 574 ? 193.16600 210.08800 162.38900 1.000 121.07000 574 LEU A C 1
ATOM 4280 O O . LEU A 1 574 ? 192.64300 211.18200 162.22900 1.000 123.11000 574 LEU A O 1
ATOM 4285 N N . ASP A 1 575 ? 192.64200 208.98800 161.86000 1.000 132.93000 575 ASP A N 1
ATOM 4286 C CA . ASP A 1 575 ? 191.45500 208.96300 160.99900 1.000 128.94000 575 ASP A CA 1
ATOM 4287 C C . ASP A 1 575 ? 190.51900 207.80700 161.36800 1.000 134.74000 575 ASP A C 1
ATOM 4288 O O . ASP A 1 575 ? 190.84300 206.96500 162.20700 1.000 138.03000 575 ASP A O 1
ATOM 4293 N N . ALA A 1 576 ? 189.31900 207.78200 160.79300 1.000 119.61000 576 ALA A N 1
ATOM 4294 C CA . ALA A 1 576 ? 188.29900 206.83800 161.21300 1.000 118.63000 576 ALA A CA 1
ATOM 4295 C C . ALA A 1 576 ? 188.73600 205.38200 161.03000 1.000 122.43000 576 ALA A C 1
ATOM 4296 O O . ALA A 1 576 ? 188.50200 204.56100 161.91100 1.000 126.07000 576 ALA A O 1
ATOM 4298 N N . GLN A 1 577 ? 189.41200 205.05500 159.92300 1.000 118.83000 577 GLN A N 1
ATOM 4299 C CA . GLN A 1 577 ? 189.91000 203.70500 159.66500 1.000 119.36000 577 GLN A CA 1
ATOM 4300 C C . GLN A 1 577 ? 190.87300 203.25200 160.75900 1.000 125.97000 577 GLN A C 1
ATOM 4301 O O . GLN A 1 577 ? 190.70300 202.16200 161.30100 1.000 135.20000 577 GLN A O 1
ATOM 4307 N N . LYS A 1 578 ? 191.86000 204.07200 161.12600 1.000 102.58000 578 LYS A N 1
ATOM 4308 C CA . LYS A 1 578 ? 192.84000 203.69800 162.15200 1.000 104.67000 578 LYS A CA 1
ATOM 4309 C C . LYS A 1 578 ? 192.24200 203.66500 163.55400 1.000 107.88000 578 LYS A C 1
ATOM 4310 O O . LYS A 1 578 ? 192.50300 202.72100 164.29700 1.000 116.35000 578 LYS A O 1
ATOM 4316 N N . ALA A 1 579 ? 191.41200 204.63500 163.92200 1.000 89.37000 579 ALA A N 1
ATOM 4317 C CA . ALA A 1 579 ? 190.85800 204.73500 165.26600 1.000 98.21000 579 ALA A CA 1
ATOM 4318 C C . ALA A 1 579 ? 189.83600 203.63800 165.59100 1.000 101.58000 579 ALA A C 1
ATOM 4319 O O . ALA A 1 579 ? 190.03400 202.86300 166.52100 1.000 107.59000 579 ALA A O 1
ATOM 4321 N N . PHE A 1 580 ? 188.74500 203.53300 164.82900 1.000 90.18000 580 PHE A N 1
ATOM 4322 C CA . PHE A 1 580 ? 187.63700 202.64200 165.18100 1.000 93.33000 580 PHE A CA 1
ATOM 4323 C C . PHE A 1 580 ? 187.93900 201.16700 164.92400 1.000 92.46000 580 PHE A C 1
ATOM 4324 O O . PHE A 1 580 ? 187.43900 200.29900 165.63800 1.000 99.71000 580 PHE A O 1
ATOM 4332 N N . THR A 1 581 ? 188.84900 200.85600 164.00200 1.000 73.99000 581 THR A N 1
ATOM 4333 C CA . THR A 1 581 ? 189.41400 199.50800 163.91500 1.000 82.62000 581 THR A CA 1
ATOM 4334 C C . THR A 1 581 ? 190.22000 199.18800 165.16600 1.000 90.56000 581 THR A C 1
ATOM 4335 O O . THR A 1 581 ? 189.97700 198.16600 165.79500 1.000 95.19000 581 THR A O 1
ATOM 4339 N N . SER A 1 582 ? 191.12000 200.07400 165.60300 1.000 81.02000 582 SER A N 1
ATOM 4340 C CA . SER A 1 582 ? 191.93800 199.83000 166.79300 1.000 78.77000 582 SER A CA 1
ATOM 4341 C C . SER A 1 582 ? 191.10800 199.69800 168.05800 1.000 82.89000 582 SER A C 1
ATOM 4342 O O . SER A 1 582 ? 191.37600 198.81500 168.86100 1.000 96.25000 582 SER A O 1
ATOM 4345 N N . ILE A 1 583 ? 190.03900 200.47800 168.22900 1.000 79.79000 583 ILE A N 1
ATOM 4346 C CA . ILE A 1 583 ? 189.11400 200.28000 169.35200 1.000 84.67000 583 ILE A CA 1
ATOM 4347 C C . ILE A 1 583 ? 188.47700 198.89500 169.32400 1.000 84.96000 583 ILE A C 1
ATOM 4348 O O . ILE A 1 583 ? 188.32400 198.27200 170.37100 1.000 87.66000 583 ILE A O 1
ATOM 4353 N N . THR A 1 584 ? 188.17300 198.35500 168.14800 1.000 79.26000 584 THR A N 1
ATOM 4354 C CA . THR A 1 584 ? 187.66700 196.99000 168.05800 1.000 76.07000 584 THR A CA 1
ATOM 4355 C C . THR A 1 584 ? 188.71300 195.98400 168.53200 1.000 75.30000 584 THR A C 1
ATOM 4356 O O . THR A 1 584 ? 188.38600 195.12800 169.34200 1.000 82.49000 584 THR A O 1
ATOM 4360 N N . LEU A 1 585 ? 189.98700 196.10600 168.14900 1.000 69.86000 585 LEU A N 1
ATOM 4361 C CA . LEU A 1 585 ? 191.05000 195.23400 168.66900 1.000 70.80000 585 LEU A CA 1
ATOM 4362 C C . LEU A 1 585 ? 191.27600 195.41000 170.18200 1.000 80.65000 585 LEU A C 1
ATOM 4363 O O . LEU A 1 585 ? 191.47800 194.42100 170.87600 1.000 90.36000 585 LEU A O 1
ATOM 4368 N N . PHE A 1 586 ? 191.18600 196.61900 170.73900 1.000 88.44000 586 PHE A N 1
ATOM 4369 C CA . PHE A 1 586 ? 191.24900 196.80700 172.19400 1.000 85.57000 586 PHE A CA 1
ATOM 4370 C C . PHE A 1 586 ? 190.07200 196.14700 172.92700 1.000 86.90000 586 PHE A C 1
ATOM 4371 O O . PHE A 1 586 ? 190.25400 195.64700 174.03200 1.000 93.02000 586 PHE A O 1
ATOM 4379 N N . ASN A 1 587 ? 188.88200 196.06900 172.32400 1.000 90.56000 587 ASN A N 1
ATOM 4380 C CA . ASN A 1 587 ? 187.76900 195.28800 172.86900 1.000 84.84000 587 ASN A CA 1
ATOM 4381 C C . ASN A 1 587 ? 188.00200 193.77400 172.76900 1.000 83.35000 587 ASN A C 1
ATOM 4382 O O . ASN A 1 587 ? 187.66500 193.06000 173.70900 1.000 88.98000 587 ASN A O 1
ATOM 4387 N N . ILE A 1 588 ? 188.61200 193.26000 171.69500 1.000 86.62000 588 ILE A N 1
ATOM 4388 C CA . ILE A 1 588 ? 188.96900 191.83400 171.59000 1.000 86.69000 588 ILE A CA 1
ATOM 4389 C C . ILE A 1 588 ? 189.95900 191.43000 172.69100 1.000 83.39000 588 ILE A C 1
ATOM 4390 O O . ILE A 1 588 ? 189.83800 190.34600 173.24800 1.000 83.60000 588 ILE A O 1
ATOM 4395 N N . LEU A 1 589 ? 190.90900 192.29000 173.05300 1.000 78.35000 589 LEU A N 1
ATOM 4396 C CA . LEU A 1 589 ? 191.92100 191.99400 174.07300 1.000 73.88000 589 LEU A CA 1
ATOM 4397 C C . LEU A 1 589 ? 191.38000 191.85300 175.50400 1.000 78.62000 589 LEU A C 1
ATOM 4398 O O . LEU A 1 589 ? 192.00700 191.17200 176.31200 1.000 88.51000 589 LEU A O 1
ATOM 4403 N N . ARG A 1 590 ? 190.24300 192.45900 175.86000 1.000 93.38000 590 ARG A N 1
ATOM 4404 C CA . ARG A 1 590 ? 189.75800 192.51900 177.25200 1.000 87.78000 590 ARG A CA 1
ATOM 4405 C C . ARG A 1 590 ? 189.57800 191.14600 177.90000 1.000 89.92000 590 ARG A C 1
ATOM 4406 O O . ARG A 1 590 ? 189.98900 190.94100 179.04300 1.000 92.37000 590 ARG A O 1
ATOM 4414 N N . PHE A 1 591 ? 188.98200 190.19000 177.19200 1.000 98.13000 591 PHE A N 1
ATOM 4415 C CA . PHE A 1 591 ? 188.77000 188.85000 177.72800 1.000 101.74000 591 PHE A CA 1
ATOM 4416 C C . PHE A 1 591 ? 190.07500 188.06100 177.92500 1.000 106.01000 591 PHE A C 1
ATOM 4417 O O . PHE A 1 591 ? 190.35000 187.68000 179.05800 1.000 109.56000 591 PHE A O 1
ATOM 4425 N N . PRO A 1 592 ? 190.95500 187.85700 176.92900 1.000 95.83000 592 PRO A N 1
ATOM 4426 C CA . PRO A 1 592 ? 192.18000 187.09800 177.14600 1.000 92.68000 592 PRO A CA 1
ATOM 4427 C C . PRO A 1 592 ? 193.14700 187.74400 178.14400 1.000 99.38000 592 PRO A C 1
ATOM 4428 O O . PRO A 1 592 ? 193.78800 187.01400 178.89400 1.000 110.18000 592 PRO A O 1
ATOM 4432 N N . LEU A 1 593 ? 193.23000 189.07400 178.24100 1.000 88.55000 593 LEU A N 1
ATOM 4433 C CA . LEU A 1 593 ? 194.07500 189.73200 179.24500 1.000 91.47000 593 LEU A CA 1
ATOM 4434 C C . LEU A 1 593 ? 193.61400 189.47500 180.68100 1.000 97.22000 593 LEU A C 1
ATOM 4435 O O . LEU A 1 593 ? 194.44300 189.36300 181.57700 1.000 106.55000 593 LEU A O 1
ATOM 4440 N N . SER A 1 594 ? 192.30600 189.39500 180.92300 1.000 100.03000 594 SER A N 1
ATOM 4441 C CA . SER A 1 594 ? 191.75700 189.11000 182.25300 1.000 105.27000 594 SER A CA 1
ATOM 4442 C C . SER A 1 594 ? 191.70300 187.61400 182.56000 1.000 109.11000 594 SER A C 1
ATOM 4443 O O . SER A 1 594 ? 191.92600 187.21000 183.69600 1.000 117.62000 594 SER A O 1
ATOM 4446 N N . MET A 1 595 ? 191.46600 186.76300 181.56300 1.000 116.11000 595 MET A N 1
ATOM 4447 C CA . MET A 1 595 ? 191.34300 185.31600 181.74200 1.000 115.02000 595 MET A CA 1
ATOM 4448 C C . MET A 1 595 ? 192.67100 184.61100 182.04000 1.000 120.29000 595 MET A C 1
ATOM 4449 O O . MET A 1 595 ? 192.70700 183.66000 182.81900 1.000 125.73000 595 MET A O 1
ATOM 4454 N N . LEU A 1 596 ? 193.78000 185.06900 181.46100 1.000 103.93000 596 LEU A N 1
ATOM 4455 C CA . LEU A 1 596 ? 195.08900 184.44700 181.65900 1.000 107.38000 596 LEU A CA 1
ATOM 4456 C C . LEU A 1 596 ? 195.56300 184.46300 183.13200 1.000 115.30000 596 LEU A C 1
ATOM 4457 O O . LEU A 1 596 ? 195.83800 183.38800 183.65700 1.000 120.09000 596 LEU A O 1
ATOM 4462 N N . PRO A 1 597 ? 195.58800 185.59700 183.86000 1.000 116.58000 597 PRO A N 1
ATOM 4463 C CA . PRO A 1 597 ? 195.86800 185.62100 185.29600 1.000 120.83000 597 PRO A CA 1
ATOM 4464 C C . PRO A 1 597 ? 195.02700 184.65700 186.14300 1.000 123.23000 597 PRO A C 1
ATOM 4465 O O . PRO A 1 597 ? 195.54500 184.05000 187.07700 1.000 125.72000 597 PRO A O 1
ATOM 4469 N N . MET A 1 598 ? 193.74100 184.48900 185.83200 1.000 119.97000 598 MET A N 1
ATOM 4470 C CA . MET A 1 598 ? 192.84900 183.60700 186.59100 1.000 123.12000 598 MET A CA 1
ATOM 4471 C C . MET A 1 598 ? 193.08600 182.12500 186.31300 1.000 126.53000 598 MET A C 1
ATOM 4472 O O . MET A 1 598 ? 192.94600 181.30200 187.21400 1.000 127.61000 598 MET A O 1
ATOM 4477 N N . MET A 1 599 ? 193.47200 181.75600 185.09200 1.000 116.54000 599 MET A N 1
ATOM 4478 C CA . MET A 1 599 ? 193.89000 180.38300 184.81500 1.000 118.19000 599 MET A CA 1
ATOM 4479 C C . MET A 1 599 ? 195.19600 180.05000 185.52600 1.000 121.75000 599 MET A C 1
ATOM 4480 O O . MET A 1 599 ? 195.29600 178.97600 186.11000 1.000 129.39000 599 MET A O 1
ATOM 4485 N N . ILE A 1 600 ? 196.16100 180.96900 185.58300 1.000 109.16000 600 ILE A N 1
ATOM 4486 C CA . ILE A 1 600 ? 197.40900 180.75400 186.32700 1.000 111.54000 600 ILE A CA 1
ATOM 4487 C C . ILE A 1 600 ? 197.14500 180.52000 187.82300 1.000 115.30000 600 ILE A C 1
ATOM 4488 O O . ILE A 1 600 ? 197.58500 179.51000 188.36600 1.000 121.34000 600 ILE A O 1
ATOM 4493 N N . SER A 1 601 ? 196.37500 181.37000 188.50500 1.000 106.06000 601 SER A N 1
ATOM 4494 C CA . SER A 1 601 ? 196.09100 181.14000 189.93300 1.000 107.85000 601 SER A CA 1
ATOM 4495 C C . SER A 1 601 ? 195.24100 179.88500 190.17900 1.000 117.62000 601 SER A C 1
ATOM 4496 O O . SER A 1 601 ? 195.42200 179.21400 191.19300 1.000 124.12000 601 SER A O 1
ATOM 4499 N N . SER A 1 602 ? 194.36800 179.49100 189.24700 1.000 110.08000 602 SER A N 1
ATOM 4500 C CA . SER A 1 602 ? 193.60000 178.24000 189.35300 1.000 111.12000 602 SER A CA 1
ATOM 4501 C C . SER A 1 602 ? 194.45400 176.98300 189.17900 1.000 110.27000 602 SER A C 1
ATOM 4502 O O . SER A 1 602 ? 194.24200 176.00100 189.88100 1.000 116.38000 602 SER A O 1
ATOM 4505 N N . MET A 1 603 ? 195.46000 176.99600 188.30500 1.000 100.16000 603 MET A N 1
ATOM 4506 C CA . MET A 1 603 ? 196.39200 175.87200 188.14000 1.000 102.94000 603 MET A CA 1
ATOM 4507 C C . MET A 1 603 ? 197.23400 175.63800 189.39800 1.000 113.09000 603 MET A C 1
ATOM 4508 O O . MET A 1 603 ? 197.52600 174.49300 189.74800 1.000 121.02000 603 MET A O 1
ATOM 4513 N N . LEU A 1 604 ? 197.57600 176.70100 190.12600 1.000 103.14000 604 LEU A N 1
ATOM 4514 C CA . LEU A 1 604 ? 198.25500 176.60500 191.41900 1.000 95.95000 604 LEU A CA 1
ATOM 4515 C C . LEU A 1 604 ? 197.35000 175.99800 192.50000 1.000 100.53000 604 LEU A C 1
ATOM 4516 O O . LEU A 1 604 ? 197.83900 175.20900 193.30400 1.000 110.72000 604 LEU A O 1
ATOM 4521 N N . GLN A 1 605 ? 196.04200 176.26900 192.50700 1.000 104.61000 605 GLN A N 1
ATOM 4522 C CA . GLN A 1 605 ? 195.11300 175.57300 193.41000 1.000 105.36000 605 GLN A CA 1
ATOM 4523 C C . GLN A 1 605 ? 194.94100 174.09600 193.05500 1.000 106.27000 605 GLN A C 1
ATOM 4524 O O . GLN A 1 605 ? 195.07400 173.23500 193.92200 1.000 105.11000 605 GLN A O 1
ATOM 4530 N N . ALA A 1 606 ? 194.67200 173.76800 191.79200 1.000 96.36000 606 ALA A N 1
ATOM 4531 C CA . ALA A 1 606 ? 194.42200 172.38900 191.38100 1.000 97.07000 606 ALA A CA 1
ATOM 4532 C C . ALA A 1 606 ? 195.63000 171.46800 191.57800 1.000 96.01000 606 ALA A C 1
ATOM 4533 O O . ALA A 1 606 ? 195.45900 170.26100 191.74600 1.000 102.12000 606 ALA A O 1
ATOM 4535 N N . SER A 1 607 ? 196.84500 172.01300 191.63700 1.000 97.32000 607 SER A N 1
ATOM 4536 C CA . SER A 1 607 ? 198.04300 171.24000 191.97700 1.000 95.04000 607 SER A CA 1
ATOM 4537 C C . SER A 1 607 ? 197.99800 170.69300 193.40900 1.000 97.69000 607 SER A C 1
ATOM 4538 O O . SER A 1 607 ? 198.33800 169.53500 193.62100 1.000 112.49000 607 SER A O 1
ATOM 4541 N N . VAL A 1 608 ? 197.48100 171.45000 194.38300 1.000 90.26000 608 VAL A N 1
ATOM 4542 C CA . VAL A 1 608 ? 197.29700 170.97200 195.76800 1.000 95.96000 608 VAL A CA 1
ATOM 4543 C C . VAL A 1 608 ? 196.21500 169.89700 195.84900 1.000 103.98000 608 VAL A C 1
ATOM 4544 O O . VAL A 1 608 ? 196.42900 168.83900 196.43100 1.000 105.18000 608 VAL A O 1
ATOM 4548 N N . SER A 1 609 ? 195.06400 170.11600 195.20700 1.000 97.08000 609 SER A N 1
ATOM 4549 C CA . SER A 1 609 ? 194.00400 169.10700 195.12000 1.000 94.61000 609 SER A CA 1
ATOM 4550 C C . SER A 1 609 ? 194.47900 167.81500 194.46400 1.000 91.19000 609 SER A C 1
ATOM 4551 O O . SER A 1 609 ? 194.11000 166.73200 194.90300 1.000 95.25000 609 SER A O 1
ATOM 4554 N N . THR A 1 610 ? 195.34100 167.89900 193.45400 1.000 85.44000 610 THR A N 1
ATOM 4555 C CA . THR A 1 610 ? 195.90700 166.71500 192.80500 1.000 84.54000 610 THR A CA 1
ATOM 4556 C C . THR A 1 610 ? 196.80900 165.92900 193.75500 1.000 81.91000 610 THR A C 1
ATOM 4557 O O . THR A 1 610 ? 196.71000 164.71000 193.79900 1.000 98.99000 610 THR A O 1
ATOM 4561 N N . GLU A 1 611 ? 197.63600 166.57700 194.57900 1.000 85.07000 611 GLU A N 1
ATOM 4562 C CA . GLU A 1 611 ? 198.44800 165.86300 195.57500 1.000 88.03000 611 GLU A CA 1
ATOM 4563 C C . GLU A 1 611 ? 197.59700 165.14300 196.62500 1.000 87.04000 611 GLU A C 1
ATOM 4564 O O . GLU A 1 611 ? 197.90900 164.00700 196.97300 1.000 101.03000 611 GLU A O 1
ATOM 4570 N N . ARG A 1 612 ? 196.49600 165.73800 197.10000 1.000 82.84000 612 ARG A N 1
ATOM 4571 C CA . ARG A 1 612 ? 195.59300 165.06400 198.04400 1.000 90.06000 612 ARG A CA 1
ATOM 4572 C C . ARG A 1 612 ? 194.90600 163.84700 197.42900 1.000 87.35000 612 ARG A C 1
ATOM 4573 O O . ARG A 1 612 ? 194.87400 162.79200 198.05300 1.000 84.04000 612 ARG A O 1
ATOM 4581 N N . LEU A 1 613 ? 194.40900 163.95400 196.20000 1.000 88.14000 613 LEU A N 1
ATOM 4582 C CA . LEU A 1 613 ? 193.79800 162.82300 195.50400 1.000 80.82000 613 LEU A CA 1
ATOM 4583 C C . LEU A 1 613 ? 194.81300 161.70800 195.23000 1.000 80.01000 613 LEU A C 1
ATOM 4584 O O . LEU A 1 613 ? 194.52500 160.55600 195.52700 1.000 84.93000 613 LEU A O 1
ATOM 4589 N N . GLU A 1 614 ? 196.01600 162.01500 194.73900 1.000 98.87000 614 GLU A N 1
ATOM 4590 C CA . GLU A 1 614 ? 197.06100 161.00900 194.51900 1.000 89.69000 614 GLU A CA 1
ATOM 4591 C C . GLU A 1 614 ? 197.49900 160.31700 195.81200 1.000 87.32000 614 GLU A C 1
ATOM 4592 O O . GLU A 1 614 ? 197.70300 159.10400 195.81800 1.000 94.94000 614 GLU A O 1
ATOM 4598 N N . LYS A 1 615 ? 197.61000 161.05200 196.92400 1.000 96.45000 615 LYS A N 1
ATOM 4599 C CA . LYS A 1 615 ? 197.93000 160.47500 198.23500 1.000 102.48000 615 LYS A CA 1
ATOM 4600 C C . LYS A 1 615 ? 196.87300 159.46700 198.68200 1.000 101.13000 615 LYS A C 1
ATOM 4601 O O . LYS A 1 615 ? 197.22700 158.38500 199.13600 1.000 99.30000 615 LYS A O 1
ATOM 4607 N N . TYR A 1 616 ? 195.59100 159.79900 198.55600 1.000 96.58000 616 TYR A N 1
ATOM 4608 C CA . TYR A 1 616 ? 194.50100 158.93100 198.98900 1.000 94.33000 616 TYR A CA 1
ATOM 4609 C C . TYR A 1 616 ? 194.35100 157.70300 198.08900 1.000 88.73000 616 TYR A C 1
ATOM 4610 O O . TYR A 1 616 ? 194.39000 156.57500 198.57200 1.000 88.91000 616 TYR A O 1
ATOM 4619 N N . LEU A 1 617 ? 194.22400 157.89600 196.77300 1.000 85.10000 617 LEU A N 1
ATOM 4620 C CA . LEU A 1 617 ? 194.01800 156.80900 195.81600 1.000 79.54000 617 LEU A CA 1
ATOM 4621 C C . LEU A 1 617 ? 195.21800 155.85800 195.71400 1.000 82.70000 617 LEU A C 1
ATOM 4622 O O . LEU A 1 617 ? 195.04400 154.68700 195.39900 1.000 79.54000 617 LEU A O 1
ATOM 4627 N N . GLY A 1 618 ? 196.42600 156.33100 196.01700 1.000 96.55000 618 GLY A N 1
ATOM 4628 C CA . GLY A 1 618 ? 197.64400 155.52100 196.01300 1.000 87.12000 618 GLY A CA 1
ATOM 4629 C C . GLY A 1 618 ? 197.90300 154.71000 197.28800 1.000 93.84000 618 GLY A C 1
ATOM 4630 O O . GLY A 1 618 ? 198.82100 153.89000 197.29600 1.000 95.05000 618 GLY A O 1
ATOM 4631 N N . GLY A 1 619 ? 197.12800 154.91000 198.35700 1.000 114.63000 619 GLY A N 1
ATOM 4632 C CA . GLY A 1 619 ? 197.32800 154.24400 199.64800 1.000 110.83000 619 GLY A CA 1
ATOM 4633 C C . GLY A 1 619 ? 197.16300 152.72100 199.60100 1.000 112.82000 619 GLY A C 1
ATOM 4634 O O . GLY A 1 619 ? 196.54800 152.18200 198.68100 1.000 115.77000 619 GLY A O 1
ATOM 4635 N N . ASP A 1 620 ? 197.70800 152.01200 200.58600 1.000 135.60000 620 ASP A N 1
ATOM 4636 C CA . ASP A 1 620 ? 197.66900 150.54400 200.64100 1.000 137.00000 620 ASP A CA 1
ATOM 4637 C C . ASP A 1 620 ? 196.26300 149.97100 200.86500 1.000 136.13000 620 ASP A C 1
ATOM 4638 O O . ASP A 1 620 ? 195.48900 150.46800 201.68100 1.000 139.58000 620 ASP A O 1
ATOM 4643 N N . ASP A 1 621 ? 195.94800 148.87400 200.18100 1.000 143.97000 621 ASP A N 1
ATOM 4644 C CA . ASP A 1 621 ? 194.72100 148.11400 200.41200 1.000 146.74000 621 ASP A CA 1
ATOM 4645 C C . ASP A 1 621 ? 194.82900 147.22200 201.65400 1.000 146.40000 621 ASP A C 1
ATOM 4646 O O . ASP A 1 621 ? 195.91000 146.76700 202.02800 1.000 150.85000 621 ASP A O 1
ATOM 4651 N N . LEU A 1 622 ? 193.69000 146.95300 202.28700 1.000 147.51000 622 LEU A N 1
ATOM 4652 C CA . LEU A 1 622 ? 193.56100 146.15700 203.50300 1.000 150.43000 622 LEU A CA 1
ATOM 4653 C C . LEU A 1 622 ? 194.08200 144.72000 203.32200 1.000 155.19000 622 LEU A C 1
ATOM 4654 O O . LEU A 1 622 ? 193.62700 143.99700 202.43800 1.000 157.75000 622 LEU A O 1
ATOM 4659 N N . ASP A 1 623 ? 195.01800 144.28200 204.16600 1.000 181.59000 623 ASP A N 1
ATOM 4660 C CA . ASP A 1 623 ? 195.57500 142.92300 204.13400 1.000 181.43000 623 ASP A CA 1
ATOM 4661 C C . ASP A 1 623 ? 194.62600 141.89400 204.77400 1.000 179.86000 623 ASP A C 1
ATOM 4662 O O . ASP A 1 623 ? 194.39000 141.90400 205.98200 1.000 181.35000 623 ASP A O 1
ATOM 4667 N N . THR A 1 624 ? 194.09300 140.98100 203.96200 1.000 169.56000 624 THR A N 1
ATOM 4668 C CA . THR A 1 624 ? 193.16200 139.92700 204.39400 1.000 172.48000 624 THR A CA 1
ATOM 4669 C C . THR A 1 624 ? 193.84700 138.62400 204.83600 1.000 170.82000 624 THR A C 1
ATOM 4670 O O . THR A 1 624 ? 193.16900 137.70700 205.29500 1.000 169.29000 624 THR A O 1
ATOM 4674 N N . SER A 1 625 ? 195.16300 138.48000 204.67200 1.000 167.07000 625 SER A N 1
ATOM 4675 C CA . SER A 1 625 ? 195.83700 137.16900 204.68200 1.000 168.06000 625 SER A CA 1
ATOM 4676 C C . SER A 1 625 ? 195.85600 136.42300 206.02500 1.000 169.59000 625 SER A C 1
ATOM 4677 O O . SER A 1 625 ? 196.06100 135.20900 206.04000 1.000 169.46000 625 SER A O 1
ATOM 4680 N N . ALA A 1 626 ? 195.63800 137.10500 207.15000 1.000 98.72000 626 ALA A N 1
ATOM 4681 C CA . ALA A 1 626 ? 195.67700 136.49600 208.48500 1.000 98.72000 626 ALA A CA 1
ATOM 4682 C C . ALA A 1 626 ? 194.35900 135.83200 208.93800 1.000 98.72000 626 ALA A C 1
ATOM 4683 O O . ALA A 1 626 ? 194.37000 135.06200 209.90000 1.000 98.72000 626 ALA A O 1
ATOM 4685 N N . ILE A 1 627 ? 193.22700 136.13400 208.29400 1.000 93.72000 627 ILE A N 1
ATOM 4686 C CA . ILE A 1 627 ? 191.91200 135.54700 208.59100 1.000 93.72000 627 ILE A CA 1
ATOM 4687 C C . ILE A 1 627 ? 191.49600 134.68100 207.39800 1.000 93.72000 627 ILE A C 1
ATOM 4688 O O . ILE A 1 627 ? 191.45800 135.15500 206.26300 1.000 93.72000 627 ILE A O 1
ATOM 4693 N N . ARG A 1 628 ? 191.17700 133.40600 207.64200 1.000 95.40000 628 ARG A N 1
ATOM 4694 C CA . ARG A 1 628 ? 190.92500 132.37100 206.62100 1.000 95.40000 628 ARG A CA 1
ATOM 4695 C C . ARG A 1 628 ? 189.47300 131.88700 206.62700 1.000 95.40000 628 ARG A C 1
ATOM 4696 O O . ARG A 1 628 ? 188.96500 131.46700 207.66200 1.000 95.40000 628 ARG A O 1
ATOM 4704 N N . HIS A 1 629 ? 188.82500 131.88500 205.46200 1.000 96.06000 629 HIS A N 1
ATOM 4705 C CA . HIS A 1 629 ? 187.43700 131.43200 205.27100 1.000 96.06000 629 HIS A CA 1
ATOM 4706 C C . HIS A 1 629 ? 187.36600 130.05200 204.59900 1.000 96.06000 629 HIS A C 1
ATOM 4707 O O . HIS A 1 629 ? 186.70900 129.86900 203.57500 1.000 96.06000 629 HIS A O 1
ATOM 4714 N N . ASP A 1 630 ? 187.99100 129.06300 205.23300 1.000 102.11000 630 ASP A N 1
ATOM 4715 C CA . ASP A 1 630 ? 187.87000 127.67300 204.72500 1.000 102.11000 630 ASP A CA 1
ATOM 4716 C C . ASP A 1 630 ? 186.58600 127.08700 205.32000 1.000 102.11000 630 ASP A C 1
ATOM 4717 O O . ASP A 1 630 ? 186.57500 126.82500 206.53500 1.000 102.11000 630 ASP A O 1
ATOM 4722 N N . CYS A 1 631 ? 185.55000 126.90000 204.49700 1.000 102.45000 631 CYS A N 1
ATOM 4723 C CA . CYS A 1 631 ? 184.24400 126.39600 205.00500 1.000 102.45000 631 CYS A CA 1
ATOM 4724 C C . CYS A 1 631 ? 184.36200 124.91100 205.36600 1.000 102.45000 631 CYS A C 1
ATOM 4725 O O . CYS A 1 631 ? 185.45800 124.34200 205.18900 1.000 102.45000 631 CYS A O 1
ATOM 4728 N N . ASN A 1 632 ? 183.27800 124.28600 205.82700 1.000 103.43000 632 ASN A N 1
ATOM 4729 C CA . ASN A 1 632 ? 183.36500 122.86400 206.25400 1.000 103.43000 632 ASN A CA 1
ATOM 4730 C C . ASN A 1 632 ? 184.65200 122.67200 207.06200 1.000 103.43000 632 ASN A C 1
ATOM 4731 O O . ASN A 1 632 ? 185.47400 121.82100 206.67100 1.000 103.43000 632 ASN A O 1
ATOM 4736 N N . PHE A 1 633 ? 184.81900 123.43900 208.14200 1.000 106.20000 633 PHE A N 1
ATOM 4737 C CA . PHE A 1 633 ? 186.05400 123.35900 208.96300 1.000 106.20000 633 PHE A CA 1
ATOM 4738 C C . PHE A 1 633 ? 185.75400 122.59400 210.25400 1.000 106.20000 633 PHE A C 1
ATOM 4739 O O . PHE A 1 633 ? 186.61800 122.58500 211.15100 1.000 106.20000 633 PHE A O 1
ATOM 4747 N N . ASP A 1 634 ? 184.56900 121.98400 210.34600 1.000 66.56000 634 ASP A N 1
ATOM 4748 C CA . ASP A 1 634 ? 184.15800 121.25500 211.57900 1.000 66.56000 634 ASP A CA 1
ATOM 4749 C C . ASP A 1 634 ? 184.43700 121.99200 212.89400 1.000 66.56000 634 ASP A C 1
ATOM 4750 O O . ASP A 1 634 ? 184.61700 121.31000 213.92000 1.000 66.56000 634 ASP A O 1
ATOM 4755 N N . LYS A 1 635 ? 184.46500 123.32800 212.86200 1.000 61.86000 635 LYS A N 1
ATOM 4756 C CA . LYS A 1 635 ? 184.67100 124.12600 214.09900 1.000 61.86000 635 LYS A CA 1
ATOM 4757 C C . LYS A 1 635 ? 184.26100 125.42800 213.40500 1.000 61.86000 635 LYS A C 1
ATOM 4758 O O . LYS A 1 635 ? 184.64700 125.61600 212.23700 1.000 61.86000 635 LYS A O 1
ATOM 4764 N N . ALA A 1 636 ? 183.50700 126.28500 214.09800 1.000 53.13000 636 ALA A N 1
ATOM 4765 C CA . ALA A 1 636 ? 183.04700 127.56500 213.51300 1.000 53.13000 636 ALA A CA 1
ATOM 4766 C C . ALA A 1 636 ? 184.18400 128.58900 213.56000 1.000 53.13000 636 ALA A C 1
ATOM 4767 O O . ALA A 1 636 ? 184.35700 129.31700 212.56600 1.000 53.13000 636 ALA A O 1
ATOM 4769 N N . MET A 1 637 ? 184.91800 128.64600 214.67400 1.000 53.92000 637 MET A N 1
ATOM 4770 C CA . MET A 1 637 ? 186.04600 129.57400 214.82500 1.000 53.92000 637 MET A CA 1
ATOM 4771 C C . MET A 1 637 ? 187.24200 128.85400 215.45900 1.000 53.92000 637 MET A C 1
ATOM 4772 O O . MET A 1 637 ? 187.05800 127.96500 216.29300 1.000 53.92000 637 MET A O 1
ATOM 4777 N N . GLN A 1 638 ? 188.45900 129.23900 215.07800 1.000 53.19000 638 GLN A N 1
ATOM 4778 C CA . GLN A 1 638 ? 189.71200 128.55700 215.42600 1.000 53.19000 638 GLN A CA 1
ATOM 4779 C C . GLN A 1 638 ? 190.88000 129.55400 215.41000 1.000 53.19000 638 GLN A C 1
ATOM 4780 O O . GLN A 1 638 ? 191.18200 130.12700 214.36500 1.000 53.19000 638 GLN A O 1
ATOM 4786 N N . PHE A 1 639 ? 191.54000 129.76800 216.54900 1.000 55.17000 639 PHE A N 1
ATOM 4787 C CA . PHE A 1 639 ? 192.69200 130.67000 216.69700 1.000 55.17000 639 PHE A CA 1
ATOM 4788 C C . PHE A 1 639 ? 193.99000 129.86200 216.84500 1.000 55.17000 639 PHE A C 1
ATOM 4789 O O . PHE A 1 639 ? 194.11700 129.07700 217.77900 1.000 55.17000 639 PHE A O 1
ATOM 4797 N N . SER A 1 640 ? 194.98100 130.06800 215.97200 1.000 57.50000 640 SER A N 1
ATOM 4798 C CA . SER A 1 640 ? 196.23100 129.28800 215.97300 1.000 57.50000 640 SER A CA 1
ATOM 4799 C C . SER A 1 640 ? 197.41800 130.08700 216.53300 1.000 57.50000 640 SER A C 1
ATOM 4800 O O . SER A 1 640 ? 198.22900 130.65200 215.80900 1.000 57.50000 640 SER A O 1
ATOM 4803 N N . GLU A 1 641 ? 197.51400 130.15200 217.86400 1.000 59.93000 641 GLU A N 1
ATOM 4804 C CA . GLU A 1 641 ? 198.56500 130.87900 218.60700 1.000 59.93000 641 GLU A CA 1
ATOM 4805 C C . GLU A 1 641 ? 198.63300 132.38800 218.28700 1.000 59.93000 641 GLU A C 1
ATOM 4806 O O . GLU A 1 641 ? 199.66800 133.03000 218.46200 1.000 59.93000 641 GLU A O 1
ATOM 4812 N N . ALA A 1 642 ? 197.55700 132.96100 217.75100 1.000 51.29000 642 ALA A N 1
ATOM 4813 C CA . ALA A 1 642 ? 197.59700 134.21600 217.01500 1.000 51.29000 642 ALA A CA 1
ATOM 4814 C C . ALA A 1 642 ? 197.90600 135.44400 217.88900 1.000 51.29000 642 ALA A C 1
ATOM 4815 O O . ALA A 1 642 ? 197.64700 135.46500 219.09300 1.000 51.29000 642 ALA A O 1
ATOM 4817 N N . SER A 1 643 ? 198.44600 136.49400 217.26800 1.000 45.73000 643 SER A N 1
ATOM 4818 C CA . SER A 1 643 ? 198.68700 137.79100 217.91100 1.000 45.73000 643 SER A CA 1
ATOM 4819 C C . SER A 1 643 ? 198.37900 138.95400 216.96500 1.000 45.73000 643 SER A C 1
ATOM 4820 O O . SER A 1 643 ? 198.69200 138.87400 215.77800 1.000 45.73000 643 SER A O 1
ATOM 4823 N N . PHE A 1 644 ? 197.82100 140.05100 217.48000 1.000 42.73000 644 PHE A N 1
ATOM 4824 C CA . PHE A 1 644 ? 197.34900 141.20800 216.70700 1.000 42.73000 644 PHE A CA 1
ATOM 4825 C C . PHE A 1 644 ? 197.54500 142.53400 217.45200 1.000 42.73000 644 PHE A C 1
ATOM 4826 O O . PHE A 1 644 ? 197.58500 142.56400 218.68200 1.000 42.73000 644 PHE A O 1
ATOM 4834 N N . THR A 1 645 ? 197.62300 143.65100 216.72600 1.000 48.31000 645 THR A N 1
ATOM 4835 C CA . THR A 1 645 ? 197.82000 144.99300 217.29700 1.000 48.31000 645 THR A CA 1
ATOM 4836 C C . THR A 1 645 ? 197.10400 146.10200 216.52100 1.000 48.31000 645 THR A C 1
ATOM 4837 O O . THR A 1 645 ? 196.85000 145.98500 215.32100 1.000 48.31000 645 THR A O 1
ATOM 4841 N N . TRP A 1 646 ? 196.77600 147.19300 217.21300 1.000 41.86000 646 TRP A N 1
ATOM 4842 C CA . TRP A 1 646 ? 196.24300 148.42000 216.61500 1.000 41.86000 646 TRP A CA 1
ATOM 4843 C C . TRP A 1 646 ? 197.30600 149.30500 215.95100 1.000 41.86000 646 TRP A C 1
ATOM 4844 O O . TRP A 1 646 ? 196.95500 150.21200 215.19500 1.000 41.86000 646 TRP A O 1
ATOM 4855 N N . GLU A 1 647 ? 198.58900 149.07800 216.23500 1.000 62.52000 647 GLU A N 1
ATOM 4856 C CA . GLU A 1 647 ? 199.71700 149.90800 215.79000 1.000 62.52000 647 GLU A CA 1
ATOM 4857 C C . GLU A 1 647 ? 200.93400 149.01700 215.52500 1.000 62.52000 647 GLU A C 1
ATOM 4858 O O . GLU A 1 647 ? 201.47100 148.41300 216.45000 1.000 62.52000 647 GLU A O 1
ATOM 4864 N N . HIS A 1 648 ? 201.39800 148.92300 214.27600 1.000 72.82000 648 HIS A N 1
ATOM 4865 C CA . HIS A 1 648 ? 202.45300 147.96000 213.91200 1.000 72.82000 648 HIS A CA 1
ATOM 4866 C C . HIS A 1 648 ? 203.81100 148.22600 214.60200 1.000 72.82000 648 HIS A C 1
ATOM 4867 O O . HIS A 1 648 ? 204.63600 147.32400 214.74300 1.000 72.82000 648 HIS A O 1
ATOM 4874 N N . ASP A 1 649 ? 204.02700 149.45600 215.07400 1.000 83.09000 649 ASP A N 1
ATOM 4875 C CA . ASP A 1 649 ? 205.19300 149.87700 215.86900 1.000 83.09000 649 ASP A CA 1
ATOM 4876 C C . ASP A 1 649 ? 205.13700 149.44700 217.35100 1.000 83.09000 649 ASP A C 1
ATOM 4877 O O . ASP A 1 649 ? 206.15400 149.49800 218.04600 1.000 83.09000 649 ASP A O 1
ATOM 4882 N N . SER A 1 650 ? 203.96300 149.06000 217.85500 1.000 77.84000 650 SER A N 1
ATOM 4883 C CA . SER A 1 650 ? 203.68600 148.87200 219.28700 1.000 77.84000 650 SER A CA 1
ATOM 4884 C C . SER A 1 650 ? 203.56300 147.39300 219.68200 1.000 77.84000 650 SER A C 1
ATOM 4885 O O . SER A 1 650 ? 203.70900 146.48100 218.86900 1.000 77.84000 650 SER A O 1
ATOM 4888 N N . GLU A 1 651 ? 203.29900 147.14100 220.96300 1.000 75.26000 651 GLU A N 1
ATOM 4889 C CA . GLU A 1 651 ? 203.04000 145.81100 221.52300 1.000 75.26000 651 GLU A CA 1
ATOM 4890 C C . GLU A 1 651 ? 201.79100 145.12700 220.91800 1.000 75.26000 651 GLU A C 1
ATOM 4891 O O . GLU A 1 651 ? 200.86500 145.78700 220.43500 1.000 75.26000 651 GLU A O 1
ATOM 4897 N N . ALA A 1 652 ? 201.72900 143.79300 220.95500 1.000 55.77000 652 ALA A N 1
ATOM 4898 C CA . ALA A 1 652 ? 200.52600 143.04200 220.60900 1.000 55.77000 652 ALA A CA 1
ATOM 4899 C C . ALA A 1 652 ? 199.40000 143.25100 221.64700 1.000 55.77000 652 ALA A C 1
ATOM 4900 O O . ALA A 1 652 ? 199.56000 142.94300 222.82800 1.000 55.77000 652 ALA A O 1
ATOM 4902 N N . THR A 1 653 ? 198.24600 143.76100 221.21100 1.000 42.71000 653 THR A N 1
ATOM 4903 C CA . THR A 1 653 ? 197.06800 144.00600 222.06500 1.000 42.71000 653 THR A CA 1
ATOM 4904 C C . THR A 1 653 ? 196.31800 142.70900 222.37600 1.000 42.71000 653 THR A C 1
ATOM 4905 O O . THR A 1 653 ? 195.84400 142.52400 223.49300 1.000 42.71000 653 THR A O 1
ATOM 4909 N N . VAL A 1 654 ? 196.27500 141.79700 221.40100 1.000 44.83000 654 VAL A N 1
ATOM 4910 C CA . VAL A 1 654 ? 195.70400 140.44200 221.65400 1.000 44.83000 654 VAL A CA 1
ATOM 4911 C C . VAL A 1 654 ? 196.87400 139.48200 221.43600 1.000 44.83000 654 VAL A C 1
ATOM 4912 O O . VAL A 1 654 ? 197.05800 139.04300 220.28700 1.000 44.83000 654 VAL A O 1
ATOM 4916 N N . ARG A 1 655 ? 197.63400 139.18100 222.49400 1.000 53.61000 655 ARG A N 1
ATOM 4917 C CA . ARG A 1 655 ? 198.85400 138.33800 222.35500 1.000 53.61000 655 ARG A CA 1
ATOM 4918 C C . ARG A 1 655 ? 198.48900 136.88300 222.04400 1.000 53.61000 655 ARG A C 1
ATOM 4919 O O . ARG A 1 655 ? 197.29300 136.60100 221.83100 1.000 53.61000 655 ARG A O 1
ATOM 4927 N N . ASP A 1 656 ? 199.48700 135.99400 222.04400 1.000 62.93000 656 ASP A N 1
ATOM 4928 C CA . ASP A 1 656 ? 199.24900 134.56600 221.69700 1.000 62.93000 656 ASP A CA 1
ATOM 4929 C C . ASP A 1 656 ? 197.91700 134.10900 222.30100 1.000 62.93000 656 ASP A C 1
ATOM 4930 O O . ASP A 1 656 ? 197.78400 134.14500 223.54000 1.000 62.93000 656 ASP A O 1
ATOM 4935 N N . VAL A 1 657 ? 196.97600 133.69400 221.45000 1.000 57.63000 657 VAL A N 1
ATOM 4936 C CA . VAL A 1 657 ? 195.66000 133.18500 221.94000 1.000 57.63000 657 VAL A CA 1
ATOM 4937 C C . VAL A 1 657 ? 195.34300 131.89200 221.18100 1.000 57.63000 657 VAL A C 1
ATOM 4938 O O . VAL A 1 657 ? 195.54200 131.86800 219.94900 1.000 57.63000 657 VAL A O 1
ATOM 4942 N N . ASN A 1 658 ? 194.89300 130.85200 221.88900 1.000 57.97000 658 ASN A N 1
ATOM 4943 C CA . ASN A 1 658 ? 194.65200 129.54400 221.22300 1.000 57.97000 658 ASN A CA 1
ATOM 4944 C C . ASN A 1 658 ? 193.34300 128.92400 221.71800 1.000 57.97000 658 ASN A C 1
ATOM 4945 O O . ASN A 1 658 ? 193.40200 128.10000 222.65200 1.000 57.97000 658 ASN A O 1
ATOM 4950 N N . LEU A 1 659 ? 192.21200 129.30600 221.12100 1.000 56.14000 659 LEU A N 1
ATOM 4951 C CA . LEU A 1 659 ? 190.93400 128.69300 221.46900 1.000 56.14000 659 LEU A CA 1
ATOM 4952 C C . LEU A 1 659 ? 190.17700 128.34300 220.18500 1.000 56.14000 659 LEU A C 1
ATOM 4953 O O . LEU A 1 659 ? 190.43000 128.91100 219.12100 1.000 56.14000 659 LEU A O 1
ATOM 4958 N N . ASP A 1 660 ? 189.22100 127.43300 220.29700 1.000 57.45000 660 ASP A N 1
ATOM 4959 C CA . ASP A 1 660 ? 188.34800 127.00000 219.21000 1.000 57.45000 660 ASP A CA 1
ATOM 4960 C C . ASP A 1 660 ? 186.95300 126.64500 219.74600 1.000 57.45000 660 ASP A C 1
ATOM 4961 O O . ASP A 1 660 ? 186.81300 126.22200 220.89300 1.000 57.45000 660 ASP A O 1
ATOM 4966 N N . ILE A 1 661 ? 185.90900 126.84500 218.93200 1.000 56.07000 661 ILE A N 1
ATOM 4967 C CA . ILE A 1 661 ? 184.50700 126.69800 219.36000 1.000 56.07000 661 ILE A CA 1
ATOM 4968 C C . ILE A 1 661 ? 183.61200 126.07100 218.28400 1.000 56.07000 661 ILE A C 1
ATOM 4969 O O . ILE A 1 661 ? 183.79500 126.27600 217.08000 1.000 56.07000 661 ILE A O 1
ATOM 4974 N N . MET A 1 662 ? 182.75000 125.15500 218.73000 1.000 59.38000 662 MET A N 1
ATOM 4975 C CA . MET A 1 662 ? 181.96700 124.35700 217.75000 1.000 59.38000 662 MET A CA 1
ATOM 4976 C C . MET A 1 662 ? 180.68700 125.07500 217.33100 1.000 59.38000 662 MET A C 1
ATOM 4977 O O . MET A 1 662 ? 180.43000 126.18300 217.83300 1.000 59.38000 662 MET A O 1
ATOM 4982 N N . ALA A 1 663 ? 179.91200 124.43300 216.46000 1.000 53.80000 663 ALA A N 1
ATOM 4983 C CA . ALA A 1 663 ? 178.69500 125.08000 215.93000 1.000 53.80000 663 ALA A CA 1
ATOM 4984 C C . ALA A 1 663 ? 177.61200 125.19000 217.00200 1.000 53.80000 663 ALA A C 1
ATOM 4985 O O . ALA A 1 663 ? 177.69000 124.46600 218.00800 1.000 53.80000 663 ALA A O 1
ATOM 4987 N N . GLY A 1 664 ? 176.64300 126.07100 216.77600 1.000 51.14000 664 GLY A N 1
ATOM 4988 C CA . GLY A 1 664 ? 175.51700 126.25600 217.70600 1.000 51.14000 664 GLY A CA 1
ATOM 4989 C C . GLY A 1 664 ? 175.87800 126.40300 219.19300 1.000 51.14000 664 GLY A C 1
ATOM 4990 O O . GLY A 1 664 ? 175.07800 126.03500 220.04800 1.000 51.14000 664 GLY A O 1
ATOM 4991 N N . GLN A 1 665 ? 177.04000 126.97000 219.52000 1.000 47.42000 665 GLN A N 1
ATOM 4992 C CA . GLN A 1 665 ? 177.59500 127.00300 220.87700 1.000 47.42000 665 GLN A CA 1
ATOM 4993 C C . GLN A 1 665 ? 177.43300 128.49100 221.23800 1.000 47.42000 665 GLN A C 1
ATOM 4994 O O . GLN A 1 665 ? 177.82300 129.35700 220.45100 1.000 47.42000 665 GLN A O 1
ATOM 5000 N N . LEU A 1 666 ? 176.91900 128.79600 222.43200 1.000 43.69000 666 LEU A N 1
ATOM 5001 C CA . LEU A 1 666 ? 176.85500 130.14400 223.01400 1.000 43.69000 666 LEU A CA 1
ATOM 5002 C C . LEU A 1 666 ? 178.01000 130.29400 224.01200 1.000 43.69000 666 LEU A C 1
ATOM 5003 O O . LEU A 1 666 ? 178.00100 129.63800 225.05400 1.000 43.69000 666 LEU A O 1
ATOM 5008 N N . VAL A 1 667 ? 178.98200 131.16500 223.74000 1.000 40.24000 667 VAL A N 1
ATOM 5009 C CA . VAL A 1 667 ? 180.15000 131.38100 224.61500 1.000 40.24000 667 VAL A CA 1
ATOM 5010 C C . VAL A 1 667 ? 180.29400 132.83900 225.04000 1.000 40.24000 667 VAL A C 1
ATOM 5011 O O . VAL A 1 667 ? 179.93300 133.74500 224.28900 1.000 40.24000 667 VAL A O 1
ATOM 5015 N N . ALA A 1 668 ? 180.83700 133.07600 226.23400 1.000 39.91000 668 ALA A N 1
ATOM 5016 C CA . ALA A 1 668 ? 181.00900 134.41900 226.78100 1.000 39.91000 668 ALA A CA 1
ATOM 5017 C C . ALA A 1 668 ? 182.47600 134.77900 227.03300 1.000 39.91000 668 ALA A C 1
ATOM 5018 O O . ALA A 1 668 ? 183.27100 133.94200 227.46000 1.000 39.91000 668 ALA A O 1
ATOM 5020 N N . VAL A 1 669 ? 182.82500 136.04200 226.79400 1.000 37.31000 669 VAL A N 1
ATOM 5021 C CA . VAL A 1 669 ? 184.16300 136.60700 227.00700 1.000 37.31000 669 VAL A CA 1
ATOM 5022 C C . VAL A 1 669 ? 184.09800 137.67200 228.09400 1.000 37.31000 669 VAL A C 1
ATOM 5023 O O . VAL A 1 669 ? 183.32100 138.62100 227.98600 1.000 37.31000 669 VAL A O 1
ATOM 5027 N N . ILE A 1 670 ? 184.93200 137.53000 229.12500 1.000 39.23000 670 ILE A N 1
ATOM 5028 C CA . ILE A 1 670 ? 184.97000 138.41900 230.29800 1.000 39.23000 670 ILE A CA 1
ATOM 5029 C C . ILE A 1 670 ? 186.40500 138.74100 230.74200 1.000 39.23000 670 ILE A C 1
ATOM 5030 O O . ILE A 1 670 ? 187.37200 138.09600 230.33900 1.000 39.23000 670 ILE A O 1
ATOM 5035 N N . GLY A 1 671 ? 186.55800 139.77400 231.56700 1.000 38.84000 671 GLY A N 1
ATOM 5036 C CA . GLY A 1 671 ? 187.84300 140.20700 232.11700 1.000 38.84000 671 GLY A CA 1
ATOM 5037 C C . GLY A 1 671 ? 187.77700 141.62300 232.69600 1.000 38.84000 671 GLY A C 1
ATOM 5038 O O . GLY A 1 671 ? 186.74000 142.28300 232.58900 1.000 38.84000 671 GLY A O 1
ATOM 5039 N N . PRO A 1 672 ? 188.87500 142.11200 233.29200 1.000 38.81000 672 PRO A N 1
ATOM 5040 C CA . PRO A 1 672 ? 188.97000 143.48700 233.76200 1.000 38.81000 672 PRO A CA 1
ATOM 5041 C C . PRO A 1 672 ? 188.99700 144.48100 232.59200 1.000 38.81000 672 PRO A C 1
ATOM 5042 O O . PRO A 1 672 ? 189.26700 144.12000 231.44300 1.000 38.81000 672 PRO A O 1
ATOM 5046 N N . VAL A 1 673 ? 188.71200 145.75400 232.87300 1.000 41.47000 673 VAL A N 1
ATOM 5047 C CA . VAL A 1 673 ? 188.71400 146.82100 231.86000 1.000 41.47000 673 VAL A CA 1
ATOM 5048 C C . VAL A 1 673 ? 190.07800 146.93400 231.17100 1.000 41.47000 673 VAL A C 1
ATOM 5049 O O . VAL A 1 673 ? 191.12500 146.77600 231.79700 1.000 41.47000 673 VAL A O 1
ATOM 5053 N N . GLY A 1 674 ? 190.07300 147.15800 229.85600 1.000 38.76000 674 GLY A N 1
ATOM 5054 C CA . GLY A 1 674 ? 191.29000 147.26300 229.04500 1.000 38.76000 674 GLY A CA 1
ATOM 5055 C C . GLY A 1 674 ? 192.05600 145.95100 228.81400 1.000 38.76000 674 GLY A C 1
ATOM 5056 O O . GLY A 1 674 ? 193.09700 145.97200 228.16100 1.000 38.76000 674 GLY A O 1
ATOM 5057 N N . SER A 1 675 ? 191.57400 144.80600 229.31200 1.000 38.86000 675 SER A N 1
ATOM 5058 C CA . SER A 1 675 ? 192.28400 143.52300 229.19600 1.000 38.86000 675 SER A CA 1
ATOM 5059 C C . SER A 1 675 ? 192.31000 142.93700 227.77400 1.000 38.86000 675 SER A C 1
ATOM 5060 O O . SER A 1 675 ? 193.13900 142.07900 227.47600 1.000 38.86000 675 SER A O 1
ATOM 5063 N N . GLY A 1 676 ? 191.42500 143.40300 226.88000 1.000 33.48000 676 GLY A N 1
ATOM 5064 C CA . GLY A 1 676 ? 191.42900 143.05400 225.45100 1.000 33.48000 676 GLY A CA 1
ATOM 5065 C C . GLY A 1 676 ? 190.06800 142.75700 224.80600 1.000 33.48000 676 GLY A C 1
ATOM 5066 O O . GLY A 1 676 ? 190.04100 142.48300 223.60700 1.000 33.48000 676 GLY A O 1
ATOM 5067 N N . LYS A 1 677 ? 188.94100 142.81200 225.53800 1.000 32.39000 677 LYS A N 1
ATOM 5068 C CA . LYS A 1 677 ? 187.65000 142.22400 225.10500 1.000 32.39000 677 LYS A CA 1
ATOM 5069 C C . LYS A 1 677 ? 187.21800 142.60800 223.67900 1.000 32.39000 677 LYS A C 1
ATOM 5070 O O . LYS A 1 677 ? 187.09300 141.74100 222.82300 1.000 32.39000 677 LYS A O 1
ATOM 5076 N N . SER A 1 678 ? 187.02300 143.89700 223.39200 1.000 29.90000 678 SER A N 1
ATOM 5077 C CA . SER A 1 678 ? 186.54700 144.35600 222.07100 1.000 29.90000 678 SER A CA 1
ATOM 5078 C C . SER A 1 678 ? 187.61300 144.24400 220.97100 1.000 29.90000 678 SER A C 1
ATOM 5079 O O . SER A 1 678 ? 187.29600 144.17800 219.78000 1.000 29.90000 678 SER A O 1
ATOM 5082 N N . SER A 1 679 ? 188.89100 144.16300 221.34600 1.000 29.38000 679 SER A N 1
ATOM 5083 C CA . SER A 1 679 ? 189.96500 143.87700 220.38600 1.000 29.38000 679 SER A CA 1
ATOM 5084 C C . SER A 1 679 ? 189.91800 142.43100 219.88400 1.000 29.38000 679 SER A C 1
ATOM 5085 O O . SER A 1 679 ? 190.31400 142.17700 218.75300 1.000 29.38000 679 SER A O 1
ATOM 5088 N N . LEU A 1 680 ? 189.36400 141.48600 220.64600 1.000 27.33000 680 LEU A N 1
ATOM 5089 C CA . LEU A 1 680 ? 189.21400 140.09700 220.19200 1.000 27.33000 680 LEU A CA 1
ATOM 5090 C C . LEU A 1 680 ? 188.23800 139.98800 219.01100 1.000 27.33000 680 LEU A C 1
ATOM 5091 O O . LEU A 1 680 ? 188.55300 139.36700 217.99800 1.000 27.33000 680 LEU A O 1
ATOM 5096 N N . ILE A 1 681 ? 187.07700 140.64400 219.09800 1.000 27.30000 681 ILE A N 1
ATOM 5097 C CA . ILE A 1 681 ? 186.12300 140.72800 217.98200 1.000 27.30000 681 ILE A CA 1
ATOM 5098 C C . ILE A 1 681 ? 186.73300 141.50800 216.81000 1.000 27.30000 681 ILE A C 1
ATOM 5099 O O . ILE A 1 681 ? 186.66400 141.06700 215.66800 1.000 27.30000 681 ILE A O 1
ATOM 5104 N N . SER A 1 682 ? 187.39600 142.63600 217.07500 1.000 28.31000 682 SER A N 1
ATOM 5105 C CA . SER A 1 682 ? 188.00900 143.45100 216.01600 1.000 28.31000 682 SER A CA 1
ATOM 5106 C C . SER A 1 682 ? 189.08700 142.69700 215.23400 1.000 28.31000 682 SER A C 1
ATOM 5107 O O . SER A 1 682 ? 189.11700 142.76700 214.00800 1.000 28.31000 682 SER A O 1
ATOM 5110 N N . ALA A 1 683 ? 189.93900 141.92600 215.91200 1.000 28.66000 683 ALA A N 1
ATOM 5111 C CA . ALA A 1 683 ? 190.92100 141.06100 215.27600 1.000 28.66000 683 ALA A CA 1
ATOM 5112 C C . ALA A 1 683 ? 190.25700 139.95200 214.45100 1.000 28.66000 683 ALA A C 1
ATOM 5113 O O . ALA A 1 683 ? 190.67200 139.69500 213.32600 1.000 28.66000 683 ALA A O 1
ATOM 5115 N N . MET A 1 684 ? 189.18500 139.33300 214.95200 1.000 30.06000 684 MET A N 1
ATOM 5116 C CA . MET A 1 684 ? 188.43600 138.30900 214.21900 1.000 30.06000 684 MET A CA 1
ATOM 5117 C C . MET A 1 684 ? 187.80400 138.85000 212.92700 1.000 30.06000 684 MET A C 1
ATOM 5118 O O . MET A 1 684 ? 187.78000 138.15100 211.91800 1.000 30.06000 684 MET A O 1
ATOM 5123 N N . LEU A 1 685 ? 187.33300 140.09800 212.91600 1.000 29.44000 685 LEU A N 1
ATOM 5124 C CA . LEU A 1 685 ? 186.83100 140.77100 211.71000 1.000 29.44000 685 LEU A CA 1
ATOM 5125 C C . LEU A 1 685 ? 187.93900 141.22600 210.73800 1.000 29.44000 685 LEU A C 1
ATOM 5126 O O . LEU A 1 685 ? 187.63700 141.67500 209.63400 1.000 29.44000 685 LEU A O 1
ATOM 5131 N N . GLY A 1 686 ? 189.21400 141.12900 211.11000 1.000 29.92000 686 GLY A N 1
ATOM 5132 C CA . GLY A 1 686 ? 190.33600 141.56000 210.27500 1.000 29.92000 686 GLY A CA 1
ATOM 5133 C C . GLY A 1 686 ? 190.60500 143.06600 210.30100 1.000 29.92000 686 GLY A C 1
ATOM 5134 O O . GLY A 1 686 ? 191.26800 143.57700 209.40900 1.000 29.92000 686 GLY A O 1
ATOM 5135 N N . GLU A 1 687 ? 190.10700 143.79600 211.29900 1.000 30.79000 687 GLU A N 1
ATOM 5136 C CA . GLU A 1 687 ? 190.30700 145.24700 211.44800 1.000 30.79000 687 GLU A CA 1
ATOM 5137 C C . GLU A 1 687 ? 191.56400 145.61500 212.27100 1.000 30.79000 687 GLU A C 1
ATOM 5138 O O . GLU A 1 687 ? 191.66500 146.71900 212.80000 1.000 30.79000 687 GLU A O 1
ATOM 5144 N N . MET A 1 688 ? 192.53800 144.70700 212.39700 1.000 39.35000 688 MET A N 1
ATOM 5145 C CA . MET A 1 688 ? 193.78400 144.88900 213.16100 1.000 39.35000 688 MET A CA 1
ATOM 5146 C C . MET A 1 688 ? 194.98600 144.28700 212.43000 1.000 39.35000 688 MET A C 1
ATOM 5147 O O . MET A 1 688 ? 194.83900 143.37200 211.62200 1.000 39.35000 688 MET A O 1
ATOM 5152 N N . GLU A 1 689 ? 196.18800 144.77800 212.73100 1.000 44.17000 689 GLU A N 1
ATOM 5153 C CA . GLU A 1 689 ? 197.43600 144.30300 212.13000 1.000 44.17000 689 GLU A CA 1
ATOM 5154 C C . GLU A 1 689 ? 197.90300 142.99500 212.77100 1.000 44.17000 689 GLU A C 1
ATOM 5155 O O . GLU A 1 689 ? 198.03600 142.90200 213.99300 1.000 44.17000 689 GLU A O 1
ATOM 5161 N N . ASN A 1 690 ? 198.16600 141.96900 211.96300 1.000 45.71000 690 ASN A N 1
ATOM 5162 C CA . ASN A 1 690 ? 198.66500 140.69600 212.46300 1.000 45.71000 690 ASN A CA 1
ATOM 5163 C C . ASN A 1 690 ? 200.13600 140.79000 212.88200 1.000 45.71000 690 ASN A C 1
ATOM 5164 O O . ASN A 1 690 ? 200.96900 141.32600 212.15200 1.000 45.71000 690 ASN A O 1
ATOM 5169 N N . VAL A 1 691 ? 200.45500 140.22100 214.04100 1.000 45.78000 691 VAL A N 1
ATOM 5170 C CA . VAL A 1 691 ? 201.82500 140.04300 214.53900 1.000 45.78000 691 VAL A CA 1
ATOM 5171 C C . VAL A 1 691 ? 202.30200 138.60800 214.31200 1.000 45.78000 691 VAL A C 1
ATOM 5172 O O . VAL A 1 691 ? 203.44100 138.40200 213.89400 1.000 45.78000 691 VAL A O 1
ATOM 5176 N N . HIS A 1 692 ? 201.44800 137.61000 214.56800 1.000 47.43000 692 HIS A N 1
ATOM 5177 C CA . HIS A 1 692 ? 201.78200 136.18300 214.43900 1.000 47.43000 692 HIS A CA 1
ATOM 5178 C C . HIS A 1 692 ? 200.53000 135.29500 214.29400 1.000 47.43000 692 HIS A C 1
ATOM 5179 O O . HIS A 1 692 ? 199.43100 135.71200 214.66700 1.000 47.43000 692 HIS A O 1
ATOM 5186 N N . GLY A 1 693 ? 200.68200 134.06600 213.79200 1.000 47.57000 693 GLY A N 1
ATOM 5187 C CA . GLY A 1 693 ? 199.61100 133.06300 213.68900 1.000 47.57000 693 GLY A CA 1
ATOM 5188 C C . GLY A 1 693 ? 198.48200 133.42500 212.71800 1.000 47.57000 693 GLY A C 1
ATOM 5189 O O . GLY A 1 693 ? 198.59800 134.36600 211.93400 1.000 47.57000 693 GLY A O 1
ATOM 5190 N N . HIS A 1 694 ? 197.37800 132.67300 212.75200 1.000 48.43000 694 HIS A N 1
ATOM 5191 C CA . HIS A 1 694 ? 196.19300 132.93000 211.91900 1.000 48.43000 694 HIS A CA 1
ATOM 5192 C C . HIS A 1 694 ? 194.88600 132.49200 212.58700 1.000 48.43000 694 HIS A C 1
ATOM 5193 O O . HIS A 1 694 ? 194.88900 131.66500 213.50600 1.000 48.43000 694 HIS A O 1
ATOM 5200 N N . ILE A 1 695 ? 193.76800 133.04900 212.12100 1.000 46.66000 695 ILE A N 1
ATOM 5201 C CA . ILE A 1 695 ? 192.40600 132.69500 212.54000 1.000 46.66000 695 ILE A CA 1
ATOM 5202 C C . ILE A 1 695 ? 191.67700 132.02600 211.37300 1.000 46.66000 695 ILE A C 1
ATOM 5203 O O . ILE A 1 695 ? 191.73400 132.51300 210.25000 1.000 46.66000 695 ILE A O 1
ATOM 5208 N N . THR A 1 696 ? 190.92800 130.95600 211.63900 1.000 47.75000 696 THR A N 1
ATOM 5209 C CA . THR A 1 696 ? 190.02000 130.31000 210.67400 1.000 47.75000 696 THR A CA 1
ATOM 5210 C C . THR A 1 696 ? 188.56200 130.46600 211.10600 1.000 47.75000 696 THR A C 1
ATOM 5211 O O . THR A 1 696 ? 188.25200 130.29800 212.28500 1.000 47.75000 696 THR A O 1
ATOM 5215 N N . ILE A 1 697 ? 187.66700 130.78900 210.16600 1.000 44.09000 697 ILE A N 1
ATOM 5216 C CA . ILE A 1 697 ? 186.23600 131.04700 210.40200 1.000 44.09000 697 ILE A CA 1
ATOM 5217 C C . ILE A 1 697 ? 185.38400 130.29600 209.36800 1.000 44.09000 697 ILE A C 1
ATOM 5218 O O . ILE A 1 697 ? 185.76400 130.19700 208.20400 1.000 44.09000 697 ILE A O 1
ATOM 5223 N N . LYS A 1 698 ? 184.20100 129.83400 209.79900 1.000 47.42000 698 LYS A N 1
ATOM 5224 C CA . LYS A 1 698 ? 183.32400 129.02200 208.90900 1.000 47.42000 698 LYS A CA 1
ATOM 5225 C C . LYS A 1 698 ? 181.97700 129.71000 208.65500 1.000 47.42000 698 LYS A C 1
ATOM 5226 O O . LYS A 1 698 ? 181.24200 129.93300 209.63200 1.000 47.42000 698 LYS A O 1
ATOM 5232 N N . GLY A 1 699 ? 181.66700 130.02100 207.39400 1.000 43.95000 699 GLY A N 1
ATOM 5233 C CA . GLY A 1 699 ? 180.39000 130.62100 206.99600 1.000 43.95000 699 GLY A CA 1
ATOM 5234 C C . GLY A 1 699 ? 180.25900 132.12000 207.28100 1.000 43.95000 699 GLY A C 1
ATOM 5235 O O . GLY A 1 699 ? 181.24400 132.85000 207.40800 1.000 43.95000 699 GLY A O 1
ATOM 5236 N N . THR A 1 700 ? 179.01900 132.59300 207.31000 1.000 39.54000 700 THR A N 1
ATOM 5237 C CA . THR A 1 700 ? 178.64900 134.01300 207.36300 1.000 39.54000 700 THR A CA 1
ATOM 5238 C C . THR A 1 700 ? 178.65000 134.57600 208.78700 1.000 39.54000 700 THR A C 1
ATOM 5239 O O . THR A 1 700 ? 178.40500 133.85600 209.75200 1.000 39.54000 700 THR A O 1
ATOM 5243 N N . THR A 1 701 ? 178.88600 135.88100 208.93200 1.000 31.61000 701 THR A N 1
ATOM 5244 C CA . THR A 1 701 ? 178.98300 136.56600 210.23600 1.000 31.61000 701 THR A CA 1
ATOM 5245 C C . THR A 1 701 ? 177.97100 137.70200 210.35900 1.000 31.61000 701 THR A C 1
ATOM 5246 O O . THR A 1 701 ? 177.72100 138.41100 209.39200 1.000 31.61000 701 THR A O 1
ATOM 5250 N N . ALA A 1 702 ? 177.42300 137.92100 211.55000 1.000 29.97000 702 ALA A N 1
ATOM 5251 C CA . ALA A 1 702 ? 176.69600 139.12300 211.94300 1.000 29.97000 702 ALA A CA 1
ATOM 5252 C C . ALA A 1 702 ? 177.41800 139.80500 213.10800 1.000 29.97000 702 ALA A C 1
ATOM 5253 O O . ALA A 1 702 ? 177.97600 139.13500 213.97500 1.000 29.97000 702 ALA A O 1
ATOM 5255 N N . TYR A 1 703 ? 177.40300 141.13400 213.14800 1.000 25.64000 703 TYR A N 1
ATOM 5256 C CA . TYR A 1 703 ? 178.16400 141.92100 214.11500 1.000 25.64000 703 TYR A CA 1
ATOM 5257 C C . TYR A 1 703 ? 177.30600 143.02600 214.72400 1.000 25.64000 703 TYR A C 1
ATOM 5258 O O . TYR A 1 703 ? 176.66200 143.78200 213.99900 1.000 25.64000 703 TYR A O 1
ATOM 5267 N N . VAL A 1 704 ? 177.33000 143.15500 216.05400 1.000 27.38000 704 VAL A N 1
ATOM 5268 C CA . VAL A 1 704 ? 176.76700 144.31300 216.76600 1.000 27.38000 704 VAL A CA 1
ATOM 5269 C C . VAL A 1 704 ? 177.89200 145.04000 217.50900 1.000 27.38000 704 VAL A C 1
ATOM 5270 O O . VAL A 1 704 ? 178.45100 144.46300 218.43800 1.000 27.38000 704 VAL A O 1
ATOM 5274 N N . PRO A 1 705 ? 178.23500 146.28900 217.14100 1.000 27.82000 705 PRO A N 1
ATOM 5275 C CA . PRO A 1 705 ? 179.32300 147.04700 217.75500 1.000 27.82000 705 PRO A CA 1
ATOM 5276 C C . PRO A 1 705 ? 178.92700 147.70700 219.08500 1.000 27.82000 705 PRO A C 1
ATOM 5277 O O . PRO A 1 705 ? 177.75500 148.00500 219.31300 1.000 27.82000 705 PRO A O 1
ATOM 5281 N N . GLN A 1 706 ? 179.90500 148.02900 219.93800 1.000 31.35000 706 GLN A N 1
ATOM 5282 C CA . GLN A 1 706 ? 179.67700 148.80200 221.16800 1.000 31.35000 706 GLN A CA 1
ATOM 5283 C C . GLN A 1 706 ? 179.14600 150.21700 220.88400 1.000 31.35000 706 GLN A C 1
ATOM 5284 O O . GLN A 1 706 ? 178.29100 150.70600 221.62200 1.000 31.35000 706 GLN A O 1
ATOM 5290 N N . GLN A 1 707 ? 179.61800 150.86600 219.81700 1.000 35.82000 707 GLN A N 1
ATOM 5291 C CA . GLN A 1 707 ? 179.12400 152.16600 219.36400 1.000 35.82000 707 GLN A CA 1
ATOM 5292 C C . GLN A 1 707 ? 178.18500 151.98200 218.16700 1.000 35.82000 707 GLN A C 1
ATOM 5293 O O . GLN A 1 707 ? 178.59700 151.51400 217.11100 1.000 35.82000 707 GLN A O 1
ATOM 5299 N N . SER A 1 708 ? 176.91300 152.34000 218.32700 1.000 37.18000 708 SER A N 1
ATOM 5300 C CA . SER A 1 708 ? 175.87000 152.06500 217.33200 1.000 37.18000 708 SER A CA 1
ATOM 5301 C C . SER A 1 708 ? 176.01200 152.90500 216.05600 1.000 37.18000 708 SER A C 1
ATOM 5302 O O . SER A 1 708 ? 176.24500 154.11100 216.12200 1.000 37.18000 708 SER A O 1
ATOM 5305 N N . TRP A 1 709 ? 175.82000 152.27100 214.89500 1.000 45.48000 709 TRP A N 1
ATOM 5306 C CA . TRP A 1 709 ? 175.74000 152.91600 213.58000 1.000 45.48000 709 TRP A CA 1
ATOM 5307 C C . TRP A 1 709 ? 174.34500 152.74800 212.97700 1.000 45.48000 709 TRP A C 1
ATOM 5308 O O . TRP A 1 709 ? 173.83900 151.62900 212.84900 1.000 45.48000 709 TRP A O 1
ATOM 5319 N N . ILE A 1 710 ? 173.72600 153.86900 212.61200 1.000 45.48000 710 ILE A N 1
ATOM 5320 C CA . ILE A 1 710 ? 172.35400 153.97400 212.10200 1.000 45.48000 710 ILE A CA 1
ATOM 5321 C C . ILE A 1 710 ? 172.36300 154.80600 210.81900 1.000 45.48000 710 ILE A C 1
ATOM 5322 O O . ILE A 1 710 ? 172.98600 155.86600 210.77100 1.000 45.48000 710 ILE A O 1
ATOM 5327 N N . GLN A 1 711 ? 171.66900 154.33900 209.78400 1.000 42.80000 711 GLN A N 1
ATOM 5328 C CA . GLN A 1 711 ? 171.54100 155.02800 208.50200 1.000 42.80000 711 GLN A CA 1
ATOM 5329 C C . GLN A 1 711 ? 170.33700 155.97100 208.48200 1.000 42.80000 711 GLN A C 1
ATOM 5330 O O . GLN A 1 711 ? 169.31100 155.66900 209.09600 1.000 42.80000 711 GLN A O 1
ATOM 5336 N N . ASN A 1 712 ? 170.40300 157.05100 207.70000 1.000 33.91000 712 ASN A N 1
ATOM 5337 C CA . ASN A 1 712 ? 169.21600 157.85300 207.39600 1.000 33.91000 712 ASN A CA 1
ATOM 5338 C C . ASN A 1 712 ? 168.17600 157.00300 206.64400 1.000 33.91000 712 ASN A C 1
ATOM 5339 O O . ASN A 1 712 ? 168.49900 156.37500 205.63700 1.000 33.91000 712 ASN A O 1
ATOM 5344 N N . GLY A 1 713 ? 166.92100 156.99600 207.09500 1.000 27.09000 713 GLY A N 1
ATOM 5345 C CA . GLY A 1 713 ? 165.84100 156.21900 206.47800 1.000 27.09000 713 GLY A CA 1
ATOM 5346 C C . GLY A 1 713 ? 164.66000 156.03100 207.42400 1.000 27.09000 713 GLY A C 1
ATOM 5347 O O . GLY A 1 713 ? 164.56000 156.72700 208.43000 1.000 27.09000 713 GLY A O 1
ATOM 5348 N N . THR A 1 714 ? 163.77100 155.07900 207.14700 1.000 25.76000 714 THR A N 1
ATOM 5349 C CA . THR A 1 714 ? 162.80300 154.63600 208.16100 1.000 25.76000 714 THR A CA 1
ATOM 5350 C C . THR A 1 714 ? 163.44700 153.65200 209.13300 1.000 25.76000 714 THR A C 1
ATOM 5351 O O . THR A 1 714 ? 164.48900 153.06200 208.84100 1.000 25.76000 714 THR A O 1
ATOM 5355 N N . ILE A 1 715 ? 162.81600 153.40700 210.28300 1.000 22.06000 715 ILE A N 1
ATOM 5356 C CA . ILE A 1 715 ? 163.24900 152.32400 211.17300 1.000 22.06000 715 ILE A CA 1
ATOM 5357 C C . ILE A 1 715 ? 163.11500 150.97500 210.45100 1.000 22.06000 715 ILE A C 1
ATOM 5358 O O . ILE A 1 715 ? 164.04400 150.17300 210.48500 1.000 22.06000 715 ILE A O 1
ATOM 5363 N N . LYS A 1 716 ? 162.04100 150.75200 209.68400 1.000 25.32000 716 LYS A N 1
ATOM 5364 C CA . LYS A 1 716 ? 161.87600 149.53200 208.87600 1.000 25.32000 716 LYS A CA 1
ATOM 5365 C C . LYS A 1 716 ? 163.03300 149.30300 207.89600 1.000 25.32000 716 LYS A C 1
ATOM 5366 O O . LYS A 1 716 ? 163.52400 148.18500 207.77900 1.000 25.32000 716 LYS A O 1
ATOM 5372 N N . ASP A 1 717 ? 163.53600 150.34400 207.23800 1.000 22.28000 717 ASP A N 1
ATOM 5373 C CA . ASP A 1 717 ? 164.68600 150.20800 206.33100 1.000 22.28000 717 ASP A CA 1
ATOM 5374 C C . ASP A 1 717 ? 165.96900 149.79500 207.05200 1.000 22.28000 717 ASP A C 1
ATOM 5375 O O . ASP A 1 717 ? 166.72000 148.96500 206.54300 1.000 22.28000 717 ASP A O 1
ATOM 5380 N N . ASN A 1 718 ? 166.21200 150.33500 208.24600 1.000 26.59000 718 ASN A N 1
ATOM 5381 C CA . ASN A 1 718 ? 167.35800 149.95400 209.06400 1.000 26.59000 718 ASN A CA 1
ATOM 5382 C C . ASN A 1 718 ? 167.25700 148.50000 209.54200 1.000 26.59000 718 ASN A C 1
ATOM 5383 O O . ASN A 1 718 ? 168.27600 147.82400 209.58800 1.000 26.59000 718 ASN A O 1
ATOM 5388 N N . ILE A 1 719 ? 166.06700 147.99000 209.86800 1.000 24.25000 719 ILE A N 1
ATOM 5389 C CA . ILE A 1 719 ? 165.89400 146.57700 210.23400 1.000 24.25000 719 ILE A CA 1
ATOM 5390 C C . ILE A 1 719 ? 166.09000 145.65400 209.02800 1.000 24.25000 719 ILE A C 1
ATOM 5391 O O . ILE A 1 719 ? 166.79200 144.65500 209.13400 1.000 24.25000 719 ILE A O 1
ATOM 5396 N N . LEU A 1 720 ? 165.48700 145.96300 207.87800 1.000 26.92000 720 LEU A N 1
ATOM 5397 C CA . LEU A 1 720 ? 165.55200 145.09800 206.69800 1.000 26.92000 720 LEU A CA 1
ATOM 5398 C C . LEU A 1 720 ? 166.92700 145.10700 206.01600 1.000 26.92000 720 LEU A C 1
ATOM 5399 O O . LEU A 1 720 ? 167.32500 144.09700 205.44100 1.000 26.92000 720 LEU A O 1
ATOM 5404 N N . PHE A 1 721 ? 167.64500 146.23600 206.04700 1.000 31.86000 721 PHE A N 1
ATOM 5405 C CA . PHE A 1 721 ? 169.03400 146.36900 205.59500 1.000 31.86000 721 PHE A CA 1
ATOM 5406 C C . PHE A 1 721 ? 169.28200 145.74100 204.21200 1.000 31.86000 721 PHE A C 1
ATOM 5407 O O . PHE A 1 721 ? 170.16000 144.90400 204.01900 1.000 31.86000 721 PHE A O 1
ATOM 5415 N N . GLY A 1 722 ? 168.44600 146.10400 203.23900 1.000 29.69000 722 GLY A N 1
ATOM 5416 C CA . GLY A 1 722 ? 168.52300 145.61800 201.85600 1.000 29.69000 722 GLY A CA 1
ATOM 5417 C C . GLY A 1 722 ? 167.96000 144.21600 201.60100 1.000 29.69000 722 GLY A C 1
ATOM 5418 O O . GLY A 1 722 ? 167.86500 143.80600 200.44800 1.000 29.69000 722 GLY A O 1
ATOM 5419 N N . THR A 1 723 ? 167.56400 143.48200 202.63700 1.000 35.87000 723 THR A N 1
ATOM 5420 C CA . THR A 1 723 ? 166.88300 142.18000 202.54400 1.000 35.87000 723 THR A CA 1
ATOM 5421 C C . THR A 1 723 ? 165.40000 142.35900 202.21600 1.000 35.87000 723 THR A C 1
ATOM 5422 O O . THR A 1 723 ? 164.81000 143.38500 202.55000 1.000 35.87000 723 THR A O 1
ATOM 5426 N N . GLU A 1 724 ? 164.75800 141.37300 201.59300 1.000 47.55000 724 GLU A N 1
ATOM 5427 C CA . GLU A 1 724 ? 163.31400 141.37600 201.33700 1.000 47.55000 724 GLU A CA 1
ATOM 5428 C C . GLU A 1 724 ? 162.45500 141.31300 202.61900 1.000 47.55000 724 GLU A C 1
ATOM 5429 O O . GLU A 1 724 ? 162.83800 140.73500 203.64100 1.000 47.55000 724 GLU A O 1
ATOM 5435 N N . PHE A 1 725 ? 161.26500 141.91400 202.55800 1.000 38.55000 725 PHE A N 1
ATOM 5436 C CA . PHE A 1 725 ? 160.28000 141.92300 203.64200 1.000 38.55000 725 PHE A CA 1
ATOM 5437 C C . PHE A 1 725 ? 159.53200 140.58700 203.76100 1.000 38.55000 725 PHE A C 1
ATOM 5438 O O . PHE A 1 725 ? 159.20200 139.95800 202.75500 1.000 38.55000 725 PHE A O 1
ATOM 5446 N N . ASN A 1 726 ? 159.22400 140.16600 204.98700 1.000 38.18000 726 ASN A N 1
ATOM 5447 C CA . ASN A 1 726 ? 158.54200 138.90700 205.28800 1.000 38.18000 726 ASN A CA 1
ATOM 5448 C C . ASN A 1 726 ? 157.78700 139.02900 206.62400 1.000 38.18000 726 ASN A C 1
ATOM 5449 O O . ASN A 1 726 ? 158.38100 138.91600 207.69700 1.000 38.18000 726 ASN A O 1
ATOM 5454 N N . GLU A 1 727 ? 156.48300 139.30100 206.56500 1.000 38.72000 727 GLU A N 1
ATOM 5455 C CA . GLU A 1 727 ? 155.69700 139.86400 207.67400 1.000 38.72000 727 GLU A CA 1
ATOM 5456 C C . GLU A 1 727 ? 155.86000 139.12000 209.00800 1.000 38.72000 727 GLU A C 1
ATOM 5457 O O . GLU A 1 727 ? 156.23800 139.72600 210.00600 1.000 38.72000 727 GLU A O 1
ATOM 5463 N N . LYS A 1 728 ? 155.59500 137.81200 209.01200 1.000 38.22000 728 LYS A N 1
ATOM 5464 C CA . LYS A 1 728 ? 155.68200 137.02600 210.27200 1.000 38.22000 728 LYS A CA 1
ATOM 5465 C C . LYS A 1 728 ? 157.05000 137.24800 210.92800 1.000 38.22000 728 LYS A C 1
ATOM 5466 O O . LYS A 1 728 ? 157.07400 137.66500 212.10300 1.000 38.22000 728 LYS A O 1
ATOM 5472 N N . ARG A 1 729 ? 158.13900 136.98700 210.20000 1.000 36.92000 729 ARG A N 1
ATOM 5473 C CA . ARG A 1 729 ? 159.49300 137.10500 210.76500 1.000 36.92000 729 ARG A CA 1
ATOM 5474 C C . ARG A 1 729 ? 159.78900 138.53200 211.21200 1.000 36.92000 729 ARG A C 1
ATOM 5475 O O . ARG A 1 729 ? 160.34700 138.72800 212.28400 1.000 36.92000 729 ARG A O 1
ATOM 5483 N N . TYR A 1 730 ? 159.36200 139.52700 210.44300 1.000 32.47000 730 TYR A N 1
ATOM 5484 C CA . TYR A 1 730 ? 159.53600 140.93000 210.79400 1.000 32.47000 730 TYR A CA 1
ATOM 5485 C C . TYR A 1 730 ? 158.84300 141.29100 212.11400 1.000 32.47000 730 TYR A C 1
ATOM 5486 O O . TYR A 1 730 ? 159.49200 141.78400 213.03200 1.000 32.47000 730 TYR A O 1
ATOM 5495 N N . GLN A 1 731 ? 157.55700 140.97200 212.25800 1.000 32.96000 731 GLN A N 1
ATOM 5496 C CA . GLN A 1 731 ? 156.80300 141.23400 213.48300 1.000 32.96000 731 GLN A CA 1
ATOM 5497 C C . GLN A 1 731 ? 157.36900 140.46100 214.68400 1.000 32.96000 731 GLN A C 1
ATOM 5498 O O . GLN A 1 731 ? 157.48100 141.01300 215.77700 1.000 32.96000 731 GLN A O 1
ATOM 5504 N N . GLN A 1 732 ? 157.78600 139.20800 214.48500 1.000 31.50000 732 GLN A N 1
ATOM 5505 C CA . GLN A 1 732 ? 158.43200 138.41300 215.52500 1.000 31.50000 732 GLN A CA 1
ATOM 5506 C C . GLN A 1 732 ? 159.71400 139.08300 216.04400 1.000 31.50000 732 GLN A C 1
ATOM 5507 O O . GLN A 1 732 ? 159.91900 139.14600 217.25100 1.000 31.50000 732 GLN A O 1
ATOM 5513 N N . VAL A 1 733 ? 160.55100 139.63100 215.15900 1.000 30.08000 733 VAL A N 1
ATOM 5514 C CA . VAL A 1 733 ? 161.77600 140.34500 215.55100 1.000 30.08000 733 VAL A CA 1
ATOM 5515 C C . VAL A 1 733 ? 161.48000 141.63600 216.32000 1.000 30.08000 733 VAL A C 1
ATOM 5516 O O . VAL A 1 733 ? 162.14500 141.89200 217.32600 1.000 30.08000 733 VAL A O 1
ATOM 5520 N N . LEU A 1 734 ? 160.48200 142.43200 215.91800 1.000 31.06000 734 LEU A N 1
ATOM 5521 C CA . LEU A 1 734 ? 160.11300 143.64500 216.66200 1.000 31.06000 734 LEU A CA 1
ATOM 5522 C C . LEU A 1 734 ? 159.65100 143.34100 218.09300 1.000 31.06000 734 LEU A C 1
ATOM 5523 O O . LEU A 1 734 ? 159.96200 144.08500 219.02200 1.000 31.06000 734 LEU A O 1
ATOM 5528 N N . GLU A 1 735 ? 158.91700 142.24400 218.28100 1.000 35.43000 735 GLU A N 1
ATOM 5529 C CA . GLU A 1 735 ? 158.49400 141.79800 219.60900 1.000 35.43000 735 GLU A CA 1
ATOM 5530 C C . GLU A 1 735 ? 159.67600 141.26600 220.42500 1.000 35.43000 735 GLU A C 1
ATOM 5531 O O . GLU A 1 735 ? 159.88000 141.70000 221.55800 1.000 35.43000 735 GLU A O 1
ATOM 5537 N N . ALA A 1 736 ? 160.49800 140.38900 219.84700 1.000 33.49000 736 ALA A N 1
ATOM 5538 C CA . ALA A 1 736 ? 161.61600 139.76900 220.55000 1.000 33.49000 736 ALA A CA 1
ATOM 5539 C C . ALA A 1 736 ? 1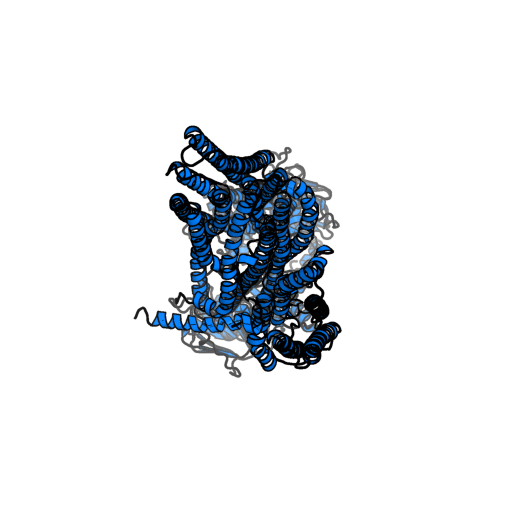62.65400 140.78500 221.05000 1.000 33.49000 736 ALA A C 1
ATOM 5540 O O . ALA A 1 736 ? 163.18000 140.63300 222.14600 1.000 33.49000 736 ALA A O 1
ATOM 5542 N N . CYS A 1 737 ? 162.92500 141.84300 220.28500 1.000 30.88000 737 CYS A N 1
ATOM 5543 C CA . CYS A 1 737 ? 163.88100 142.88700 220.66200 1.000 30.88000 737 CYS A CA 1
ATOM 5544 C C . CYS A 1 737 ? 163.27500 143.97500 221.56900 1.000 30.88000 737 CYS A C 1
ATOM 5545 O O . CYS A 1 737 ? 163.89100 145.02300 221.75500 1.000 30.88000 737 CYS A O 1
ATOM 5548 N N . ALA A 1 738 ? 162.07300 143.75700 222.11600 1.000 28.97000 738 ALA A N 1
ATOM 5549 C CA . ALA A 1 738 ? 161.38200 144.68800 223.00800 1.000 28.97000 738 ALA A CA 1
ATOM 5550 C C . ALA A 1 738 ? 161.17100 146.09000 222.40200 1.000 28.97000 738 ALA A C 1
ATOM 5551 O O . ALA A 1 738 ? 161.18500 147.08900 223.11500 1.000 28.97000 738 ALA A O 1
ATOM 5553 N N . LEU A 1 739 ? 161.00400 146.16900 221.07600 1.000 29.93000 739 LEU A N 1
ATOM 5554 C CA . LEU A 1 739 ? 160.98300 147.42900 220.33700 1.000 29.93000 739 LEU A CA 1
ATOM 5555 C C . LEU A 1 739 ? 159.56700 148.01900 220.18600 1.000 29.93000 739 LEU A C 1
ATOM 5556 O O . LEU A 1 739 ? 159.41000 149.23400 220.09700 1.000 29.93000 739 LEU A O 1
ATOM 5561 N N . LEU A 1 740 ? 158.51700 147.18700 220.22600 1.000 35.55000 740 LEU A N 1
ATOM 5562 C CA . LEU A 1 740 ? 157.11600 147.62400 220.09500 1.000 35.55000 740 LEU A CA 1
ATOM 5563 C C . LEU A 1 740 ? 156.69000 148.74100 221.08100 1.000 35.55000 740 LEU A C 1
ATOM 5564 O O . LEU A 1 740 ? 156.00600 149.66500 220.63900 1.000 35.55000 740 LEU A O 1
ATOM 5569 N N . PRO A 1 741 ? 157.09100 148.74600 222.36800 1.000 38.77000 741 PRO A N 1
ATOM 5570 C CA . PRO A 1 741 ? 156.81800 149.86300 223.27700 1.000 38.77000 741 PRO A CA 1
ATOM 5571 C C . PRO A 1 741 ? 157.39000 151.21800 222.83000 1.000 38.77000 741 PRO A C 1
ATOM 5572 O O . PRO A 1 741 ? 156.82900 152.25500 223.17100 1.000 38.77000 741 PRO A O 1
ATOM 5576 N N . ASP A 1 742 ? 158.49200 151.24100 222.07400 1.000 39.98000 742 ASP A N 1
ATOM 5577 C CA . ASP A 1 742 ? 159.00700 152.47200 221.46300 1.000 39.98000 742 ASP A CA 1
ATOM 5578 C C . ASP A 1 742 ? 158.19900 152.84300 220.21300 1.000 39.98000 742 ASP A C 1
ATOM 5579 O O . ASP A 1 742 ? 157.76100 153.98000 220.05500 1.000 39.98000 742 ASP A O 1
ATOM 5584 N N . LEU A 1 743 ? 157.93300 151.87400 219.33500 1.000 40.86000 743 LEU A N 1
ATOM 5585 C CA . LEU A 1 743 ? 157.15600 152.12200 218.11800 1.000 40.86000 743 LEU A CA 1
ATOM 5586 C C . LEU A 1 743 ? 155.72300 152.59600 218.40700 1.000 40.86000 743 LEU A C 1
ATOM 5587 O O . LEU A 1 743 ? 155.12600 153.27900 217.58200 1.000 40.86000 743 LEU A O 1
ATOM 5592 N N . GLU A 1 744 ? 155.17200 152.28000 219.57800 1.000 48.87000 744 GLU A N 1
ATOM 5593 C CA . GLU A 1 744 ? 153.86700 152.77700 220.02800 1.000 48.87000 744 GLU A CA 1
ATOM 5594 C C . GLU A 1 744 ? 153.86600 154.28500 220.35300 1.000 48.87000 744 GLU A C 1
ATOM 5595 O O . GLU A 1 744 ? 152.79700 154.89400 220.37800 1.000 48.87000 744 GLU A O 1
ATOM 5601 N N . MET A 1 745 ? 155.03500 154.90700 220.55500 1.000 51.26000 745 MET A N 1
ATOM 5602 C CA . MET A 1 745 ? 155.15300 156.31100 220.98500 1.000 51.26000 745 MET A CA 1
ATOM 5603 C C . MET A 1 745 ? 156.02000 157.20800 220.08200 1.000 51.26000 745 MET A C 1
ATOM 5604 O O . MET A 1 745 ? 155.91500 158.43200 220.17500 1.000 51.26000 745 MET A O 1
ATOM 5609 N N . LEU A 1 746 ? 156.81400 156.65000 219.16100 1.000 47.06000 746 LEU A N 1
ATOM 5610 C CA . LEU A 1 746 ? 157.42200 157.42800 218.06900 1.000 47.06000 746 LEU A CA 1
ATOM 5611 C C . LEU A 1 746 ? 156.31100 158.05500 217.19700 1.000 47.06000 746 LEU A C 1
ATOM 5612 O O . LEU A 1 746 ? 155.34500 157.36800 216.85400 1.000 47.06000 746 LEU A O 1
ATOM 5617 N N . PRO A 1 747 ? 156.41700 159.33200 216.78800 1.000 44.11000 747 PRO A N 1
ATOM 5618 C CA . PRO A 1 747 ? 155.30100 160.05600 216.17800 1.000 44.11000 747 PRO A CA 1
ATOM 5619 C C . PRO A 1 747 ? 154.93200 159.55000 214.77700 1.000 44.11000 747 PRO A C 1
ATOM 5620 O O . PRO A 1 747 ? 153.77700 159.65700 214.37000 1.000 44.11000 747 PRO A O 1
ATOM 5624 N N . GLY A 1 748 ? 155.88400 158.97600 214.03900 1.000 39.70000 748 GLY A N 1
ATOM 5625 C CA . GLY A 1 748 ? 155.63600 158.33700 212.73800 1.000 39.70000 748 GLY A CA 1
ATOM 5626 C C . GLY A 1 748 ? 155.30400 156.84000 212.81300 1.000 39.70000 748 GLY A C 1
ATOM 5627 O O . GLY A 1 748 ? 155.10400 156.21000 211.77400 1.000 39.70000 748 GLY A O 1
ATOM 5628 N N . GLY A 1 749 ? 155.27800 156.24400 214.00900 1.000 41.97000 749 GLY A N 1
ATOM 5629 C CA . GLY A 1 749 ? 155.21100 154.79000 214.17600 1.000 41.97000 749 GLY A CA 1
ATOM 5630 C C . GLY A 1 749 ? 156.42700 154.07800 213.57300 1.000 41.97000 749 GLY A C 1
ATOM 5631 O O . GLY A 1 749 ? 157.54600 154.58800 213.61100 1.000 41.97000 749 GLY A O 1
ATOM 5632 N N . ASP A 1 750 ? 156.21700 152.90600 212.97400 1.000 36.32000 750 ASP A N 1
ATOM 5633 C CA . ASP A 1 750 ? 157.28600 152.11700 212.34200 1.000 36.32000 750 ASP A CA 1
ATOM 5634 C C . ASP A 1 750 ? 157.96400 152.83300 211.15100 1.000 36.32000 750 ASP A C 1
ATOM 5635 O O . ASP A 1 750 ? 159.11700 152.57500 210.81700 1.000 36.32000 750 ASP A O 1
ATOM 5640 N N . LEU A 1 751 ? 157.25800 153.76400 210.50500 1.000 38.72000 751 LEU A N 1
ATOM 5641 C CA . LEU A 1 751 ? 157.74500 154.54200 209.35700 1.000 38.72000 751 LEU A CA 1
ATOM 5642 C C . LEU A 1 751 ? 158.38700 155.88500 209.77200 1.000 38.72000 751 LEU A C 1
ATOM 5643 O O . LEU A 1 751 ? 158.54200 156.78300 208.94400 1.000 38.72000 751 LEU A O 1
ATOM 5648 N N . ALA A 1 752 ? 158.77600 156.05000 211.03700 1.000 31.80000 752 ALA A N 1
ATOM 5649 C CA . ALA A 1 752 ? 159.45700 157.25500 211.51800 1.000 31.80000 752 ALA A CA 1
ATOM 5650 C C . ALA A 1 752 ? 160.80400 157.51000 210.81100 1.000 31.80000 752 ALA A C 1
ATOM 5651 O O . ALA A 1 752 ? 161.60500 156.59500 210.63000 1.000 31.80000 752 ALA A O 1
ATOM 5653 N N . GLU A 1 753 ? 161.07000 158.76300 210.43800 1.000 31.26000 753 GLU A N 1
ATOM 5654 C CA . GLU A 1 753 ? 162.30600 159.20100 209.76900 1.000 31.26000 753 GLU A CA 1
ATOM 5655 C C . GLU A 1 753 ? 163.48100 159.30400 210.76400 1.000 31.26000 753 GLU A C 1
ATOM 5656 O O . GLU A 1 753 ? 163.72100 160.35700 211.35000 1.000 31.26000 753 GLU A O 1
ATOM 5662 N N . ILE A 1 754 ? 164.17900 158.18600 210.96900 1.000 27.41000 754 ILE A N 1
ATOM 5663 C CA . ILE A 1 754 ? 165.33900 158.17100 211.90600 1.000 27.41000 754 ILE A CA 1
ATOM 5664 C C . ILE A 1 754 ? 166.55600 158.72400 211.16100 1.000 27.41000 754 ILE A C 1
ATOM 5665 O O . ILE A 1 754 ? 166.47500 158.85500 209.92600 1.000 27.41000 754 ILE A O 1
ATOM 5670 N N . GLY A 1 755 ? 167.63400 159.04500 211.87900 1.000 29.60000 755 GLY A N 1
ATOM 5671 C CA . GLY A 1 755 ? 168.86800 159.50400 211.21300 1.000 29.60000 755 GLY A CA 1
ATOM 5672 C C . GLY A 1 755 ? 169.25100 160.91800 211.60800 1.000 29.60000 755 GLY A C 1
ATOM 5673 O O . GLY A 1 755 ? 168.43100 161.59000 212.26100 1.000 29.60000 755 GLY A O 1
ATOM 5674 N N . GLU A 1 756 ? 170.44900 161.35900 211.21200 1.000 32.55000 756 GLU A N 1
ATOM 5675 C CA . GLU A 1 756 ? 170.94000 162.71400 211.58200 1.000 32.55000 756 GLU A CA 1
ATOM 5676 C C . GLU A 1 756 ? 169.97500 163.77200 211.03800 1.000 32.55000 756 GLU A C 1
ATOM 5677 O O . GLU A 1 756 ? 169.76900 164.78900 211.72600 1.000 32.55000 756 GLU A O 1
ATOM 5683 N N . LYS A 1 757 ? 169.40800 163.53500 209.85400 1.000 31.46000 757 LYS A N 1
ATOM 5684 C CA . LYS A 1 757 ? 168.49300 164.52300 209.22700 1.000 31.46000 757 LYS A CA 1
ATOM 5685 C C . LYS A 1 757 ? 167.05400 164.16500 209.60400 1.000 31.46000 757 LYS A C 1
ATOM 5686 O O . LYS A 1 757 ? 166.13300 164.55300 208.85900 1.000 31.46000 757 LYS A O 1
ATOM 5692 N N . GLY A 1 758 ? 166.87000 163.45100 210.71800 1.000 28.07000 758 GLY A N 1
ATOM 5693 C CA . GLY A 1 758 ? 165.51700 163.00600 211.10200 1.000 28.07000 758 GLY A CA 1
ATOM 5694 C C . GLY A 1 758 ? 165.29400 163.00000 212.60400 1.000 28.07000 758 GLY A C 1
ATOM 5695 O O . GLY A 1 758 ? 166.09800 163.62300 213.32300 1.000 28.07000 758 GLY A O 1
ATOM 5696 N N . ILE A 1 759 ? 164.24000 162.31800 213.06000 1.000 28.43000 759 ILE A N 1
ATOM 5697 C CA . ILE A 1 759 ? 163.89100 162.28100 214.51100 1.000 28.43000 759 ILE A CA 1
ATOM 5698 C C . ILE A 1 759 ? 165.05500 161.70500 215.31800 1.000 28.43000 759 ILE A C 1
ATOM 5699 O O . ILE A 1 759 ? 165.67100 160.73200 214.84700 1.000 28.43000 759 ILE A O 1
ATOM 5704 N N . ASN A 1 760 ? 165.34200 162.28600 216.48400 1.000 29.69000 760 ASN A N 1
ATOM 5705 C CA . ASN A 1 760 ? 166.37900 161.76900 217.37700 1.000 29.69000 760 ASN A CA 1
ATOM 5706 C C . ASN A 1 760 ? 165.86600 160.60900 218.25300 1.000 29.69000 760 ASN A C 1
ATOM 5707 O O . ASN A 1 760 ? 164.74800 160.65800 218.76700 1.000 29.69000 760 ASN A O 1
ATOM 5712 N N . LEU A 1 761 ? 166.69800 159.58800 218.47100 1.000 25.72000 761 LEU A N 1
ATOM 5713 C CA . LEU A 1 761 ? 166.40500 158.38700 219.26900 1.000 25.72000 761 LEU A CA 1
ATOM 5714 C C . LEU A 1 761 ? 167.40400 158.28300 220.43600 1.000 25.72000 761 LEU A C 1
ATOM 5715 O O . LEU A 1 761 ? 168.56200 158.68000 220.30500 1.000 25.72000 761 LEU A O 1
ATOM 5720 N N . SER A 1 762 ? 166.98000 157.73700 221.57600 1.000 28.32000 762 SER A N 1
ATOM 5721 C CA . SER A 1 762 ? 167.87200 157.53500 222.72900 1.000 28.32000 762 SER A CA 1
ATOM 5722 C C . SER A 1 762 ? 168.92000 156.44300 222.47400 1.000 28.32000 762 SER A C 1
ATOM 5723 O O . SER A 1 762 ? 168.74200 155.57900 221.61200 1.000 28.32000 762 SER A O 1
ATOM 5726 N N . GLY A 1 763 ? 170.00800 156.42700 223.24900 1.000 29.37000 763 GLY A N 1
ATOM 5727 C CA . GLY A 1 763 ? 171.05900 155.40800 223.13100 1.000 29.37000 763 GLY A CA 1
ATOM 5728 C C . GLY A 1 763 ? 170.54200 153.97700 223.31100 1.000 29.37000 763 GLY A C 1
ATOM 5729 O O . GLY A 1 763 ? 170.93500 153.07500 222.57000 1.000 29.37000 763 GLY A O 1
ATOM 5730 N N . GLY A 1 764 ? 169.58700 153.77300 224.21800 1.000 28.05000 764 GLY A N 1
ATOM 5731 C CA . GLY A 1 764 ? 168.92000 152.48500 224.40300 1.000 28.05000 764 GLY A CA 1
ATOM 5732 C C . GLY A 1 764 ? 168.05700 152.08100 223.20600 1.000 28.05000 764 GLY A C 1
ATOM 5733 O O . GLY A 1 764 ? 168.10000 150.92900 222.78400 1.000 28.05000 764 GLY A O 1
ATOM 5734 N N . GLN A 1 765 ? 167.33800 153.02000 222.58800 1.000 28.19000 765 GLN A N 1
ATOM 5735 C CA . GLN A 1 765 ? 166.57900 152.75000 221.36200 1.000 28.19000 765 GLN A CA 1
ATOM 5736 C C . GLN A 1 765 ? 167.50400 152.38500 220.19300 1.000 28.19000 765 GLN A C 1
ATOM 5737 O O . GLN A 1 765 ? 167.31100 151.35400 219.54900 1.000 28.19000 765 GLN A O 1
ATOM 5743 N N . LYS A 1 766 ? 168.56400 153.16500 219.95300 1.000 25.87000 766 LYS A N 1
ATOM 5744 C CA . LYS A 1 766 ? 169.55800 152.87600 218.90900 1.000 25.87000 766 LYS A CA 1
ATOM 5745 C C . LYS A 1 766 ? 170.21700 151.51100 219.11600 1.000 25.87000 766 LYS A C 1
ATOM 5746 O O . LYS A 1 766 ? 170.40300 150.75500 218.16200 1.000 25.87000 766 LYS A O 1
ATOM 5752 N N . GLN A 1 767 ? 170.50000 151.14300 220.36100 1.000 30.02000 767 GLN A N 1
ATOM 5753 C CA . GLN A 1 767 ? 170.99100 149.81700 220.71300 1.000 30.02000 767 GLN A CA 1
ATOM 5754 C C . GLN A 1 767 ? 169.97000 148.71000 220.39500 1.000 30.02000 767 GLN A C 1
ATOM 5755 O O . GLN A 1 767 ? 170.33000 147.72800 219.75000 1.000 30.02000 767 GLN A O 1
ATOM 5761 N N . ARG A 1 768 ? 168.70600 148.87400 220.79100 1.000 25.01000 768 ARG A N 1
ATOM 5762 C CA . ARG A 1 768 ? 167.68700 147.85400 220.41500 1.000 25.01000 768 ARG A CA 1
ATOM 5763 C C . ARG A 1 768 ? 167.64800 147.69400 218.89000 1.000 25.01000 768 ARG A C 1
ATOM 5764 O O . ARG A 1 768 ? 167.77700 146.54700 218.41900 1.000 25.01000 768 ARG A O 1
ATOM 5772 N N . ILE A 1 769 ? 167.48100 148.79400 218.15300 1.000 24.58000 769 ILE A N 1
ATOM 5773 C CA . ILE A 1 769 ? 167.39400 148.77300 216.68300 1.000 24.58000 769 ILE A CA 1
ATOM 5774 C C . ILE A 1 769 ? 168.61000 148.06100 216.06800 1.000 24.58000 769 ILE A C 1
ATOM 5775 O O . ILE A 1 769 ? 168.46100 147.26700 215.14500 1.000 24.58000 769 ILE A O 1
ATOM 5780 N N . SER A 1 770 ? 169.81100 148.27700 216.60700 1.000 25.23000 770 SER A N 1
ATOM 5781 C CA . SER A 1 770 ? 171.03400 147.62100 216.12800 1.000 25.23000 770 SER A CA 1
ATOM 5782 C C . SER A 1 770 ? 170.98500 146.09700 216.28200 1.000 25.23000 770 SER A C 1
ATOM 5783 O O . SER A 1 770 ? 171.32100 145.37500 215.34600 1.000 25.23000 770 SER A O 1
ATOM 5786 N N . LEU A 1 771 ? 170.52800 145.58600 217.42900 1.000 23.47000 771 LEU A N 1
ATOM 5787 C CA . LEU A 1 771 ? 170.35100 144.14600 217.63500 1.000 23.47000 771 LEU A CA 1
ATOM 5788 C C . LEU A 1 771 ? 169.21800 143.57100 216.77000 1.000 23.47000 771 LEU A C 1
ATOM 5789 O O . LEU A 1 771 ? 169.35200 142.48200 216.21500 1.000 23.47000 771 LEU A O 1
ATOM 5794 N N . ALA A 1 772 ? 168.13200 144.32400 216.58700 1.000 26.84000 772 ALA A N 1
ATOM 5795 C CA . ALA A 1 772 ? 167.02400 143.92700 215.72600 1.000 26.84000 772 ALA A CA 1
ATOM 5796 C C . ALA A 1 772 ? 167.44400 143.79500 214.25100 1.000 26.84000 772 ALA A C 1
ATOM 5797 O O . ALA A 1 772 ? 167.06800 142.82600 213.59400 1.000 26.84000 772 ALA A O 1
ATOM 5799 N N . ARG A 1 773 ? 168.34900 144.67000 213.80600 1.000 45.48000 773 ARG A N 1
ATOM 5800 C CA . ARG A 1 773 ? 168.89400 144.53400 212.42800 1.000 45.48000 773 ARG A CA 1
ATOM 5801 C C . ARG A 1 773 ? 169.71200 143.23700 212.34000 1.000 45.48000 773 ARG A C 1
ATOM 5802 O O . ARG A 1 773 ? 169.46200 142.45400 211.40200 1.000 45.48000 773 ARG A O 1
ATOM 5810 N N . ALA A 1 774 ? 170.64000 143.01000 213.28100 1.000 29.27000 774 ALA A N 1
ATOM 5811 C CA . ALA A 1 774 ? 171.48700 141.82400 213.22500 1.000 29.27000 774 ALA A CA 1
ATOM 5812 C C . ALA A 1 774 ? 170.68300 140.51800 213.27100 1.000 29.27000 774 ALA A C 1
ATOM 5813 O O . ALA A 1 774 ? 171.00800 139.57800 212.54800 1.000 29.27000 774 ALA A O 1
ATOM 5815 N N . THR A 1 775 ? 169.62700 140.42500 214.08600 1.000 26.71000 775 THR A N 1
ATOM 5816 C CA . THR A 1 775 ? 168.86700 139.17200 214.21500 1.000 26.71000 775 THR A CA 1
ATOM 5817 C C . THR A 1 775 ? 167.94200 138.87800 213.03100 1.000 26.71000 775 THR A C 1
ATOM 5818 O O . THR A 1 775 ? 167.62700 137.71300 212.80500 1.000 26.71000 775 THR A O 1
ATOM 5822 N N . TYR A 1 776 ? 167.52500 139.87400 212.24400 1.000 30.20000 776 TYR A N 1
ATOM 5823 C CA . TYR A 1 776 ? 166.70100 139.64100 211.04600 1.000 30.20000 776 TYR A CA 1
ATOM 5824 C C . TYR A 1 776 ? 167.49100 138.98400 209.89600 1.000 30.20000 776 TYR A C 1
ATOM 5825 O O . TYR A 1 776 ? 166.92700 138.22400 209.11100 1.000 30.20000 776 TYR A O 1
ATOM 5834 N N . GLN A 1 777 ? 168.80000 139.23200 209.79100 1.000 30.69000 777 GLN A N 1
ATOM 5835 C CA . GLN A 1 777 ? 169.62800 138.76000 208.67400 1.000 30.69000 777 GLN A CA 1
ATOM 5836 C C . GLN A 1 777 ? 169.87100 137.24300 208.64600 1.000 30.69000 777 GLN A C 1
ATOM 5837 O O . GLN A 1 777 ? 170.17700 136.71000 207.58400 1.000 30.69000 777 GLN A O 1
ATOM 5843 N N . ASN A 1 778 ? 169.73000 136.53800 209.77000 1.000 31.82000 778 ASN A N 1
ATOM 5844 C CA . ASN A 1 778 ? 169.80700 135.07300 209.83900 1.000 31.82000 778 ASN A CA 1
ATOM 5845 C C . ASN A 1 778 ? 171.15300 134.44700 209.36800 1.000 31.82000 778 ASN A C 1
ATOM 5846 O O . ASN A 1 778 ? 171.15800 133.43900 208.66300 1.000 31.82000 778 ASN A O 1
ATOM 5851 N N . LEU A 1 779 ? 172.30300 135.03000 209.73800 1.000 34.83000 779 LEU A N 1
ATOM 5852 C CA . LEU A 1 779 ? 173.64400 134.49000 209.43100 1.000 34.83000 779 LEU A CA 1
ATOM 5853 C C . LEU A 1 779 ? 174.08700 133.37100 210.39400 1.000 34.83000 779 LEU A C 1
ATOM 5854 O O . LEU A 1 779 ? 173.42600 133.09000 211.38400 1.000 34.83000 779 LEU A O 1
ATOM 5859 N N . ASP A 1 780 ? 175.21200 132.71500 210.10300 1.000 41.39000 780 ASP A N 1
ATOM 5860 C CA . ASP A 1 780 ? 175.71800 131.56000 210.85600 1.000 41.39000 780 ASP A CA 1
ATOM 5861 C C . ASP A 1 780 ? 176.34100 131.90900 212.21700 1.000 41.39000 780 ASP A C 1
ATOM 5862 O O . ASP A 1 780 ? 176.03100 131.25300 213.21100 1.000 41.39000 780 ASP A O 1
ATOM 5867 N N . ILE A 1 781 ? 177.21400 132.91800 212.27500 1.000 35.40000 781 ILE A N 1
ATOM 5868 C CA . ILE A 1 781 ? 177.95400 133.33400 213.47500 1.000 35.40000 781 ILE A CA 1
ATOM 5869 C C . ILE A 1 781 ? 177.47900 134.70200 213.95000 1.000 35.40000 781 ILE A C 1
ATOM 5870 O O . ILE A 1 781 ? 177.44600 135.63800 213.15800 1.000 35.40000 781 ILE A O 1
ATOM 5875 N N . TYR A 1 782 ? 177.19500 134.86200 215.24000 1.000 31.14000 782 TYR A N 1
ATOM 5876 C CA . TYR A 1 782 ? 176.88400 136.16100 215.84000 1.000 31.14000 782 TYR A CA 1
ATOM 5877 C C . TYR A 1 782 ? 177.99700 136.63400 216.77400 1.000 31.14000 782 TYR A C 1
ATOM 5878 O O . TYR A 1 782 ? 178.34300 135.94100 217.72700 1.000 31.14000 782 TYR A O 1
ATOM 5887 N N . LEU A 1 783 ? 178.51900 137.83800 216.53800 1.000 27.18000 783 LEU A N 1
ATOM 5888 C CA . LEU A 1 783 ? 179.51700 138.49300 217.38000 1.000 27.18000 783 LEU A CA 1
ATOM 5889 C C . LEU A 1 783 ? 178.88600 139.70500 218.07300 1.000 27.18000 783 LEU A C 1
ATOM 5890 O O . LEU A 1 783 ? 178.45600 140.64300 217.40200 1.000 27.18000 783 LEU A O 1
ATOM 5895 N N . LEU A 1 784 ? 178.82300 139.69900 219.40500 1.000 28.63000 784 LEU A N 1
ATOM 5896 C CA . LEU A 1 784 ? 178.16300 140.74400 220.18800 1.000 28.63000 784 LEU A CA 1
ATOM 5897 C C . LEU A 1 784 ? 179.17000 141.47200 221.08900 1.000 28.63000 784 LEU A C 1
ATOM 5898 O O . LEU A 1 784 ? 179.72500 140.88200 222.01200 1.000 28.63000 784 LEU A O 1
ATOM 5903 N N . ASP A 1 785 ? 179.36700 142.77000 220.87000 1.000 30.30000 785 ASP A N 1
ATOM 5904 C CA . ASP A 1 785 ? 180.31900 143.61200 221.60900 1.000 30.30000 785 ASP A CA 1
ATOM 5905 C C . ASP A 1 785 ? 179.65200 144.29600 222.82700 1.000 30.30000 785 ASP A C 1
ATOM 5906 O O . ASP A 1 785 ? 179.52900 145.51600 222.89100 1.000 30.30000 785 ASP A O 1
ATOM 5911 N N . ASP A 1 786 ? 179.12800 143.49700 223.76100 1.000 36.10000 786 ASP A N 1
ATOM 5912 C CA . ASP A 1 786 ? 178.31400 143.90900 224.92500 1.000 36.10000 786 ASP A CA 1
ATOM 5913 C C . ASP A 1 786 ? 177.10500 144.82100 224.59500 1.000 36.10000 786 ASP A C 1
ATOM 5914 O O . ASP A 1 786 ? 177.04800 145.98500 225.00200 1.000 36.10000 786 ASP A O 1
ATOM 5919 N N . PRO A 1 787 ? 176.09400 144.31000 223.87100 1.000 36.03000 787 PRO A N 1
ATOM 5920 C CA . PRO A 1 787 ? 174.93900 145.09700 223.44400 1.000 36.03000 787 PRO A CA 1
ATOM 5921 C C . PRO A 1 787 ? 174.00900 145.47200 224.60300 1.000 36.03000 787 PRO A C 1
ATOM 5922 O O . PRO A 1 787 ? 173.32400 146.48900 224.54500 1.000 36.03000 787 PRO A O 1
ATOM 5926 N N . LEU A 1 788 ? 173.98400 144.68800 225.68200 1.000 38.28000 788 LEU A N 1
ATOM 5927 C CA . LEU A 1 788 ? 173.13400 144.96100 226.84500 1.000 38.28000 788 LEU A CA 1
ATOM 5928 C C . LEU A 1 788 ? 173.64400 146.14300 227.69400 1.000 38.28000 788 LEU A C 1
ATOM 5929 O O . LEU A 1 788 ? 172.90700 146.66500 228.52700 1.000 38.28000 788 LEU A O 1
ATOM 5934 N N . SER A 1 789 ? 174.87500 146.61500 227.46700 1.000 36.28000 789 SER A N 1
ATOM 5935 C CA . SER A 1 789 ? 175.51100 147.70400 228.22800 1.000 36.28000 789 SER A CA 1
ATOM 5936 C C . SER A 1 789 ? 174.77700 149.06000 228.21300 1.000 36.28000 789 SER A C 1
ATOM 5937 O O . SER A 1 789 ? 175.09000 149.92100 229.03400 1.000 36.28000 789 SER A O 1
ATOM 5940 N N . ALA A 1 790 ? 173.80300 149.27500 227.32400 1.000 38.00000 790 ALA A N 1
ATOM 5941 C CA . ALA A 1 790 ? 173.07100 150.53900 227.18200 1.000 38.00000 790 ALA A CA 1
ATOM 5942 C C . ALA A 1 790 ? 171.56900 150.47500 227.54600 1.000 38.00000 790 ALA A C 1
ATOM 5943 O O . ALA A 1 790 ? 170.84100 151.43500 227.29200 1.000 38.00000 790 ALA A O 1
ATOM 5945 N N . VAL A 1 791 ? 171.08500 149.36600 228.12400 1.000 40.40000 791 VAL A N 1
ATOM 5946 C CA . VAL A 1 791 ? 169.66200 149.16300 228.47800 1.000 40.40000 791 VAL A CA 1
ATOM 5947 C C . VAL A 1 791 ? 169.48600 148.64300 229.91200 1.000 40.40000 791 VAL A C 1
ATOM 5948 O O . VAL A 1 791 ? 170.40500 148.06100 230.48600 1.000 40.40000 791 VAL A O 1
ATOM 5952 N N . ASP A 1 792 ? 168.32100 148.88500 230.52100 1.000 45.17000 792 ASP A N 1
ATOM 5953 C CA . ASP A 1 792 ? 168.04000 148.48200 231.90900 1.000 45.17000 792 ASP A CA 1
ATOM 5954 C C . ASP A 1 792 ? 167.92900 146.95600 232.08600 1.000 45.17000 792 ASP A C 1
ATOM 5955 O O . ASP A 1 792 ? 167.73800 146.20200 231.12900 1.000 45.17000 792 ASP A O 1
ATOM 5960 N N . ALA A 1 793 ? 168.04800 146.48300 233.32700 1.000 48.01000 793 ALA A N 1
ATOM 5961 C CA . ALA A 1 793 ? 168.08700 145.05600 233.63000 1.000 48.01000 793 ALA A CA 1
ATOM 5962 C C . ALA A 1 793 ? 166.78100 144.31200 233.30300 1.000 48.01000 793 ALA A C 1
ATOM 5963 O O . ALA A 1 793 ? 166.82400 143.11400 233.03100 1.000 48.01000 793 ALA A O 1
ATOM 5965 N N . HIS A 1 794 ? 165.62300 144.97900 233.30500 1.000 49.62000 794 HIS A N 1
ATOM 5966 C CA . HIS A 1 794 ? 164.33600 144.32400 233.04100 1.000 49.62000 794 HIS A CA 1
ATOM 5967 C C . HIS A 1 794 ? 164.15500 144.04800 231.55200 1.000 49.62000 794 HIS A C 1
ATOM 5968 O O . HIS A 1 794 ? 163.89200 142.90600 231.17300 1.000 49.62000 794 HIS A O 1
ATOM 5975 N N . VAL A 1 795 ? 164.37600 145.04500 230.68700 1.000 41.01000 795 VAL A N 1
ATOM 5976 C CA . VAL A 1 795 ? 164.39600 144.78100 229.23800 1.000 41.01000 795 VAL A CA 1
ATOM 5977 C C . VAL A 1 795 ? 165.61700 143.95200 228.84400 1.000 41.01000 795 VAL A C 1
ATOM 5978 O O . VAL A 1 795 ? 165.52700 143.16100 227.91200 1.000 41.01000 795 VAL A O 1
ATOM 5982 N N . GLY A 1 796 ? 166.73500 144.04300 229.56800 1.000 39.78000 796 GLY A N 1
ATOM 5983 C CA . GLY A 1 796 ? 167.89800 143.18000 229.36200 1.000 39.78000 796 GLY A CA 1
ATOM 5984 C C . GLY A 1 796 ? 167.56500 141.70200 229.57400 1.000 39.78000 796 GLY A C 1
ATOM 5985 O O . GLY A 1 796 ? 167.83800 140.87300 228.70800 1.000 39.78000 796 GLY A O 1
ATOM 5986 N N . LYS A 1 797 ? 166.89600 141.35900 230.68200 1.000 42.87000 797 LYS A N 1
ATOM 5987 C CA . LYS A 1 797 ? 166.40200 139.99600 230.93500 1.000 42.87000 797 LYS A CA 1
ATOM 5988 C C . LYS A 1 797 ? 165.39900 139.54500 229.87500 1.000 42.87000 797 LYS A C 1
ATOM 5989 O O . LYS A 1 797 ? 165.48300 138.41300 229.40400 1.000 42.87000 797 LYS A O 1
ATOM 5995 N N . HIS A 1 798 ? 164.47500 140.41900 229.47700 1.000 41.62000 798 HIS A N 1
ATOM 5996 C CA . HIS A 1 798 ? 163.51100 140.13700 228.40700 1.000 41.62000 798 HIS A CA 1
ATOM 5997 C C . HIS A 1 798 ? 164.22700 139.80300 227.08600 1.000 41.62000 798 HIS A C 1
ATOM 5998 O O . HIS A 1 798 ? 164.05000 138.70900 226.55400 1.000 41.62000 798 HIS A O 1
ATOM 6005 N N . ILE A 1 799 ? 165.12300 140.68000 226.62400 1.000 38.36000 799 ILE A N 1
ATOM 6006 C CA . ILE A 1 799 ? 165.90600 140.49200 225.39600 1.000 38.36000 799 ILE A CA 1
ATOM 6007 C C . ILE A 1 799 ? 166.78200 139.24000 225.47200 1.000 38.36000 799 ILE A C 1
ATOM 6008 O O . ILE A 1 799 ? 166.83900 138.49300 224.49800 1.000 38.36000 799 ILE A O 1
ATOM 6013 N N . PHE A 1 800 ? 167.42900 138.94900 226.60300 1.000 42.47000 800 PHE A N 1
ATOM 6014 C CA . PHE A 1 800 ? 168.23300 137.73300 226.71800 1.000 42.47000 800 PHE A CA 1
ATOM 6015 C C . PHE A 1 800 ? 167.37700 136.47600 226.53400 1.000 42.47000 800 PHE A C 1
ATOM 6016 O O . PHE A 1 800 ? 167.73500 135.60400 225.74700 1.000 42.47000 800 PHE A O 1
ATOM 6024 N N . ASN A 1 801 ? 166.22200 136.39300 227.19600 1.000 42.90000 801 ASN A N 1
ATOM 6025 C CA . ASN A 1 801 ? 165.31400 135.25100 227.06900 1.000 42.90000 801 ASN A CA 1
ATOM 6026 C C . ASN A 1 801 ? 164.68000 135.14200 225.67200 1.000 42.90000 801 ASN A C 1
ATOM 6027 O O . ASN A 1 801 ? 164.49900 134.04400 225.15300 1.000 42.90000 801 ASN A O 1
ATOM 6032 N N . LYS A 1 802 ? 164.32500 136.26600 225.04800 1.000 38.32000 802 LYS A N 1
ATOM 6033 C CA . LYS A 1 802 ? 163.64700 136.28700 223.74700 1.000 38.32000 802 LYS A CA 1
ATOM 6034 C C . LYS A 1 802 ? 164.60300 136.07600 222.57100 1.000 38.32000 802 LYS A C 1
ATOM 6035 O O . LYS A 1 802 ? 164.30300 135.29900 221.67000 1.000 38.32000 802 LYS A O 1
ATOM 6041 N N . VAL A 1 803 ? 165.73800 136.77400 222.54300 1.000 35.68000 803 VAL A N 1
ATOM 6042 C CA . VAL A 1 803 ? 166.61500 136.84900 221.36100 1.000 35.68000 803 VAL A CA 1
ATOM 6043 C C . VAL A 1 803 ? 167.73400 135.81300 221.39500 1.000 35.68000 803 VAL A C 1
ATOM 6044 O O . VAL A 1 803 ? 167.76600 134.93000 220.53900 1.000 35.68000 803 VAL A O 1
ATOM 6048 N N . LEU A 1 804 ? 168.66200 135.91900 222.35400 1.000 34.80000 804 LEU A N 1
ATOM 6049 C CA . LEU A 1 804 ? 169.99000 135.29600 222.23400 1.000 34.80000 804 LEU A CA 1
ATOM 6050 C C . LEU A 1 804 ? 170.29000 134.14800 223.21000 1.000 34.80000 804 LEU A C 1
ATOM 6051 O O . LEU A 1 804 ? 171.22800 133.39000 222.96100 1.000 34.80000 804 LEU A O 1
ATOM 6056 N N . GLY A 1 805 ? 169.51100 133.97100 224.27300 1.000 38.04000 805 GLY A N 1
ATOM 6057 C CA . GLY A 1 805 ? 169.66700 132.86000 225.21800 1.000 38.04000 805 GLY A CA 1
ATOM 6058 C C . GLY A 1 805 ? 169.27800 131.49100 224.63500 1.000 38.04000 805 GLY A C 1
ATOM 6059 O O . GLY A 1 805 ? 168.74800 131.41100 223.52500 1.000 38.04000 805 GLY A O 1
ATOM 6060 N N . PRO A 1 806 ? 169.49800 130.38800 225.37600 1.000 49.51000 806 PRO A N 1
ATOM 6061 C CA . PRO A 1 806 ? 169.23000 129.01800 224.91200 1.000 49.51000 806 PRO A CA 1
ATOM 6062 C C . PRO A 1 806 ? 167.73800 128.69300 224.69700 1.000 49.51000 806 PRO A C 1
ATOM 6063 O O . PRO A 1 806 ? 167.38900 127.59800 224.25600 1.000 49.51000 806 PRO A O 1
ATOM 6067 N N . ASN A 1 807 ? 166.85500 129.64300 224.99500 1.000 51.14000 807 ASN A N 1
ATOM 6068 C CA . ASN A 1 807 ? 165.40500 129.61500 224.79900 1.000 51.14000 807 ASN A CA 1
ATOM 6069 C C . ASN A 1 807 ? 164.88900 130.59300 223.71300 1.000 51.14000 807 ASN A C 1
ATOM 6070 O O . ASN A 1 807 ? 163.69100 130.59800 223.42900 1.000 51.14000 807 ASN A O 1
ATOM 6075 N N . GLY A 1 808 ? 165.75700 131.41200 223.10400 1.000 41.85000 808 GLY A N 1
ATOM 6076 C CA . GLY A 1 808 ? 165.37200 132.50500 222.19900 1.000 41.85000 808 GLY A CA 1
ATOM 6077 C C . GLY A 1 808 ? 165.35300 132.17500 220.69800 1.000 41.85000 808 GLY A C 1
ATOM 6078 O O . GLY A 1 808 ? 165.40700 131.01600 220.29300 1.000 41.85000 808 GLY A O 1
ATOM 6079 N N . LEU A 1 809 ? 165.29100 133.20800 219.85100 1.000 37.66000 809 LEU A N 1
ATOM 6080 C CA . LEU A 1 809 ? 165.31600 133.08800 218.38500 1.000 37.66000 809 LEU A CA 1
ATOM 6081 C C . LEU A 1 809 ? 166.61400 132.45500 217.85400 1.000 37.66000 809 LEU A C 1
ATOM 6082 O O . LEU A 1 809 ? 166.57300 131.67700 216.90100 1.000 37.66000 809 LEU A O 1
ATOM 6087 N N . LEU A 1 810 ? 167.77000 132.78400 218.43100 1.000 36.39000 810 LEU A N 1
ATOM 6088 C CA . LEU A 1 810 ? 169.08500 132.43600 217.86900 1.000 36.39000 810 LEU A CA 1
ATOM 6089 C C . LEU A 1 810 ? 169.60000 131.02100 218.20200 1.000 36.39000 810 LEU A C 1
ATOM 6090 O O . LEU A 1 810 ? 170.77300 130.73500 217.97200 1.000 36.39000 810 LEU A O 1
ATOM 6095 N N . LYS A 1 811 ? 168.76600 130.11900 218.72500 1.000 41.71000 811 LYS A N 1
ATOM 6096 C CA . LYS A 1 811 ? 169.16700 128.79900 219.26700 1.000 41.71000 811 LYS A CA 1
ATOM 6097 C C . LYS A 1 811 ? 170.06700 127.93200 218.37100 1.000 41.71000 811 LYS A C 1
ATOM 6098 O O . LYS A 1 811 ? 170.91600 127.20500 218.87900 1.000 41.71000 811 LYS A O 1
ATOM 6104 N N . GLY A 1 812 ? 169.89900 127.99700 217.05100 1.000 39.46000 812 GLY A N 1
ATOM 6105 C CA . GLY A 1 812 ? 170.70700 127.23300 216.09200 1.000 39.46000 812 GLY A CA 1
ATOM 6106 C C . GLY A 1 812 ? 172.05900 127.86200 215.73500 1.000 39.46000 812 GLY A C 1
ATOM 6107 O O . GLY A 1 812 ? 172.87400 127.22500 215.06700 1.000 39.46000 812 GLY A O 1
ATOM 6108 N N . LYS A 1 813 ? 172.31100 129.10900 216.14600 1.000 39.79000 813 LYS A N 1
ATOM 6109 C CA . LYS A 1 813 ? 173.46600 129.92300 215.73200 1.000 39.79000 813 LYS A CA 1
ATOM 6110 C C . LYS A 1 813 ? 174.54900 129.91600 216.80200 1.000 39.79000 813 LYS A C 1
ATOM 6111 O O . LYS A 1 813 ? 174.23700 130.02500 217.98600 1.000 39.79000 813 LYS A O 1
ATOM 6117 N N . THR A 1 814 ? 175.82400 129.84000 216.43200 1.000 37.66000 814 THR A N 1
ATOM 6118 C CA . THR A 1 814 ? 176.87700 130.10400 217.42200 1.000 37.66000 814 THR A CA 1
ATOM 6119 C C . THR A 1 814 ? 176.93700 131.59200 217.75300 1.000 37.66000 814 THR A C 1
ATOM 6120 O O . THR A 1 814 ? 176.82000 132.44200 216.87300 1.000 37.66000 814 THR A O 1
ATOM 6124 N N . ARG A 1 815 ? 177.10700 131.89300 219.04900 1.000 36.37000 815 ARG A N 1
ATOM 6125 C CA . ARG A 1 815 ? 177.08200 133.31400 219.49300 1.000 36.37000 815 ARG A CA 1
ATOM 6126 C C . ARG A 1 815 ? 178.21300 133.61800 220.48100 1.000 36.37000 815 ARG A C 1
ATOM 6127 O O . ARG A 1 815 ? 178.22100 133.00900 221.56900 1.000 36.37000 815 ARG A O 1
ATOM 6135 N N . LEU A 1 816 ? 179.12500 134.52200 220.11800 1.000 30.86000 816 LEU A N 1
ATOM 6136 C CA . LEU A 1 816 ? 180.20800 134.97600 220.98200 1.000 30.86000 816 LEU A CA 1
ATOM 6137 C C . LEU A 1 816 ? 179.77700 136.30100 221.60000 1.000 30.86000 816 LEU A C 1
ATOM 6138 O O . LEU A 1 816 ? 179.54400 137.27800 220.88800 1.000 30.86000 816 LEU A O 1
ATOM 6143 N N . LEU A 1 817 ? 179.65600 136.33200 222.92400 1.000 30.61000 817 LEU A N 1
ATOM 6144 C CA . LEU A 1 817 ? 179.14200 137.48000 223.65800 1.000 30.61000 817 LEU A CA 1
ATOM 6145 C C . LEU A 1 817 ? 180.20600 138.04600 224.59700 1.000 30.61000 817 LEU A C 1
ATOM 6146 O O . LEU A 1 817 ? 180.58100 137.41800 225.58300 1.000 30.61000 817 LEU A O 1
ATOM 6151 N N . VAL A 1 818 ? 180.66000 139.26500 224.33500 1.000 33.82000 818 VAL A N 1
ATOM 6152 C CA . VAL A 1 818 ? 181.43100 140.04900 225.30500 1.000 33.82000 818 VAL A CA 1
ATOM 6153 C C . VAL A 1 818 ? 180.47700 140.62700 226.35100 1.000 33.82000 818 VAL A C 1
ATOM 6154 O O . VAL A 1 818 ? 179.45600 141.19500 225.97500 1.000 33.82000 818 VAL A O 1
ATOM 6158 N N . THR A 1 819 ? 180.79900 140.54600 227.64500 1.000 43.97000 819 THR A N 1
ATOM 6159 C CA . THR A 1 819 ? 180.06600 141.28200 228.69700 1.000 43.97000 819 THR A CA 1
ATOM 6160 C C . THR A 1 819 ? 181.01200 141.92100 229.70800 1.000 43.97000 819 THR A C 1
ATOM 6161 O O . THR A 1 819 ? 182.07900 141.38800 230.01000 1.000 43.97000 819 THR A O 1
ATOM 6165 N N . HIS A 1 820 ? 180.62200 143.06400 230.27200 1.000 49.87000 820 HIS A N 1
ATOM 6166 C CA . HIS A 1 820 ? 181.19300 143.55600 231.53000 1.000 49.87000 820 HIS A CA 1
ATOM 6167 C C . HIS A 1 820 ? 180.38000 143.09800 232.75500 1.000 49.87000 820 HIS A C 1
ATOM 6168 O O . HIS A 1 820 ? 180.95100 142.82700 233.80800 1.000 49.87000 820 HIS A O 1
ATOM 6175 N N . SER A 1 821 ? 179.05700 142.95900 232.61800 1.000 59.15000 821 SER A N 1
ATOM 6176 C CA . SER A 1 821 ? 178.16500 142.39200 233.64600 1.000 59.15000 821 SER A CA 1
ATOM 6177 C C . SER A 1 821 ? 178.27600 140.86200 233.77000 1.000 59.15000 821 SER A C 1
ATOM 6178 O O . SER A 1 821 ? 178.54500 140.16300 232.79000 1.000 59.15000 821 SER A O 1
ATOM 6181 N N . MET A 1 822 ? 178.03000 140.33600 234.97500 1.000 63.13000 822 MET A N 1
ATOM 6182 C CA . MET A 1 822 ? 178.01200 138.90600 235.31100 1.000 63.13000 822 MET A CA 1
ATOM 6183 C C . MET A 1 822 ? 176.61600 138.25600 235.20600 1.000 63.13000 822 MET A C 1
ATOM 6184 O O . MET A 1 822 ? 176.49900 137.04100 235.35700 1.000 63.13000 822 MET A O 1
ATOM 6189 N N . HIS A 1 823 ? 175.54600 139.03500 234.99200 1.000 65.44000 823 HIS A N 1
ATOM 6190 C CA . HIS A 1 823 ? 174.15200 138.61600 235.25600 1.000 65.44000 823 HIS A CA 1
ATOM 6191 C C . HIS A 1 823 ? 173.68900 137.33100 234.55500 1.000 65.44000 823 HIS A C 1
ATOM 6192 O O . HIS A 1 823 ? 172.86500 136.60200 235.10700 1.000 65.44000 823 HIS A O 1
ATOM 6199 N N . PHE A 1 824 ? 174.18600 137.04900 233.35200 1.000 55.55000 824 PHE A N 1
ATOM 6200 C CA . PHE A 1 824 ? 173.69900 135.94400 232.51400 1.000 55.55000 824 PHE A CA 1
ATOM 6201 C C . PHE A 1 824 ? 174.65500 134.74700 232.42100 1.000 55.55000 824 PHE A C 1
ATOM 6202 O O . PHE A 1 824 ? 174.29700 133.73100 231.82700 1.000 55.55000 824 PHE A O 1
ATOM 6210 N N . LEU A 1 825 ? 175.84400 134.81400 233.03300 1.000 57.61000 825 LEU A N 1
ATOM 6211 C CA . LEU A 1 825 ? 176.87100 133.76600 232.92300 1.000 57.61000 825 LEU A CA 1
ATOM 6212 C C . LEU A 1 825 ? 176.39000 132.33300 233.25500 1.000 57.61000 825 LEU A C 1
ATOM 6213 O O . LEU A 1 825 ? 176.79800 131.41600 232.54500 1.000 57.61000 825 LEU A O 1
ATOM 6218 N N . PRO A 1 826 ? 175.50100 132.08800 234.24200 1.000 58.06000 826 PRO A N 1
ATOM 6219 C CA . PRO A 1 826 ? 174.97800 130.74600 234.51800 1.000 58.06000 826 PRO A CA 1
ATOM 6220 C C . PRO A 1 826 ? 174.28500 130.05400 233.33500 1.000 58.06000 826 PRO A C 1
ATOM 6221 O O . PRO A 1 826 ? 174.20000 128.82700 233.31400 1.000 58.06000 826 PRO A O 1
ATOM 6225 N N . GLN A 1 827 ? 173.77700 130.81400 232.35800 1.000 55.84000 827 GLN A N 1
ATOM 6226 C CA . GLN A 1 827 ? 173.02600 130.28900 231.20900 1.000 55.84000 827 GLN A CA 1
ATOM 6227 C C . GLN A 1 827 ? 173.90900 130.00200 229.97900 1.000 55.84000 827 GLN A C 1
ATOM 6228 O O . GLN A 1 827 ? 173.42400 129.49600 228.96700 1.000 55.84000 827 GLN A O 1
ATOM 6234 N N . VAL A 1 828 ? 175.19600 130.34200 230.04100 1.000 54.10000 828 VAL A N 1
ATOM 6235 C CA . VAL A 1 828 ? 176.16300 130.23700 228.93700 1.000 54.10000 828 VAL A CA 1
ATOM 6236 C C . VAL A 1 828 ? 176.77600 128.83200 228.85700 1.000 54.10000 828 VAL A C 1
ATOM 6237 O O . VAL A 1 828 ? 176.96800 128.18600 229.88500 1.000 54.10000 828 VAL A O 1
ATOM 6241 N N . ASP A 1 829 ? 177.12200 128.34400 227.66100 1.000 53.44000 829 ASP A N 1
ATOM 6242 C CA . ASP A 1 829 ? 177.71800 127.00500 227.49300 1.000 53.44000 829 ASP A CA 1
ATOM 6243 C C . ASP A 1 829 ? 179.18000 126.93400 227.96400 1.000 53.44000 829 ASP A C 1
ATOM 6244 O O . ASP A 1 829 ? 179.59000 125.95000 228.57700 1.000 53.44000 829 ASP A O 1
ATOM 6249 N N . GLU A 1 830 ? 179.97800 127.96500 227.68700 1.000 56.48000 830 GLU A N 1
ATOM 6250 C CA . GLU A 1 830 ? 181.39000 128.06400 228.07600 1.000 56.48000 830 GLU A CA 1
ATOM 6251 C C . GLU A 1 830 ? 181.82300 129.52800 228.23900 1.000 56.48000 830 GLU A C 1
ATOM 6252 O O . GLU A 1 830 ? 181.38900 130.40000 227.48800 1.000 56.48000 830 GLU A O 1
ATOM 6258 N N . ILE A 1 831 ? 182.70400 129.80400 229.19700 1.000 53.73000 831 ILE A N 1
ATOM 6259 C CA . ILE A 1 831 ? 183.18900 131.14700 229.53100 1.000 53.73000 831 ILE A CA 1
ATOM 6260 C C . ILE A 1 831 ? 184.71600 131.17500 229.45400 1.000 53.73000 831 ILE A C 1
ATOM 6261 O O . ILE A 1 831 ? 185.37100 130.21400 229.86000 1.000 53.73000 831 ILE A O 1
ATOM 6266 N N . VAL A 1 832 ? 185.28900 132.28400 228.98100 1.000 46.23000 832 VAL A N 1
ATOM 6267 C CA . VAL A 1 832 ? 186.73600 132.54400 229.01300 1.000 46.23000 832 VAL A CA 1
ATOM 6268 C C . VAL A 1 832 ? 187.05500 133.87000 229.69800 1.000 46.23000 832 VAL A C 1
ATOM 6269 O O . VAL A 1 832 ? 186.37800 134.87300 229.46500 1.000 46.23000 832 VAL A O 1
ATOM 6273 N N . VAL A 1 833 ? 188.11300 133.87900 230.51600 1.000 45.99000 833 VAL A N 1
ATOM 6274 C CA . VAL A 1 833 ? 188.66700 135.08800 231.14800 1.000 45.99000 833 VAL A CA 1
ATOM 6275 C C . VAL A 1 833 ? 189.96900 135.50000 230.46300 1.000 45.99000 833 VAL A C 1
ATOM 6276 O O . VAL A 1 833 ? 190.87600 134.68500 230.28500 1.000 45.99000 833 VAL A O 1
ATOM 6280 N N . LEU A 1 834 ? 190.07400 136.77600 230.09300 1.000 41.69000 834 LEU A N 1
ATOM 6281 C CA . LEU A 1 834 ? 191.26800 137.36300 229.48000 1.000 41.69000 834 LEU A CA 1
ATOM 6282 C C . LEU A 1 834 ? 192.02700 138.21800 230.49900 1.000 41.69000 834 LEU A C 1
ATOM 6283 O O . LEU A 1 834 ? 191.44500 139.08400 231.15500 1.000 41.69000 834 LEU A O 1
ATOM 6288 N N . GLY A 1 835 ? 193.33800 138.01600 230.58200 1.000 51.28000 835 GLY A N 1
ATOM 6289 C CA . GLY A 1 835 ? 194.27300 138.81900 231.37300 1.000 51.28000 835 GLY A CA 1
ATOM 6290 C C . GLY A 1 835 ? 195.42000 139.31300 230.49700 1.000 51.28000 835 GLY A C 1
ATOM 6291 O O . GLY A 1 835 ? 196.05000 138.51100 229.81100 1.000 51.28000 835 GLY A O 1
ATOM 6292 N N . ASN A 1 836 ? 195.68800 140.62000 230.50100 1.000 54.40000 836 ASN A N 1
ATOM 6293 C CA . ASN A 1 836 ? 196.78700 141.24900 229.75800 1.000 54.40000 836 ASN A CA 1
ATOM 6294 C C . ASN A 1 836 ? 196.90700 140.75100 228.29500 1.000 54.40000 836 ASN A C 1
ATOM 6295 O O . ASN A 1 836 ? 197.96200 140.29200 227.84900 1.000 54.40000 836 ASN A O 1
ATOM 6300 N N . GLY A 1 837 ? 195.79800 140.78200 227.55200 1.000 49.24000 837 GLY A N 1
ATOM 6301 C CA . GLY A 1 837 ? 195.75500 140.41100 226.13800 1.000 49.24000 837 GLY A CA 1
ATOM 6302 C C . GLY A 1 837 ? 195.82100 138.91200 225.83500 1.000 49.24000 837 GLY A C 1
ATOM 6303 O O . GLY A 1 837 ? 195.92700 138.56000 224.66400 1.000 49.24000 837 GLY A O 1
ATOM 6304 N N . THR A 1 838 ? 195.75400 138.01500 226.82600 1.000 48.10000 838 THR A N 1
ATOM 6305 C CA . THR A 1 838 ? 195.77400 136.56000 226.59400 1.000 48.10000 838 THR A CA 1
ATOM 6306 C C . THR A 1 838 ? 194.79600 135.78700 227.48300 1.000 48.10000 838 THR A C 1
ATOM 6307 O O . THR A 1 838 ? 194.29600 136.30500 228.48100 1.000 48.10000 838 THR A O 1
ATOM 6311 N N . ILE A 1 839 ? 194.46300 134.55700 227.10000 1.000 49.39000 839 ILE A N 1
ATOM 6312 C CA . ILE A 1 839 ? 193.49500 133.71100 227.80600 1.000 49.39000 839 ILE A CA 1
ATOM 6313 C C . ILE A 1 839 ? 194.09000 133.13600 229.10500 1.000 49.39000 839 ILE A C 1
ATOM 6314 O O . ILE A 1 839 ? 195.17100 132.55000 229.09700 1.000 49.39000 839 ILE A O 1
ATOM 6319 N N . VAL A 1 840 ? 193.39700 133.30800 230.23500 1.000 57.74000 840 VAL A N 1
ATOM 6320 C CA . VAL A 1 840 ? 193.86000 132.86600 231.56600 1.000 57.74000 840 VAL A CA 1
ATOM 6321 C C . VAL A 1 840 ? 193.22700 131.54000 231.99100 1.000 57.74000 840 VAL A C 1
ATOM 6322 O O . VAL A 1 840 ? 193.92900 130.62900 232.41800 1.000 57.74000 840 VAL A O 1
ATOM 6326 N N . GLU A 1 841 ? 191.90900 131.40900 231.87100 1.000 65.19000 841 GLU A N 1
ATOM 6327 C CA . GLU A 1 841 ? 191.12900 130.24600 232.30900 1.000 65.19000 841 GLU A CA 1
ATOM 6328 C C . GLU A 1 841 ? 189.88000 130.05600 231.43700 1.000 65.19000 841 GLU A C 1
ATOM 6329 O O . GLU A 1 841 ? 189.38500 131.01400 230.83400 1.000 65.19000 841 GLU A O 1
ATOM 6335 N N . LYS A 1 842 ? 189.36500 128.82200 231.38300 1.000 62.62000 842 LYS A N 1
ATOM 6336 C CA . LYS A 1 842 ? 188.22400 128.41900 230.54600 1.000 62.62000 842 LYS A CA 1
ATOM 6337 C C . LYS A 1 842 ? 187.38200 127.33000 231.21600 1.000 62.62000 842 LYS A C 1
ATOM 6338 O O . LYS A 1 842 ? 187.92600 126.41800 231.83500 1.000 62.62000 842 LYS A O 1
ATOM 6344 N N . GLY A 1 843 ? 186.06300 127.36900 231.03400 1.000 65.88000 843 GLY A N 1
ATOM 6345 C CA . GLY A 1 843 ? 185.15600 126.30400 231.48700 1.000 65.88000 843 GLY A CA 1
ATOM 6346 C C . GLY A 1 843 ? 183.68800 126.72500 231.53600 1.000 65.88000 843 GLY A C 1
ATOM 6347 O O . GLY A 1 843 ? 183.33900 127.84100 231.15900 1.000 65.88000 843 GLY A O 1
ATOM 6348 N N . SER A 1 844 ? 182.80800 125.83300 231.99200 1.000 71.68000 844 SER A N 1
ATOM 6349 C CA . SER A 1 844 ? 181.41900 126.18600 232.31200 1.000 71.68000 844 SER A CA 1
ATOM 6350 C C . SER A 1 844 ? 181.32700 126.99700 233.61100 1.000 71.68000 844 SER A C 1
ATOM 6351 O O . SER A 1 844 ? 182.25200 127.00300 234.42600 1.000 71.68000 844 SER A O 1
ATOM 6354 N N . TYR A 1 845 ? 180.19900 127.67500 233.83700 1.000 76.74000 845 TYR A N 1
ATOM 6355 C CA . TYR A 1 845 ? 179.99600 128.53300 235.01400 1.000 76.74000 845 TYR A CA 1
ATOM 6356 C C . TYR A 1 845 ? 180.22800 127.79200 236.34200 1.000 76.74000 845 TYR A C 1
ATOM 6357 O O . TYR A 1 845 ? 180.98000 128.25800 237.19600 1.000 76.74000 845 TYR A O 1
ATOM 6366 N N . SER A 1 846 ? 179.65000 126.59600 236.49700 1.000 80.29000 846 SER A N 1
ATOM 6367 C CA . SER A 1 846 ? 179.83900 125.77600 237.70100 1.000 80.29000 846 SER A CA 1
ATOM 6368 C C . SER A 1 846 ? 181.27500 125.27000 237.84900 1.000 80.29000 846 SER A C 1
ATOM 6369 O O . SER A 1 846 ? 181.79600 125.22000 238.96200 1.000 80.29000 846 SER A O 1
ATOM 6372 N N . ALA A 1 847 ? 181.94900 124.92300 236.74800 1.000 81.55000 847 ALA A N 1
ATOM 6373 C CA . ALA A 1 847 ? 183.32600 124.43900 236.78500 1.000 81.55000 847 ALA A CA 1
ATOM 6374 C C . ALA A 1 847 ? 184.31600 125.51100 237.27300 1.000 81.55000 847 ALA A C 1
ATOM 6375 O O . ALA A 1 847 ? 185.21000 125.19300 238.05100 1.000 81.55000 847 ALA A O 1
ATOM 6377 N N . LEU A 1 848 ? 184.13900 126.78200 236.89000 1.000 75.79000 848 LEU A N 1
ATOM 6378 C CA . LEU A 1 848 ? 184.96200 127.89600 237.39000 1.000 75.79000 848 LEU A CA 1
ATOM 6379 C C . LEU A 1 848 ? 184.84500 128.05200 238.91900 1.000 75.79000 848 LEU A C 1
ATOM 6380 O O . LEU A 1 848 ? 185.85000 128.26700 239.59800 1.000 75.79000 848 LEU A O 1
ATOM 6385 N N . LEU A 1 849 ? 183.63600 127.91600 239.47400 1.000 78.73000 849 LEU A N 1
ATOM 6386 C CA . LEU A 1 849 ? 183.40700 128.00500 240.92200 1.000 78.73000 849 LEU A CA 1
ATOM 6387 C C . LEU A 1 849 ? 183.90100 126.76000 241.67500 1.000 78.73000 849 LEU A C 1
ATOM 6388 O O . LEU A 1 849 ? 184.50200 126.88900 242.73800 1.000 78.73000 849 LEU A O 1
ATOM 6393 N N . ALA A 1 850 ? 183.72400 125.56100 241.11800 1.000 79.84000 850 ALA A N 1
ATOM 6394 C CA . ALA A 1 850 ? 184.24200 124.32000 241.69800 1.000 79.84000 850 ALA A CA 1
ATOM 6395 C C . ALA A 1 850 ? 185.78400 124.26600 241.70000 1.000 79.84000 850 ALA A C 1
ATOM 6396 O O . ALA A 1 850 ? 186.39100 123.79500 242.66200 1.000 79.84000 850 ALA A O 1
ATOM 6398 N N . LYS A 1 851 ? 186.42600 124.80400 240.65400 1.000 84.11000 851 LYS A N 1
ATOM 6399 C CA . LYS A 1 851 ? 187.88600 124.97500 240.54000 1.000 84.11000 851 LYS A CA 1
ATOM 6400 C C . LYS A 1 851 ? 188.46200 125.97200 241.55900 1.000 84.11000 851 LYS A C 1
ATOM 6401 O O . LYS A 1 851 ? 189.65100 125.90400 241.86200 1.000 84.11000 851 LYS A O 1
ATOM 6407 N N . LYS A 1 852 ? 187.64500 126.90400 242.07000 1.000 86.25000 852 LYS A N 1
ATOM 6408 C CA . LYS A 1 852 ? 188.05500 128.04500 242.91800 1.000 86.25000 852 LYS A CA 1
ATOM 6409 C C . LYS A 1 852 ? 189.15800 128.90800 242.28300 1.000 86.25000 852 LYS A C 1
ATOM 6410 O O . LYS A 1 852 ? 190.11200 129.32000 242.94200 1.000 86.25000 852 LYS A O 1
ATOM 6416 N N . GLY A 1 853 ? 189.01700 129.18700 240.98600 1.000 121.55000 853 GLY A N 1
ATOM 6417 C CA . GLY A 1 853 ? 189.82400 130.19800 240.29300 1.000 121.55000 853 GLY A CA 1
ATOM 6418 C C . GLY A 1 853 ? 189.51900 131.62000 240.77600 1.000 121.55000 853 GLY A C 1
ATOM 6419 O O . GLY A 1 853 ? 188.63700 131.84000 241.60700 1.000 121.55000 853 GLY A O 1
ATOM 6420 N N . GLU A 1 854 ? 190.21200 132.61900 240.23000 1.000 126.77000 854 GLU A N 1
ATOM 6421 C CA . GLU A 1 854 ? 190.04500 134.02500 240.64200 1.000 126.77000 854 GLU A CA 1
ATOM 6422 C C . GLU A 1 854 ? 188.59700 134.53800 240.48800 1.000 126.77000 854 GLU A C 1
ATOM 6423 O O . GLU A 1 854 ? 188.12200 135.33000 241.30200 1.000 126.77000 854 GLU A O 1
ATOM 6429 N N . PHE A 1 855 ? 187.85500 134.00300 239.51200 1.000 126.80000 855 PHE A N 1
ATOM 6430 C CA . PHE A 1 855 ? 186.42700 134.26100 239.31500 1.000 126.80000 855 PHE A CA 1
ATOM 6431 C C . PHE A 1 855 ? 185.57600 133.98800 240.56700 1.000 126.80000 855 PHE A C 1
ATOM 6432 O O . PHE A 1 855 ? 184.64000 134.73200 240.84200 1.000 126.80000 855 PHE A O 1
ATOM 6440 N N . ALA A 1 856 ? 185.91700 132.97300 241.37000 1.000 122.94000 856 ALA A N 1
ATOM 6441 C CA . ALA A 1 856 ? 185.15900 132.62900 242.57600 1.000 122.94000 856 ALA A CA 1
ATOM 6442 C C . ALA A 1 856 ? 185.22000 133.72200 243.66300 1.000 122.94000 856 ALA A C 1
ATOM 6443 O O . ALA A 1 856 ? 184.26600 133.88600 244.42300 1.000 122.94000 856 ALA A O 1
ATOM 6445 N N . LYS A 1 857 ? 186.31000 134.50000 243.71300 1.000 124.64000 857 LYS A N 1
ATOM 6446 C CA . LYS A 1 857 ? 186.40500 135.71000 244.54500 1.000 124.64000 857 LYS A CA 1
ATOM 6447 C C . LYS A 1 857 ? 185.81100 136.93300 243.84400 1.000 124.64000 857 LYS A C 1
ATOM 6448 O O . LYS A 1 857 ? 185.09900 137.70800 244.47300 1.000 124.64000 857 LYS A O 1
ATOM 6454 N N . ASN A 1 858 ? 186.07100 137.09900 242.54600 1.000 127.25000 858 ASN A N 1
ATOM 6455 C CA . ASN A 1 858 ? 185.62500 138.26600 241.77600 1.000 127.25000 858 ASN A CA 1
ATOM 6456 C C . ASN A 1 858 ? 184.08900 138.36500 241.65400 1.000 127.25000 858 ASN A C 1
ATOM 6457 O O . ASN A 1 858 ? 183.53600 139.46400 241.73100 1.000 127.25000 858 ASN A O 1
ATOM 6462 N N . LEU A 1 859 ? 183.38700 137.23100 241.54600 1.000 123.33000 859 LEU A N 1
ATOM 6463 C CA . LEU A 1 859 ? 181.92100 137.15800 241.47600 1.000 123.33000 859 LEU A CA 1
ATOM 6464 C C . LEU A 1 859 ? 181.21700 137.72600 242.72600 1.000 123.33000 859 LEU A C 1
ATOM 6465 O O . LEU A 1 859 ? 180.04200 138.08500 242.65900 1.000 123.33000 859 LEU A O 1
ATOM 6470 N N . LYS A 1 860 ? 181.93000 137.90500 243.84600 1.000 123.08000 860 LYS A N 1
ATOM 6471 C CA . LYS A 1 860 ? 181.41900 138.60500 245.03000 1.000 123.08000 860 LYS A CA 1
ATOM 6472 C C . LYS A 1 860 ? 180.96300 140.05400 244.76100 1.000 123.08000 860 LYS A C 1
ATOM 6473 O O . LYS A 1 860 ? 180.16600 140.60400 245.52400 1.000 123.08000 860 LYS A O 1
ATOM 6475 N N . THR A 1 861 ? 181.38800 140.65800 243.64600 1.000 124.58000 861 THR A N 1
ATOM 6476 C CA . THR A 1 861 ? 180.86400 141.93100 243.15100 1.000 124.58000 861 THR A CA 1
ATOM 6477 C C . THR A 1 861 ? 179.35800 141.91900 242.82100 1.000 124.58000 861 THR A C 1
ATOM 6478 O O . THR A 1 861 ? 178.74200 142.98000 242.72900 1.000 124.58000 861 THR A O 1
ATOM 6480 N N . PHE A 1 862 ? 178.74300 140.74000 242.65800 1.000 125.02000 862 PHE A N 1
ATOM 6481 C CA . PHE A 1 862 ? 177.30600 140.57900 242.42100 1.000 125.02000 862 PHE A CA 1
ATOM 6482 C C . PHE A 1 862 ? 176.42300 140.79500 243.66700 1.000 125.02000 862 PHE A C 1
ATOM 6483 O O . PHE A 1 862 ? 175.19600 140.83500 243.55500 1.000 125.02000 862 PHE A O 1
ATOM 6485 N N . LEU A 1 863 ? 177.01100 140.92100 244.86100 1.000 124.65000 863 LEU A N 1
ATOM 6486 C CA . LEU A 1 863 ? 176.28400 141.10100 246.11900 1.000 124.65000 863 LEU A CA 1
ATOM 6487 C C . LEU A 1 863 ? 175.48300 142.40800 246.16900 1.000 124.65000 863 LEU A C 1
ATOM 6488 O O . LEU A 1 863 ? 176.04800 143.50900 246.19400 1.000 124.65000 863 LEU A O 1
ATOM 6490 N N . VAL A 1 962 ? 160.43800 184.50900 195.60800 1.000 150.50000 962 VAL A N 1
ATOM 6491 C CA . VAL A 1 962 ? 160.27800 185.04500 194.25700 1.000 151.85000 962 VAL A CA 1
ATOM 6492 C C . VAL A 1 962 ? 159.30600 186.23500 194.20600 1.000 152.25000 962 VAL A C 1
ATOM 6493 O O . VAL A 1 962 ? 159.18300 186.89700 193.17400 1.000 152.59000 962 VAL A O 1
ATOM 6497 N N . LYS A 1 963 ? 158.62500 186.53800 195.31200 1.000 160.43000 963 LYS A N 1
ATOM 6498 C CA . LYS A 1 963 ? 157.78700 187.73500 195.48300 1.000 162.15000 963 LYS A CA 1
ATOM 6499 C C . LYS A 1 963 ? 158.65800 188.98900 195.59100 1.000 162.64000 963 LYS A C 1
ATOM 6500 O O . LYS A 1 963 ? 159.67900 188.96700 196.27800 1.000 162.99000 963 LYS A O 1
ATOM 6506 N N . PHE A 1 964 ? 158.26600 190.10200 194.96700 1.000 147.50000 964 PHE A N 1
ATOM 6507 C CA . PHE A 1 964 ? 159.12400 191.29400 194.88800 1.000 144.68000 964 PHE A CA 1
ATOM 6508 C C . PHE A 1 964 ? 159.52600 191.87300 196.25500 1.000 142.50000 964 PHE A C 1
ATOM 6509 O O . PHE A 1 964 ? 160.62200 192.40800 196.40000 1.000 143.26000 964 PHE A O 1
ATOM 6517 N N . SER A 1 965 ? 158.70100 191.72400 197.29000 1.000 131.67000 965 SER A N 1
ATOM 6518 C CA . SER A 1 965 ? 159.03400 192.21700 198.63100 1.000 131.91000 965 SER A CA 1
ATOM 6519 C C . SER A 1 965 ? 160.33100 191.62400 199.19000 1.000 133.63000 965 SER A C 1
ATOM 6520 O O . SER A 1 965 ? 161.00200 192.29700 199.96600 1.000 135.03000 965 SER A O 1
ATOM 6523 N N . ILE A 1 966 ? 160.76100 190.42900 198.76600 1.000 124.84000 966 ILE A N 1
ATOM 6524 C CA . ILE A 1 966 ? 162.03700 189.84400 199.19700 1.000 126.75000 966 ILE A CA 1
ATOM 6525 C C . ILE A 1 966 ? 163.23900 190.60600 198.62500 1.000 126.42000 966 ILE A C 1
ATOM 6526 O O . ILE A 1 966 ? 164.24000 190.78600 199.31100 1.000 133.38000 966 ILE A O 1
ATOM 6531 N N . TYR A 1 967 ? 163.14800 191.12800 197.40000 1.000 109.45000 967 TYR A N 1
ATOM 6532 C CA . TYR A 1 967 ? 164.18300 192.01400 196.87100 1.000 108.21000 967 TYR A CA 1
ATOM 6533 C C . TYR A 1 967 ? 164.24700 193.29700 197.69300 1.000 111.77000 967 TYR A C 1
ATOM 6534 O O . TYR A 1 967 ? 165.33200 193.73100 198.06800 1.000 117.69000 967 TYR A O 1
ATOM 6543 N N . LEU A 1 968 ? 163.10200 193.88100 198.03600 1.000 113.51000 968 LEU A N 1
ATOM 6544 C CA . LEU A 1 968 ? 163.05400 195.08600 198.86100 1.000 114.04000 968 LEU A CA 1
ATOM 6545 C C . LEU A 1 968 ? 163.60000 194.85400 200.28100 1.000 115.93000 968 LEU A C 1
ATOM 6546 O O . LEU A 1 968 ? 164.31800 195.70500 200.79300 1.000 121.89000 968 LEU A O 1
ATOM 6551 N N . GLU A 1 969 ? 163.35900 193.69100 200.89600 1.000 113.65000 969 GLU A N 1
ATOM 6552 C CA . GLU A 1 969 ? 163.98400 193.30400 202.17200 1.000 111.11000 969 GLU A CA 1
ATOM 6553 C C . GLU A 1 969 ? 165.51800 193.31200 202.07500 1.000 109.77000 969 GLU A C 1
ATOM 6554 O O . GLU A 1 969 ? 166.18800 193.83000 202.96400 1.000 113.88000 969 GLU A O 1
ATOM 6560 N N . TYR A 1 970 ? 166.09900 192.78800 200.99100 1.000 104.95000 970 TYR A N 1
ATOM 6561 C CA . TYR A 1 970 ? 167.55100 192.78200 200.81700 1.000 107.97000 970 TYR A CA 1
ATOM 6562 C C . TYR A 1 970 ? 168.11700 194.17800 200.54100 1.000 111.68000 970 TYR A C 1
ATOM 6563 O O . TYR A 1 970 ? 169.12200 194.56300 201.13100 1.000 112.96000 970 TYR A O 1
ATOM 6572 N N . LEU A 1 971 ? 167.46400 194.98900 199.70700 1.000 116.76000 971 LEU A N 1
ATOM 6573 C CA . LEU A 1 971 ? 167.90200 196.36400 199.47600 1.000 112.42000 971 LEU A CA 1
ATOM 6574 C C . LEU A 1 971 ? 167.82300 197.22000 200.74200 1.000 111.58000 971 LEU A C 1
ATOM 6575 O O . LEU A 1 971 ? 168.72700 198.01200 200.99300 1.000 116.17000 971 LEU A O 1
ATOM 6580 N N . GLN A 1 972 ? 166.81300 197.04100 201.59600 1.000 115.74000 972 GLN A N 1
ATOM 6581 C CA . GLN A 1 972 ? 166.76700 197.72000 202.89300 1.000 118.09000 972 GLN A CA 1
ATOM 6582 C C . GLN A 1 972 ? 167.86400 197.24400 203.85100 1.000 119.23000 972 GLN A C 1
ATOM 6583 O O . GLN A 1 972 ? 168.33200 198.03200 204.66800 1.000 119.92000 972 GLN A O 1
ATOM 6589 N N . ALA A 1 973 ? 168.32600 195.99700 203.74700 1.000 119.16000 973 ALA A N 1
ATOM 6590 C CA . ALA A 1 973 ? 169.45100 195.50600 204.53800 1.000 117.63000 973 ALA A CA 1
ATOM 6591 C C . ALA A 1 973 ? 170.79000 196.12500 204.11300 1.000 110.32000 973 ALA A C 1
ATOM 6592 O O . ALA A 1 973 ? 171.60900 196.43000 204.97000 1.000 112.19000 973 ALA A O 1
ATOM 6594 N N . ILE A 1 974 ? 171.01200 196.36300 202.81600 1.000 103.82000 974 ILE A N 1
ATOM 6595 C CA . ILE A 1 974 ? 172.15600 197.15300 202.33100 1.000 107.58000 974 ILE A CA 1
ATOM 6596 C C . ILE A 1 974 ? 171.98700 198.63700 202.70600 1.000 112.63000 974 ILE A C 1
ATOM 6597 O O . ILE A 1 974 ? 172.95300 199.31300 203.04600 1.000 109.58000 974 ILE A O 1
ATOM 6602 N N . GLY A 1 975 ? 170.75200 199.13800 202.68800 1.000 131.61000 975 GLY A N 1
ATOM 6603 C CA . GLY A 1 975 ? 170.37300 200.49600 203.07400 1.000 125.45000 975 GLY A CA 1
ATOM 6604 C C . GLY A 1 975 ? 170.20500 201.42100 201.87400 1.000 134.06000 975 GLY A C 1
ATOM 6605 O O . GLY A 1 975 ? 171.13500 201.62900 201.09800 1.000 140.67000 975 GLY A O 1
ATOM 6606 N N . LEU A 1 976 ? 169.02200 202.01300 201.71600 1.000 137.73000 976 LEU A N 1
ATOM 6607 C CA . LEU A 1 976 ? 168.63400 202.73500 200.50100 1.000 138.52000 976 LEU A CA 1
ATOM 6608 C C . LEU A 1 976 ? 169.47800 203.99100 200.22000 1.000 139.79000 976 LEU A C 1
ATOM 6609 O O . LEU A 1 976 ? 169.59400 204.40900 199.06900 1.000 139.41000 976 LEU A O 1
ATOM 6614 N N . PHE A 1 977 ? 170.13300 204.56300 201.22900 1.000 143.25000 977 PHE A N 1
ATOM 6615 C CA . PHE A 1 977 ? 171.07500 205.66400 201.04400 1.000 143.03000 977 PHE A CA 1
ATOM 6616 C C . PHE A 1 977 ? 172.29700 205.25800 200.21200 1.000 143.46000 977 PHE A C 1
ATOM 6617 O O . PHE A 1 977 ? 172.69000 205.99300 199.31100 1.000 144.64000 977 PHE A O 1
ATOM 6625 N N . SER A 1 978 ? 172.88100 204.07900 200.44400 1.000 127.81000 978 SER A N 1
ATOM 6626 C CA . SER A 1 978 ? 174.00700 203.59500 199.63600 1.000 129.14000 978 SER A CA 1
ATOM 6627 C C . SER A 1 978 ? 173.58800 203.18200 198.23000 1.000 134.16000 978 SER A C 1
ATOM 6628 O O . SER A 1 978 ? 174.32300 203.45500 197.28500 1.000 142.55000 978 SER A O 1
ATOM 6631 N N . ILE A 1 979 ? 172.41100 202.57500 198.04600 1.000 120.15000 979 ILE A N 1
ATOM 6632 C CA . ILE A 1 979 ? 171.92000 202.20600 196.70900 1.000 121.57000 979 ILE A CA 1
ATOM 6633 C C . ILE A 1 979 ? 171.87800 203.43400 195.79400 1.000 125.88000 979 ILE A C 1
ATOM 6634 O O . ILE A 1 979 ? 172.31000 203.34300 194.65000 1.000 128.53000 979 ILE A O 1
ATOM 6639 N N . PHE A 1 980 ? 171.42600 204.59000 196.28300 1.000 127.64000 980 PHE A N 1
ATOM 6640 C CA . PHE A 1 980 ? 171.34400 205.79700 195.46800 1.000 128.89000 980 PHE A CA 1
ATOM 6641 C C . PHE A 1 980 ? 172.70900 206.22700 194.91000 1.000 129.41000 980 PHE A C 1
ATOM 6642 O O . PHE A 1 980 ? 172.85600 206.40500 193.70300 1.000 136.05000 980 PHE A O 1
ATOM 6650 N N . PHE A 1 981 ? 173.73700 206.35600 195.74800 1.000 116.32000 981 PHE A N 1
ATOM 6651 C CA . PHE A 1 981 ? 175.05400 206.79700 195.28900 1.000 118.96000 981 PHE A CA 1
ATOM 6652 C C . PHE A 1 981 ? 175.81400 205.73300 194.49500 1.000 118.07000 981 PHE A C 1
ATOM 6653 O O . PHE A 1 981 ? 176.51200 206.08200 193.54500 1.000 121.64000 981 PHE A O 1
ATOM 6661 N N . ILE A 1 982 ? 175.64700 204.44300 194.79500 1.000 95.62000 982 ILE A N 1
ATOM 6662 C CA . ILE A 1 982 ? 176.20500 203.37100 193.96900 1.000 101.23000 982 ILE A CA 1
ATOM 6663 C C . ILE A 1 982 ? 175.60000 203.42300 192.56400 1.000 112.08000 982 ILE A C 1
ATOM 6664 O O . ILE A 1 982 ? 176.33600 203.42000 191.58200 1.000 122.15000 982 ILE A O 1
ATOM 6669 N N . ILE A 1 983 ? 174.27700 203.54200 192.43500 1.000 101.09000 983 ILE A N 1
ATOM 6670 C CA . ILE A 1 983 ? 173.62300 203.66800 191.12700 1.000 101.59000 983 ILE A CA 1
ATOM 6671 C C . ILE A 1 983 ? 174.03700 204.96000 190.41900 1.000 108.24000 983 ILE A C 1
ATOM 6672 O O . ILE A 1 983 ? 174.34600 204.92300 189.23200 1.000 110.13000 983 ILE A O 1
ATOM 6677 N N . LEU A 1 984 ? 174.12400 206.09300 191.11700 1.000 107.65000 984 LEU A N 1
ATOM 6678 C CA . LEU A 1 984 ? 174.57400 207.34900 190.51600 1.000 103.18000 984 LEU A CA 1
ATOM 6679 C C . LEU A 1 984 ? 175.99500 207.23600 189.94400 1.000 111.09000 984 LEU A C 1
ATOM 6680 O O . LEU A 1 984 ? 176.24100 207.67200 188.82400 1.000 121.14000 984 LEU A O 1
ATOM 6685 N N . ALA A 1 985 ? 176.93100 206.60600 190.65500 1.000 91.96000 985 ALA A N 1
ATOM 6686 C CA . ALA A 1 985 ? 178.28300 206.39600 190.15100 1.000 93.63000 985 ALA A CA 1
ATOM 6687 C C . ALA A 1 985 ? 178.31300 205.48300 188.91400 1.000 100.23000 985 ALA A C 1
ATOM 6688 O O . ALA A 1 985 ? 178.98700 205.80300 187.93800 1.000 111.16000 985 ALA A O 1
ATOM 6690 N N . PHE A 1 986 ? 177.53700 204.39800 188.87600 1.000 92.73000 986 PHE A N 1
ATOM 6691 C CA . PHE A 1 986 ? 177.41900 203.57800 187.67000 1.000 95.69000 986 PHE A CA 1
ATOM 6692 C C . PHE A 1 986 ? 176.81300 204.35200 186.48800 1.000 97.86000 986 PHE A C 1
ATOM 6693 O O . PHE A 1 986 ? 177.26600 204.18800 185.35900 1.000 95.70000 986 PHE A O 1
ATOM 6701 N N . VAL A 1 987 ? 175.83600 205.23300 186.71100 1.000 93.08000 987 VAL A N 1
ATOM 6702 C CA . VAL A 1 987 ? 175.26500 206.06300 185.63800 1.000 92.70000 987 VAL A CA 1
ATOM 6703 C C . VAL A 1 987 ? 176.25600 207.11700 185.13800 1.000 98.43000 987 VAL A C 1
ATOM 6704 O O . VAL A 1 987 ? 176.37800 207.31400 183.93400 1.000 107.97000 987 VAL A O 1
ATOM 6708 N N . MET A 1 988 ? 177.03300 207.76000 186.00700 1.000 95.28000 988 MET A N 1
ATOM 6709 C CA . MET A 1 988 ? 178.03500 208.73600 185.56800 1.000 98.63000 988 MET A CA 1
ATOM 6710 C C . MET A 1 988 ? 179.16400 208.10800 184.74400 1.000 100.91000 988 MET A C 1
ATOM 6711 O O . MET A 1 988 ? 179.63300 208.72100 183.78900 1.000 109.68000 988 MET A O 1
ATOM 6716 N N . ASN A 1 989 ? 179.55500 206.86500 185.02600 1.000 82.20000 989 ASN A N 1
ATOM 6717 C CA . ASN A 1 989 ? 180.44900 206.09600 184.16400 1.000 91.26000 989 ASN A CA 1
ATOM 6718 C C . ASN A 1 989 ? 179.88300 205.94500 182.74200 1.000 95.59000 989 ASN A C 1
ATOM 6719 O O . ASN A 1 989 ? 180.57500 206.23300 181.77100 1.000 100.28000 989 ASN A O 1
ATOM 6724 N N . SER A 1 990 ? 178.61500 205.55900 182.59800 1.000 88.39000 990 SER A N 1
ATOM 6725 C CA . SER A 1 990 ? 177.96600 205.43100 181.28700 1.000 85.08000 990 SER A CA 1
ATOM 6726 C C . SER A 1 990 ? 177.98200 206.75000 180.50200 1.000 81.90000 990 SER A C 1
ATOM 6727 O O . SER A 1 990 ? 178.32600 206.76100 179.32100 1.000 84.90000 990 SER A O 1
ATOM 6730 N N . VAL A 1 991 ? 177.70800 207.88400 181.14700 1.000 72.53000 991 VAL A N 1
ATOM 6731 C CA . VAL A 1 991 ? 177.75000 209.20200 180.49700 1.000 73.70000 991 VAL A CA 1
ATOM 6732 C C . VAL A 1 991 ? 179.15700 209.57200 180.02800 1.000 75.14000 991 VAL A C 1
ATOM 6733 O O . VAL A 1 991 ? 179.32100 210.04000 178.90400 1.000 89.96000 991 VAL A O 1
ATOM 6737 N N . ALA A 1 992 ? 180.19200 209.33400 180.83100 1.000 76.30000 992 ALA A N 1
ATOM 6738 C CA . ALA A 1 992 ? 181.57300 209.59300 180.42600 1.000 81.85000 992 ALA A CA 1
ATOM 6739 C C . ALA A 1 992 ? 182.03100 208.67600 179.27600 1.000 90.09000 992 ALA A C 1
ATOM 6740 O O . ALA A 1 992 ? 182.69900 209.12500 178.34600 1.000 92.67000 992 ALA A O 1
ATOM 6742 N N . PHE A 1 993 ? 181.60800 207.41100 179.26300 1.000 92.28000 993 PHE A N 1
ATOM 6743 C CA . PHE A 1 993 ? 181.87300 206.48900 178.16100 1.000 86.02000 993 PHE A CA 1
ATOM 6744 C C . PHE A 1 993 ? 181.27800 206.98000 176.83700 1.000 86.78000 993 PHE A C 1
ATOM 6745 O O . PHE A 1 993 ? 182.00200 207.07900 175.84600 1.000 94.07000 993 PHE A O 1
ATOM 6753 N N . ILE A 1 994 ? 180.00100 207.36900 176.82000 1.000 79.15000 994 ILE A N 1
ATOM 6754 C CA . ILE A 1 994 ? 179.35500 207.95700 175.63700 1.000 78.98000 994 ILE A CA 1
ATOM 6755 C C . ILE A 1 994 ? 180.09600 209.21900 175.19800 1.000 84.58000 994 ILE A C 1
ATOM 6756 O O . ILE A 1 994 ? 180.45900 209.34600 174.03000 1.000 92.01000 994 ILE A O 1
ATOM 6761 N N . GLY A 1 995 ? 180.42100 210.11500 176.13000 1.000 77.24000 995 GLY A N 1
ATOM 6762 C CA . GLY A 1 995 ? 181.15600 211.33700 175.82600 1.000 78.67000 995 GLY A CA 1
ATOM 6763 C C . GLY A 1 995 ? 182.51200 211.08200 175.17300 1.000 79.81000 995 GLY A C 1
ATOM 6764 O O . GLY A 1 995 ? 182.86500 211.75300 174.21100 1.000 86.58000 995 GLY A O 1
ATOM 6765 N N . SER A 1 996 ? 183.26300 210.07400 175.61700 1.000 70.10000 996 SER A N 1
ATOM 6766 C CA . SER A 1 996 ? 184.56400 209.74800 175.02100 1.000 73.35000 996 SER A CA 1
ATOM 6767 C C . SER A 1 996 ? 184.46300 209.22400 173.58600 1.000 80.27000 996 SER A C 1
ATOM 6768 O O . SER A 1 996 ? 185.29100 209.57100 172.75400 1.000 82.60000 996 SER A O 1
ATOM 6771 N N . ASN A 1 997 ? 183.42100 208.46100 173.25100 1.000 83.36000 997 ASN A N 1
ATOM 6772 C CA . ASN A 1 997 ? 183.18800 208.00700 171.88100 1.000 77.37000 997 ASN A CA 1
ATOM 6773 C C . ASN A 1 997 ? 182.76600 209.15600 170.96000 1.000 79.85000 997 ASN A C 1
ATOM 6774 O O . ASN A 1 997 ? 183.26000 209.25900 169.84300 1.000 83.15000 997 ASN A O 1
ATOM 6779 N N . LEU A 1 998 ? 181.91600 210.07100 171.43500 1.000 82.83000 998 LEU A N 1
ATOM 6780 C CA . LEU A 1 998 ? 181.57300 211.28300 170.68900 1.000 82.67000 998 LEU A CA 1
ATOM 6781 C C . LEU A 1 998 ? 182.78900 212.18800 170.47000 1.000 88.97000 998 LEU A C 1
ATOM 6782 O O . LEU A 1 998 ? 182.95700 212.71300 169.37300 1.000 89.60000 998 LEU A O 1
ATOM 6787 N N . TRP A 1 999 ? 183.67500 212.34400 171.45600 1.000 96.29000 999 TRP A N 1
ATOM 6788 C CA . TRP A 1 999 ? 184.89200 213.13500 171.27700 1.000 92.76000 999 TRP A CA 1
ATOM 6789 C C . TRP A 1 999 ? 185.84800 212.52300 170.25800 1.000 89.77000 999 TRP A C 1
ATOM 6790 O O . TRP A 1 999 ? 186.36100 213.23600 169.40300 1.000 95.47000 999 TRP A O 1
ATOM 6801 N N . LEU A 1 1000 ? 186.05400 211.20400 170.27000 1.000 82.42000 1000 LEU A N 1
ATOM 6802 C CA . LEU A 1 1000 ? 186.89200 210.55700 169.26400 1.000 85.84000 1000 LEU A CA 1
ATOM 6803 C C . LEU A 1 1000 ? 186.31200 210.69700 167.85500 1.000 90.54000 1000 LEU A C 1
ATOM 6804 O O . LEU A 1 1000 ? 187.04800 210.98100 166.92000 1.000 93.32000 1000 LEU A O 1
ATOM 6809 N N . SER A 1 1001 ? 184.99200 210.57600 167.70000 1.000 93.61000 1001 SER A N 1
ATOM 6810 C CA . SER A 1 1001 ? 184.30400 210.83200 166.42700 1.000 94.45000 1001 SER A CA 1
ATOM 6811 C C . SER A 1 1001 ? 184.52300 212.26100 165.91900 1.000 91.91000 1001 SER A C 1
ATOM 6812 O O . SER A 1 1001 ? 184.68800 212.48200 164.72400 1.000 97.95000 1001 SER A O 1
ATOM 6815 N N . ALA A 1 1002 ? 184.59400 213.25500 166.80800 1.000 81.29000 1002 ALA A N 1
ATOM 6816 C CA . ALA A 1 1002 ? 185.01100 214.59700 166.42500 1.000 82.17000 1002 ALA A CA 1
ATOM 6817 C C . ALA A 1 1002 ? 186.49700 214.64100 166.04300 1.000 82.99000 1002 ALA A C 1
ATOM 6818 O O . ALA A 1 1002 ? 186.83800 215.13300 164.97300 1.000 89.05000 1002 ALA A O 1
ATOM 6820 N N . TRP A 1 1003 ? 187.38800 214.08200 166.86100 1.000 94.83000 1003 TRP A N 1
ATOM 6821 C CA . TRP A 1 1003 ? 188.83600 214.10300 166.63400 1.000 98.65000 1003 TRP A CA 1
ATOM 6822 C C . TRP A 1 1003 ? 189.23800 213.52200 165.27700 1.000 103.07000 1003 TRP A C 1
ATOM 6823 O O . TRP A 1 1003 ? 189.97300 214.16400 164.53400 1.000 106.57000 1003 TRP A O 1
ATOM 6834 N N . THR A 1 1004 ? 188.73400 212.35600 164.88500 1.000 99.83000 1004 THR A N 1
ATOM 6835 C CA . THR A 1 1004 ? 189.07100 211.77500 163.57900 1.000 97.35000 1004 THR A CA 1
ATOM 6836 C C . THR A 1 1004 ? 188.60600 212.62900 162.40500 1.000 95.15000 1004 THR A C 1
ATOM 6837 O O . THR A 1 1004 ? 189.25500 212.62300 161.35900 1.000 96.63000 1004 THR A O 1
ATOM 6841 N N . SER A 1 1005 ? 187.55700 213.43800 162.56300 1.000 110.10000 1005 SER A N 1
ATOM 6842 C CA . SER A 1 1005 ? 187.05400 214.28000 161.47700 1.000 110.58000 1005 SER A CA 1
ATOM 6843 C C . SER A 1 1005 ? 187.99800 215.42900 161.11500 1.000 111.22000 1005 SER A C 1
ATOM 6844 O O . SER A 1 1005 ? 187.96800 215.90400 159.98400 1.000 106.96000 1005 SER A O 1
ATOM 6847 N N . ASP A 1 1006 ? 188.91800 215.81900 162.00500 1.000 137.66000 1006 ASP A N 1
ATOM 6848 C CA . ASP A 1 1006 ? 189.95500 216.80600 161.69200 1.000 137.56000 1006 ASP A CA 1
ATOM 6849 C C . ASP A 1 1006 ? 190.81300 216.37600 160.49400 1.000 138.94000 1006 ASP A C 1
ATOM 6850 O O . ASP A 1 1006 ? 191.28300 217.21800 159.73400 1.000 141.18000 1006 ASP A O 1
ATOM 6855 N N . SER A 1 1007 ? 190.97400 215.07100 160.26800 1.000 136.59000 1007 SER A N 1
ATOM 6856 C CA . SER A 1 1007 ? 191.76200 214.52900 159.15600 1.000 137.96000 1007 SER A CA 1
ATOM 6857 C C . SER A 1 1007 ? 191.21900 214.87700 157.76700 1.000 136.93000 1007 SER A C 1
ATOM 6858 O O . SER A 1 1007 ? 191.94500 214.74300 156.78400 1.000 138.61000 1007 SER A O 1
ATOM 6861 N N . LYS A 1 1008 ? 189.96500 215.33200 157.65500 1.000 139.32000 1008 LYS A N 1
ATOM 6862 C CA . LYS A 1 1008 ? 189.37000 215.80100 156.39000 1.000 141.76000 1008 LYS A CA 1
ATOM 6863 C C . LYS A 1 1008 ? 189.47000 217.31600 156.19700 1.000 141.87000 1008 LYS A C 1
ATOM 6864 O O . LYS A 1 1008 ? 189.20800 217.81300 155.10500 1.000 140.28000 1008 LYS A O 1
ATOM 6870 N N . ILE A 1 1009 ? 189.84400 218.04700 157.24700 1.000 148.54000 1009 ILE A N 1
ATOM 6871 C CA . ILE A 1 1009 ? 189.96800 219.51100 157.27600 1.000 150.02000 1009 ILE A CA 1
ATOM 6872 C C . ILE A 1 1009 ? 191.43600 219.93400 157.15800 1.000 149.75000 1009 ILE A C 1
ATOM 6873 O O . ILE A 1 1009 ? 191.75100 220.87100 156.42900 1.000 150.49000 1009 ILE A O 1
ATOM 6878 N N . PHE A 1 1010 ? 192.33900 219.24000 157.84600 1.000 151.70000 1010 PHE A N 1
ATOM 6879 C CA . PHE A 1 1010 ? 193.77700 219.51600 157.87000 1.000 152.13000 1010 PHE A CA 1
ATOM 6880 C C . PHE A 1 1010 ? 194.59000 218.42600 157.15200 1.000 152.96000 1010 PHE A C 1
ATOM 6881 O O . PHE A 1 1010 ? 194.03600 217.51200 156.54600 1.000 150.55000 1010 PHE A O 1
ATOM 6889 N N . ASN A 1 1011 ? 195.91800 218.51800 157.20500 1.000 167.32000 1011 ASN A N 1
ATOM 6890 C CA . ASN A 1 1011 ? 196.86300 217.58000 156.59300 1.000 166.81000 1011 ASN A CA 1
ATOM 6891 C C . ASN A 1 1011 ? 198.17500 217.53100 157.39800 1.000 167.17000 1011 ASN A C 1
ATOM 6892 O O . ASN A 1 1011 ? 198.34300 218.26400 158.37300 1.000 170.75000 1011 ASN A O 1
ATOM 6897 N N . SER A 1 1012 ? 199.11300 216.67900 156.99200 1.000 166.39000 1012 SER A N 1
ATOM 6898 C CA . SER A 1 1012 ? 200.37500 216.43200 157.70300 1.000 167.53000 1012 SER A CA 1
ATOM 6899 C C . SER A 1 1012 ? 201.29900 217.65200 157.86800 1.000 166.78000 1012 SER A C 1
ATOM 6900 O O . SER A 1 1012 ? 202.18000 217.61600 158.72400 1.000 166.25000 1012 SER A O 1
ATOM 6903 N N . THR A 1 1013 ? 201.12700 218.74000 157.10700 1.000 167.78000 1013 THR A N 1
ATOM 6904 C CA . THR A 1 1013 ? 201.89800 219.98700 157.29200 1.000 170.06000 1013 THR A CA 1
ATOM 6905 C C . THR A 1 1013 ? 201.12200 221.07900 158.02500 1.000 170.38000 1013 THR A C 1
ATOM 6906 O O . THR A 1 1013 ? 201.73000 221.91600 158.68500 1.000 167.96000 1013 THR A O 1
ATOM 6910 N N . ASP A 1 1014 ? 199.79300 221.09200 157.92700 1.000 169.38000 1014 ASP A N 1
ATOM 6911 C CA . ASP A 1 1014 ? 198.98200 222.26300 158.27000 1.000 167.27000 1014 ASP A CA 1
ATOM 6912 C C . ASP A 1 1014 ? 198.21700 222.15100 159.59700 1.000 166.03000 1014 ASP A C 1
ATOM 6913 O O . ASP A 1 1014 ? 197.63900 223.14200 160.04200 1.000 167.94000 1014 ASP A O 1
ATOM 6918 N N . TYR A 1 1015 ? 198.17200 220.97700 160.23700 1.000 154.32000 1015 TYR A N 1
ATOM 6919 C CA . TYR A 1 1015 ? 197.37600 220.75000 161.44800 1.000 153.76000 1015 TYR A CA 1
ATOM 6920 C C . TYR A 1 1015 ? 197.94000 221.54300 162.64800 1.000 153.47000 1015 TYR A C 1
ATOM 6921 O O . TYR A 1 1015 ? 199.10000 221.32000 163.01000 1.000 155.10000 1015 TYR A O 1
ATOM 6930 N N . PRO A 1 1016 ? 197.19400 222.47600 163.27400 1.000 150.96000 1016 PRO A N 1
ATOM 6931 C CA . PRO A 1 1016 ? 197.72500 223.33700 164.33000 1.000 152.14000 1016 PRO A CA 1
ATOM 6932 C C . PRO A 1 1016 ? 198.17400 222.56700 165.57100 1.000 153.57000 1016 PRO A C 1
ATOM 6933 O O . PRO A 1 1016 ? 197.42900 221.74800 166.10700 1.000 154.13000 1016 PRO A O 1
ATOM 6937 N N . ALA A 1 1017 ? 199.35900 222.87500 166.09800 1.000 145.00000 1017 ALA A N 1
ATOM 6938 C CA . ALA A 1 1017 ? 199.87100 222.21100 167.29500 1.000 142.53000 1017 ALA A CA 1
ATOM 6939 C C . ALA A 1 1017 ? 199.00200 222.47800 168.54000 1.000 142.33000 1017 ALA A C 1
ATOM 6940 O O . ALA A 1 1017 ? 198.83200 221.60200 169.38200 1.000 143.58000 1017 ALA A O 1
ATOM 6942 N N . SER A 1 1018 ? 198.37600 223.65300 168.63300 1.000 137.34000 1018 SER A N 1
ATOM 6943 C CA . SER A 1 1018 ? 197.40800 223.96100 169.68800 1.000 138.66000 1018 SER A CA 1
ATOM 6944 C C . SER A 1 1018 ? 196.18700 223.04600 169.62800 1.000 140.70000 1018 SER A C 1
ATOM 6945 O O . SER A 1 1018 ? 195.74500 222.55400 170.66200 1.000 142.42000 1018 SER A O 1
ATOM 6948 N N . GLN A 1 1019 ? 195.66800 222.75100 168.43300 1.000 134.13000 1019 GLN A N 1
ATOM 6949 C CA . GLN A 1 1019 ? 194.53600 221.84400 168.27300 1.000 134.13000 1019 GLN A CA 1
ATOM 6950 C C . GLN A 1 1019 ? 194.92700 220.39400 168.56000 1.000 134.86000 1019 GLN A C 1
ATOM 6951 O O . GLN A 1 1019 ? 194.20400 219.71500 169.27700 1.000 135.84000 1019 GLN A O 1
ATOM 6957 N N . ARG A 1 1020 ? 196.08800 219.92700 168.09200 1.000 131.49000 1020 ARG A N 1
ATOM 6958 C CA . ARG A 1 1020 ? 196.59700 218.58900 168.41400 1.000 126.93000 1020 ARG A CA 1
ATOM 6959 C C . ARG A 1 1020 ? 196.65500 218.35900 169.92600 1.000 132.91000 1020 ARG A C 1
ATOM 6960 O O . ARG A 1 1020 ? 196.09800 217.38600 170.42200 1.000 136.49000 1020 ARG A O 1
ATOM 6968 N N . ASP A 1 1021 ? 197.27100 219.27500 170.66600 1.000 140.44000 1021 ASP A N 1
ATOM 6969 C CA . ASP A 1 1021 ? 197.41200 219.15300 172.11900 1.000 140.14000 1021 ASP A CA 1
ATOM 6970 C C . ASP A 1 1021 ? 196.06200 219.27200 172.84700 1.000 139.90000 1021 ASP A C 1
ATOM 6971 O O . ASP A 1 1021 ? 195.83700 218.60300 173.85200 1.000 144.02000 1021 ASP A O 1
ATOM 6976 N N . MET A 1 1022 ? 195.12700 220.06800 172.32000 1.000 130.33000 1022 MET A N 1
ATOM 6977 C CA . MET A 1 1022 ? 193.76700 220.18500 172.85500 1.000 134.31000 1022 MET A CA 1
ATOM 6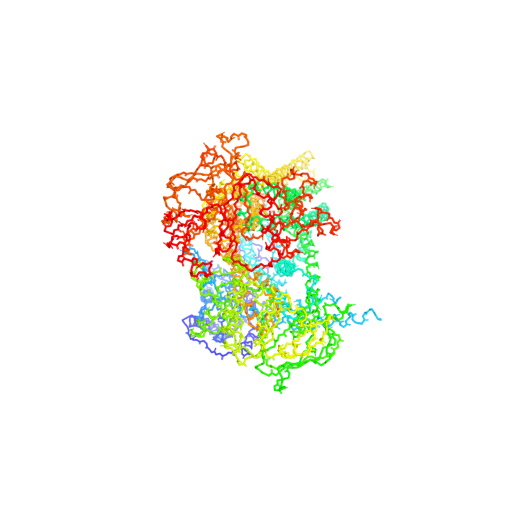978 C C . MET A 1 1022 ? 192.93200 218.92100 172.62100 1.000 135.25000 1022 MET A C 1
ATOM 6979 O O . MET A 1 1022 ? 192.23300 218.48400 173.53100 1.000 134.68000 1022 MET A O 1
ATOM 6984 N N . ARG A 1 1023 ? 193.03200 218.28100 171.44800 1.000 123.16000 1023 ARG A N 1
ATOM 6985 C CA . ARG A 1 1023 ? 192.35600 217.00500 171.15400 1.000 122.81000 1023 ARG A CA 1
ATOM 6986 C C . ARG A 1 1023 ? 192.84600 215.88200 172.06200 1.000 124.53000 1023 ARG A C 1
ATOM 6987 O O . ARG A 1 1023 ? 192.01900 215.18000 172.63600 1.000 131.18000 1023 ARG A O 1
ATOM 6995 N N . VAL A 1 1024 ? 194.15800 215.74100 172.23500 1.000 113.81000 1024 VAL A N 1
ATOM 6996 C CA . VAL A 1 1024 ? 194.76600 214.73600 173.12600 1.000 117.84000 1024 VAL A CA 1
ATOM 6997 C C . VAL A 1 1024 ? 194.39600 214.96900 174.59300 1.000 121.94000 1024 VAL A C 1
ATOM 6998 O O . VAL A 1 1024 ? 194.05700 214.02400 175.29900 1.000 119.64000 1024 VAL A O 1
ATOM 7002 N N . GLY A 1 1025 ? 194.41400 216.22100 175.05600 1.000 124.11000 1025 GLY A N 1
ATOM 7003 C CA . GLY A 1 1025 ? 194.18300 216.56200 176.45900 1.000 121.93000 1025 GLY A CA 1
ATOM 7004 C C . GLY A 1 1025 ? 192.83200 216.10300 177.00100 1.000 125.05000 1025 GLY A C 1
ATOM 7005 O O . GLY A 1 1025 ? 192.77900 215.38000 177.99200 1.000 128.38000 1025 GLY A O 1
ATOM 7006 N N . VAL A 1 1026 ? 191.72200 216.47300 176.36200 1.000 111.95000 1026 VAL A N 1
ATOM 7007 C CA . VAL A 1 1026 ? 190.39100 216.12700 176.89000 1.000 114.58000 1026 VAL A CA 1
ATOM 7008 C C . VAL A 1 1026 ? 189.97900 214.67900 176.61900 1.000 116.30000 1026 VAL A C 1
ATOM 7009 O O . VAL A 1 1026 ? 189.11700 214.16200 177.32300 1.000 122.46000 1026 VAL A O 1
ATOM 7013 N N . TYR A 1 1027 ? 190.61600 213.97000 175.68100 1.000 100.58000 1027 TYR A N 1
ATOM 7014 C CA . TYR A 1 1027 ? 190.42600 212.52100 175.55200 1.000 101.08000 1027 TYR A CA 1
ATOM 7015 C C . TYR A 1 1027 ? 191.01500 211.78200 176.75500 1.000 107.58000 1027 TYR A C 1
ATOM 7016 O O . TYR A 1 1027 ? 190.36000 210.91800 177.33500 1.000 107.34000 1027 TYR A O 1
ATOM 7025 N N . GLY A 1 1028 ? 192.20200 212.18400 177.21600 1.000 111.20000 1028 GLY A N 1
ATOM 7026 C CA . GLY A 1 1028 ? 192.77100 211.69200 178.47100 1.000 108.90000 1028 GLY A CA 1
ATOM 7027 C C . GLY A 1 1028 ? 191.91300 212.03900 179.69000 1.000 111.12000 1028 GLY A C 1
ATOM 7028 O O . GLY A 1 1028 ? 191.73700 211.20600 180.57500 1.000 116.27000 1028 GLY A O 1
ATOM 7029 N N . ALA A 1 1029 ? 191.30100 213.22500 179.72400 1.000 107.25000 1029 ALA A N 1
ATOM 7030 C CA . ALA A 1 1029 ? 190.41400 213.62000 180.82000 1.000 111.81000 1029 ALA A CA 1
ATOM 7031 C C . ALA A 1 1029 ? 189.14400 212.76300 180.90800 1.000 116.11000 1029 ALA A C 1
ATOM 7032 O O . ALA A 1 1029 ? 188.79500 212.29200 181.98700 1.000 120.07000 1029 ALA A O 1
ATOM 7034 N N . LEU A 1 1030 ? 188.46400 212.50600 179.78800 1.000 99.36000 1030 LEU A N 1
ATOM 7035 C CA . LEU A 1 1030 ? 187.29600 211.61700 179.74700 1.000 95.83000 1030 LEU A CA 1
ATOM 7036 C C . LEU A 1 1030 ? 187.65700 210.15500 180.03600 1.000 99.74000 1030 LEU A C 1
ATOM 7037 O O . LEU A 1 1030 ? 186.84200 209.41800 180.58700 1.000 106.78000 1030 LEU A O 1
ATOM 7042 N N . GLY A 1 1031 ? 188.87900 209.72600 179.72300 1.000 103.76000 1031 GLY A N 1
ATOM 7043 C CA . GLY A 1 1031 ? 189.41000 208.42700 180.14000 1.000 110.33000 1031 GLY A CA 1
ATOM 7044 C C . GLY A 1 1031 ? 189.59800 208.32000 181.65400 1.000 111.58000 1031 GLY A C 1
ATOM 7045 O O . GLY A 1 1031 ? 189.21300 207.32600 182.25900 1.000 112.19000 1031 GLY A O 1
ATOM 7046 N N . LEU A 1 1032 ? 190.12000 209.36200 182.29800 1.000 117.09000 1032 LEU A N 1
ATOM 7047 C CA . LEU A 1 1032 ? 190.25600 209.41300 183.75700 1.000 120.29000 1032 LEU A CA 1
ATOM 7048 C C . LEU A 1 1032 ? 188.90000 209.49400 184.47100 1.000 126.19000 1032 LEU A C 1
ATOM 7049 O O . LEU A 1 1032 ? 188.69400 208.81000 185.46900 1.000 132.03000 1032 LEU A O 1
ATOM 7054 N N . ALA A 1 1033 ? 187.95400 210.28700 183.96300 1.000 109.09000 1033 ALA A N 1
ATOM 7055 C CA . ALA A 1 1033 ? 186.65200 210.48100 184.59800 1.000 108.94000 1033 ALA A CA 1
ATOM 7056 C C . ALA A 1 1033 ? 185.88600 209.16400 184.78100 1.000 112.30000 1033 ALA A C 1
ATOM 7057 O O . ALA A 1 1033 ? 185.40100 208.87800 185.87200 1.000 118.13000 1033 ALA A O 1
ATOM 7059 N N . GLN A 1 1034 ? 185.82100 208.31600 183.75300 1.000 101.33000 1034 GLN A N 1
ATOM 7060 C CA . GLN A 1 1034 ? 185.17400 207.01100 183.88000 1.000 104.49000 1034 GLN A CA 1
ATOM 7061 C C . GLN A 1 1034 ? 185.96300 206.04500 184.77400 1.000 110.28000 1034 GLN A C 1
ATOM 7062 O O . GLN A 1 1034 ? 185.36100 205.26100 185.49900 1.000 120.81000 1034 GLN A O 1
ATOM 7068 N N . GLY A 1 1035 ? 187.29000 206.16000 184.84800 1.000 100.67000 1035 GLY A N 1
ATOM 7069 C CA . GLY A 1 1035 ? 188.08700 205.43000 185.83700 1.000 103.23000 1035 GLY A CA 1
ATOM 7070 C C . GLY A 1 1035 ? 187.71300 205.77800 187.27700 1.000 103.32000 1035 GLY A C 1
ATOM 7071 O O . GLY A 1 1035 ? 187.53600 204.88600 188.10300 1.000 107.04000 1035 GLY A O 1
ATOM 7072 N N . ILE A 1 1036 ? 187.52200 207.05900 187.58600 1.000 96.39000 1036 ILE A N 1
ATOM 7073 C CA . ILE A 1 1036 ? 187.12800 207.51700 188.92300 1.000 104.00000 1036 ILE A CA 1
ATOM 7074 C C . ILE A 1 1036 ? 185.73200 207.00700 189.29300 1.000 106.89000 1036 ILE A C 1
ATOM 7075 O O . ILE A 1 1036 ? 185.56200 206.40700 190.35400 1.000 108.29000 1036 ILE A O 1
ATOM 7080 N N . PHE A 1 1037 ? 184.72700 207.18100 188.43700 1.000 104.13000 1037 PHE A N 1
ATOM 7081 C CA . PHE A 1 1037 ? 183.37100 206.72900 188.75000 1.000 102.43000 1037 PHE A CA 1
ATOM 7082 C C . PHE A 1 1037 ? 183.25700 205.20900 188.88900 1.000 105.43000 1037 PHE A C 1
ATOM 7083 O O . PHE A 1 1037 ? 182.58700 204.73700 189.80000 1.000 113.29000 1037 PHE A O 1
ATOM 7091 N N . VAL A 1 1038 ? 183.93100 204.42000 188.05100 1.000 89.11000 1038 VAL A N 1
ATOM 7092 C CA . VAL A 1 1038 ? 183.93500 202.95700 188.19400 1.000 92.60000 1038 VAL A CA 1
ATOM 7093 C C . VAL A 1 1038 ? 184.61300 202.51800 189.49000 1.000 107.74000 1038 VAL A C 1
ATOM 7094 O O . VAL A 1 1038 ? 184.10100 201.63000 190.16500 1.000 112.00000 1038 VAL A O 1
ATOM 7098 N N . PHE A 1 1039 ? 185.71800 203.14900 189.89800 1.000 102.91000 1039 PHE A N 1
ATOM 7099 C CA . PHE A 1 1039 ? 186.33500 202.83300 191.18300 1.000 96.71000 1039 PHE A CA 1
ATOM 7100 C C . PHE A 1 1039 ? 185.41400 203.16200 192.36100 1.000 98.18000 1039 PHE A C 1
ATOM 7101 O O . PHE A 1 1039 ? 185.22400 202.32300 193.23400 1.000 109.70000 1039 PHE A O 1
ATOM 7109 N N . ILE A 1 1040 ? 184.79100 204.34400 192.37700 1.000 83.03000 1040 ILE A N 1
ATOM 7110 C CA . ILE A 1 1040 ? 183.86700 204.74300 193.44700 1.000 85.94000 1040 ILE A CA 1
ATOM 7111 C C . ILE A 1 1040 ? 182.68700 203.77400 193.54900 1.000 85.52000 1040 ILE A C 1
ATOM 7112 O O . ILE A 1 1040 ? 182.35500 203.34500 194.65100 1.000 95.77000 1040 ILE A O 1
ATOM 7117 N N . ALA A 1 1041 ? 182.07800 203.37600 192.43000 1.000 77.90000 1041 ALA A N 1
ATOM 7118 C CA . ALA A 1 1041 ? 180.95600 202.43900 192.42500 1.000 84.11000 1041 ALA A CA 1
ATOM 7119 C C . ALA A 1 1041 ? 181.33500 201.07100 193.01000 1.000 85.18000 1041 ALA A C 1
ATOM 7120 O O . ALA A 1 1041 ? 180.67200 200.58200 193.92700 1.000 96.11000 1041 ALA A O 1
ATOM 7122 N N . HIS A 1 1042 ? 182.41400 200.45100 192.52300 1.000 87.73000 1042 HIS A N 1
ATOM 7123 C CA . HIS A 1 1042 ? 182.84400 199.14000 193.01700 1.000 90.26000 1042 HIS A CA 1
ATOM 7124 C C . HIS A 1 1042 ? 183.28000 199.18600 194.47600 1.000 97.53000 1042 HIS A C 1
ATOM 7125 O O . HIS A 1 1042 ? 182.82200 198.36500 195.26600 1.000 101.16000 1042 HIS A O 1
ATOM 7132 N N . PHE A 1 1043 ? 184.11400 200.14500 194.86300 1.000 103.65000 1043 PHE A N 1
ATOM 7133 C CA . PHE A 1 1043 ? 184.67300 200.21100 196.21100 1.000 100.99000 1043 PHE A CA 1
ATOM 7134 C C . PHE A 1 1043 ? 183.61900 200.51400 197.28900 1.000 100.14000 1043 PHE A C 1
ATOM 7135 O O . PHE A 1 1043 ? 183.64700 199.90900 198.35500 1.000 103.43000 1043 PHE A O 1
ATOM 7143 N N . TRP A 1 1044 ? 182.64000 201.38400 197.01500 1.000 92.03000 1044 TRP A N 1
ATOM 7144 C CA . TRP A 1 1044 ? 181.52000 201.62300 197.93700 1.000 92.75000 1044 TRP A CA 1
ATOM 7145 C C . TRP A 1 1044 ? 180.67200 200.35900 198.11000 1.000 100.99000 1044 TRP A C 1
ATOM 7146 O O . TRP A 1 1044 ? 180.33300 199.98400 199.23100 1.000 111.84000 1044 TRP A O 1
ATOM 7157 N N . SER A 1 1045 ? 180.37800 199.63600 197.03000 1.000 91.65000 1045 SER A N 1
ATOM 7158 C CA . SER A 1 1045 ? 179.52500 198.44200 197.10000 1.000 91.05000 1045 SER A CA 1
ATOM 7159 C C . SER A 1 1045 ? 180.05700 197.34900 198.03600 1.000 91.27000 1045 SER A C 1
ATOM 7160 O O . SER A 1 1045 ? 179.25900 196.64400 198.64700 1.000 92.54000 1045 SER A O 1
ATOM 7163 N N . ALA A 1 1046 ? 181.37500 197.22800 198.22700 1.000 86.10000 1046 ALA A N 1
ATOM 7164 C CA . ALA A 1 1046 ? 181.96600 196.25300 199.14100 1.000 86.89000 1046 ALA A CA 1
ATOM 7165 C C . ALA A 1 1046 ? 181.54700 196.48200 200.59900 1.000 90.92000 1046 ALA A C 1
ATOM 7166 O O . ALA A 1 1046 ? 181.23300 195.52400 201.29800 1.000 99.69000 1046 ALA A O 1
ATOM 7168 N N . PHE A 1 1047 ? 181.46500 197.73300 201.05600 1.000 85.94000 1047 PHE A N 1
ATOM 7169 C CA . PHE A 1 1047 ? 180.94200 198.04900 202.38800 1.000 91.45000 1047 PHE A CA 1
ATOM 7170 C C . PHE A 1 1047 ? 179.44000 197.78000 202.48800 1.000 93.84000 1047 PHE A C 1
ATOM 7171 O O . PHE A 1 1047 ? 178.97600 197.29500 203.51400 1.000 101.20000 1047 PHE A O 1
ATOM 7179 N N . GLY A 1 1048 ? 178.67300 198.03700 201.42900 1.000 83.20000 1048 GLY A N 1
ATOM 7180 C CA . GLY A 1 1048 ? 177.23100 197.78600 201.39800 1.000 86.22000 1048 GLY A CA 1
ATOM 7181 C C . GLY A 1 1048 ? 176.88000 196.30800 201.55500 1.000 81.59000 1048 GLY A C 1
ATOM 7182 O O . GLY A 1 1048 ? 176.10400 195.94300 202.43300 1.000 86.05000 1048 GLY A O 1
ATOM 7183 N N . PHE A 1 1049 ? 177.48100 195.42400 200.76400 1.000 81.91000 1049 PHE A N 1
ATOM 7184 C CA . PHE A 1 1049 ? 177.18600 193.99300 200.85000 1.000 89.98000 1049 PHE A CA 1
ATOM 7185 C C . PHE A 1 1049 ? 177.69800 193.34200 202.14100 1.000 90.27000 1049 PHE A C 1
ATOM 7186 O O . PHE A 1 1049 ? 177.04900 192.44000 202.66900 1.000 98.04000 1049 PHE A O 1
ATOM 7194 N N . VAL A 1 1050 ? 178.81700 193.79900 202.70800 1.000 87.70000 1050 VAL A N 1
ATOM 7195 C CA . VAL A 1 1050 ? 179.27600 193.30500 204.01600 1.000 90.73000 1050 VAL A CA 1
ATOM 7196 C C . VAL A 1 1050 ? 178.37000 193.79700 205.14400 1.000 92.25000 1050 VAL A C 1
ATOM 7197 O O . VAL A 1 1050 ? 178.10200 193.03800 206.06800 1.000 95.81000 1050 VAL A O 1
ATOM 7201 N N . HIS A 1 1051 ? 177.79600 194.99800 205.05800 1.000 88.75000 1051 HIS A N 1
ATOM 7202 C CA . HIS A 1 1051 ? 176.80800 195.45800 206.03200 1.000 88.02000 1051 HIS A CA 1
ATOM 7203 C C . HIS A 1 1051 ? 175.55000 194.58900 206.02700 1.000 88.02000 1051 HIS A C 1
ATOM 7204 O O . HIS A 1 1051 ? 175.15200 194.09900 207.07900 1.000 91.32000 1051 HIS A O 1
ATOM 7211 N N . ALA A 1 1052 ? 174.98200 194.27400 204.86500 1.000 84.03000 1052 ALA A N 1
ATOM 7212 C CA . ALA A 1 1052 ? 173.84600 193.35400 204.79300 1.000 88.89000 1052 ALA A CA 1
ATOM 7213 C C . ALA A 1 1052 ? 174.17800 191.96500 205.35700 1.000 83.82000 1052 ALA A C 1
ATOM 7214 O O . ALA A 1 1052 ? 173.36300 191.36500 206.05100 1.000 87.23000 1052 ALA A O 1
ATOM 7216 N N . SER A 1 1053 ? 175.38200 191.46700 205.08900 1.000 78.55000 1053 SER A N 1
ATOM 7217 C CA . SER A 1 1053 ? 175.75400 190.11300 205.57500 1.000 83.79000 1053 SER A CA 1
ATOM 7218 C C . SER A 1 1053 ? 175.70400 190.09100 207.10400 1.000 79.75000 1053 SER A C 1
ATOM 7219 O O . SER A 1 1053 ? 175.29600 189.06100 207.66200 1.000 83.53000 1053 SER A O 1
ATOM 7222 N N . ASN A 1 1054 ? 176.10600 191.18700 207.74800 1.000 83.29000 1054 ASN A N 1
ATOM 7223 C CA . ASN A 1 1054 ? 176.10500 191.26500 209.23100 1.000 87.46000 1054 ASN A CA 1
ATOM 7224 C C . ASN A 1 1054 ? 174.66300 191.31900 209.72900 1.000 86.36000 1054 ASN A C 1
ATOM 7225 O O . ASN A 1 1054 ? 174.28300 190.45000 210.53000 1.000 86.36000 1054 ASN A O 1
ATOM 7230 N N . ILE A 1 1055 ? 173.89200 192.30000 209.26300 1.000 87.23000 1055 ILE A N 1
ATOM 7231 C CA . ILE A 1 1055 ? 172.51600 192.48000 209.74400 1.000 80.33000 1055 ILE A CA 1
ATOM 7232 C C . ILE A 1 1055 ? 171.68500 191.20200 209.65100 1.000 82.80000 1055 ILE A C 1
ATOM 7233 O O . ILE A 1 1055 ? 171.05500 190.83300 210.63800 1.000 87.40000 1055 ILE A O 1
ATOM 7238 N N . LEU A 1 1056 ? 171.68800 190.48900 208.52300 1.000 87.44000 1056 LEU A N 1
ATOM 7239 C CA . LEU A 1 1056 ? 170.85400 189.29200 208.35800 1.000 82.12000 1056 LEU A CA 1
ATOM 7240 C C . LEU A 1 1056 ? 171.22100 188.18800 209.35700 1.000 78.95000 1056 LEU A C 1
ATOM 7241 O O . LEU A 1 1056 ? 170.33200 187.60100 209.96800 1.000 83.69000 1056 LEU A O 1
ATOM 7246 N N . HIS A 1 1057 ? 172.51100 187.96200 209.60100 1.000 87.73000 1057 HIS A N 1
ATOM 7247 C CA . HIS A 1 1057 ? 172.90600 186.95200 210.62000 1.000 88.18000 1057 HIS A CA 1
ATOM 7248 C C . HIS A 1 1057 ? 172.49800 187.41300 212.02000 1.000 83.37000 1057 HIS A C 1
ATOM 7249 O O . HIS A 1 1057 ? 171.91100 186.60900 212.76800 1.000 84.30000 1057 HIS A O 1
ATOM 7256 N N . LYS A 1 1058 ? 172.79200 188.66500 212.36900 1.000 89.48000 1058 LYS A N 1
ATOM 7257 C CA . LYS A 1 1058 ? 172.52000 189.17500 213.71700 1.000 90.08000 1058 LYS A CA 1
ATOM 7258 C C . LYS A 1 1058 ? 171.03900 189.07800 214.07200 1.000 88.69000 1058 LYS A C 1
ATOM 7259 O O . LYS A 1 1058 ? 170.70700 188.68000 215.18200 1.000 86.09000 1058 LYS A O 1
ATOM 7265 N N . GLN A 1 1059 ? 170.13700 189.37400 213.14000 1.000 94.14000 1059 GLN A N 1
ATOM 7266 C CA . GLN A 1 1059 ? 168.69600 189.24000 213.36300 1.000 94.92000 1059 GLN A CA 1
ATOM 7267 C C . GLN A 1 1059 ? 168.20900 187.78700 213.38100 1.000 96.04000 1059 GLN A C 1
ATOM 7268 O O . GLN A 1 1059 ? 167.35200 187.45400 214.19300 1.000 95.29000 1059 GLN A O 1
ATOM 7274 N N . LEU A 1 1060 ? 168.77500 186.91400 212.54700 1.000 89.70000 1060 LEU A N 1
ATOM 7275 C CA . LEU A 1 1060 ? 168.37500 185.48000 212.58000 1.000 86.21000 1060 LEU A CA 1
ATOM 7276 C C . LEU A 1 1060 ? 168.72600 184.87000 213.93900 1.000 83.36000 1060 LEU A C 1
ATOM 7277 O O . LEU A 1 1060 ? 167.82700 184.28200 214.56100 1.000 88.96000 1060 LEU A O 1
ATOM 7282 N N . LEU A 1 1061 ? 169.97700 185.00500 214.38100 1.000 89.56000 1061 LEU A N 1
ATOM 7283 C CA . LEU A 1 1061 ? 170.41100 184.39100 215.63800 1.000 88.49000 1061 LEU A CA 1
ATOM 7284 C C . LEU A 1 1061 ? 169.60700 184.89800 216.84100 1.000 90.44000 1061 LEU A C 1
ATOM 7285 O O . LEU A 1 1061 ? 169.17300 184.10300 217.66900 1.000 91.76000 1061 LEU A O 1
ATOM 7290 N N . ASN A 1 1062 ? 169.36500 186.20300 216.93400 1.000 100.08000 1062 ASN A N 1
ATOM 7291 C CA . ASN A 1 1062 ? 168.59800 186.77100 218.04100 1.000 99.27000 1062 ASN A CA 1
ATOM 7292 C C . ASN A 1 1062 ? 167.14400 186.28200 218.06700 1.000 101.60000 1062 ASN A C 1
ATOM 7293 O O . ASN A 1 1062 ? 166.57700 186.16000 219.14600 1.000 102.87000 1062 ASN A O 1
ATOM 7298 N N . ASN A 1 1063 ? 166.51700 186.00600 216.92100 1.000 95.51000 1063 ASN A N 1
ATOM 7299 C CA . ASN A 1 1063 ? 165.17400 185.43900 216.92700 1.000 92.52000 1063 ASN A CA 1
ATOM 7300 C C . ASN A 1 1063 ? 165.19300 183.95500 217.32800 1.000 94.80000 1063 ASN A C 1
ATOM 7301 O O . ASN A 1 1063 ? 164.47500 183.57700 218.24600 1.000 97.00000 1063 ASN A O 1
ATOM 7306 N N . ILE A 1 1064 ? 166.04700 183.12200 216.72200 1.000 96.92000 1064 ILE A N 1
ATOM 7307 C CA . ILE A 1 1064 ? 166.08100 181.67700 217.00500 1.000 90.07000 1064 ILE A CA 1
ATOM 7308 C C . ILE A 1 1064 ? 166.27100 181.38700 218.49500 1.000 87.02000 1064 ILE A C 1
ATOM 7309 O O . ILE A 1 1064 ? 165.55300 180.55900 219.04400 1.000 88.99000 1064 ILE A O 1
ATOM 7314 N N . LEU A 1 1065 ? 167.16400 182.08800 219.19900 1.000 94.79000 1065 LEU A N 1
ATOM 7315 C CA . LEU A 1 1065 ? 167.37600 181.85500 220.63400 1.000 93.37000 1065 LEU A CA 1
ATOM 7316 C C . LEU A 1 1065 ? 166.16200 182.23100 221.50100 1.000 91.41000 1065 LEU A C 1
ATOM 7317 O O . LEU A 1 1065 ? 166.02100 181.72700 222.61300 1.000 89.93000 1065 LEU A O 1
ATOM 7322 N N . ARG A 1 1066 ? 165.25600 183.07900 221.01100 1.000 107.25000 1066 ARG A N 1
ATOM 7323 C CA . ARG A 1 1066 ? 164.01300 183.46700 221.69100 1.000 107.49000 1066 ARG A CA 1
ATOM 7324 C C . ARG A 1 1066 ? 162.79800 182.63500 221.27600 1.000 109.12000 1066 ARG A C 1
ATOM 7325 O O . ARG A 1 1066 ? 161.71100 182.87200 221.79800 1.000 111.51000 1066 ARG A O 1
ATOM 7333 N N . ALA A 1 1067 ? 162.93300 181.66800 220.37100 1.000 107.75000 1067 ALA A N 1
ATOM 7334 C CA . ALA A 1 1067 ? 161.80900 180.84300 219.93300 1.000 107.07000 1067 ALA A CA 1
ATOM 7335 C C . ALA A 1 1067 ? 161.25900 179.95500 221.07100 1.000 107.57000 1067 ALA A C 1
ATOM 7336 O O . ALA A 1 1067 ? 162.04100 179.48300 221.90500 1.000 114.66000 1067 ALA A O 1
ATOM 7338 N N . PRO A 1 1068 ? 159.93900 179.69500 221.12900 1.000 120.35000 1068 PRO A N 1
ATOM 7339 C CA . PRO A 1 1068 ? 159.32700 178.81600 222.11700 1.000 119.93000 1068 PRO A CA 1
ATOM 7340 C C . PRO A 1 1068 ? 159.63800 177.35300 221.82300 1.000 123.91000 1068 PRO A C 1
ATOM 7341 O O . PRO A 1 1068 ? 159.87600 176.97900 220.67700 1.000 129.00000 1068 PRO A O 1
ATOM 7345 N N . MET A 1 1069 ? 159.60400 176.48600 222.83500 1.000 125.74000 1069 MET A N 1
ATOM 7346 C CA . MET A 1 1069 ? 160.04600 175.09200 222.69500 1.000 129.36000 1069 MET A CA 1
ATOM 7347 C C . MET A 1 1069 ? 159.23200 174.28300 221.66700 1.000 128.08000 1069 MET A C 1
ATOM 7348 O O . MET A 1 1069 ? 159.75500 173.36700 221.03500 1.000 126.15000 1069 MET A O 1
ATOM 7353 N N . ARG A 1 1070 ? 158.00600 174.72600 221.38200 1.000 134.70000 1070 ARG A N 1
ATOM 7354 C CA . ARG A 1 1070 ? 157.21700 174.05100 220.31500 1.000 136.59000 1070 ARG A CA 1
ATOM 7355 C C . ARG A 1 1070 ? 158.00600 174.07900 218.99700 1.000 135.09000 1070 ARG A C 1
ATOM 7356 O O . ARG A 1 1070 ? 158.02900 173.03800 218.31200 1.000 136.52000 1070 ARG A O 1
ATOM 7364 N N . PHE A 1 1071 ? 158.62900 175.21500 218.65700 1.000 127.12000 1071 PHE A N 1
ATOM 7365 C CA . PHE A 1 1071 ? 159.35900 175.34300 217.39900 1.000 128.35000 1071 PHE A CA 1
ATOM 7366 C C . PHE A 1 1071 ? 160.41300 174.24400 217.24500 1.000 128.11000 1071 PHE A C 1
ATOM 7367 O O . PHE A 1 1071 ? 160.46000 173.57200 216.21700 1.000 129.93000 1071 PHE A O 1
ATOM 7375 N N . PHE A 1 1072 ? 161.22600 174.02400 218.27900 1.000 131.35000 1072 PHE A N 1
ATOM 7376 C CA . PHE A 1 1072 ? 162.29400 173.02700 218.27000 1.000 134.34000 1072 PHE A CA 1
ATOM 7377 C C . PHE A 1 1072 ? 161.78500 171.58300 218.31900 1.000 131.70000 1072 PHE A C 1
ATOM 7378 O O . PHE A 1 1072 ? 162.41900 170.69100 217.76300 1.000 132.89000 1072 PHE A O 1
ATOM 7386 N N . ASP A 1 1073 ? 160.62800 171.33100 218.93200 1.000 137.47000 1073 ASP A N 1
ATOM 7387 C CA . ASP A 1 1073 ? 159.99400 170.01000 218.89200 1.000 139.77000 1073 ASP A CA 1
ATOM 7388 C C . ASP A 1 1073 ? 159.42500 169.67000 217.50800 1.000 141.23000 1073 ASP A C 1
ATOM 7389 O O . ASP A 1 1073 ? 159.55900 168.53900 217.04600 1.000 142.59000 1073 ASP A O 1
ATOM 7394 N N . THR A 1 1074 ? 158.79400 170.62900 216.82500 1.000 135.23000 1074 THR A N 1
ATOM 7395 C CA . THR A 1 1074 ? 158.16500 170.39700 215.51100 1.000 134.68000 1074 THR A CA 1
ATOM 7396 C C . THR A 1 1074 ? 159.13000 170.48200 214.32400 1.000 133.29000 1074 THR A C 1
ATOM 7397 O O . THR A 1 1074 ? 158.80000 169.98100 213.25000 1.000 132.81000 1074 THR A O 1
ATOM 7401 N N . THR A 1 1075 ? 160.31700 171.07700 214.47600 1.000 126.65000 1075 THR A N 1
ATOM 7402 C CA . THR A 1 1075 ? 161.28500 171.29600 213.38400 1.000 126.31000 1075 THR A CA 1
ATOM 7403 C C . THR A 1 1075 ? 162.53700 170.42400 213.54900 1.000 126.66000 1075 THR A C 1
ATOM 7404 O O . THR A 1 1075 ? 163.17000 170.50100 214.59900 1.000 125.31000 1075 THR A O 1
ATOM 7408 N N . PRO A 1 1076 ? 162.96100 169.62600 212.55500 1.000 127.04000 1076 PRO A N 1
ATOM 7409 C CA . PRO A 1 1076 ? 164.17200 168.81400 212.66900 1.000 126.45000 1076 PRO A CA 1
ATOM 7410 C C . PRO A 1 1076 ? 165.43300 169.68800 212.67100 1.000 127.69000 1076 PRO A C 1
ATOM 7411 O O . PRO A 1 1076 ? 165.53300 170.64100 211.90300 1.000 127.46000 1076 PRO A O 1
ATOM 7415 N N . THR A 1 1077 ? 166.42000 169.36900 213.51200 1.000 121.12000 1077 THR A N 1
ATOM 7416 C CA . THR A 1 1077 ? 167.56400 170.27200 213.77300 1.000 120.31000 1077 THR A CA 1
ATOM 7417 C C . THR A 1 1077 ? 168.40700 170.56100 212.52900 1.000 119.63000 1077 THR A C 1
ATOM 7418 O O . THR A 1 1077 ? 168.83700 171.69600 212.33600 1.000 126.62000 1077 THR A O 1
ATOM 7422 N N . GLY A 1 1078 ? 168.57900 169.59600 211.62600 1.000 114.20000 1078 GLY A N 1
ATOM 7423 C CA . GLY A 1 1078 ? 169.30500 169.80800 210.36800 1.000 118.46000 1078 GLY A CA 1
ATOM 7424 C C . GLY A 1 1078 ? 168.67500 170.87600 209.46900 1.000 115.97000 1078 GLY A C 1
ATOM 7425 O O . GLY A 1 1078 ? 169.39600 171.61300 208.79700 1.000 121.38000 1078 GLY A O 1
ATOM 7426 N N . ARG A 1 1079 ? 167.35500 171.03900 209.54200 1.000 104.88000 1079 ARG A N 1
ATOM 7427 C CA . ARG A 1 1079 ? 166.71700 172.13200 208.76300 1.000 112.60000 1079 ARG A CA 1
ATOM 7428 C C . ARG A 1 1079 ? 167.23300 173.48000 209.27900 1.000 113.71000 1079 ARG A C 1
ATOM 7429 O O . ARG A 1 1079 ? 167.70100 174.29000 208.45300 1.000 116.08000 1079 ARG A O 1
ATOM 7437 N N . ILE A 1 1080 ? 167.17400 173.70200 210.59300 1.000 104.60000 1080 ILE A N 1
ATOM 7438 C CA . ILE A 1 1080 ? 167.58100 175.01800 211.16900 1.000 98.50000 1080 ILE A CA 1
ATOM 7439 C C . ILE A 1 1080 ? 169.06200 175.26600 210.86900 1.000 103.26000 1080 ILE A C 1
ATOM 7440 O O . ILE A 1 1080 ? 169.40200 176.40500 210.51000 1.000 108.84000 1080 ILE A O 1
ATOM 7445 N N . VAL A 1 1081 ? 169.90500 174.24100 210.99800 1.000 111.27000 1081 VAL A N 1
ATOM 7446 C CA . VAL A 1 1081 ? 171.37500 174.42200 210.79800 1.000 108.09000 1081 VAL A CA 1
ATOM 7447 C C . VAL A 1 1081 ? 171.63900 174.88500 209.36200 1.000 108.40000 1081 VAL A C 1
ATOM 7448 O O . VAL A 1 1081 ? 172.53800 175.72100 209.17300 1.000 104.89000 1081 VAL A O 1
ATOM 7452 N N . ASN A 1 1082 ? 170.88200 174.37100 208.39100 1.000 108.68000 1082 ASN A N 1
ATOM 7453 C CA . ASN A 1 1082 ? 171.12700 174.72300 206.96700 1.000 109.22000 1082 ASN A CA 1
ATOM 7454 C C . ASN A 1 1082 ? 170.96800 176.23400 206.77900 1.000 118.93000 1082 ASN A C 1
ATOM 7455 O O . ASN A 1 1082 ? 171.76600 176.81700 206.02700 1.000 125.82000 1082 ASN A O 1
ATOM 7460 N N . ARG A 1 1083 ? 169.97500 176.83600 207.43500 1.000 113.72000 1083 ARG A N 1
ATOM 7461 C CA . ARG A 1 1083 ? 169.73300 178.29600 207.29100 1.000 104.66000 1083 ARG A CA 1
ATOM 7462 C C . ARG A 1 1083 ? 170.94900 179.06300 207.81900 1.000 114.64000 1083 ARG A C 1
ATOM 7463 O O . ARG A 1 1083 ? 171.26600 180.11700 207.24700 1.000 123.38000 1083 ARG A O 1
ATOM 7471 N N . PHE A 1 1084 ? 171.59400 178.55400 208.87000 1.000 108.11000 1084 PHE A N 1
ATOM 7472 C CA . PHE A 1 1084 ? 172.76000 179.24200 209.48300 1.000 112.47000 1084 PHE A CA 1
ATOM 7473 C C . PHE A 1 1084 ? 174.04100 178.88400 208.72800 1.000 113.12000 1084 PHE A C 1
ATOM 7474 O O . PHE A 1 1084 ? 175.07800 179.51200 208.99600 1.000 112.82000 1084 PHE A O 1
ATOM 7482 N N . ALA A 1 1085 ? 173.97300 177.91200 207.81800 1.000 109.34000 1085 ALA A N 1
ATOM 7483 C CA . ALA A 1 1085 ? 175.19600 177.45100 207.12000 1.000 108.58000 1085 ALA A CA 1
ATOM 7484 C C . ALA A 1 1085 ? 175.16000 177.84600 205.64400 1.000 106.24000 1085 ALA A C 1
ATOM 7485 O O . ALA A 1 1085 ? 175.79800 178.85100 205.28900 1.000 110.89000 1085 ALA A O 1
ATOM 7487 N N . GLY A 1 1086 ? 174.44700 177.07800 204.82100 1.000 108.63000 1086 GLY A N 1
ATOM 7488 C CA . GLY A 1 1086 ? 174.42900 177.34200 203.37000 1.000 113.27000 1086 GLY A CA 1
ATOM 7489 C C . GLY A 1 1086 ? 173.84100 178.69500 203.01800 1.000 113.11000 1086 GLY A C 1
ATOM 7490 O O . GLY A 1 1086 ? 174.45700 179.39800 202.19900 1.000 118.01000 1086 GLY A O 1
ATOM 7491 N N . ASP A 1 1087 ? 172.69700 179.05600 203.60100 1.000 113.74000 1087 ASP A N 1
ATOM 7492 C CA . ASP A 1 1087 ? 172.02700 180.32400 203.20900 1.000 115.94000 1087 ASP A CA 1
ATOM 7493 C C . ASP A 1 1087 ? 172.92800 181.51500 203.54400 1.000 124.51000 1087 ASP A C 1
ATOM 7494 O O . ASP A 1 1087 ? 173.16200 182.34200 202.64900 1.000 135.04000 1087 ASP A O 1
ATOM 7499 N N . ILE A 1 1088 ? 173.41500 181.59200 204.78200 1.000 105.99000 1088 ILE A N 1
ATOM 7500 C CA . ILE A 1 1088 ? 174.27500 182.73700 205.19800 1.000 103.02000 1088 ILE A CA 1
ATOM 7501 C C . ILE A 1 1088 ? 175.48000 182.78400 204.25500 1.000 109.42000 1088 ILE A C 1
ATOM 7502 O O . ILE A 1 1088 ? 175.93200 183.89400 203.93500 1.000 115.29000 1088 ILE A O 1
ATOM 7507 N N . SER A 1 1089 ? 175.95400 181.62100 203.80200 1.000 109.95000 1089 SER A N 1
ATOM 7508 C CA . SER A 1 1089 ? 177.09300 181.57600 202.87000 1.000 110.89000 1089 SER A CA 1
ATOM 7509 C C . SER A 1 1089 ? 176.72100 182.04800 201.46100 1.000 112.71000 1089 SER A C 1
ATOM 7510 O O . SER A 1 1089 ? 177.51600 182.68700 200.77800 1.000 120.00000 1089 SER A O 1
ATOM 7513 N N . THR A 1 1090 ? 175.50000 181.76000 201.00800 1.000 108.13000 1090 THR A N 1
ATOM 7514 C CA . THR A 1 1090 ? 174.98700 182.23600 199.72000 1.000 110.55000 1090 THR A CA 1
ATOM 7515 C C . THR A 1 1090 ? 174.82200 183.74700 199.72900 1.000 108.28000 1090 THR A C 1
ATOM 7516 O O . THR A 1 1090 ? 175.31000 184.42700 198.83200 1.000 121.91000 1090 THR A O 1
ATOM 7520 N N . VAL A 1 1091 ? 174.18400 184.28300 200.76600 1.000 90.70000 1091 VAL A N 1
ATOM 7521 C CA . VAL A 1 1091 ? 173.95900 185.72100 200.94100 1.000 100.19000 1091 VAL A CA 1
ATOM 7522 C C . VAL A 1 1091 ? 175.25600 186.51400 201.01900 1.000 107.19000 1091 VAL A C 1
ATOM 7523 O O . VAL A 1 1091 ? 175.28800 187.63700 200.52800 1.000 112.17000 1091 VAL A O 1
ATOM 7527 N N . ASP A 1 1092 ? 176.32200 185.94100 201.58600 1.000 108.03000 1092 ASP A N 1
ATOM 7528 C CA . ASP A 1 1092 ? 177.55700 186.75400 201.77600 1.000 107.34000 1092 ASP A CA 1
ATOM 7529 C C . ASP A 1 1092 ? 178.62500 186.41500 200.72500 1.000 105.84000 1092 ASP A C 1
ATOM 7530 O O . ASP A 1 1092 ? 179.72800 186.98800 200.82000 1.000 107.55000 1092 ASP A O 1
ATOM 7535 N N . ASP A 1 1093 ? 178.32200 185.53800 199.76100 1.000 110.14000 1093 ASP A N 1
ATOM 7536 C CA . ASP A 1 1093 ? 179.36900 185.11400 198.78900 1.000 113.49000 1093 ASP A CA 1
ATOM 7537 C C . ASP A 1 1093 ? 178.93800 185.41300 197.34800 1.000 114.86000 1093 ASP A C 1
ATOM 7538 O O . ASP A 1 1093 ? 179.25300 186.51500 196.86100 1.000 120.88000 1093 ASP A O 1
ATOM 7543 N N . THR A 1 1094 ? 178.27200 184.46000 196.68800 1.000 100.79000 1094 THR A N 1
ATOM 7544 C CA . THR A 1 1094 ? 177.90500 184.63200 195.25500 1.000 102.66000 1094 THR A CA 1
ATOM 7545 C C . THR A 1 1094 ? 176.89900 185.77300 195.07900 1.000 108.63000 1094 THR A C 1
ATOM 7546 O O . THR A 1 1094 ? 177.12200 186.61000 194.18200 1.000 114.10000 1094 THR A O 1
ATOM 7550 N N . LEU A 1 1095 ? 175.84200 185.80100 195.89500 1.000 97.44000 1095 LEU A N 1
ATOM 7551 C CA . LEU A 1 1095 ? 174.77300 186.82600 195.72900 1.000 96.25000 1095 LEU A CA 1
ATOM 7552 C C . LEU A 1 1095 ? 175.39100 188.18200 195.35200 1.000 107.08000 1095 LEU A C 1
ATOM 7553 O O . LEU A 1 1095 ? 175.03200 188.69700 194.27400 1.000 113.55000 1095 LEU A O 1
ATOM 7558 N N . PRO A 1 1096 ? 176.27900 188.80200 196.16500 1.000 99.68000 1096 PRO A N 1
ATOM 7559 C CA . PRO A 1 1096 ? 176.82700 190.12800 195.86700 1.000 95.67000 1096 PRO A CA 1
ATOM 7560 C C . PRO A 1 1096 ? 177.39500 190.31400 194.45900 1.000 95.34000 1096 PRO A C 1
ATOM 7561 O O . PRO A 1 1096 ? 177.09100 191.29200 193.78400 1.000 102.06000 1096 PRO A O 1
ATOM 7565 N N . GLN A 1 1097 ? 178.20300 189.37200 193.97600 1.000 88.48000 1097 GLN A N 1
ATOM 7566 C CA . GLN A 1 1097 ? 178.84900 189.48900 192.66700 1.000 95.01000 1097 GLN A CA 1
ATOM 7567 C C . GLN A 1 1097 ? 177.87000 189.33300 191.49200 1.000 99.07000 1097 GLN A C 1
ATOM 7568 O O . GLN A 1 1097 ? 178.11600 189.85400 190.40300 1.000 105.17000 1097 GLN A O 1
ATOM 7574 N N . SER A 1 1098 ? 176.73200 188.67400 191.70300 1.000 80.74000 1098 SER A N 1
ATOM 7575 C CA . SER A 1 1098 ? 175.68200 188.56100 190.68800 1.000 77.33000 1098 SER A CA 1
ATOM 7576 C C . SER A 1 1098 ? 174.96300 189.89200 190.49200 1.000 86.36000 1098 SER A C 1
ATOM 7577 O O . SER A 1 1098 ? 174.81600 190.35200 189.36400 1.000 102.36000 1098 SER A O 1
ATOM 7580 N N . LEU A 1 1099 ? 174.59100 190.58100 191.57300 1.000 77.76000 1099 LEU A N 1
ATOM 7581 C CA . LEU A 1 1099 ? 173.95400 191.89900 191.50000 1.000 76.36000 1099 LEU A CA 1
ATOM 7582 C C . LEU A 1 1099 ? 174.86500 192.95000 190.84800 1.000 79.24000 1099 LEU A C 1
ATOM 7583 O O . LEU A 1 1099 ? 174.41100 193.71800 190.00800 1.000 89.88000 1099 LEU A O 1
ATOM 7588 N N . ARG A 1 1100 ? 176.15500 192.92000 191.19000 1.000 91.17000 1100 ARG A N 1
ATOM 7589 C CA . ARG A 1 1100 ? 177.13200 193.86500 190.58300 1.000 94.76000 1100 ARG A CA 1
ATOM 7590 C C . ARG A 1 1100 ? 177.21400 193.61700 189.07200 1.000 95.18000 1100 ARG A C 1
ATOM 7591 O O . ARG A 1 1100 ? 177.14600 194.60100 188.31100 1.000 100.80000 1100 ARG A O 1
ATOM 7599 N N . SER A 1 1101 ? 177.35600 192.35500 188.65600 1.000 86.44000 1101 SER A N 1
ATOM 7600 C CA . SER A 1 1101 ? 177.45700 192.00900 187.23300 1.000 84.84000 1101 SER A CA 1
ATOM 7601 C C . SER A 1 1101 ? 176.21300 192.40600 186.43700 1.000 88.54000 1101 SER A C 1
ATOM 7602 O O . SER A 1 1101 ? 176.34000 192.86000 185.30200 1.000 100.86000 1101 SER A O 1
ATOM 7605 N N . TRP A 1 1102 ? 175.01300 192.29300 187.00700 1.000 84.82000 1102 TRP A N 1
ATOM 7606 C CA . TRP A 1 1102 ? 173.76500 192.60500 186.30800 1.000 83.18000 1102 TRP A CA 1
ATOM 7607 C C . TRP A 1 1102 ? 173.67900 194.07700 185.92000 1.000 93.77000 1102 TRP A C 1
ATOM 7608 O O . TRP A 1 1102 ? 173.52000 194.39100 184.74400 1.000 106.12000 1102 TRP A O 1
ATOM 7619 N N . ILE A 1 1103 ? 173.86500 194.99600 186.86900 1.000 81.15000 1103 ILE A N 1
ATOM 7620 C CA . ILE A 1 1103 ? 173.78300 196.43900 186.60700 1.000 83.38000 1103 ILE A CA 1
ATOM 7621 C C . ILE A 1 1103 ? 174.85900 196.91100 185.62200 1.000 87.76000 1103 ILE A C 1
ATOM 7622 O O . ILE A 1 1103 ? 174.61300 197.77700 184.78900 1.000 97.63000 1103 ILE A O 1
ATOM 7627 N N . THR A 1 1104 ? 176.03200 196.27900 185.64200 1.000 82.46000 1104 THR A N 1
ATOM 7628 C CA . THR A 1 1104 ? 177.11900 196.55000 184.69700 1.000 88.76000 1104 THR A CA 1
ATOM 7629 C C . THR A 1 1104 ? 176.73900 196.16200 183.26600 1.000 90.01000 1104 THR A C 1
ATOM 7630 O O . THR A 1 1104 ? 176.96100 196.93800 182.34200 1.000 96.48000 1104 THR A O 1
ATOM 7634 N N . CYS A 1 1105 ? 176.11100 195.00100 183.05700 1.000 85.47000 1105 CYS A N 1
ATOM 7635 C CA . CYS A 1 1105 ? 175.63000 194.59400 181.73400 1.000 91.52000 1105 CYS A CA 1
ATOM 7636 C C . CYS A 1 1105 ? 174.44500 195.43700 181.26000 1.000 91.62000 1105 CYS A C 1
ATOM 7637 O O . CYS A 1 1105 ? 174.41300 195.85500 180.10500 1.000 95.24000 1105 CYS A O 1
ATOM 7640 N N . PHE A 1 1106 ? 173.48500 195.72600 182.13700 1.000 77.29000 1106 PHE A N 1
ATOM 7641 C CA . PHE A 1 1106 ? 172.30300 196.50700 181.79400 1.000 74.71000 1106 PHE A CA 1
ATOM 7642 C C . PHE A 1 1106 ? 172.66600 197.90400 181.28600 1.000 78.84000 1106 PHE A C 1
ATOM 7643 O O . PHE A 1 1106 ? 172.26100 198.29100 180.19300 1.000 92.12000 1106 PHE A O 1
ATOM 7651 N N . LEU A 1 1107 ? 173.49700 198.65600 182.00900 1.000 81.02000 1107 LEU A N 1
ATOM 7652 C CA . LEU A 1 1107 ? 173.92300 199.97900 181.55200 1.000 86.17000 1107 LEU A CA 1
ATOM 7653 C C . LEU A 1 1107 ? 174.82200 199.92000 180.31100 1.000 90.42000 1107 LEU A C 1
ATOM 7654 O O . LEU A 1 1107 ? 174.80400 200.85600 179.51600 1.000 92.45000 1107 LEU A O 1
ATOM 7659 N N . GLY A 1 1108 ? 175.55600 198.83500 180.07300 1.000 88.25000 1108 GLY A N 1
ATOM 7660 C CA . GLY A 1 1108 ? 176.31700 198.64200 178.83700 1.000 84.54000 1108 GLY A CA 1
ATOM 7661 C C . GLY A 1 1108 ? 175.42800 198.54600 177.59600 1.000 85.46000 1108 GLY A C 1
ATOM 7662 O O . GLY A 1 1108 ? 175.69400 199.19900 176.58700 1.000 84.67000 1108 GLY A O 1
ATOM 7663 N N . ILE A 1 1109 ? 174.32300 197.80200 177.67300 1.000 85.49000 1109 ILE A N 1
ATOM 7664 C CA . ILE A 1 1109 ? 173.35000 197.68400 176.57800 1.000 80.48000 1109 ILE A CA 1
ATOM 7665 C C . ILE A 1 1109 ? 172.66000 199.02000 176.32200 1.000 81.96000 1109 ILE A C 1
ATOM 7666 O O . ILE A 1 1109 ? 172.68300 199.51200 175.19900 1.000 93.21000 1109 ILE A O 1
ATOM 7671 N N . ILE A 1 1110 ? 172.11000 199.65800 177.35600 1.000 81.17000 1110 ILE A N 1
ATOM 7672 C CA . ILE A 1 1110 ? 171.41700 200.94700 177.21800 1.000 78.58000 1110 ILE A CA 1
ATOM 7673 C C . ILE A 1 1110 ? 172.34400 202.02700 176.65600 1.000 84.53000 1110 ILE A C 1
ATOM 7674 O O . ILE A 1 1110 ? 171.95100 202.74300 175.74100 1.000 90.67000 1110 ILE A O 1
ATOM 7679 N N . SER A 1 1111 ? 173.59900 202.10700 177.10700 1.000 82.71000 1111 SER A N 1
ATOM 7680 C CA . SER A 1 1111 ? 174.57300 203.05200 176.53800 1.000 78.12000 1111 SER A CA 1
ATOM 7681 C C . SER A 1 1111 ? 174.78400 202.83100 175.04500 1.000 78.84000 1111 SER A C 1
ATOM 7682 O O . SER A 1 1111 ? 174.88900 203.78100 174.28200 1.000 80.55000 1111 SER A O 1
ATOM 7685 N N . THR A 1 1112 ? 174.83000 201.57400 174.60400 1.000 85.43000 1112 THR A N 1
ATOM 7686 C CA . THR A 1 1112 ? 175.06600 201.23700 173.20200 1.000 88.70000 1112 THR A CA 1
ATOM 7687 C C . THR A 1 1112 ? 173.85600 201.55800 172.33300 1.000 87.79000 1112 THR A C 1
ATOM 7688 O O . THR A 1 1112 ? 174.00300 202.18800 171.29200 1.000 91.73000 1112 THR A O 1
ATOM 7692 N N . LEU A 1 1113 ? 172.64500 201.19900 172.75900 1.000 85.00000 1113 LEU A N 1
ATOM 7693 C CA . LEU A 1 1113 ? 171.43000 201.49300 171.99100 1.000 78.87000 1113 LEU A CA 1
ATOM 7694 C C . LEU A 1 1113 ? 171.20200 202.99900 171.83900 1.000 89.98000 1113 LEU A C 1
ATOM 7695 O O . LEU A 1 1113 ? 170.76900 203.44500 170.77800 1.000 97.14000 1113 LEU A O 1
ATOM 7700 N N . VAL A 1 1114 ? 171.54400 203.79800 172.85300 1.000 87.45000 1114 VAL A N 1
ATOM 7701 C CA . VAL A 1 1114 ? 171.47500 205.26200 172.76600 1.000 80.12000 1114 VAL A CA 1
ATOM 7702 C C . VAL A 1 1114 ? 172.39200 205.79600 171.67100 1.000 85.65000 1114 VAL A C 1
ATOM 7703 O O . VAL A 1 1114 ? 171.94200 206.56900 170.83300 1.000 92.89000 1114 VAL A O 1
ATOM 7707 N N . MET A 1 1115 ? 173.65200 205.36100 171.60800 1.000 103.53000 1115 MET A N 1
ATOM 7708 C CA . MET A 1 1115 ? 174.58600 205.82800 170.58100 1.000 105.22000 1115 MET A CA 1
ATOM 7709 C C . MET A 1 1115 ? 174.15400 205.46400 169.15600 1.000 101.42000 1115 MET A C 1
ATOM 7710 O O . MET A 1 1115 ? 174.27800 206.29400 168.26100 1.000 98.05000 1115 MET A O 1
ATOM 7715 N N . ILE A 1 1116 ? 173.60400 204.27300 168.92300 1.000 100.11000 1116 ILE A N 1
ATOM 7716 C CA . ILE A 1 1116 ? 173.11600 203.88300 167.59100 1.000 96.01000 1116 ILE A CA 1
ATOM 7717 C C . ILE A 1 1116 ? 171.92100 204.75300 167.16200 1.000 97.98000 1116 ILE A C 1
ATOM 7718 O O . ILE A 1 1116 ? 171.91500 205.30700 166.06400 1.000 102.35000 1116 ILE A O 1
ATOM 7723 N N . CYS A 1 1117 ? 170.91900 204.93200 168.02300 1.000 109.70000 1117 CYS A N 1
ATOM 7724 C CA . CYS A 1 1117 ? 169.73400 205.73400 167.71200 1.000 108.42000 1117 CYS A CA 1
ATOM 7725 C C . CYS A 1 1117 ? 170.05300 207.22900 167.58700 1.000 105.70000 1117 CYS A C 1
ATOM 7726 O O . CYS A 1 1117 ? 169.44300 207.93000 166.78600 1.000 109.70000 1117 CYS A O 1
ATOM 7729 N N . MET A 1 1118 ? 171.04600 207.72500 168.32000 1.000 121.57000 1118 MET A N 1
ATOM 7730 C CA . MET A 1 1118 ? 171.56800 209.08300 168.16800 1.000 125.80000 1118 MET A CA 1
ATOM 7731 C C . MET A 1 1118 ? 172.23200 209.31000 166.80200 1.000 128.46000 1118 MET A C 1
ATOM 7732 O O . MET A 1 1118 ? 172.10200 210.39100 166.23500 1.000 130.46000 1118 MET A O 1
ATOM 7737 N N . ALA A 1 1119 ? 172.91400 208.31000 166.23900 1.000 133.61000 1119 ALA A N 1
ATOM 7738 C CA . ALA A 1 1119 ? 173.53100 208.41100 164.91800 1.000 134.28000 1119 ALA A CA 1
ATOM 7739 C C . ALA A 1 1119 ? 172.52600 208.29400 163.76200 1.000 134.26000 1119 ALA A C 1
ATOM 7740 O O . ALA A 1 1119 ? 172.55600 209.10300 162.84000 1.000 131.05000 1119 ALA A O 1
ATOM 7742 N N . THR A 1 1120 ? 171.62600 207.30400 163.80100 1.000 140.14000 1120 THR A N 1
ATOM 7743 C CA . THR A 1 1120 ? 170.60500 207.06200 162.76300 1.000 139.80000 1120 THR A CA 1
ATOM 7744 C C . THR A 1 1120 ? 169.24900 206.74600 163.41300 1.000 143.66000 1120 THR A C 1
ATOM 7745 O O . THR A 1 1120 ? 168.96000 205.57900 163.68400 1.000 145.63000 1120 THR A O 1
ATOM 7749 N N . PRO A 1 1121 ? 168.37800 207.74100 163.66500 1.000 138.89000 1121 PRO A N 1
ATOM 7750 C CA . PRO A 1 1121 ? 167.18400 207.53600 164.48400 1.000 135.90000 1121 PRO A CA 1
ATOM 7751 C C . PRO A 1 1121 ? 166.14000 206.60300 163.86500 1.000 136.75000 1121 PRO A C 1
ATOM 7752 O O . PRO A 1 1121 ? 165.35200 206.00500 164.59600 1.000 138.75000 1121 PRO A O 1
ATOM 7756 N N . VAL A 1 1122 ? 166.18400 206.37200 162.55100 1.000 140.40000 1122 VAL A N 1
ATOM 7757 C CA . VAL A 1 1122 ? 165.41000 205.31800 161.87300 1.000 141.47000 1122 VAL A CA 1
ATOM 7758 C C . VAL A 1 1122 ? 165.60800 203.93000 162.49600 1.000 143.28000 1122 VAL A C 1
ATOM 7759 O O . VAL A 1 1122 ? 164.68500 203.12200 162.49500 1.000 142.52000 1122 VAL A O 1
ATOM 7763 N N . PHE A 1 1123 ? 166.76100 203.65100 163.11400 1.000 138.44000 1123 PHE A N 1
ATOM 7764 C CA . PHE A 1 1123 ? 167.01200 202.37200 163.77900 1.000 138.57000 1123 PHE A CA 1
ATOM 7765 C C . PHE A 1 1123 ? 166.05800 202.10500 164.95300 1.000 139.87000 1123 PHE A C 1
ATOM 7766 O O . PHE A 1 1123 ? 165.81100 200.95200 165.29300 1.000 143.72000 1123 PHE A O 1
ATOM 7774 N N . THR A 1 1124 ? 165.42800 203.13100 165.53100 1.000 142.80000 1124 THR A N 1
ATOM 7775 C CA . THR A 1 1124 ? 164.42100 202.94300 166.58600 1.000 142.56000 1124 THR A CA 1
ATOM 7776 C C . THR A 1 1124 ? 163.23600 202.09000 166.12800 1.000 143.77000 1124 THR A C 1
ATOM 7777 O O . THR A 1 1124 ? 162.65000 201.38600 166.94200 1.000 146.56000 1124 THR A O 1
ATOM 7781 N N . ILE A 1 1125 ? 162.90800 202.05600 164.83300 1.000 143.49000 1125 ILE A N 1
ATOM 7782 C CA . ILE A 1 1125 ? 161.85500 201.18000 164.29300 1.000 144.81000 1125 ILE A CA 1
ATOM 7783 C C . ILE A 1 1125 ? 162.29000 199.70500 164.33200 1.000 145.75000 1125 ILE A C 1
ATOM 7784 O O . ILE A 1 1125 ? 161.45800 198.82100 164.51500 1.000 147.97000 1125 ILE A O 1
ATOM 7789 N N . ILE A 1 1126 ? 163.58400 199.41700 164.19200 1.000 142.66000 1126 ILE A N 1
ATOM 7790 C CA . ILE A 1 1126 ? 164.14600 198.05900 164.22400 1.000 141.43000 1126 ILE A CA 1
ATOM 7791 C C . ILE A 1 1126 ? 164.33900 197.55900 165.66500 1.000 142.51000 1126 ILE A C 1
ATOM 7792 O O . ILE A 1 1126 ? 164.26200 196.36000 165.92200 1.000 146.55000 1126 ILE A O 1
ATOM 7797 N N . VAL A 1 1127 ? 164.53100 198.45800 166.63500 1.000 133.09000 1127 VAL A N 1
ATOM 7798 C CA . VAL A 1 1127 ? 164.69400 198.10100 168.05500 1.000 132.75000 1127 VAL A CA 1
ATOM 7799 C C . VAL A 1 1127 ? 163.44600 197.44900 168.65400 1.000 136.25000 1127 VAL A C 1
ATOM 7800 O O . VAL A 1 1127 ? 163.58900 196.52700 169.45000 1.000 140.53000 1127 VAL A O 1
ATOM 7804 N N . ILE A 1 1128 ? 162.22800 197.85900 168.28500 1.000 129.32000 1128 ILE A N 1
ATOM 7805 C CA . ILE A 1 1128 ? 160.99500 197.28400 168.86600 1.000 130.39000 1128 ILE A CA 1
ATOM 7806 C C . ILE A 1 1128 ? 160.83500 195.78900 168.52100 1.000 131.39000 1128 ILE A C 1
ATOM 7807 O O . ILE A 1 1128 ? 160.71900 194.98700 169.45000 1.000 137.76000 1128 ILE A O 1
ATOM 7812 N N . PRO A 1 1129 ? 160.88100 195.35400 167.24900 1.000 123.75000 1129 PRO A N 1
ATOM 7813 C CA . PRO A 1 1129 ? 160.83200 193.93900 166.89600 1.000 130.36000 1129 PRO A CA 1
ATOM 7814 C C . PRO A 1 1129 ? 161.88100 193.07900 167.60300 1.000 131.48000 1129 PRO A C 1
ATOM 7815 O O . PRO A 1 1129 ? 161.53500 192.05900 168.18900 1.000 131.82000 1129 PRO A O 1
ATOM 7819 N N . LEU A 1 1130 ? 163.15300 193.48500 167.60700 1.000 122.03000 1130 LEU A N 1
ATOM 7820 C CA . LEU A 1 1130 ? 164.21000 192.71900 168.27700 1.000 122.01000 1130 LEU A CA 1
ATOM 7821 C C . LEU A 1 1130 ? 164.04400 192.71500 169.80400 1.000 122.95000 1130 LEU A C 1
ATOM 7822 O O . LEU A 1 1130 ? 164.29500 191.69700 170.44300 1.000 125.94000 1130 LEU A O 1
ATOM 7827 N N . GLY A 1 1131 ? 163.55200 193.79800 170.40400 1.000 114.42000 1131 GLY A N 1
ATOM 7828 C CA . GLY A 1 1131 ? 163.24900 193.85700 171.83500 1.000 118.11000 1131 GLY A CA 1
ATOM 7829 C C . GLY A 1 1131 ? 162.14400 192.88800 172.26400 1.000 123.49000 1131 GLY A C 1
ATOM 7830 O O . GLY A 1 1131 ? 162.24400 192.26800 173.32300 1.000 125.27000 1131 GLY A O 1
ATOM 7831 N N . ILE A 1 1132 ? 161.12700 192.68400 171.42700 1.000 113.09000 1132 ILE A N 1
ATOM 7832 C CA . ILE A 1 1132 ? 160.04700 191.71000 171.66400 1.000 109.87000 1132 ILE A CA 1
ATOM 7833 C C . ILE A 1 1132 ? 160.56500 190.26500 171.59000 1.000 115.81000 1132 ILE A C 1
ATOM 7834 O O . ILE A 1 1132 ? 160.18700 189.42900 172.41200 1.000 116.73000 1132 ILE A O 1
ATOM 7839 N N . ILE A 1 1133 ? 161.47900 189.95600 170.66900 1.000 103.45000 1133 ILE A N 1
ATOM 7840 C CA . ILE A 1 1133 ? 162.16300 188.65500 170.64500 1.000 101.44000 1133 ILE A CA 1
ATOM 7841 C C . ILE A 1 1133 ? 163.01200 188.47000 171.90600 1.000 108.97000 1133 ILE A C 1
ATOM 7842 O O . ILE A 1 1133 ? 162.89100 187.45300 172.58300 1.000 114.99000 1133 ILE A O 1
ATOM 7847 N N . TYR A 1 1134 ? 163.82800 189.45900 172.27300 1.000 97.48000 1134 TYR A N 1
ATOM 7848 C CA . TYR A 1 1134 ? 164.73600 189.36700 173.41200 1.000 95.87000 1134 TYR A CA 1
ATOM 7849 C C . TYR A 1 1134 ? 164.01400 189.07900 174.73100 1.000 101.09000 1134 TYR A C 1
ATOM 7850 O O . TYR A 1 1134 ? 164.36700 188.13700 175.43900 1.000 115.14000 1134 TYR A O 1
ATOM 7859 N N . VAL A 1 1135 ? 162.96000 189.83000 175.05800 1.000 88.18000 1135 VAL A N 1
ATOM 7860 C CA . VAL A 1 1135 ? 162.21600 189.62200 176.30600 1.000 98.30000 1135 VAL A CA 1
ATOM 7861 C C . VAL A 1 1135 ? 161.45100 188.29400 176.31600 1.000 106.54000 1135 VAL A C 1
ATOM 7862 O O . VAL A 1 1135 ? 161.31200 187.67000 177.36400 1.000 114.67000 1135 VAL A O 1
ATOM 7866 N N . SER A 1 1136 ? 161.02200 187.79200 175.15500 1.000 94.26000 1136 SER A N 1
ATOM 7867 C CA . SER A 1 1136 ? 160.38500 186.47500 175.04600 1.000 95.97000 1136 SER A CA 1
ATOM 7868 C C . SER A 1 1136 ? 161.36700 185.33500 175.30900 1.000 97.08000 1136 SER A C 1
ATOM 7869 O O . SER A 1 1136 ? 161.07700 184.44100 176.09800 1.000 106.58000 1136 SER A O 1
ATOM 7872 N N . VAL A 1 1137 ? 162.55700 185.37000 174.71000 1.000 81.32000 1137 VAL A N 1
ATOM 7873 C CA . VAL A 1 1137 ? 163.60600 184.36600 174.94400 1.000 82.70000 1137 VAL A CA 1
ATOM 7874 C C . VAL A 1 1137 ? 164.04800 184.35900 176.40800 1.000 89.12000 1137 VAL A C 1
ATOM 7875 O O . VAL A 1 1137 ? 164.18700 183.28800 176.99300 1.000 101.81000 1137 VAL A O 1
ATOM 7879 N N . GLN A 1 1138 ? 164.18000 185.52200 177.05000 1.000 87.34000 1138 GLN A N 1
ATOM 7880 C CA . GLN A 1 1138 ? 164.44200 185.60600 178.49000 1.000 85.15000 1138 GLN A CA 1
ATOM 7881 C C . GLN A 1 1138 ? 163.36300 184.89200 179.31100 1.000 84.08000 1138 GLN A C 1
ATOM 7882 O O . GLN A 1 1138 ? 163.68500 184.08300 180.17200 1.000 100.14000 1138 GLN A O 1
ATOM 7888 N N . MET A 1 1139 ? 162.08700 185.16200 179.04400 1.000 89.39000 1139 MET A N 1
ATOM 7889 C CA . MET A 1 1139 ? 160.95800 184.60800 179.78800 1.000 97.08000 1139 MET A CA 1
ATOM 7890 C C . MET A 1 1139 ? 160.89500 183.07700 179.73500 1.000 107.51000 1139 MET A C 1
ATOM 7891 O O . MET A 1 1139 ? 160.67800 182.43200 180.76100 1.000 122.49000 1139 MET A O 1
ATOM 7896 N N . PHE A 1 1140 ? 161.11900 182.47400 178.56900 1.000 97.84000 1140 PHE A N 1
ATOM 7897 C CA . PHE A 1 1140 ? 161.14100 181.02000 178.42300 1.000 88.21000 1140 PHE A CA 1
ATOM 7898 C C . PHE A 1 1140 ? 162.37100 180.37500 179.06300 1.000 87.59000 1140 PHE A C 1
ATOM 7899 O O . PHE A 1 1140 ? 162.24400 179.33000 179.69700 1.000 94.44000 1140 PHE A O 1
ATOM 7907 N N . TYR A 1 1141 ? 163.54900 180.99300 178.96700 1.000 109.36000 1141 TYR A N 1
ATOM 7908 C CA . TYR A 1 1141 ? 164.75700 180.47800 179.60700 1.000 108.49000 1141 TYR A CA 1
ATOM 7909 C C . TYR A 1 1141 ? 164.67100 180.52200 181.13100 1.000 116.76000 1141 TYR A C 1
ATOM 7910 O O . TYR A 1 1141 ? 164.79500 179.49100 181.78900 1.000 128.13000 1141 TYR A O 1
ATOM 7919 N N . VAL A 1 1142 ? 164.40400 181.69500 181.70600 1.000 95.70000 1142 VAL A N 1
ATOM 7920 C CA . VAL A 1 1142 ? 164.46300 181.90700 183.15800 1.000 90.13000 1142 VAL A CA 1
ATOM 7921 C C . VAL A 1 1142 ? 163.42400 181.08400 183.91800 1.000 89.67000 1142 VAL A C 1
ATOM 7922 O O . VAL A 1 1142 ? 163.63500 180.72700 185.07100 1.000 97.71000 1142 VAL A O 1
ATOM 7926 N N . SER A 1 1143 ? 162.32200 180.71100 183.26700 1.000 84.43000 1143 SER A N 1
ATOM 7927 C CA . SER A 1 1143 ? 161.30200 179.82800 183.84400 1.000 88.44000 1143 SER A CA 1
ATOM 7928 C C . SER A 1 1143 ? 161.77200 178.38100 183.98200 1.000 89.03000 1143 SER A C 1
ATOM 7929 O O . SER A 1 1143 ? 161.22300 177.64500 184.79400 1.000 84.55000 1143 SER A O 1
ATOM 7932 N N . THR A 1 1144 ? 162.76800 177.95400 183.20800 1.000 94.18000 1144 THR A N 1
ATOM 7933 C CA . THR A 1 1144 ? 163.26400 176.57000 183.17800 1.000 91.28000 1144 THR A CA 1
ATOM 7934 C C . THR A 1 1144 ? 164.57600 176.42200 183.92900 1.000 90.27000 1144 THR A C 1
ATOM 7935 O O . THR A 1 1144 ? 164.71400 175.53100 184.75900 1.000 105.23000 1144 THR A O 1
ATOM 7939 N N . SER A 1 1145 ? 165.54300 177.30800 183.69600 1.000 76.71000 1145 SER A N 1
ATOM 7940 C CA . SER A 1 1145 ? 166.87400 177.20700 184.29800 1.000 70.62000 1145 SER A CA 1
ATOM 7941 C C . SER A 1 1145 ? 166.84400 177.29900 185.82400 1.000 80.75000 1145 SER A C 1
ATOM 7942 O O . SER A 1 1145 ? 167.52400 176.53100 186.49500 1.000 86.90000 1145 SER A O 1
ATOM 7945 N N . ARG A 1 1146 ? 165.98800 178.16200 186.37900 1.000 94.82000 1146 ARG A N 1
ATOM 7946 C CA . ARG A 1 1146 ? 165.72800 178.30300 187.82200 1.000 96.37000 1146 ARG A CA 1
ATOM 7947 C C . ARG A 1 1146 ? 165.28200 176.99100 188.46100 1.000 95.05000 1146 ARG A C 1
ATOM 7948 O O . ARG A 1 1146 ? 165.72300 176.65200 189.55400 1.000 100.87000 1146 ARG A O 1
ATOM 7956 N N . GLN A 1 1147 ? 164.44500 176.22100 187.77300 1.000 90.14000 1147 GLN A N 1
ATOM 7957 C CA . GLN A 1 1147 ? 163.98800 174.91600 188.24600 1.000 91.27000 1147 GLN A CA 1
ATOM 7958 C C . GLN A 1 1147 ? 165.10500 173.88500 188.18000 1.000 90.14000 1147 GLN A C 1
ATOM 7959 O O . GLN A 1 1147 ? 165.31900 173.17900 189.15300 1.000 93.44000 1147 GLN A O 1
ATOM 7965 N N . LEU A 1 1148 ? 165.87900 173.82300 187.09700 1.000 93.57000 1148 LEU A N 1
ATOM 7966 C CA . LEU A 1 1148 ? 167.01000 172.89600 187.00200 1.000 80.50000 1148 LEU A CA 1
ATOM 7967 C C . LEU A 1 1148 ? 168.10600 173.19900 188.03000 1.000 75.75000 1148 LEU A C 1
ATOM 7968 O O . LEU A 1 1148 ? 168.65800 172.27100 188.60600 1.000 77.81000 1148 LEU A O 1
ATOM 7973 N N . ARG A 1 1149 ? 168.37800 174.46700 188.35400 1.000 101.43000 1149 ARG A N 1
ATOM 7974 C CA . ARG A 1 1149 ? 169.31600 174.84100 189.42800 1.000 98.76000 1149 ARG A CA 1
ATOM 7975 C C . ARG A 1 1149 ? 168.83400 174.41800 190.81200 1.000 95.52000 1149 ARG A C 1
ATOM 7976 O O . ARG A 1 1149 ? 169.63100 173.92800 191.61100 1.000 98.32000 1149 ARG A O 1
ATOM 7984 N N . ARG A 1 1150 ? 167.53800 174.55100 191.10800 1.000 104.29000 1150 ARG A N 1
ATOM 7985 C CA . ARG A 1 1150 ? 166.94900 173.99800 192.33500 1.000 101.97000 1150 ARG A CA 1
ATOM 7986 C C . ARG A 1 1150 ? 167.09100 172.48200 192.36300 1.000 96.12000 1150 ARG A C 1
ATOM 7987 O O . ARG A 1 1150 ? 167.53500 171.92800 193.36200 1.000 94.72000 1150 ARG A O 1
ATOM 7995 N N . LEU A 1 1151 ? 166.74200 171.81600 191.27100 1.000 98.72000 1151 LEU A N 1
ATOM 7996 C CA . LEU A 1 1151 ? 166.69100 170.36100 191.17400 1.000 98.83000 1151 LEU A CA 1
ATOM 7997 C C . LEU A 1 1151 ? 168.07900 169.70900 191.25800 1.000 92.94000 1151 LEU A C 1
ATOM 7998 O O . LEU A 1 1151 ? 168.21000 168.63800 191.82900 1.000 90.15000 1151 LEU A O 1
ATOM 8003 N N . ASP A 1 1152 ? 169.11600 170.37800 190.76300 1.000 106.10000 1152 ASP A N 1
ATOM 8004 C CA . ASP A 1 1152 ? 170.53300 170.08000 191.00400 1.000 103.92000 1152 ASP A CA 1
ATOM 8005 C C . ASP A 1 1152 ? 170.87500 170.23300 192.49500 1.000 105.15000 1152 ASP A C 1
ATOM 8006 O O . ASP A 1 1152 ? 171.28900 169.28800 193.16300 1.000 109.57000 1152 ASP A O 1
ATOM 8011 N N . SER A 1 1153 ? 170.60400 171.40400 193.07000 1.000 116.12000 1153 SER A N 1
ATOM 8012 C CA . SER A 1 1153 ? 170.97200 171.71700 194.45200 1.000 112.58000 1153 SER A CA 1
ATOM 8013 C C . SER A 1 1153 ? 170.37300 170.76100 195.48600 1.000 109.19000 1153 SER A C 1
ATOM 8014 O O . SER A 1 1153 ? 171.06000 170.41200 196.44300 1.000 111.57000 1153 SER A O 1
ATOM 8017 N N . VAL A 1 1154 ? 169.13400 170.28600 195.31700 1.000 103.51000 1154 VAL A N 1
ATOM 8018 C CA . VAL A 1 1154 ? 168.53300 169.31100 196.24800 1.000 103.22000 1154 VAL A CA 1
ATOM 8019 C C . VAL A 1 1154 ? 169.05300 167.88800 196.06600 1.000 103.63000 1154 VAL A C 1
ATOM 8020 O O . VAL A 1 1154 ? 168.96800 167.10000 197.00400 1.000 109.27000 1154 VAL A O 1
ATOM 8024 N N . THR A 1 1155 ? 169.58600 167.52700 194.89700 1.000 102.62000 1155 THR A N 1
ATOM 8025 C CA . THR A 1 1155 ? 170.00800 166.15400 194.59500 1.000 102.52000 1155 THR A CA 1
ATOM 8026 C C . THR A 1 1155 ? 171.51600 165.91300 194.70800 1.000 105.45000 1155 THR A C 1
ATOM 8027 O O . THR A 1 1155 ? 171.94200 164.76300 194.63300 1.000 104.04000 1155 THR A O 1
ATOM 8031 N N . ARG A 1 1156 ? 172.33200 166.95300 194.91500 1.000 105.67000 1156 ARG A N 1
ATOM 8032 C CA . ARG A 1 1156 ? 173.78100 166.82500 195.13300 1.000 99.99000 1156 ARG A CA 1
ATOM 8033 C C . ARG A 1 1156 ? 174.15700 166.41300 196.55400 1.000 100.77000 1156 ARG A C 1
ATOM 8034 O O . ARG A 1 1156 ? 174.94700 165.49500 196.72400 1.000 110.47000 1156 ARG A O 1
ATOM 8042 N N . SER A 1 1157 ? 173.56800 167.02100 197.57800 1.000 84.66000 1157 SER A N 1
ATOM 8043 C CA . SER A 1 1157 ? 173.90300 166.72800 198.98000 1.000 88.60000 1157 SER A CA 1
ATOM 8044 C C . SER A 1 1157 ? 173.77400 165.25500 199.40000 1.000 94.48000 1157 SER A C 1
ATOM 8045 O O . SER A 1 1157 ? 174.64900 164.78800 200.12700 1.000 100.63000 1157 SER A O 1
ATOM 8048 N N . PRO A 1 1158 ? 172.77600 164.47100 198.93400 1.000 96.41000 1158 PRO A N 1
ATOM 8049 C CA . PRO A 1 1158 ? 172.69400 163.03700 199.20400 1.000 100.44000 1158 PRO A CA 1
ATOM 8050 C C . PRO A 1 1158 ? 173.92900 162.21300 198.83500 1.000 102.86000 1158 PRO A C 1
ATOM 8051 O O . PRO A 1 1158 ? 174.12100 161.14100 199.39500 1.000 110.06000 1158 PRO A O 1
ATOM 8055 N N . ILE A 1 1159 ? 174.78400 162.67500 197.91900 1.000 88.12000 1159 ILE A N 1
ATOM 8056 C CA . ILE A 1 1159 ? 176.03300 161.98300 197.58500 1.000 80.77000 1159 ILE A CA 1
ATOM 8057 C C . ILE A 1 1159 ? 176.99600 162.06000 198.77300 1.000 93.53000 1159 ILE A C 1
ATOM 8058 O O . ILE A 1 1159 ? 177.56900 161.05600 199.18600 1.000 101.08000 1159 ILE A O 1
ATOM 8063 N N . TYR A 1 1160 ? 177.15000 163.24300 199.36500 1.000 91.02000 1160 TYR A N 1
ATOM 8064 C CA . TYR A 1 1160 ? 178.09700 163.47700 200.44900 1.000 96.55000 1160 TYR A CA 1
ATOM 8065 C C . TYR A 1 1160 ? 177.59300 162.94300 201.78800 1.000 100.40000 1160 TYR A C 1
ATOM 8066 O O . TYR A 1 1160 ? 178.38700 162.42100 202.56700 1.000 102.58000 1160 TYR A O 1
ATOM 8075 N N . SER A 1 1161 ? 176.29200 163.00300 202.07400 1.000 89.52000 1161 SER A N 1
ATOM 8076 C CA . SER A 1 1161 ? 175.76200 162.40200 203.30000 1.000 87.81000 1161 SER A CA 1
ATOM 8077 C C . SER A 1 1161 ? 175.82600 160.87600 203.25100 1.000 91.20000 1161 SER A C 1
ATOM 8078 O O . SER A 1 1161 ? 176.20800 160.26100 204.24200 1.000 100.63000 1161 SER A O 1
ATOM 8081 N N . HIS A 1 1162 ? 175.58100 160.24400 202.10100 1.000 92.13000 1162 HIS A N 1
ATOM 8082 C CA . HIS A 1 1162 ? 175.80300 158.80700 201.93600 1.000 94.04000 1162 HIS A CA 1
ATOM 8083 C C . HIS A 1 1162 ? 177.28400 158.43000 202.06100 1.000 99.79000 1162 HIS A C 1
ATOM 8084 O O . HIS A 1 1162 ? 177.60300 157.42100 202.68200 1.000 108.54000 1162 HIS A O 1
ATOM 8091 N N . PHE A 1 1163 ? 178.21500 159.23100 201.53100 1.000 80.32000 1163 PHE A N 1
ATOM 8092 C CA . PHE A 1 1163 ? 179.64100 158.95500 201.70300 1.000 82.48000 1163 PHE A CA 1
ATOM 8093 C C . PHE A 1 1163 ? 180.07300 159.07100 203.17200 1.000 90.98000 1163 PHE A C 1
ATOM 8094 O O . PHE A 1 1163 ? 180.72400 158.17800 203.70300 1.000 97.24000 1163 PHE A O 1
ATOM 8102 N N . SER A 1 1164 ? 179.63900 160.11700 203.87600 1.000 81.82000 1164 SER A N 1
ATOM 8103 C CA . SER A 1 1164 ? 179.88300 160.28100 205.31300 1.000 79.10000 1164 SER A CA 1
ATOM 8104 C C . SER A 1 1164 ? 179.31700 159.11200 206.12500 1.000 88.64000 1164 SER A C 1
ATOM 8105 O O . SER A 1 1164 ? 179.98500 158.54400 206.98900 1.000 94.05000 1164 SER A O 1
ATOM 8108 N N . GLU A 1 1165 ? 178.09600 158.69000 205.80200 1.000 97.20000 1165 GLU A N 1
ATOM 8109 C CA . GLU A 1 1165 ? 177.42300 157.55800 206.43100 1.000 86.31000 1165 GLU A CA 1
ATOM 8110 C C . GLU A 1 1165 ? 178.16600 156.23900 206.20500 1.000 87.96000 1165 GLU A C 1
ATOM 8111 O O . GLU A 1 1165 ? 178.36900 155.49900 207.16300 1.000 99.70000 1165 GLU A O 1
ATOM 8117 N N . THR A 1 1166 ? 178.61700 155.93400 204.98500 1.000 73.10000 1166 THR A N 1
ATOM 8118 C CA . THR A 1 1166 ? 179.35100 154.68800 204.74700 1.000 87.81000 1166 THR A CA 1
ATOM 8119 C C . THR A 1 1166 ? 180.74800 154.70000 205.35200 1.000 89.82000 1166 THR A C 1
ATOM 8120 O O . THR A 1 1166 ? 181.17100 153.67400 205.86600 1.000 91.10000 1166 THR A O 1
ATOM 8124 N N . VAL A 1 1167 ? 181.47100 155.82400 205.34900 1.000 85.45000 1167 VAL A N 1
ATOM 8125 C CA . VAL A 1 1167 ? 182.81300 155.89000 205.95800 1.000 81.48000 1167 VAL A CA 1
ATOM 8126 C C . VAL A 1 1167 ? 182.73500 155.69700 207.47000 1.000 82.93000 1167 VAL A C 1
ATOM 8127 O O . VAL A 1 1167 ? 183.60800 155.07600 208.06500 1.000 87.60000 1167 VAL A O 1
ATOM 8131 N N . SER A 1 1168 ? 181.65600 156.16000 208.09800 1.000 90.44000 1168 SER A N 1
ATOM 8132 C CA . SER A 1 1168 ? 181.40500 155.93000 209.52400 1.000 87.92000 1168 SER A CA 1
ATOM 8133 C C . SER A 1 1168 ? 181.05500 154.47400 209.85500 1.000 90.11000 1168 SER A C 1
ATOM 8134 O O . SER A 1 1168 ? 181.16500 154.07400 211.01100 1.000 94.45000 1168 SER A O 1
ATOM 8137 N N . GLY A 1 1169 ? 180.61900 153.68000 208.87100 1.000 91.16000 1169 GLY A N 1
ATOM 8138 C CA . GLY A 1 1169 ? 180.04400 152.34100 209.04800 1.000 93.53000 1169 GLY A CA 1
ATOM 8139 C C . GLY A 1 1169 ? 180.86300 151.18100 208.48900 1.000 92.38000 1169 GLY A C 1
ATOM 8140 O O . GLY A 1 1169 ? 180.38800 150.04800 208.48900 1.000 100.74000 1169 GLY A O 1
ATOM 8141 N N . LEU A 1 1170 ? 182.08100 151.42000 208.00600 1.000 86.39000 1170 LEU A N 1
ATOM 8142 C CA . LEU A 1 1170 ? 182.87900 150.42000 207.28500 1.000 83.55000 1170 LEU A CA 1
ATOM 8143 C C . LEU A 1 1170 ? 182.98300 149.03800 207.95300 1.000 88.54000 1170 LEU A C 1
ATOM 8144 O O . LEU A 1 1170 ? 182.74600 148.05500 207.25100 1.000 102.40000 1170 LEU A O 1
ATOM 8149 N N . PRO A 1 1171 ? 183.27300 148.88600 209.26000 1.000 83.66000 1171 PRO A N 1
ATOM 8150 C CA . PRO A 1 1171 ? 183.39800 147.55800 209.84800 1.000 87.60000 1171 PRO A CA 1
ATOM 8151 C C . PRO A 1 1171 ? 182.06800 146.80100 209.90100 1.000 98.32000 1171 PRO A C 1
ATOM 8152 O O . PRO A 1 1171 ? 182.06400 145.57900 209.80600 1.000 104.09000 1171 PRO A O 1
ATOM 8156 N N . VAL A 1 1172 ? 180.93000 147.49400 209.98200 1.000 93.55000 1172 VAL A N 1
ATOM 8157 C CA . VAL A 1 1172 ? 179.60600 146.86100 209.90200 1.000 86.84000 1172 VAL A CA 1
ATOM 8158 C C . VAL A 1 1172 ? 179.32000 146.39900 208.47500 1.000 85.07000 1172 VAL A C 1
ATOM 8159 O O . VAL A 1 1172 ? 178.94500 145.25200 208.25900 1.000 92.87000 1172 VAL A O 1
ATOM 8163 N N . ILE A 1 1173 ? 179.55500 147.25500 207.48100 1.000 86.46000 1173 ILE A N 1
ATOM 8164 C CA . ILE A 1 1173 ? 179.31500 146.93800 206.06500 1.000 84.66000 1173 ILE A CA 1
ATOM 8165 C C . ILE A 1 1173 ? 180.16900 145.75100 205.61300 1.000 85.58000 1173 ILE A C 1
ATOM 8166 O O . ILE A 1 1173 ? 179.65700 144.84900 204.95400 1.000 98.61000 1173 ILE A O 1
ATOM 8171 N N . ARG A 1 1174 ? 181.42400 145.71200 206.06800 1.000 93.49000 1174 ARG A N 1
ATOM 8172 C CA . ARG A 1 1174 ? 182.32100 144.57400 205.72800 1.000 96.76000 1174 ARG A CA 1
ATOM 8173 C C . ARG A 1 1174 ? 181.84800 143.30200 206.44700 1.000 102.07000 1174 ARG A C 1
ATOM 8174 O O . ARG A 1 1174 ? 181.77900 142.25100 205.78100 1.000 112.96000 1174 ARG A O 1
ATOM 8182 N N . ALA A 1 1175 ? 181.53500 143.38700 207.74700 1.000 96.81000 1175 ALA A N 1
ATOM 8183 C CA . ALA A 1 1175 ? 181.13000 142.19900 208.49100 1.000 97.55000 1175 ALA A CA 1
ATOM 8184 C C . ALA A 1 1175 ? 179.95100 141.46400 207.83100 1.000 95.30000 1175 ALA A C 1
ATOM 8185 O O . ALA A 1 1175 ? 179.95300 140.23900 207.77700 1.000 95.01000 1175 ALA A O 1
ATOM 8187 N N . PHE A 1 1176 ? 178.97900 142.19100 207.27900 1.000 98.77000 1176 PHE A N 1
ATOM 8188 C CA . PHE A 1 1176 ? 177.86300 141.62200 206.51700 1.000 100.39000 1176 PHE A CA 1
ATOM 8189 C C . PHE A 1 1176 ? 178.17600 141.32900 205.03400 1.000 105.37000 1176 PHE A C 1
ATOM 8190 O O . PHE A 1 1176 ? 177.32000 140.79800 204.34100 1.000 111.29000 1176 PHE A O 1
ATOM 8198 N N . GLU A 1 1177 ? 179.37200 141.64100 204.52300 1.000 110.16000 1177 GLU A N 1
ATOM 8199 C CA . GLU A 1 1177 ? 179.77700 141.45900 203.11100 1.000 111.94000 1177 GLU A CA 1
ATOM 8200 C C . GLU A 1 1177 ? 178.93800 142.27100 202.09400 1.000 110.79000 1177 GLU A C 1
ATOM 8201 O O . GLU A 1 1177 ? 178.73400 141.85000 200.95400 1.000 111.29000 1177 GLU A O 1
ATOM 8207 N N . HIS A 1 1178 ? 178.40400 143.43500 202.47600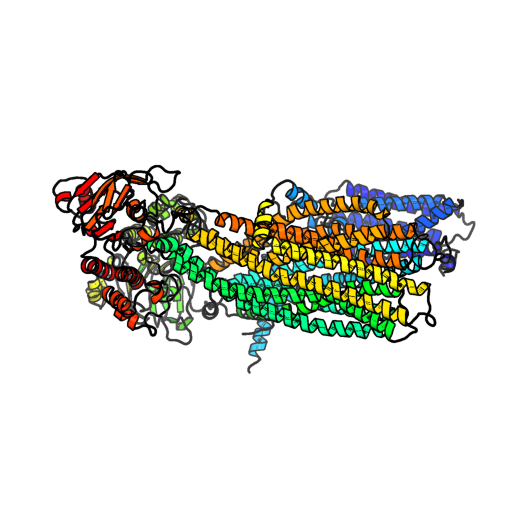 1.000 108.64000 1178 HIS A N 1
ATOM 8208 C CA . HIS A 1 1178 ? 177.46700 144.22600 201.65500 1.000 105.06000 1178 HIS A CA 1
ATOM 8209 C C . HIS A 1 1178 ? 178.10300 145.21500 200.66300 1.000 114.89000 1178 HIS A C 1
ATOM 8210 O O . HIS A 1 1178 ? 177.39100 146.03600 200.08900 1.000 122.97000 1178 HIS A O 1
ATOM 8217 N N . GLN A 1 1179 ? 179.40800 145.17700 200.39700 1.000 109.85000 1179 GLN A N 1
ATOM 8218 C CA . GLN A 1 1179 ? 180.08000 146.19400 199.57600 1.000 111.21000 1179 GLN A CA 1
ATOM 8219 C C . GLN A 1 1179 ? 179.43000 146.41400 198.20200 1.000 119.75000 1179 GLN A C 1
ATOM 8220 O O . GLN A 1 1179 ? 179.22600 147.55400 197.80500 1.000 128.45000 1179 GLN A O 1
ATOM 8226 N N . GLN A 1 1180 ? 179.03400 145.36300 197.48200 1.000 115.06000 1180 GLN A N 1
ATOM 8227 C CA . GLN A 1 1180 ? 178.43400 145.50700 196.14700 1.000 115.22000 1180 GLN A CA 1
ATOM 8228 C C . GLN A 1 1180 ? 177.10400 146.26700 196.15900 1.000 118.03000 1180 GLN A C 1
ATOM 8229 O O . GLN A 1 1180 ? 176.84300 147.08000 195.27600 1.000 122.35000 1180 GLN A O 1
ATOM 8235 N N . ARG A 1 1181 ? 176.30400 146.06200 197.20900 1.000 103.67000 1181 ARG A N 1
ATOM 8236 C CA . ARG A 1 1181 ? 175.03300 146.82500 197.35000 1.000 106.82000 1181 ARG A CA 1
ATOM 8237 C C . ARG A 1 1181 ? 175.36100 148.31200 197.52200 1.000 114.00000 1181 ARG A C 1
ATOM 8238 O O . ARG A 1 1181 ? 174.74300 149.13600 196.81900 1.000 120.94000 1181 ARG A O 1
ATOM 8246 N N . PHE A 1 1182 ? 176.30600 148.63800 198.40900 1.000 96.55000 1182 PHE A N 1
ATOM 8247 C CA . PHE A 1 1182 ? 176.68400 150.02500 198.67500 1.000 97.11000 1182 PHE A CA 1
ATOM 8248 C C . PHE A 1 1182 ? 177.30900 150.70800 197.45600 1.000 95.60000 1182 PHE A C 1
ATOM 8249 O O . PHE A 1 1182 ? 176.93900 151.83600 197.14900 1.000 102.48000 1182 PHE A O 1
ATOM 8257 N N . LEU A 1 1183 ? 178.16500 150.02300 196.69400 1.000 83.09000 1183 LEU A N 1
ATOM 8258 C CA . LEU A 1 1183 ? 178.71000 150.55800 195.43700 1.000 86.88000 1183 LEU A CA 1
ATOM 8259 C C . LEU A 1 1183 ? 177.58100 150.91200 194.46900 1.000 94.23000 1183 LEU A C 1
ATOM 8260 O O . LEU A 1 1183 ? 177.54200 152.03000 193.96000 1.000 97.36000 1183 LEU A O 1
ATOM 8265 N N . LYS A 1 1184 ? 176.60900 150.02200 194.24200 1.000 93.86000 1184 LYS A N 1
ATOM 8266 C CA . LYS A 1 1184 ? 175.48700 150.32900 193.34400 1.000 95.94000 1184 LYS A CA 1
ATOM 8267 C C . LYS A 1 1184 ? 174.66200 151.51800 193.82600 1.000 103.42000 1184 LYS A C 1
ATOM 8268 O O . LYS A 1 1184 ? 174.21200 152.32200 193.01700 1.000 112.05000 1184 LYS A O 1
ATOM 8274 N N . HIS A 1 1185 ? 174.46800 151.66700 195.13000 1.000 91.10000 1185 HIS A N 1
ATOM 8275 C CA . HIS A 1 1185 ? 173.70400 152.78500 195.67100 1.000 89.17000 1185 HIS A CA 1
ATOM 8276 C C . HIS A 1 1185 ? 174.41400 154.12400 195.45300 1.000 99.15000 1185 HIS A C 1
ATOM 8277 O O . HIS A 1 1185 ? 173.76600 155.09800 195.08200 1.000 103.02000 1185 HIS A O 1
ATOM 8284 N N . ASN A 1 1186 ? 175.74000 154.18400 195.56300 1.000 86.46000 1186 ASN A N 1
ATOM 8285 C CA . ASN A 1 1186 ? 176.49700 155.37500 195.18900 1.000 73.63000 1186 ASN A CA 1
ATOM 8286 C C . ASN A 1 1186 ? 176.35500 155.71700 193.69700 1.000 83.45000 1186 ASN A C 1
ATOM 8287 O O . ASN A 1 1186 ? 176.08900 156.86700 193.35900 1.000 95.15000 1186 ASN A O 1
ATOM 8292 N N . GLU A 1 1187 ? 176.46200 154.73700 192.80300 1.000 94.94000 1187 GLU A N 1
ATOM 8293 C CA . GLU A 1 1187 ? 176.31300 154.95200 191.35900 1.000 94.05000 1187 GLU A CA 1
ATOM 8294 C C . GLU A 1 1187 ? 174.93600 155.51600 190.99500 1.000 100.02000 1187 GLU A C 1
ATOM 8295 O O . GLU A 1 1187 ? 174.84100 156.43300 190.18800 1.000 101.71000 1187 GLU A O 1
ATOM 8301 N N . VAL A 1 1188 ? 173.86200 155.04400 191.63400 1.000 90.26000 1188 VAL A N 1
ATOM 8302 C CA . VAL A 1 1188 ? 172.50900 155.58800 191.43600 1.000 81.13000 1188 VAL A CA 1
ATOM 8303 C C . VAL A 1 1188 ? 172.42100 157.05200 191.84500 1.000 85.30000 1188 VAL A C 1
ATOM 8304 O O . VAL A 1 1188 ? 171.78400 157.84400 191.14900 1.000 100.37000 1188 VAL A O 1
ATOM 8308 N N . ARG A 1 1189 ? 173.08300 157.41500 192.94600 1.000 76.08000 1189 ARG A N 1
ATOM 8309 C CA . ARG A 1 1189 ? 173.07100 158.82600 193.41900 1.000 78.82000 1189 ARG A CA 1
ATOM 8310 C C . ARG A 1 1189 ? 173.79700 159.71400 192.40400 1.000 82.91000 1189 ARG A C 1
ATOM 8311 O O . ARG A 1 1189 ? 173.19700 160.71600 191.96500 1.000 83.71000 1189 ARG A O 1
ATOM 8319 N N . ILE A 1 1190 ? 175.03400 159.36000 192.04700 1.000 78.53000 1190 ILE A N 1
ATOM 8320 C CA . ILE A 1 1190 ? 175.82700 160.16500 191.11200 1.000 69.26000 1190 ILE A CA 1
ATOM 8321 C C . ILE A 1 1190 ? 175.10300 160.30300 189.77200 1.000 83.56000 1190 ILE A C 1
ATOM 8322 O O . ILE A 1 1190 ? 174.93900 161.42300 189.29900 1.000 98.14000 1190 ILE A O 1
ATOM 8327 N N . ASP A 1 1191 ? 174.58600 159.22100 189.18300 1.000 88.90000 1191 ASP A N 1
ATOM 8328 C CA . ASP A 1 1191 ? 173.84300 159.29700 187.91800 1.000 81.96000 1191 ASP A CA 1
ATOM 8329 C C . ASP A 1 1191 ? 172.58800 160.17700 188.01800 1.000 82.48000 1191 ASP A C 1
ATOM 8330 O O . ASP A 1 1191 ? 172.28300 160.91100 187.08500 1.000 106.40000 1191 ASP A O 1
ATOM 8335 N N . THR A 1 1192 ? 171.87300 160.16000 189.14400 1.000 70.68000 1192 THR A N 1
ATOM 8336 C CA . THR A 1 1192 ? 170.67700 160.99400 189.34400 1.000 75.43000 1192 THR A CA 1
ATOM 8337 C C . THR A 1 1192 ? 171.01000 162.48400 189.38600 1.000 81.24000 1192 THR A C 1
ATOM 8338 O O . THR A 1 1192 ? 170.26500 163.29400 188.84900 1.000 90.01000 1192 THR A O 1
ATOM 8342 N N . ASN A 1 1193 ? 172.13700 162.87500 189.97400 1.000 75.18000 1193 ASN A N 1
ATOM 8343 C CA . ASN A 1 1193 ? 172.60400 164.25900 189.93700 1.000 71.70000 1193 ASN A CA 1
ATOM 8344 C C . ASN A 1 1193 ? 173.12000 164.66600 188.55000 1.000 80.30000 1193 ASN A C 1
ATOM 8345 O O . ASN A 1 1193 ? 172.83400 165.75300 188.04900 1.000 101.28000 1193 ASN A O 1
ATOM 8350 N N . GLN A 1 1194 ? 173.85900 163.77500 187.89900 1.000 73.24000 1194 GLN A N 1
ATOM 8351 C CA . GLN A 1 1194 ? 174.53200 164.04100 186.63600 1.000 70.05000 1194 GLN A CA 1
ATOM 8352 C C . GLN A 1 1194 ? 173.57700 164.52600 185.53600 1.000 70.36000 1194 GLN A C 1
ATOM 8353 O O . GLN A 1 1194 ? 173.91700 165.44900 184.80000 1.000 72.55000 1194 GLN A O 1
ATOM 8359 N N . LYS A 1 1195 ? 172.35300 163.98900 185.44600 1.000 86.70000 1195 LYS A N 1
ATOM 8360 C CA . LYS A 1 1195 ? 171.36200 164.44100 184.45100 1.000 72.91000 1195 LYS A CA 1
ATOM 8361 C C . LYS A 1 1195 ? 170.80900 165.84500 184.70000 1.000 80.54000 1195 LYS A C 1
ATOM 8362 O O . LYS A 1 1195 ? 170.49400 166.55000 183.74200 1.000 98.23000 1195 LYS A O 1
ATOM 8368 N N . CYS A 1 1196 ? 170.72400 166.30800 185.94300 1.000 90.61000 1196 CYS A N 1
ATOM 8369 C CA . CYS A 1 1196 ? 170.30300 167.67700 186.24500 1.000 83.80000 1196 CYS A CA 1
ATOM 8370 C C . CYS A 1 1196 ? 171.36300 168.68900 185.81400 1.000 87.17000 1196 CYS A C 1
ATOM 8371 O O . CYS A 1 1196 ? 171.04400 169.68100 185.17200 1.000 89.90000 1196 CYS A O 1
ATOM 8374 N N . VAL A 1 1197 ? 172.63900 168.41800 186.08200 1.000 89.21000 1197 VAL A N 1
ATOM 8375 C CA . VAL A 1 1197 ? 173.73600 169.28700 185.64500 1.000 77.73000 1197 VAL A CA 1
ATOM 8376 C C . VAL A 1 1197 ? 173.83400 169.32100 184.12400 1.000 94.76000 1197 VAL A C 1
ATOM 8377 O O . VAL A 1 1197 ? 173.87400 170.39300 183.53200 1.000 117.56000 1197 VAL A O 1
ATOM 8381 N N . PHE A 1 1198 ? 173.81200 168.17300 183.45100 1.000 87.05000 1198 PHE A N 1
ATOM 8382 C CA . PHE A 1 1198 ? 173.96100 168.13100 181.99800 1.000 84.76000 1198 PHE A CA 1
ATOM 8383 C C . PHE A 1 1198 ? 172.79000 168.77600 181.24000 1.000 87.12000 1198 PHE A C 1
ATOM 8384 O O . PHE A 1 1198 ? 172.99200 169.47600 180.24800 1.000 101.95000 1198 PHE A O 1
ATOM 8392 N N . SER A 1 1199 ? 171.55500 168.62300 181.71400 1.000 79.98000 1199 SER A N 1
ATOM 8393 C CA . SER A 1 1199 ? 170.41300 169.31700 181.10800 1.000 82.54000 1199 SER A CA 1
ATOM 8394 C C . SER A 1 1199 ? 170.39300 170.81300 181.41000 1.000 96.30000 1199 SER A C 1
ATOM 8395 O O . SER A 1 1199 ? 169.92700 171.57100 180.56300 1.000 116.07000 1199 SER A O 1
ATOM 8398 N N . TRP A 1 1200 ? 170.95800 171.28400 182.52500 1.000 109.70000 1200 TRP A N 1
ATOM 8399 C CA . TRP A 1 1200 ? 171.18600 172.71600 182.75200 1.000 109.92000 1200 TRP A CA 1
ATOM 8400 C C . TRP A 1 1200 ? 172.27400 173.28000 181.84000 1.000 112.95000 1200 TRP A C 1
ATOM 8401 O O . TRP A 1 1200 ? 172.04500 174.30000 181.20000 1.000 126.60000 1200 TRP A O 1
ATOM 8412 N N . ILE A 1 1201 ? 173.40500 172.59000 181.68000 1.000 108.23000 1201 ILE A N 1
ATOM 8413 C CA . ILE A 1 1201 ? 174.45000 172.95700 180.71200 1.000 101.38000 1201 ILE A CA 1
ATOM 8414 C C . ILE A 1 1201 ? 173.85100 173.09100 179.31600 1.000 106.64000 1201 ILE A C 1
ATOM 8415 O O . ILE A 1 1201 ? 174.06500 174.08500 178.63800 1.000 121.29000 1201 ILE A O 1
ATOM 8420 N N . THR A 1 1202 ? 173.02300 172.13300 178.90400 1.000 90.02000 1202 THR A N 1
ATOM 8421 C CA . THR A 1 1202 ? 172.37800 172.20700 177.56600 1.000 86.21000 1202 THR A CA 1
ATOM 8422 C C . THR A 1 1202 ? 171.46800 173.43400 177.48500 1.000 93.85000 1202 THR A C 1
ATOM 8423 O O . THR A 1 1202 ? 171.46500 174.08900 176.43300 1.000 112.04000 1202 THR A O 1
ATOM 8427 N N . SER A 1 1203 ? 170.73300 173.73700 178.55300 1.000 98.52000 1203 SER A N 1
ATOM 8428 C CA . SER A 1 1203 ? 169.79100 174.84600 178.55000 1.000 98.68000 1203 SER A CA 1
ATOM 8429 C C . SER A 1 1203 ? 170.44200 176.19000 178.25900 1.000 96.61000 1203 SER A C 1
ATOM 8430 O O . SER A 1 1203 ? 169.80200 177.04100 177.65500 1.000 110.01000 1203 SER A O 1
ATOM 8433 N N . ASN A 1 1204 ? 171.69200 176.42300 178.67100 1.000 97.48000 1204 ASN A N 1
ATOM 8434 C CA . ASN A 1 1204 ? 172.38300 177.67200 178.34900 1.000 96.32000 1204 ASN A CA 1
ATOM 8435 C C . ASN A 1 1204 ? 173.14600 177.64100 177.01300 1.000 108.62000 1204 ASN A C 1
ATOM 8436 O O . ASN A 1 1204 ? 173.52800 178.70000 176.53000 1.000 123.33000 1204 ASN A O 1
ATOM 8441 N N . ARG A 1 1205 ? 173.18300 176.48700 176.34600 1.000 115.42000 1205 ARG A N 1
ATOM 8442 C CA . ARG A 1 1205 ? 173.74700 176.45200 174.97100 1.000 114.85000 1205 ARG A CA 1
ATOM 8443 C C . ARG A 1 1205 ? 172.58900 176.81500 174.03900 1.000 114.06000 1205 ARG A C 1
ATOM 8444 O O . ARG A 1 1205 ? 172.84700 177.41600 172.98800 1.000 125.38000 1205 ARG A O 1
ATOM 8452 N N . TRP A 1 1206 ? 171.36000 176.46100 174.42300 1.000 108.79000 1206 TRP A N 1
ATOM 8453 C CA . TRP A 1 1206 ? 170.15000 176.82800 173.64200 1.000 109.90000 1206 TRP A CA 1
ATOM 8454 C C . TRP A 1 1206 ? 169.98800 178.34400 173.70400 1.000 117.89000 1206 TRP A C 1
ATOM 8455 O O . TRP A 1 1206 ? 169.91200 178.97100 172.64000 1.000 128.50000 1206 TRP A O 1
ATOM 8466 N N . LEU A 1 1207 ? 169.94400 178.90300 174.91200 1.000 122.60000 1207 LEU A N 1
ATOM 8467 C CA . LEU A 1 1207 ? 169.86300 180.35200 175.07700 1.000 113.84000 1207 LEU A CA 1
ATOM 8468 C C . LEU A 1 1207 ? 170.82700 181.09400 174.15800 1.000 110.20000 1207 LEU A C 1
ATOM 8469 O O . LEU A 1 1207 ? 170.43500 182.02300 173.45800 1.000 125.76000 1207 LEU A O 1
ATOM 8474 N N . ALA A 1 1208 ? 172.09800 180.69900 174.16200 1.000 95.90000 1208 ALA A N 1
ATOM 8475 C CA . ALA A 1 1208 ? 173.14300 181.44500 173.48800 1.000 101.70000 1208 ALA A CA 1
ATOM 8476 C C . ALA A 1 1208 ? 172.92900 181.52300 171.97800 1.000 98.52000 1208 ALA A C 1
ATOM 8477 O O . ALA A 1 1208 ? 173.13300 182.58300 171.40700 1.000 101.75000 1208 ALA A O 1
ATOM 8479 N N . ILE A 1 1209 ? 172.43000 180.45400 171.35900 1.000 103.37000 1209 ILE A N 1
ATOM 8480 C CA . ILE A 1 1209 ? 172.12600 180.50100 169.89600 1.000 97.80000 1209 ILE A CA 1
ATOM 8481 C C . ILE A 1 1209 ? 171.13300 181.63700 169.61000 1.000 104.86000 1209 ILE A C 1
ATOM 8482 O O . ILE A 1 1209 ? 171.39500 182.40600 168.67300 1.000 110.86000 1209 ILE A O 1
ATOM 8487 N N . ARG A 1 1210 ? 170.04600 181.74700 170.38000 1.000 120.63000 1210 ARG A N 1
ATOM 8488 C CA . ARG A 1 1210 ? 169.02600 182.77600 170.13900 1.000 111.64000 1210 ARG A CA 1
ATOM 8489 C C . ARG A 1 1210 ? 169.57700 184.17200 170.39800 1.000 112.84000 1210 ARG A C 1
ATOM 8490 O O . ARG A 1 1210 ? 169.40800 185.05600 169.56500 1.000 122.93000 1210 ARG A O 1
ATOM 8498 N N . LEU A 1 1211 ? 170.25500 184.39600 171.52200 1.000 90.06000 1211 LEU A N 1
ATOM 8499 C CA . LEU A 1 1211 ? 170.73400 185.73400 171.87300 1.000 85.71000 1211 LEU A CA 1
ATOM 8500 C C . LEU A 1 1211 ? 171.94300 186.19400 171.05600 1.000 98.85000 1211 LEU A C 1
ATOM 8501 O O . LEU A 1 1211 ? 172.03300 187.37300 170.73300 1.000 106.36000 1211 LEU A O 1
ATOM 8506 N N . GLU A 1 1212 ? 172.83700 185.30700 170.62700 1.000 99.83000 1212 GLU A N 1
ATOM 8507 C CA . GLU A 1 1212 ? 173.87700 185.66400 169.66300 1.000 89.53000 1212 GLU A CA 1
ATOM 8508 C C . GLU A 1 1212 ? 173.29900 185.94100 168.27400 1.000 97.53000 1212 GLU A C 1
ATOM 8509 O O . GLU A 1 1212 ? 173.80900 186.80900 167.57400 1.000 104.56000 1212 GLU A O 1
ATOM 8515 N N . LEU A 1 1213 ? 172.20400 185.29000 167.87600 1.000 93.41000 1213 LEU A N 1
ATOM 8516 C CA . LEU A 1 1213 ? 171.50800 185.61400 166.63100 1.000 79.58000 1213 LEU A CA 1
ATOM 8517 C C . LEU A 1 1213 ? 170.80200 186.96900 166.69800 1.000 83.04000 1213 LEU A C 1
ATOM 8518 O O . LEU A 1 1213 ? 170.94000 187.76700 165.77600 1.000 85.83000 1213 LEU A O 1
ATOM 8523 N N . VAL A 1 1214 ? 170.10600 187.28600 167.79000 1.000 84.86000 1214 VAL A N 1
ATOM 8524 C CA . VAL A 1 1214 ? 169.53800 188.62700 168.00900 1.000 76.46000 1214 VAL A CA 1
ATOM 8525 C C . VAL A 1 1214 ? 170.63900 189.68200 167.97600 1.000 74.63000 1214 VAL A C 1
ATOM 8526 O O . VAL A 1 1214 ? 170.51700 190.68300 167.27700 1.000 78.41000 1214 VAL A O 1
ATOM 8530 N N . GLY A 1 1215 ? 171.77100 189.44300 168.64100 1.000 94.18000 1215 GLY A N 1
ATOM 8531 C CA . GLY A 1 1215 ? 172.93300 190.32700 168.57800 1.000 96.86000 1215 GLY A CA 1
ATOM 8532 C C . GLY A 1 1215 ? 173.46000 190.52300 167.15500 1.000 95.08000 1215 GLY A C 1
ATOM 8533 O O . GLY A 1 1215 ? 173.62000 191.65700 166.71500 1.000 97.34000 1215 GLY A O 1
ATOM 8534 N N . ASN A 1 1216 ? 173.66400 189.44200 166.40000 1.000 89.10000 1216 ASN A N 1
ATOM 8535 C CA . ASN A 1 1216 ? 174.11500 189.47900 165.00900 1.000 81.42000 1216 ASN A CA 1
ATOM 8536 C C . ASN A 1 1216 ? 173.17400 190.30200 164.11400 1.000 88.35000 1216 ASN A C 1
ATOM 8537 O O . ASN A 1 1216 ? 173.61700 191.11800 163.31100 1.000 97.04000 1216 ASN A O 1
ATOM 8542 N N . LEU A 1 1217 ? 171.86000 190.18100 164.28300 1.000 87.90000 1217 LEU A N 1
ATOM 8543 C CA . LEU A 1 1217 ? 170.90400 190.99700 163.53400 1.000 89.14000 1217 LEU A CA 1
ATOM 8544 C C . LEU A 1 1217 ? 171.01400 192.49200 163.85200 1.000 92.76000 1217 LEU A C 1
ATOM 8545 O O . LEU A 1 1217 ? 170.82800 193.30500 162.95200 1.000 92.01000 1217 LEU A O 1
ATOM 8550 N N . THR A 1 1218 ? 171.36800 192.91000 165.07100 1.000 89.93000 1218 THR A N 1
ATOM 8551 C CA . THR A 1 1218 ? 171.55900 194.34900 165.32100 1.000 84.81000 1218 THR A CA 1
ATOM 8552 C C . THR A 1 1218 ? 172.69300 194.92700 164.47900 1.000 90.75000 1218 THR A C 1
ATOM 8553 O O . THR A 1 1218 ? 172.52900 196.00700 163.92100 1.000 95.51000 1218 THR A O 1
ATOM 8557 N N . VAL A 1 1219 ? 173.81500 194.22300 164.30000 1.000 86.46000 1219 VAL A N 1
ATOM 8558 C CA . VAL A 1 1219 ? 174.89900 194.70700 163.43300 1.000 81.28000 1219 VAL A CA 1
ATOM 8559 C C . VAL A 1 1219 ? 174.55200 194.57800 161.94700 1.000 84.10000 1219 VAL A C 1
ATOM 8560 O O . VAL A 1 1219 ? 174.88800 195.48700 161.19800 1.000 93.79000 1219 VAL A O 1
ATOM 8564 N N . PHE A 1 1220 ? 173.82100 193.55300 161.49600 1.000 89.81000 1220 PHE A N 1
ATOM 8565 C CA . PHE A 1 1220 ? 173.44800 193.45000 160.09500 1.000 91.90000 1220 PHE A CA 1
ATOM 8566 C C . PHE A 1 1220 ? 172.49700 194.56700 159.67800 1.000 94.12000 1220 PHE A C 1
ATOM 8567 O O . PHE A 1 1220 ? 172.78500 195.28800 158.72800 1.000 96.21000 1220 PHE A O 1
ATOM 8575 N N . PHE A 1 1221 ? 171.40300 194.78900 160.40400 1.000 101.61000 1221 PHE A N 1
ATOM 8576 C CA . PHE A 1 1221 ? 170.49100 195.87200 160.04700 1.000 100.17000 1221 PHE A CA 1
ATOM 8577 C C . PHE A 1 1221 ? 171.13400 197.24500 160.23000 1.000 102.81000 1221 PHE A C 1
ATOM 8578 O O . PHE A 1 1221 ? 170.92700 198.12000 159.39800 1.000 107.46000 1221 PHE A O 1
ATOM 8586 N N . SER A 1 1222 ? 171.97500 197.43800 161.24800 1.000 102.21000 1222 SER A N 1
ATOM 8587 C CA . SER A 1 1222 ? 172.72500 198.68600 161.40900 1.000 104.48000 1222 SER A CA 1
ATOM 8588 C C . SER A 1 1222 ? 173.64900 198.96400 160.22000 1.000 102.39000 1222 SER A C 1
ATOM 8589 O O . SER A 1 1222 ? 173.61500 200.05400 159.65600 1.000 102.35000 1222 SER A O 1
ATOM 8592 N N . ALA A 1 1223 ? 174.41200 197.97200 159.75300 1.000 96.83000 1223 ALA A N 1
ATOM 8593 C CA . ALA A 1 1223 ? 175.24600 198.11500 158.56700 1.000 94.14000 1223 ALA A CA 1
ATOM 8594 C C . ALA A 1 1223 ? 174.42200 198.43900 157.31700 1.000 94.29000 1223 ALA A C 1
ATOM 8595 O O . ALA A 1 1223 ? 174.79900 199.32800 156.56100 1.000 102.14000 1223 ALA A O 1
ATOM 8597 N N . LEU A 1 1224 ? 173.27300 197.79100 157.09900 1.000 95.77000 1224 LEU A N 1
ATOM 8598 C CA . LEU A 1 1224 ? 172.41500 198.10500 155.95400 1.000 95.96000 1224 LEU A CA 1
ATOM 8599 C C . LEU A 1 1224 ? 171.86900 199.53200 155.98400 1.000 101.39000 1224 LEU A C 1
ATOM 8600 O O . LEU A 1 1224 ? 171.89000 200.18800 154.94600 1.000 110.21000 1224 LEU A O 1
ATOM 8605 N N . MET A 1 1225 ? 171.42500 200.05800 157.13000 1.000 116.78000 1225 MET A N 1
ATOM 8606 C CA . MET A 1 1225 ? 170.97900 201.45400 157.20500 1.000 116.46000 1225 MET A CA 1
ATOM 8607 C C . MET A 1 1225 ? 172.06800 202.40400 156.70200 1.000 116.54000 1225 MET A C 1
ATOM 8608 O O . MET A 1 1225 ? 171.80700 203.32700 155.93800 1.000 117.62000 1225 MET A O 1
ATOM 8613 N N . MET A 1 1226 ? 173.31600 202.15400 157.07300 1.000 119.71000 1226 MET A N 1
ATOM 8614 C CA . MET A 1 1226 ? 174.42400 203.02600 156.70000 1.000 117.35000 1226 MET A CA 1
ATOM 8615 C C . MET A 1 1226 ? 174.93800 202.81300 155.27200 1.000 115.00000 1226 MET A C 1
ATOM 8616 O O . MET A 1 1226 ? 175.69100 203.64400 154.77600 1.000 113.99000 1226 MET A O 1
ATOM 8621 N N . VAL A 1 1227 ? 174.50300 201.76100 154.57100 1.000 110.23000 1227 VAL A N 1
ATOM 8622 C CA . VAL A 1 1227 ? 174.67700 201.62600 153.12100 1.000 106.94000 1227 VAL A CA 1
ATOM 8623 C C . VAL A 1 1227 ? 173.58000 202.36900 152.36900 1.000 109.47000 1227 VAL A C 1
ATOM 8624 O O . VAL A 1 1227 ? 173.88200 203.07600 151.41300 1.000 117.44000 1227 VAL A O 1
ATOM 8628 N N . ILE A 1 1228 ? 172.31500 202.28200 152.78600 1.000 112.98000 1228 ILE A N 1
ATOM 8629 C CA . ILE A 1 1228 ? 171.22900 202.96800 152.06500 1.000 119.72000 1228 ILE A CA 1
ATOM 8630 C C . ILE A 1 1228 ? 171.22000 204.48800 152.27400 1.000 122.64000 1228 ILE A C 1
ATOM 8631 O O . ILE A 1 1228 ? 170.75000 205.20700 151.39700 1.000 123.46000 1228 ILE A O 1
ATOM 8636 N N . TYR A 1 1229 ? 171.77800 205.00400 153.37400 1.000 133.82000 1229 TYR A N 1
ATOM 8637 C CA . TYR A 1 1229 ? 171.90800 206.44300 153.65100 1.000 131.93000 1229 TYR A CA 1
ATOM 8638 C C . TYR A 1 1229 ? 173.32000 207.01400 153.41000 1.000 134.17000 1229 TYR A C 1
ATOM 8639 O O . TYR A 1 1229 ? 173.69700 208.01700 154.01700 1.000 138.52000 1229 TYR A O 1
ATOM 8648 N N . ARG A 1 1230 ? 174.13600 206.42700 152.52300 1.000 133.46000 1230 ARG A N 1
ATOM 8649 C CA . ARG A 1 1230 ? 175.54400 206.85000 152.33400 1.000 133.55000 1230 ARG A CA 1
ATOM 8650 C C . ARG A 1 1230 ? 175.73300 208.30300 151.88100 1.000 137.16000 1230 ARG A C 1
ATOM 8651 O O . ARG A 1 1230 ? 176.82100 208.85700 152.02200 1.000 141.58000 1230 ARG A O 1
ATOM 8659 N N . ASP A 1 1231 ? 174.69600 208.93100 151.34200 1.000 147.94000 1231 ASP A N 1
ATOM 8660 C CA . ASP A 1 1231 ? 174.70800 210.33800 150.92600 1.000 151.10000 1231 ASP A CA 1
ATOM 8661 C C . ASP A 1 1231 ? 174.72800 211.33000 152.10000 1.000 151.25000 1231 ASP A C 1
ATOM 8662 O O . ASP A 1 1231 ? 175.09900 212.48600 151.91400 1.000 151.29000 1231 ASP A O 1
ATOM 8667 N N . THR A 1 1232 ? 174.34000 210.90900 153.30700 1.000 156.28000 1232 THR A N 1
ATOM 8668 C CA . THR A 1 1232 ? 174.15900 211.79100 154.47600 1.000 158.81000 1232 THR A CA 1
ATOM 8669 C C . THR A 1 1232 ? 174.89600 211.28300 155.71700 1.000 156.50000 1232 THR A C 1
ATOM 8670 O O . THR A 1 1232 ? 174.49200 211.56100 156.84300 1.000 155.20000 1232 THR A O 1
ATOM 8674 N N . LEU A 1 1233 ? 175.97100 210.52200 155.51900 1.000 141.07000 1233 LEU A N 1
ATOM 8675 C CA . LEU A 1 1233 ? 176.80900 209.89700 156.54800 1.000 138.28000 1233 LEU A CA 1
ATOM 8676 C C . LEU A 1 1233 ? 178.29400 210.02100 156.18100 1.000 142.13000 1233 LEU A C 1
ATOM 8677 O O . LEU A 1 1233 ? 178.64300 210.32400 155.03900 1.000 146.59000 1233 LEU A O 1
ATOM 8682 N N . SER A 1 1234 ? 179.17000 209.77100 157.15100 1.000 128.07000 1234 SER A N 1
ATOM 8683 C CA . SER A 1 1234 ? 180.62300 209.87900 157.02500 1.000 128.68000 1234 SER A CA 1
ATOM 8684 C C . SER A 1 1234 ? 181.32700 208.68900 157.66900 1.000 127.43000 1234 SER A C 1
ATOM 8685 O O . SER A 1 1234 ? 180.75000 207.98500 158.49900 1.000 130.52000 1234 SER A O 1
ATOM 8688 N N . GLY A 1 1235 ? 182.58600 208.44300 157.31100 1.000 115.69000 1235 GLY A N 1
ATOM 8689 C CA . GLY A 1 1235 ? 183.35900 207.32700 157.86800 1.000 115.31000 1235 GLY A CA 1
ATOM 8690 C C . GLY A 1 1235 ? 183.47500 207.37100 159.39100 1.000 117.20000 1235 GLY A C 1
ATOM 8691 O O . GLY A 1 1235 ? 183.44600 206.33300 160.04300 1.000 125.49000 1235 GLY A O 1
ATOM 8692 N N . ASP A 1 1236 ? 183.52000 208.56700 159.97100 1.000 110.10000 1236 ASP A N 1
ATOM 8693 C CA . ASP A 1 1236 ? 183.53600 208.78000 161.41600 1.000 116.97000 1236 ASP A CA 1
ATOM 8694 C C . ASP A 1 1236 ? 182.24900 208.28000 162.08200 1.000 117.19000 1236 ASP A C 1
ATOM 8695 O O . ASP A 1 1236 ? 182.31900 207.52700 163.04500 1.000 121.23000 1236 ASP A O 1
ATOM 8700 N N . THR A 1 1237 ? 181.07000 208.62100 161.55800 1.000 107.30000 1237 THR A N 1
ATOM 8701 C CA . THR A 1 1237 ? 179.79700 208.12100 162.10100 1.000 108.52000 1237 THR A CA 1
ATOM 8702 C C . THR A 1 1237 ? 179.65700 206.61400 161.92700 1.000 110.01000 1237 THR A C 1
ATOM 8703 O O . THR A 1 1237 ? 179.23600 205.92800 162.85100 1.000 115.43000 1237 THR A O 1
ATOM 8707 N N . VAL A 1 1238 ? 180.04500 206.06600 160.77300 1.000 89.23000 1238 VAL A N 1
ATOM 8708 C CA . VAL A 1 1238 ? 179.97900 204.61800 160.52800 1.000 89.08000 1238 VAL A CA 1
ATOM 8709 C C . VAL A 1 1238 ? 180.91000 203.84700 161.45900 1.000 95.94000 1238 VAL A C 1
ATOM 8710 O O . VAL A 1 1238 ? 180.51100 202.82600 162.01300 1.000 108.77000 1238 VAL A O 1
ATOM 8714 N N . GLY A 1 1239 ? 182.12400 204.33900 161.70900 1.000 88.69000 1239 GLY A N 1
ATOM 8715 C CA . GLY A 1 1239 ? 183.03300 203.73900 162.67800 1.000 91.41000 1239 GLY A CA 1
ATOM 8716 C C . GLY A 1 1239 ? 182.50400 203.82500 164.10800 1.000 93.01000 1239 GLY A C 1
ATOM 8717 O O . GLY A 1 1239 ? 182.50400 202.83000 164.82700 1.000 98.61000 1239 GLY A O 1
ATOM 8718 N N . PHE A 1 1240 ? 181.97600 204.98200 164.50500 1.000 90.16000 1240 PHE A N 1
ATOM 8719 C CA . PHE A 1 1240 ? 181.37100 205.20700 165.81600 1.000 94.57000 1240 PHE A CA 1
ATOM 8720 C C . PHE A 1 1240 ? 180.20200 204.26100 166.10300 1.000 95.27000 1240 PHE A C 1
ATOM 8721 O O . PHE A 1 1240 ? 180.07900 203.77900 167.22300 1.000 100.70000 1240 PHE A O 1
ATOM 8729 N N . VAL A 1 1241 ? 179.36200 203.95800 165.11200 1.000 81.43000 1241 VAL A N 1
ATOM 8730 C CA . VAL A 1 1241 ? 178.23000 203.03800 165.25800 1.000 87.39000 1241 VAL A CA 1
ATOM 8731 C C . VAL A 1 1241 ? 178.66000 201.57400 165.24700 1.000 91.55000 1241 VAL A C 1
ATOM 8732 O O . VAL A 1 1241 ? 178.35800 200.84000 166.18300 1.000 87.62000 1241 VAL A O 1
ATOM 8736 N N . LEU A 1 1242 ? 179.36600 201.10600 164.21700 1.000 90.92000 1242 LEU A N 1
ATOM 8737 C CA . LEU A 1 1242 ? 179.68700 199.68000 164.10500 1.000 78.59000 1242 LEU A CA 1
ATOM 8738 C C . LEU A 1 1242 ? 180.66400 199.19700 165.18100 1.000 86.13000 1242 LEU A C 1
ATOM 8739 O O . LEU A 1 1242 ? 180.55600 198.06500 165.63300 1.000 92.09000 1242 LEU A O 1
ATOM 8744 N N . SER A 1 1243 ? 181.58500 200.04300 165.64500 1.000 85.49000 1243 SER A N 1
ATOM 8745 C CA . SER A 1 1243 ? 182.59100 199.67100 166.64000 1.000 80.44000 1243 SER A CA 1
ATOM 8746 C C . SER A 1 1243 ? 181.99000 199.13000 167.93900 1.000 88.71000 1243 SER A C 1
ATOM 8747 O O . SER A 1 1243 ? 182.41200 198.08400 168.42200 1.000 92.91000 1243 SER A O 1
ATOM 8750 N N . ASN A 1 1244 ? 180.97700 199.79500 168.50000 1.000 92.33000 1244 ASN A N 1
ATOM 8751 C CA . ASN A 1 1244 ? 180.31900 199.33800 169.72600 1.000 91.94000 1244 ASN A CA 1
ATOM 8752 C C . ASN A 1 1244 ? 179.02300 198.55800 169.46600 1.000 90.13000 1244 ASN A C 1
ATOM 8753 O O . ASN A 1 1244 ? 178.55700 197.86700 170.36700 1.000 94.23000 1244 ASN A O 1
ATOM 8758 N N . ALA A 1 1245 ? 178.49800 198.50300 168.24200 1.000 88.92000 1245 ALA A N 1
ATOM 8759 C CA . ALA A 1 1245 ? 177.48500 197.50000 167.90400 1.000 88.56000 1245 ALA A CA 1
ATOM 8760 C C . ALA A 1 1245 ? 178.09400 196.10700 167.66100 1.000 82.63000 1245 ALA A C 1
ATOM 8761 O O . ALA A 1 1245 ? 177.35600 195.15100 167.45800 1.000 84.63000 1245 ALA A O 1
ATOM 8763 N N . LEU A 1 1246 ? 179.42100 195.95000 167.71400 1.000 92.88000 1246 LEU A N 1
ATOM 8764 C CA . LEU A 1 1246 ? 180.08000 194.65000 167.54300 1.000 96.94000 1246 LEU A CA 1
ATOM 8765 C C . LEU A 1 1246 ? 180.31500 194.06000 168.93900 1.000 103.10000 1246 LEU A C 1
ATOM 8766 O O . LEU A 1 1246 ? 180.29400 192.83900 169.07000 1.000 109.53000 1246 LEU A O 1
ATOM 8771 N N . ASN A 1 1247 ? 180.52400 194.86600 169.98700 1.000 106.83000 1247 ASN A N 1
ATOM 8772 C CA . ASN A 1 1247 ? 180.76800 194.34900 171.34500 1.000 108.02000 1247 ASN A CA 1
ATOM 8773 C C . ASN A 1 1247 ? 179.49500 194.05100 172.17100 1.000 104.16000 1247 ASN A C 1
ATOM 8774 O O . ASN A 1 1247 ? 179.57100 193.47700 173.25500 1.000 102.99000 1247 ASN A O 1
ATOM 8779 N N . ILE A 1 1248 ? 178.32300 194.39900 171.64500 1.000 104.13000 1248 ILE A N 1
ATOM 8780 C CA . ILE A 1 1248 ? 177.01700 194.20500 172.28300 1.000 107.81000 1248 ILE A CA 1
ATOM 8781 C C . ILE A 1 1248 ? 176.66900 192.71800 172.47700 1.000 113.72000 1248 ILE A C 1
ATOM 8782 O O . ILE A 1 1248 ? 175.99400 192.36600 173.43800 1.000 118.96000 1248 ILE A O 1
ATOM 8787 N N . THR A 1 1249 ? 177.12500 191.82500 171.59400 1.000 106.98000 1249 THR A N 1
ATOM 8788 C CA . THR A 1 1249 ? 176.58000 190.46000 171.46600 1.000 107.14000 1249 THR A CA 1
ATOM 8789 C C . THR A 1 1249 ? 176.80000 189.57000 172.68600 1.000 108.14000 1249 THR A C 1
ATOM 8790 O O . THR A 1 1249 ? 175.87800 188.87500 173.09900 1.000 111.16000 1249 THR A O 1
ATOM 8794 N N . GLN A 1 1250 ? 177.97400 189.61100 173.32000 1.000 98.60000 1250 GLN A N 1
ATOM 8795 C CA . GLN A 1 1250 ? 178.23300 188.84600 174.54700 1.000 96.65000 1250 GLN A CA 1
ATOM 8796 C C . GLN A 1 1250 ? 177.57200 189.47800 175.77900 1.000 105.55000 1250 GLN A C 1
ATOM 8797 O O . GLN A 1 1250 ? 177.20100 188.76900 176.71200 1.000 114.93000 1250 GLN A O 1
ATOM 8803 N N . THR A 1 1251 ? 177.34300 190.79100 175.78300 1.000 91.78000 1251 THR A N 1
ATOM 8804 C CA . THR A 1 1251 ? 176.64900 191.46800 176.88800 1.000 85.91000 1251 THR A CA 1
ATOM 8805 C C . THR A 1 1251 ? 175.15300 191.15500 176.89400 1.000 88.66000 1251 THR A C 1
ATOM 8806 O O . THR A 1 1251 ? 174.58500 190.89700 177.95200 1.000 104.24000 1251 THR A O 1
ATOM 8810 N N . LEU A 1 1252 ? 174.51200 191.08900 175.72200 1.000 75.22000 1252 LEU A N 1
ATOM 8811 C CA . LEU A 1 1252 ? 173.10900 190.67800 175.59800 1.000 81.59000 1252 LEU A CA 1
ATOM 8812 C C . LEU A 1 1252 ? 172.85900 189.30000 176.20700 1.000 95.27000 1252 LEU A C 1
ATOM 8813 O O . LEU A 1 1252 ? 171.82800 189.10100 176.84200 1.000 103.11000 1252 LEU A O 1
ATOM 8818 N N . ASN A 1 1253 ? 173.78800 188.36600 176.03000 1.000 90.72000 1253 ASN A N 1
ATOM 8819 C CA . ASN A 1 1253 ? 173.72100 187.02700 176.60400 1.000 81.24000 1253 ASN A CA 1
ATOM 8820 C C . ASN A 1 1253 ? 173.93000 187.04000 178.12500 1.000 82.39000 1253 ASN A C 1
ATOM 8821 O O . ASN A 1 1253 ? 173.13500 186.47800 178.87500 1.000 92.72000 1253 ASN A O 1
ATOM 8826 N N . TRP A 1 1254 ? 174.97100 187.71100 178.61400 1.000 81.03000 1254 TRP A N 1
ATOM 8827 C CA . TRP A 1 1254 ? 175.31500 187.65700 180.03300 1.000 88.19000 1254 TRP A CA 1
ATOM 8828 C C . TRP A 1 1254 ? 174.27000 188.31900 180.94000 1.000 90.20000 1254 TRP A C 1
ATOM 8829 O O . TRP A 1 1254 ? 174.04200 187.84800 182.04900 1.000 99.16000 1254 TRP A O 1
ATOM 8840 N N . LEU A 1 1255 ? 173.54400 189.34000 180.47300 1.000 76.65000 1255 LEU A N 1
ATOM 8841 C CA . LEU A 1 1255 ? 172.44500 189.93500 181.24100 1.000 73.40000 1255 LEU A CA 1
ATOM 8842 C C . LEU A 1 1255 ? 171.34800 188.91000 181.57900 1.000 84.52000 1255 LEU A C 1
ATOM 8843 O O . LEU A 1 1255 ? 170.82800 188.88600 182.69600 1.000 94.74000 1255 LEU A O 1
ATOM 8848 N N . VAL A 1 1256 ? 171.01000 188.02000 180.64600 1.000 84.06000 1256 VAL A N 1
ATOM 8849 C CA . VAL A 1 1256 ? 170.01600 186.97000 180.89300 1.000 80.08000 1256 VAL A CA 1
ATOM 8850 C C . VAL A 1 1256 ? 170.56800 185.88500 181.81600 1.000 88.05000 1256 VAL A C 1
ATOM 8851 O O . VAL A 1 1256 ? 169.87500 185.45900 182.73900 1.000 97.84000 1256 VAL A O 1
ATOM 8855 N N . ARG A 1 1257 ? 171.83600 185.49600 181.66500 1.000 85.74000 1257 ARG A N 1
ATOM 8856 C CA . ARG A 1 1257 ? 172.49200 184.54600 182.57700 1.000 86.29000 1257 ARG A CA 1
ATOM 8857 C C . ARG A 1 1257 ? 172.46200 185.03500 184.02000 1.000 94.70000 1257 ARG A C 1
ATOM 8858 O O . ARG A 1 1257 ? 172.09100 184.27900 184.91100 1.000 98.61000 1257 ARG A O 1
ATOM 8866 N N . MET A 1 1258 ? 172.77800 186.30300 184.25800 1.000 79.90000 1258 MET A N 1
ATOM 8867 C CA . MET A 1 1258 ? 172.72800 186.90800 185.59100 1.000 74.51000 1258 MET A CA 1
ATOM 8868 C C . MET A 1 1258 ? 171.31100 187.06300 186.13100 1.000 79.06000 1258 MET A C 1
ATOM 8869 O O . MET A 1 1258 ? 171.10200 186.89600 187.32500 1.000 92.08000 1258 MET A O 1
ATOM 8874 N N . THR A 1 1259 ? 170.31300 187.30300 185.28400 1.000 66.43000 1259 THR A N 1
ATOM 8875 C CA . THR A 1 1259 ? 168.91000 187.34200 185.72200 1.000 65.84000 1259 THR A CA 1
ATOM 8876 C C . THR A 1 1259 ? 168.45600 185.99400 186.28700 1.000 71.95000 1259 THR A C 1
ATOM 8877 O O . THR A 1 1259 ? 167.86700 185.94700 187.35800 1.000 92.84000 1259 THR A O 1
ATOM 8881 N N . SER A 1 1260 ? 168.79400 184.87800 185.63900 1.000 67.87000 1260 SER A N 1
ATOM 8882 C CA . SER A 1 1260 ? 168.53800 183.53400 186.17600 1.000 76.33000 1260 SER A CA 1
ATOM 8883 C C . SER A 1 1260 ? 169.31600 183.23700 187.45500 1.000 82.59000 1260 SER A C 1
ATOM 8884 O O . SER A 1 1260 ? 168.78900 182.61400 188.37200 1.000 83.97000 1260 SER A O 1
ATOM 8887 N N . GLU A 1 1261 ? 170.57400 183.65500 187.54000 1.000 90.10000 1261 GLU A N 1
ATOM 8888 C CA . GLU A 1 1261 ? 171.40200 183.43100 188.72300 1.000 84.12000 1261 GLU A CA 1
ATOM 8889 C C . GLU A 1 1261 ? 170.85200 184.16800 189.94800 1.000 79.20000 1261 GLU A C 1
ATOM 8890 O O . GLU A 1 1261 ? 170.73100 183.57600 191.01500 1.000 75.19000 1261 GLU A O 1
ATOM 8896 N N . ILE A 1 1262 ? 170.43500 185.42900 189.80400 1.000 80.45000 1262 ILE A N 1
ATOM 8897 C CA . ILE A 1 1262 ? 169.82000 186.21000 190.88800 1.000 75.19000 1262 ILE A CA 1
ATOM 8898 C C . ILE A 1 1262 ? 168.47800 185.60800 191.30800 1.000 76.25000 1262 ILE A C 1
ATOM 8899 O O . ILE A 1 1262 ? 168.27200 185.36200 192.49100 1.000 90.26000 1262 ILE A O 1
ATOM 8904 N N . GLU A 1 1263 ? 167.57800 185.29800 190.37100 1.000 79.88000 1263 GLU A N 1
ATOM 8905 C CA . GLU A 1 1263 ? 166.28500 184.67300 190.68300 1.000 77.14000 1263 GLU A CA 1
ATOM 8906 C C . GLU A 1 1263 ? 166.42500 183.30600 191.36200 1.000 80.37000 1263 GLU A C 1
ATOM 8907 O O . GLU A 1 1263 ? 165.51200 182.85900 192.04800 1.000 89.84000 1263 GLU A O 1
ATOM 8913 N N . THR A 1 1264 ? 167.55700 182.62700 191.19200 1.000 87.96000 1264 THR A N 1
ATOM 8914 C CA . THR A 1 1264 ? 167.87600 181.39200 191.91100 1.000 95.31000 1264 THR A CA 1
ATOM 8915 C C . THR A 1 1264 ? 168.39400 181.68200 193.31800 1.000 94.84000 1264 THR A C 1
ATOM 8916 O O . THR A 1 1264 ? 167.89700 181.11700 194.28700 1.000 86.84000 1264 THR A O 1
ATOM 8920 N N . ASN A 1 1265 ? 169.38200 182.56400 193.46500 1.000 102.74000 1265 ASN A N 1
ATOM 8921 C CA . ASN A 1 1265 ? 170.05500 182.79100 194.74300 1.000 98.45000 1265 ASN A CA 1
ATOM 8922 C C . ASN A 1 1265 ? 169.24600 183.63700 195.73000 1.000 97.93000 1265 ASN A C 1
ATOM 8923 O O . ASN A 1 1265 ? 169.43300 183.48300 196.93300 1.000 95.26000 1265 ASN A O 1
ATOM 8928 N N . ILE A 1 1266 ? 168.31800 184.48500 195.28300 1.000 98.89000 1266 ILE A N 1
ATOM 8929 C CA . ILE A 1 1266 ? 167.51300 185.33300 196.17800 1.000 91.08000 1266 ILE A CA 1
ATOM 8930 C C . ILE A 1 1266 ? 166.64800 184.52800 197.15800 1.000 102.11000 1266 ILE A C 1
ATOM 8931 O O . ILE A 1 1266 ? 166.32700 185.00700 198.23800 1.000 113.86000 1266 ILE A O 1
ATOM 8936 N N . VAL A 1 1267 ? 166.33200 183.26800 196.85300 1.000 100.66000 1267 VAL A N 1
ATOM 8937 C CA . VAL A 1 1267 ? 165.59800 182.36100 197.74700 1.000 95.62000 1267 VAL A CA 1
ATOM 8938 C C . VAL A 1 1267 ? 166.29100 182.20000 199.10500 1.000 101.72000 1267 VAL A C 1
ATOM 8939 O O . VAL A 1 1267 ? 165.61200 182.07600 200.11800 1.000 104.17000 1267 VAL A O 1
ATOM 8943 N N . ALA A 1 1268 ? 167.62200 182.29600 199.18000 1.000 104.97000 1268 ALA A N 1
ATOM 8944 C CA . ALA A 1 1268 ? 168.33700 182.28200 200.45300 1.000 105.32000 1268 ALA A CA 1
ATOM 8945 C C . ALA A 1 1268 ? 167.88300 183.41000 201.39800 1.000 99.85000 1268 ALA A C 1
ATOM 8946 O O . ALA A 1 1268 ? 167.72300 183.18600 202.59400 1.000 103.25000 1268 ALA A O 1
ATOM 8948 N N . VAL A 1 1269 ? 167.60000 184.60600 200.87500 1.000 96.49000 1269 VAL A N 1
ATOM 8949 C CA . VAL A 1 1269 ? 167.07400 185.72000 201.67200 1.000 99.27000 1269 VAL A CA 1
ATOM 8950 C C . VAL A 1 1269 ? 165.65600 185.42900 202.15400 1.000 104.68000 1269 VAL A C 1
ATOM 8951 O O . VAL A 1 1269 ? 165.31000 185.77000 203.28000 1.000 112.75000 1269 VAL A O 1
ATOM 8955 N N . GLU A 1 1270 ? 164.83200 184.74300 201.36000 1.000 123.50000 1270 GLU A N 1
ATOM 8956 C CA . GLU A 1 1270 ? 163.49500 184.33900 201.79200 1.000 120.65000 1270 GLU A CA 1
ATOM 8957 C C . GLU A 1 1270 ? 163.56000 183.36000 202.96500 1.000 114.70000 1270 GLU A C 1
ATOM 8958 O O . GLU A 1 1270 ? 162.90600 183.58600 203.98000 1.000 114.97000 1270 GLU A O 1
ATOM 8964 N N . ARG A 1 1271 ? 164.34100 182.29100 202.82500 1.000 111.98000 1271 ARG A N 1
ATOM 8965 C CA . ARG A 1 1271 ? 164.41900 181.27100 203.90200 1.000 113.89000 1271 ARG A CA 1
ATOM 8966 C C . ARG A 1 1271 ? 164.84400 181.94500 205.21100 1.000 116.23000 1271 ARG A C 1
ATOM 8967 O O . ARG A 1 1271 ? 164.17200 181.71900 206.23000 1.000 116.73000 1271 ARG A O 1
ATOM 8975 N N . ILE A 1 1272 ? 165.91800 182.73700 205.18200 1.000 106.78000 1272 ILE A N 1
ATOM 8976 C CA . ILE A 1 1272 ? 166.39100 183.46000 206.40100 1.000 93.55000 1272 ILE A CA 1
ATOM 8977 C C . ILE A 1 1272 ? 165.24900 184.33300 206.92600 1.000 95.64000 1272 ILE A C 1
ATOM 8978 O O . ILE A 1 1272 ? 164.92400 184.21900 208.11900 1.000 97.99000 1272 ILE A O 1
ATOM 8983 N N . THR A 1 1273 ? 164.65800 185.16200 206.06400 1.000 116.01000 1273 THR A N 1
ATOM 8984 C CA . THR A 1 1273 ? 163.56200 186.04300 206.47900 1.000 114.31000 1273 THR A CA 1
ATOM 8985 C C . THR A 1 1273 ? 162.42300 185.27500 207.14200 1.000 113.18000 1273 THR A C 1
ATOM 8986 O O . THR A 1 1273 ? 161.85200 185.75700 208.11100 1.000 116.51000 1273 THR A O 1
ATOM 8990 N N . GLU A 1 1274 ? 162.11300 184.08500 206.63200 1.000 120.31000 1274 GLU A N 1
ATOM 8991 C CA . GLU A 1 1274 ? 161.03500 183.25400 207.22800 1.000 120.08000 1274 GLU A CA 1
ATOM 8992 C C . GLU A 1 1274 ? 161.30800 183.06100 208.72100 1.000 125.73000 1274 GLU A C 1
ATOM 8993 O O . GLU A 1 1274 ? 160.42100 183.39500 209.52600 1.000 128.87000 1274 GLU A O 1
ATOM 8999 N N . TYR A 1 1275 ? 162.49100 182.55300 209.07400 1.000 120.47000 1275 TYR A N 1
ATOM 9000 C CA . TYR A 1 1275 ? 162.80500 182.26000 210.49600 1.000 117.04000 1275 TYR A CA 1
ATOM 9001 C C . TYR A 1 1275 ? 163.03400 183.56200 211.27100 1.000 112.32000 1275 TYR A C 1
ATOM 9002 O O . TYR A 1 1275 ? 162.69700 183.60100 212.46300 1.000 116.49000 1275 TYR A O 1
ATOM 9011 N N . THR A 1 1276 ? 163.58700 184.59100 210.62700 1.000 107.19000 1276 THR A N 1
ATOM 9012 C CA . THR A 1 1276 ? 163.73200 185.87700 211.32800 1.000 111.18000 1276 THR A CA 1
ATOM 9013 C C . THR A 1 1276 ? 162.40200 186.37200 211.90200 1.000 117.32000 1276 THR A C 1
ATOM 9014 O O . THR A 1 1276 ? 162.40500 187.18200 212.82400 1.000 117.59000 1276 THR A O 1
ATOM 9018 N N . LYS A 1 1277 ? 161.25700 185.89600 211.39300 1.000 129.37000 1277 LYS A N 1
ATOM 9019 C CA . LYS A 1 1277 ? 159.91500 186.39000 211.76400 1.000 127.58000 1277 LYS A CA 1
ATOM 9020 C C . LYS A 1 1277 ? 159.00100 185.34000 212.42000 1.000 127.43000 1277 LYS A C 1
ATOM 9021 O O . LYS A 1 1277 ? 157.81400 185.59500 212.59400 1.000 128.46000 1277 LYS A O 1
ATOM 9027 N N . VAL A 1 1278 ? 159.53200 184.18200 212.81700 1.000 135.50000 1278 VAL A N 1
ATOM 9028 C CA . VAL A 1 1278 ? 158.82200 183.20300 213.66600 1.000 134.57000 1278 VAL A CA 1
ATOM 9029 C C . VAL A 1 1278 ? 158.62800 183.73400 215.09700 1.000 136.38000 1278 VAL A C 1
ATOM 9030 O O . VAL A 1 1278 ? 159.29800 184.67600 215.52000 1.000 139.46000 1278 VAL A O 1
ATOM 9034 N N . GLU A 1 1279 ? 157.65900 183.17300 215.82200 1.000 149.15000 1279 GLU A N 1
ATOM 9035 C CA . GLU A 1 1279 ? 157.16300 183.64700 217.12400 1.000 152.70000 1279 GLU A CA 1
ATOM 9036 C C . GLU A 1 1279 ? 158.18600 183.55500 218.28400 1.000 152.66000 1279 GLU A C 1
ATOM 9037 O O . GLU A 1 1279 ? 159.19000 182.85300 218.19200 1.000 150.84000 1279 GLU A O 1
ATOM 9043 N N . ASN A 1 1280 ? 157.95400 184.33400 219.34200 1.000 161.78000 1280 ASN A N 1
ATOM 9044 C CA . ASN A 1 1280 ? 158.93400 184.37200 220.45900 1.000 161.88000 1280 ASN A CA 1
ATOM 9045 C C . ASN A 1 1280 ? 158.23000 184.06800 221.78300 1.000 160.33000 1280 ASN A C 1
ATOM 9046 O O . ASN A 1 1280 ? 156.98800 184.07600 221.80500 1.000 158.85000 1280 ASN A O 1
ATOM 9051 N N . GLU A 1 1281 ? 159.00500 183.81700 222.84100 1.000 157.46000 1281 GLU A N 1
ATOM 9052 C CA . GLU A 1 1281 ? 158.42400 183.54600 224.18000 1.000 155.55000 1281 GLU A CA 1
ATOM 9053 C C . GLU A 1 1281 ? 158.13800 184.87500 224.88100 1.000 159.35000 1281 GLU A C 1
ATOM 9054 O O . GLU A 1 1281 ? 158.26900 185.92600 224.23100 1.000 159.76000 1281 GLU A O 1
ATOM 9060 N N . ALA A 1 1282 ? 157.78100 184.82200 226.16500 1.000 161.38000 1282 ALA A N 1
ATOM 9061 C CA . ALA A 1 1282 ? 157.48500 186.04900 226.93800 1.000 162.25000 1282 ALA A CA 1
ATOM 9062 C C . ALA A 1 1282 ? 158.78400 186.81200 227.21900 1.000 160.79000 1282 ALA A C 1
ATOM 9063 O O . ALA A 1 1282 ? 159.85700 186.18500 227.19200 1.000 158.85000 1282 ALA A O 1
ATOM 9065 N N . PRO A 1 1283 ? 158.73600 188.13300 227.48800 1.000 88.79000 1283 PRO A N 1
ATOM 9066 C CA . PRO A 1 1283 ? 159.94900 188.91900 227.70800 1.000 88.79000 1283 PRO A CA 1
ATOM 9067 C C . PRO A 1 1283 ? 160.84400 188.30600 228.79100 1.000 88.79000 1283 PRO A C 1
ATOM 9068 O O . PRO A 1 1283 ? 160.32500 187.88000 229.80000 1.000 88.79000 1283 PRO A O 1
ATOM 9072 N N . TRP A 1 1284 ? 162.15100 188.23400 228.52300 1.000 85.41000 1284 TRP A N 1
ATOM 9073 C CA . TRP A 1 1284 ? 163.10900 187.62800 229.48400 1.000 85.41000 1284 TRP A CA 1
ATOM 9074 C C . TRP A 1 1284 ? 163.12400 188.44600 230.77600 1.000 85.41000 1284 TRP A C 1
ATOM 9075 O O . TRP A 1 1284 ? 163.24900 187.84000 231.85400 1.000 85.41000 1284 TRP A O 1
ATOM 9086 N N . VAL A 1 1285 ? 163.01400 189.77100 230.66100 1.000 101.03000 1285 VAL A N 1
ATOM 9087 C CA . VAL A 1 1285 ? 162.99000 190.65400 231.86400 1.000 101.03000 1285 VAL A CA 1
ATOM 9088 C C . VAL A 1 1285 ? 161.81800 191.63000 231.73000 1.000 101.03000 1285 VAL A C 1
ATOM 9089 O O . VAL A 1 1285 ? 161.75100 192.32800 230.70400 1.000 101.03000 1285 VAL A O 1
ATOM 9093 N N . THR A 1 1286 ? 160.93100 191.66400 232.72700 1.000 119.35000 1286 THR A N 1
ATOM 9094 C CA . THR A 1 1286 ? 159.78300 192.60700 232.71000 1.000 119.35000 1286 THR A CA 1
ATOM 9095 C C . THR A 1 1286 ? 159.95200 193.61100 233.85100 1.000 119.35000 1286 THR A C 1
ATOM 9096 O O . THR A 1 1286 ? 160.74100 193.32600 234.77200 1.000 119.35000 1286 THR A O 1
ATOM 9100 N N . ASP A 1 1287 ? 159.23300 194.73300 233.79100 1.000 126.70000 1287 ASP A N 1
ATOM 9101 C CA . ASP A 1 1287 ? 159.36300 195.78700 234.83200 1.000 126.70000 1287 ASP A CA 1
ATOM 9102 C C . ASP A 1 1287 ? 159.00300 195.19900 236.20100 1.000 126.70000 1287 ASP A C 1
ATOM 9103 O O . ASP A 1 1287 ? 159.72600 195.49000 237.17100 1.000 126.70000 1287 ASP A O 1
ATOM 9108 N N . LYS A 1 1288 ? 157.89300 194.44800 236.25300 1.000 115.78000 1288 LYS A N 1
ATOM 9109 C CA . LYS A 1 1288 ? 157.51700 193.74600 237.50700 1.000 115.78000 1288 LYS A CA 1
ATOM 9110 C C . LYS A 1 1288 ? 158.73700 192.91000 237.87500 1.000 115.78000 1288 LYS A C 1
ATOM 9111 O O . LYS A 1 1288 ? 159.03300 191.94300 237.14400 1.000 115.78000 1288 LYS A O 1
ATOM 9117 N N . ARG A 1 1289 ? 159.41500 193.27100 238.95900 1.000 118.16000 1289 ARG A N 1
ATOM 9118 C CA . ARG A 1 1289 ? 160.69200 192.61000 239.27100 1.000 118.16000 1289 ARG A CA 1
ATOM 9119 C C . ARG A 1 1289 ? 160.24500 191.82700 240.51800 1.000 118.16000 1289 ARG A C 1
ATOM 9120 O O . ARG A 1 1289 ? 159.44200 192.34900 241.29500 1.000 118.16000 1289 ARG A O 1
ATOM 9128 N N . PRO A 1 1290 ? 160.80300 190.63200 240.78300 1.000 118.15000 1290 PRO A N 1
ATOM 9129 C CA . PRO A 1 1290 ? 160.69300 189.99300 242.08600 1.000 118.15000 1290 PRO A CA 1
ATOM 9130 C C . PRO A 1 1290 ? 161.54100 190.74500 243.13000 1.000 118.15000 1290 PRO A C 1
ATOM 9131 O O . PRO A 1 1290 ? 162.53300 191.38400 242.76700 1.000 118.15000 1290 PRO A O 1
ATOM 9135 N N . PRO A 1 1291 ? 161.19800 190.68100 244.42600 1.000 125.71000 1291 PRO A N 1
ATOM 9136 C CA . PRO A 1 1291 ? 161.96900 191.33600 245.48400 1.000 125.71000 1291 PRO A CA 1
ATOM 9137 C C . PRO A 1 1291 ? 163.34700 190.68100 245.68900 1.000 125.71000 1291 PRO A C 1
ATOM 9138 O O . PRO A 1 1291 ? 163.55200 189.53500 245.28500 1.000 125.71000 1291 PRO A O 1
ATOM 9142 N N . PRO A 1 1292 ? 164.31000 191.36800 246.32800 1.000 128.73000 1292 PRO A N 1
ATOM 9143 C CA . PRO A 1 1292 ? 165.61300 190.79100 246.65700 1.000 128.73000 1292 PRO A CA 1
ATOM 9144 C C . PRO A 1 1292 ? 165.50700 189.47600 247.44300 1.000 128.73000 1292 PRO A C 1
ATOM 9145 O O . PRO A 1 1292 ? 164.74300 189.37100 248.40100 1.000 128.73000 1292 PRO A O 1
ATOM 9149 N N . ASP A 1 1293 ? 166.29200 188.47300 247.04100 1.000 130.05000 1293 ASP A N 1
ATOM 9150 C CA . ASP A 1 1293 ? 166.30500 187.11900 247.62200 1.000 130.05000 1293 ASP A CA 1
ATOM 9151 C C . ASP A 1 1293 ? 164.91600 186.43900 247.67600 1.000 130.05000 1293 ASP A C 1
ATOM 9152 O O . ASP A 1 1293 ? 164.57100 185.76000 248.64200 1.000 130.05000 1293 ASP A O 1
ATOM 9157 N N . TRP A 1 1294 ? 164.09700 186.65500 246.64400 1.000 121.28000 1294 TRP A N 1
ATOM 9158 C CA . TRP A 1 1294 ? 162.67700 186.28400 246.57500 1.000 121.28000 1294 TRP A CA 1
ATOM 9159 C C . TRP A 1 1294 ? 162.31100 184.85800 247.02200 1.000 121.28000 1294 TRP A C 1
ATOM 9160 O O . TRP A 1 1294 ? 161.42900 184.75700 247.87700 1.000 121.28000 1294 TRP A O 1
ATOM 9171 N N . PRO A 1 1295 ? 162.91500 183.76400 246.51600 1.000 121.28000 1295 PRO A N 1
ATOM 9172 C CA . PRO A 1 1295 ? 162.59600 182.40900 246.96200 1.000 121.28000 1295 PRO A CA 1
ATOM 9173 C C . PRO A 1 1295 ? 163.23300 182.13800 248.33400 1.000 121.28000 1295 PRO A C 1
ATOM 9174 O O . PRO A 1 1295 ? 164.23900 181.44500 248.46200 1.000 121.28000 1295 PRO A O 1
ATOM 9178 N N . SER A 1 1296 ? 162.65700 182.73200 249.37100 1.000 118.82000 1296 SER A N 1
ATOM 9179 C CA . SER A 1 1296 ? 163.16400 182.75000 250.74000 1.000 118.82000 1296 SER A CA 1
ATOM 9180 C C . SER A 1 1296 ? 162.75400 181.51000 251.54200 1.000 118.82000 1296 SER A C 1
ATOM 9181 O O . SER A 1 1296 ? 163.55500 180.98300 252.31500 1.000 118.82000 1296 SER A O 1
ATOM 9184 N N . LYS A 1 1297 ? 161.52700 181.01400 251.34600 1.000 117.77000 1297 LYS A N 1
ATOM 9185 C CA . LYS A 1 1297 ? 160.98700 179.77400 251.93200 1.000 117.77000 1297 LYS A CA 1
ATOM 9186 C C . LYS A 1 1297 ? 160.91700 178.66200 250.88600 1.000 117.77000 1297 LYS A C 1
ATOM 9187 O O . LYS A 1 1297 ? 161.47700 177.58500 251.07300 1.000 117.77000 1297 LYS A O 1
ATOM 9193 N N . GLY A 1 1298 ? 160.23600 178.93500 249.77500 1.000 115.23000 1298 GLY A N 1
ATOM 9194 C CA . GLY A 1 1298 ? 159.85300 177.93100 248.78300 1.000 115.23000 1298 GLY A CA 1
ATOM 9195 C C . GLY A 1 1298 ? 158.39000 177.49700 248.89800 1.000 115.23000 1298 GLY A C 1
ATOM 9196 O O . GLY A 1 1298 ? 158.07700 176.33700 248.64400 1.000 115.23000 1298 GLY A O 1
ATOM 9197 N N . LYS A 1 1299 ? 157.51100 178.44100 249.24800 1.000 117.35000 1299 LYS A N 1
ATOM 9198 C CA . LYS A 1 1299 ? 156.06400 178.12600 249.38300 1.000 117.35000 1299 LYS A CA 1
ATOM 9199 C C . LYS A 1 1299 ? 155.43500 178.01400 247.99000 1.000 117.35000 1299 LYS A C 1
ATOM 9200 O O . LYS A 1 1299 ? 154.71100 178.94900 247.59300 1.000 117.35000 1299 LYS A O 1
ATOM 9206 N N . ILE A 1 1300 ? 155.70400 176.91400 247.28100 1.000 115.75000 1300 ILE A N 1
ATOM 9207 C CA . ILE A 1 1300 ? 155.10200 176.69400 245.93200 1.000 115.75000 1300 ILE A CA 1
ATOM 9208 C C . ILE A 1 1300 ? 153.59100 176.51100 246.10500 1.000 115.75000 1300 ILE A C 1
ATOM 9209 O O . ILE A 1 1300 ? 153.19000 175.82700 247.06800 1.000 115.75000 1300 ILE A O 1
ATOM 9214 N N . GLN A 1 1301 ? 152.78800 177.09700 245.21000 1.000 120.09000 1301 GLN A N 1
ATOM 9215 C CA . GLN A 1 1301 ? 151.31000 177.03200 245.36300 1.000 120.09000 1301 GLN A CA 1
ATOM 9216 C C . GLN A 1 1301 ? 150.63900 176.88000 243.99500 1.000 120.09000 1301 GLN A C 1
ATOM 9217 O O . GLN A 1 1301 ? 150.95800 177.67900 243.09500 1.000 120.09000 1301 GLN A O 1
ATOM 9223 N N . PHE A 1 1302 ? 149.74600 175.89600 243.85000 1.000 120.39000 1302 PHE A N 1
ATOM 9224 C CA . PHE A 1 1302 ? 149.00200 175.71300 242.59900 1.000 120.39000 1302 PHE A CA 1
ATOM 9225 C C . PHE A 1 1302 ? 147.52500 176.05100 242.81300 1.000 120.39000 1302 PHE A C 1
ATOM 9226 O O . PHE A 1 1302 ? 146.94100 175.62300 243.81000 1.000 120.39000 1302 PHE A O 1
ATOM 9234 N N . ASN A 1 1303 ? 146.88500 176.78300 241.90200 1.000 119.52000 1303 ASN A N 1
ATOM 9235 C CA . ASN A 1 1303 ? 145.43100 176.98300 241.90900 1.000 119.52000 1303 ASN A CA 1
ATOM 9236 C C . ASN A 1 1303 ? 144.81800 176.53300 240.57300 1.000 119.52000 1303 ASN A C 1
ATOM 9237 O O . ASN A 1 1303 ? 145.12700 177.11700 239.53500 1.000 119.52000 1303 ASN A O 1
ATOM 9242 N N . ASN A 1 1304 ? 143.93800 175.52800 240.60400 1.000 116.48000 1304 ASN A N 1
ATOM 9243 C CA . ASN A 1 1304 ? 143.12800 175.02300 239.48200 1.000 116.48000 1304 ASN A CA 1
ATOM 9244 C C . ASN A 1 1304 ? 143.86000 174.89400 238.12800 1.000 116.48000 1304 ASN A C 1
ATOM 9245 O O . ASN A 1 1304 ? 143.27300 175.11600 237.06700 1.000 116.48000 1304 ASN A O 1
ATOM 9250 N N . TYR A 1 1305 ? 145.18700 174.70400 238.18900 1.000 110.87000 1305 TYR A N 1
ATOM 9251 C CA . TYR A 1 1305 ? 146.06700 174.76100 236.98100 1.000 110.87000 1305 TYR A CA 1
ATOM 9252 C C . TYR A 1 1305 ? 145.60500 173.94600 235.76800 1.000 110.87000 1305 TYR A C 1
ATOM 9253 O O . TYR A 1 1305 ? 144.94800 172.90800 235.95600 1.000 110.87000 1305 TYR A O 1
ATOM 9262 N N . GLN A 1 1306 ? 146.00900 174.38600 234.56600 1.000 109.66000 1306 GLN A N 1
ATOM 9263 C CA . GLN A 1 1306 ? 145.63600 173.69100 233.30400 1.000 109.66000 1306 GLN A CA 1
ATOM 9264 C C . GLN A 1 1306 ? 146.66800 173.97100 232.20300 1.000 109.66000 1306 GLN A C 1
ATOM 9265 O O . GLN A 1 1306 ? 146.94900 175.16000 231.97200 1.000 109.66000 1306 GLN A O 1
ATOM 9271 N N . VAL A 1 1307 ? 147.22300 172.93500 231.56200 1.000 103.37000 1307 VAL A N 1
ATOM 9272 C CA . VAL A 1 1307 ? 148.14500 173.08900 230.41400 1.000 103.37000 1307 VAL A CA 1
ATOM 9273 C C . VAL A 1 1307 ? 147.86300 172.11200 229.27300 1.000 103.37000 1307 VAL A C 1
ATOM 9274 O O . VAL A 1 1307 ? 147.40400 170.99000 229.48200 1.000 103.37000 1307 VAL A O 1
ATOM 9278 N N . ARG A 1 1308 ? 148.25600 172.56200 228.07300 1.000 100.97000 1308 ARG A N 1
ATOM 9279 C CA . ARG A 1 1308 ? 148.21600 171.70800 226.85900 1.000 100.97000 1308 ARG A CA 1
ATOM 9280 C C . ARG A 1 1308 ? 149.55300 171.99800 226.16400 1.000 100.97000 1308 ARG A C 1
ATOM 9281 O O . ARG A 1 1308 ? 150.04400 173.13400 226.31800 1.000 100.97000 1308 ARG A O 1
ATOM 9289 N N . TYR A 1 1309 ? 150.13300 171.04000 225.44200 1.000 96.99000 1309 TYR A N 1
ATOM 9290 C CA . TYR A 1 1309 ? 151.47600 171.18600 224.85200 1.000 96.99000 1309 TYR A CA 1
ATOM 9291 C C . TYR A 1 1309 ? 151.47600 172.01600 223.55300 1.000 96.99000 1309 TYR A C 1
ATOM 9292 O O . TYR A 1 1309 ? 152.46500 172.68500 223.25300 1.000 96.99000 1309 TYR A O 1
ATOM 9301 N N . ARG A 1 1310 ? 150.30300 172.06100 222.89400 1.000 101.12000 1310 ARG A N 1
ATOM 9302 C CA . ARG A 1 1310 ? 150.10400 172.87200 221.65700 1.000 101.12000 1310 ARG A CA 1
ATOM 9303 C C . ARG A 1 1310 ? 148.61300 173.24100 221.54900 1.000 101.12000 1310 ARG A C 1
ATOM 9304 O O . ARG A 1 1310 ? 147.77700 172.40900 221.95200 1.000 101.12000 1310 ARG A O 1
ATOM 9312 N N . PRO A 1 1311 ? 148.23600 174.43500 221.02700 1.000 100.00000 1311 PRO A N 1
ATOM 9313 C CA . PRO A 1 1311 ? 146.83500 174.87200 220.89000 1.000 100.00000 1311 PRO A CA 1
ATOM 9314 C C . PRO A 1 1311 ? 145.90500 173.87000 220.18800 1.000 100.00000 1311 PRO A C 1
ATOM 9315 O O . PRO A 1 1311 ? 144.68800 173.91200 220.35800 1.000 100.00000 1311 PRO A O 1
ATOM 9319 N N . GLU A 1 1312 ? 146.47600 172.96600 219.39500 1.000 106.21000 1312 GLU A N 1
ATOM 9320 C CA . GLU A 1 1312 ? 145.79200 171.88600 218.67700 1.000 106.21000 1312 GLU A CA 1
ATOM 9321 C C . GLU A 1 1312 ? 145.19600 170.79800 219.59200 1.000 106.21000 1312 GLU A C 1
ATOM 9322 O O . GLU A 1 1312 ? 144.27100 170.09500 219.18200 1.000 106.21000 1312 GLU A O 1
ATOM 9328 N N . LEU A 1 1313 ? 145.73400 170.61300 220.80200 1.000 102.82000 1313 LEU A N 1
ATOM 9329 C CA . LEU A 1 1313 ? 145.41500 169.48500 221.68600 1.000 102.82000 1313 LEU A CA 1
ATOM 9330 C C . LEU A 1 1313 ? 144.39400 169.85700 222.77900 1.000 102.82000 1313 LEU A C 1
ATOM 9331 O O . LEU A 1 1313 ? 144.17400 171.02800 223.10200 1.000 102.82000 1313 LEU A O 1
ATOM 9336 N N . ASP A 1 1314 ? 143.79300 168.84000 223.39600 1.000 106.68000 1314 ASP A N 1
ATOM 9337 C CA . ASP A 1 1314 ? 143.11600 168.95100 224.69200 1.000 106.68000 1314 ASP A CA 1
ATOM 9338 C C . ASP A 1 1314 ? 144.13100 169.02400 225.85300 1.000 106.68000 1314 ASP A C 1
ATOM 9339 O O . ASP A 1 1314 ? 145.32900 168.80300 225.67400 1.000 106.68000 1314 ASP A O 1
ATOM 9344 N N . LEU A 1 1315 ? 143.62300 169.29100 227.05900 1.000 106.26000 1315 LEU A N 1
ATOM 9345 C CA . LEU A 1 1315 ? 144.52300 169.51400 228.22500 1.000 106.26000 1315 LEU A CA 1
ATOM 9346 C C . LEU A 1 1315 ? 145.25500 168.25000 228.68400 1.000 106.26000 1315 LEU A C 1
ATOM 9347 O O . LEU A 1 1315 ? 144.58900 167.21500 228.86000 1.000 106.26000 1315 LEU A O 1
ATOM 9352 N N . VAL A 1 1316 ? 146.57500 168.33900 228.86100 1.000 105.61000 1316 VAL A N 1
ATOM 9353 C CA . VAL A 1 1316 ? 147.37800 167.24500 229.44000 1.000 105.61000 1316 VAL A CA 1
ATOM 9354 C C . VAL A 1 1316 ? 147.24900 167.20700 230.96800 1.000 105.61000 1316 VAL A C 1
ATOM 9355 O O . VAL A 1 1316 ? 147.28800 166.14000 231.57800 1.000 105.61000 1316 VAL A O 1
ATOM 9359 N N . LEU A 1 1317 ? 147.07500 168.39000 231.56200 1.000 105.75000 1317 LEU A N 1
ATOM 9360 C CA . LEU A 1 1317 ? 146.93200 168.49700 233.03700 1.000 105.75000 1317 LEU A CA 1
ATOM 9361 C C . LEU A 1 1317 ? 145.78600 169.47100 233.32200 1.000 105.75000 1317 LEU A C 1
ATOM 9362 O O . LEU A 1 1317 ? 145.72600 170.51000 232.63900 1.000 105.75000 1317 LEU A O 1
ATOM 9367 N N . ARG A 1 1318 ? 144.90900 169.15100 234.27900 1.000 109.62000 1318 ARG A N 1
ATOM 9368 C CA . ARG A 1 1318 ? 143.71900 170.01200 234.51600 1.000 109.62000 1318 ARG A CA 1
ATOM 9369 C C . ARG A 1 1318 ? 143.41500 170.13700 236.01200 1.000 109.62000 1318 ARG A C 1
ATOM 9370 O O . ARG A 1 1318 ? 143.67400 169.17100 236.75100 1.000 109.62000 1318 ARG A O 1
ATOM 9378 N N . GLY A 1 1319 ? 142.89700 171.29300 236.43600 1.000 111.26000 1319 GLY A N 1
ATOM 9379 C CA . GLY A 1 1319 ? 142.49500 171.48600 237.84300 1.000 111.26000 1319 GLY A CA 1
ATOM 9380 C C . GLY A 1 1319 ? 143.50200 170.94700 238.84300 1.000 111.26000 1319 GLY A C 1
ATOM 9381 O O . GLY A 1 1319 ? 143.14500 170.00900 239.57900 1.000 111.26000 1319 GLY A O 1
ATOM 9382 N N . ILE A 1 1320 ? 144.71200 171.50800 238.88200 1.000 117.86000 1320 ILE A N 1
ATOM 9383 C CA . ILE A 1 1320 ? 145.69100 171.08800 239.92900 1.000 117.86000 1320 ILE A CA 1
ATOM 9384 C C . ILE A 1 1320 ? 145.64500 172.13100 241.04800 1.000 117.86000 1320 ILE A C 1
ATOM 9385 O O . ILE A 1 1320 ? 145.67900 173.33400 240.72400 1.000 117.86000 1320 ILE A O 1
ATOM 9390 N N . THR A 1 1321 ? 145.56700 171.69400 242.30800 1.000 120.27000 1321 THR A N 1
ATOM 9391 C CA . THR A 1 1321 ? 145.40400 172.64600 243.41700 1.000 120.27000 1321 THR A CA 1
ATOM 9392 C C . THR A 1 1321 ? 146.07800 172.10700 244.67700 1.000 120.27000 1321 THR A C 1
ATOM 9393 O O . THR A 1 1321 ? 145.58000 171.16200 245.28400 1.000 120.27000 1321 THR A O 1
ATOM 9397 N N . CYS A 1 1322 ? 147.21500 172.68700 245.06500 1.000 126.00000 1322 CYS A N 1
ATOM 9398 C CA . CYS A 1 1322 ? 148.09900 172.19400 246.13000 1.000 126.00000 1322 CYS A CA 1
ATOM 9399 C C . CYS A 1 1322 ? 148.83900 173.34600 246.82300 1.000 126.00000 1322 CYS A C 1
ATOM 9400 O O . CYS A 1 1322 ? 149.04500 174.40600 246.23300 1.000 126.00000 1322 CYS A O 1
ATOM 9403 N N . ASP A 1 1323 ? 149.30900 173.11200 248.04600 1.000 123.55000 1323 ASP A N 1
ATOM 9404 C CA . ASP A 1 1323 ? 150.15400 174.01900 248.82700 1.000 123.55000 1323 ASP A CA 1
ATOM 9405 C C . ASP A 1 1323 ? 151.37000 173.24200 249.36300 1.000 123.55000 1323 ASP A C 1
ATOM 9406 O O . ASP A 1 1323 ? 151.19600 172.22100 250.03100 1.000 123.55000 1323 ASP A O 1
ATOM 9411 N N . ILE A 1 1324 ? 152.59200 173.68500 249.06100 1.000 119.55000 1324 ILE A N 1
ATOM 9412 C CA . ILE A 1 1324 ? 153.84100 172.98600 249.39700 1.000 119.55000 1324 ILE A CA 1
ATOM 9413 C C . ILE A 1 1324 ? 154.55800 173.70800 250.54300 1.000 119.55000 1324 ILE A C 1
ATOM 9414 O O . ILE A 1 1324 ? 154.80200 174.91100 250.46300 1.000 119.55000 1324 ILE A O 1
ATOM 9419 N N . GLY A 1 1325 ? 154.91600 172.99200 251.60700 1.000 118.90000 1325 GLY A N 1
ATOM 9420 C CA . GLY A 1 1325 ? 155.55300 173.56500 252.79200 1.000 118.90000 1325 GLY A CA 1
ATOM 9421 C C . GLY A 1 1325 ? 156.99100 174.03700 252.55800 1.000 118.90000 1325 GLY A C 1
ATOM 9422 O O . GLY A 1 1325 ? 157.71900 173.48600 251.73700 1.000 118.90000 1325 GLY A O 1
ATOM 9423 N N . SER A 1 1326 ? 157.43500 175.02600 253.33300 1.000 118.49000 1326 SER A N 1
ATOM 9424 C CA . SER A 1 1326 ? 158.82700 175.49000 253.30500 1.000 118.49000 1326 SER A CA 1
ATOM 9425 C C . SER A 1 1326 ? 159.79000 174.34200 253.62300 1.000 118.49000 1326 SER A C 1
ATOM 9426 O O . SER A 1 1326 ? 159.63300 173.66500 254.63800 1.000 118.49000 1326 SER A O 1
ATOM 9429 N N . MET A 1 1327 ? 160.78100 174.10800 252.76200 1.000 126.19000 1327 MET A N 1
ATOM 9430 C CA . MET A 1 1327 ? 161.76700 173.02000 252.87700 1.000 126.19000 1327 MET A CA 1
ATOM 9431 C C . MET A 1 1327 ? 161.17600 171.59800 252.89000 1.000 126.19000 1327 MET A C 1
ATOM 9432 O O . MET A 1 1327 ? 161.84400 170.65200 253.29600 1.000 126.19000 1327 MET A O 1
ATOM 9437 N N . GLU A 1 1328 ? 159.93000 171.42100 252.45300 1.000 124.09000 1328 GLU A N 1
ATOM 9438 C CA . GLU A 1 1328 ? 159.29000 170.10900 252.35000 1.000 124.09000 1328 GLU A CA 1
ATOM 9439 C C . GLU A 1 1328 ? 159.89400 169.27200 251.20600 1.000 124.09000 1328 GLU A C 1
ATOM 9440 O O . GLU A 1 1328 ? 160.29000 169.81400 250.17100 1.000 124.09000 1328 GLU A O 1
ATOM 9446 N N . LYS A 1 1329 ? 159.97700 167.94800 251.38000 1.000 115.68000 1329 LYS A N 1
ATOM 9447 C CA . LYS A 1 1329 ? 160.49800 167.01000 250.37100 1.000 115.68000 1329 LYS A CA 1
ATOM 9448 C C . LYS A 1 1329 ? 159.35800 166.16700 249.80500 1.000 115.68000 1329 LYS A C 1
ATOM 9449 O O . LYS A 1 1329 ? 158.70400 165.44300 250.55400 1.000 115.68000 1329 LYS A O 1
ATOM 9455 N N . ILE A 1 1330 ? 159.11700 166.22100 248.49700 1.000 110.19000 1330 ILE A N 1
ATOM 9456 C CA . ILE A 1 1330 ? 157.90900 165.66500 247.86400 1.000 110.19000 1330 ILE A CA 1
ATOM 9457 C C . ILE A 1 1330 ? 158.27600 164.67700 246.76400 1.000 110.19000 1330 ILE A C 1
ATOM 9458 O O . ILE A 1 1330 ? 159.19500 164.92100 245.98600 1.000 110.19000 1330 ILE A O 1
ATOM 9463 N N . GLY A 1 1331 ? 157.51700 163.59000 246.66400 1.000 109.07000 1331 GLY A N 1
ATOM 9464 C CA . GLY A 1 1331 ? 157.50100 162.71500 245.49500 1.000 109.07000 1331 GLY A CA 1
ATOM 9465 C C . GLY A 1 1331 ? 156.22000 162.87500 244.67700 1.000 109.07000 1331 GLY A C 1
ATOM 9466 O O . GLY A 1 1331 ? 155.13800 162.96300 245.25500 1.000 109.07000 1331 GLY A O 1
ATOM 9467 N N . VAL A 1 1332 ? 156.29400 162.86500 243.34600 1.000 106.29000 1332 VAL A N 1
ATOM 9468 C CA . VAL A 1 1332 ? 155.11000 162.82100 242.46500 1.000 106.29000 1332 VAL A CA 1
ATOM 9469 C C . VAL A 1 1332 ? 155.05400 161.48900 241.72400 1.000 106.29000 1332 VAL A C 1
ATOM 9470 O O . VAL A 1 1332 ? 156.07100 161.03000 241.20700 1.000 106.29000 1332 VAL A O 1
ATOM 9474 N N . VAL A 1 1333 ? 153.87700 160.85500 241.66700 1.000 109.52000 1333 VAL A N 1
ATOM 9475 C CA . VAL A 1 1333 ? 153.68700 159.52300 241.07400 1.000 109.52000 1333 VAL A CA 1
ATOM 9476 C C . VAL A 1 1333 ? 152.30700 159.36400 240.41200 1.000 109.52000 1333 VAL A C 1
ATOM 9477 O O . VAL A 1 1333 ? 151.36000 160.08900 240.70600 1.000 109.52000 1333 VAL A O 1
ATOM 9481 N N . GLY A 1 1334 ? 152.22400 158.42500 239.46900 1.000 109.65000 1334 GLY A N 1
ATOM 9482 C CA . GLY A 1 1334 ? 150.95400 158.20100 238.75200 1.000 109.65000 1334 GLY A CA 1
ATOM 9483 C C . GLY A 1 1334 ? 151.10000 157.10800 237.71100 1.000 109.65000 1334 GLY A C 1
ATOM 9484 O O . GLY A 1 1334 ? 152.24900 156.79700 237.34000 1.000 109.65000 1334 GLY A O 1
ATOM 9485 N N . ARG A 1 1335 ? 149.97900 156.54400 237.25600 1.000 115.95000 1335 ARG A N 1
ATOM 9486 C CA . ARG A 1 1335 ? 150.01400 155.44800 236.25300 1.000 115.95000 1335 ARG A CA 1
ATOM 9487 C C . ARG A 1 1335 ? 150.67600 155.96600 234.97400 1.000 115.95000 1335 ARG A C 1
ATOM 9488 O O . ARG A 1 1335 ? 150.34700 157.08900 234.56000 1.000 115.95000 1335 ARG A O 1
ATOM 9496 N N . THR A 1 1336 ? 151.55200 155.16500 234.36200 1.000 117.59000 1336 THR A N 1
ATOM 9497 C CA . THR A 1 1336 ? 152.27900 155.61500 233.14500 1.000 117.59000 1336 THR A CA 1
ATOM 9498 C C . THR A 1 1336 ? 151.29700 156.33900 232.21900 1.000 117.59000 1336 THR A C 1
ATOM 9499 O O . THR A 1 1336 ? 150.21700 155.77500 231.95200 1.000 117.59000 1336 THR A O 1
ATOM 9503 N N . GLY A 1 1337 ? 151.66500 157.52900 231.73900 1.000 113.10000 1337 GLY A N 1
ATOM 9504 C CA . GLY A 1 1337 ? 150.74000 158.32700 230.91100 1.000 113.10000 1337 GLY A CA 1
ATOM 9505 C C . GLY A 1 1337 ? 149.97800 159.31100 231.77700 1.000 113.10000 1337 GLY A C 1
ATOM 9506 O O . GLY A 1 1337 ? 149.11900 160.03500 231.23800 1.000 113.10000 1337 GLY A O 1
ATOM 9507 N N . ALA A 1 1338 ? 150.28600 159.33400 233.07600 1.000 112.25000 1338 ALA A N 1
ATOM 9508 C CA . ALA A 1 1338 ? 149.61600 160.26200 234.01500 1.000 112.25000 1338 ALA A CA 1
ATOM 9509 C C . ALA A 1 1338 ? 149.90500 161.70700 233.60600 1.000 112.25000 1338 ALA A C 1
ATOM 9510 O O . ALA A 1 1338 ? 149.14000 162.59900 234.02000 1.000 112.25000 1338 ALA A O 1
ATOM 9512 N N . GLY A 1 1339 ? 150.96800 161.92600 232.82500 1.000 106.59000 1339 GLY A N 1
ATOM 9513 C CA . GLY A 1 1339 ? 151.35400 163.29700 232.45000 1.000 106.59000 1339 GLY A CA 1
ATOM 9514 C C . GLY A 1 1339 ? 152.29400 164.01500 233.42700 1.000 106.59000 1339 GLY A C 1
ATOM 9515 O O . GLY A 1 1339 ? 152.42000 165.24100 233.35400 1.000 106.59000 1339 GLY A O 1
ATOM 9516 N N . LYS A 1 1340 ? 152.97800 163.27500 234.31200 1.000 103.67000 1340 LYS A N 1
ATOM 9517 C CA . LYS A 1 1340 ? 153.88200 163.79000 235.36700 1.000 103.67000 1340 LYS A CA 1
ATOM 9518 C C . LYS A 1 1340 ? 154.89200 164.81600 234.84700 1.000 103.67000 1340 LYS A C 1
ATOM 9519 O O . LYS A 1 1340 ? 155.12500 165.84600 235.47400 1.000 103.67000 1340 LYS A O 1
ATOM 9525 N N . SER A 1 1341 ? 155.45500 164.55700 233.66600 1.000 99.61000 1341 SER A N 1
ATOM 9526 C CA . SER A 1 1341 ? 156.48800 165.37200 233.00900 1.000 99.61000 1341 SER A CA 1
ATOM 9527 C C . SER A 1 1341 ? 156.04100 166.80700 232.71600 1.000 99.61000 1341 SER A C 1
ATOM 9528 O O . SER A 1 1341 ? 156.86900 167.69100 232.51000 1.000 99.61000 1341 SER A O 1
ATOM 9531 N N . SER A 1 1342 ? 154.74200 167.08700 232.72500 1.000 97.87000 1342 SER A N 1
ATOM 9532 C CA . SER A 1 1342 ? 154.22500 168.44200 232.53000 1.000 97.87000 1342 SER A CA 1
ATOM 9533 C C . SER A 1 1342 ? 154.62000 169.39000 233.66900 1.000 97.87000 1342 SER A C 1
ATOM 9534 O O . SER A 1 1342 ? 154.79800 170.57800 233.42500 1.000 97.87000 1342 SER A O 1
ATOM 9537 N N . LEU A 1 1343 ? 154.79200 168.89300 234.89900 1.000 91.46000 1343 LEU A N 1
ATOM 9538 C CA . LEU A 1 1343 ? 155.10200 169.72700 236.06600 1.000 91.46000 1343 LEU A CA 1
ATOM 9539 C C . LEU A 1 1343 ? 156.47700 170.39100 235.95000 1.000 91.46000 1343 LEU A C 1
ATOM 9540 O O . LEU A 1 1343 ? 156.59200 171.60800 236.06600 1.000 91.46000 1343 LEU A O 1
ATOM 9545 N N . THR A 1 1344 ? 157.51700 169.60800 235.66000 1.000 92.72000 1344 THR A N 1
ATOM 9546 C CA . THR A 1 1344 ? 158.88800 170.12200 235.50900 1.000 92.72000 1344 THR A CA 1
ATOM 9547 C C . THR A 1 1344 ? 159.01300 171.12500 234.35100 1.000 92.72000 1344 THR A C 1
ATOM 9548 O O . THR A 1 1344 ? 159.67800 172.14600 234.48400 1.000 92.72000 1344 THR A O 1
ATOM 9552 N N . ASN A 1 1345 ? 158.27700 170.93300 233.25200 1.000 91.00000 1345 ASN A N 1
ATOM 9553 C CA . ASN A 1 1345 ? 158.21500 171.91500 232.16700 1.000 91.00000 1345 ASN A CA 1
ATOM 9554 C C . ASN A 1 1345 ? 157.46800 173.20000 232.56100 1.000 91.00000 1345 ASN A C 1
ATOM 9555 O O . ASN A 1 1345 ? 157.96600 174.29800 232.32100 1.000 91.00000 1345 ASN A O 1
ATOM 9560 N N . CYS A 1 1346 ? 156.26800 173.11300 233.13400 1.000 93.33000 1346 CYS A N 1
ATOM 9561 C CA . CYS A 1 1346 ? 155.46000 174.30700 233.40100 1.000 93.33000 1346 CYS A CA 1
ATOM 9562 C C . CYS A 1 1346 ? 155.93100 175.13000 234.61400 1.000 93.33000 1346 CYS A C 1
ATOM 9563 O O . CYS A 1 1346 ? 155.75100 176.34500 234.61900 1.000 93.33000 1346 CYS A O 1
ATOM 9566 N N . LEU A 1 1347 ? 156.60400 174.53500 235.60300 1.000 85.79000 1347 LEU A N 1
ATOM 9567 C CA . LEU A 1 1347 ? 157.16800 175.27300 236.73900 1.000 85.79000 1347 LEU A CA 1
ATOM 9568 C C . LEU A 1 1347 ? 158.30500 176.23000 236.32100 1.000 85.79000 1347 LEU A C 1
ATOM 9569 O O . LEU A 1 1347 ? 158.47300 177.28600 236.91400 1.000 85.79000 1347 LEU A O 1
ATOM 9574 N N . PHE A 1 1348 ? 159.04100 175.91000 235.25000 1.000 81.78000 1348 PHE A N 1
ATOM 9575 C CA . PHE A 1 1348 ? 160.01500 176.79700 234.59000 1.000 81.78000 1348 PHE A CA 1
ATOM 9576 C C . PHE A 1 1348 ? 159.39200 177.67300 233.48100 1.000 81.78000 1348 PHE A C 1
ATOM 9577 O O . PHE A 1 1348 ? 160.11000 178.35900 232.75300 1.000 81.78000 1348 PHE A O 1
ATOM 9585 N N . ARG A 1 1349 ? 158.06500 177.64100 233.29900 1.000 87.09000 1349 ARG A N 1
ATOM 9586 C CA . ARG A 1 1349 ? 157.34200 178.28900 232.18900 1.000 87.09000 1349 ARG A CA 1
ATOM 9587 C C . ARG A 1 1349 ? 157.87700 177.91300 230.80100 1.000 87.09000 1349 ARG A C 1
ATOM 9588 O O . ARG A 1 1349 ? 157.89800 178.74200 229.90100 1.000 87.09000 1349 ARG A O 1
ATOM 9596 N N . ILE A 1 1350 ? 158.31700 176.67100 230.59000 1.000 85.33000 1350 ILE A N 1
ATOM 9597 C CA . ILE A 1 1350 ? 158.56100 176.14200 229.23200 1.000 85.33000 1350 ILE A CA 1
ATOM 9598 C C . ILE A 1 1350 ? 157.23300 176.00900 228.47200 1.000 85.33000 1350 ILE A C 1
ATOM 9599 O O . ILE A 1 1350 ? 157.16500 176.26100 227.27100 1.000 85.33000 1350 ILE A O 1
ATOM 9604 N N . LEU A 1 1351 ? 156.16700 175.64500 229.19000 1.000 93.60000 1351 LEU A N 1
ATOM 9605 C CA . LEU A 1 1351 ? 154.78100 175.63300 228.72400 1.000 93.60000 1351 LEU A CA 1
ATOM 9606 C C . LEU A 1 1351 ? 154.00600 176.76600 229.39400 1.000 93.60000 1351 LEU A C 1
ATOM 9607 O O . LEU A 1 1351 ? 154.02500 176.89500 230.61600 1.000 93.60000 1351 LEU A O 1
ATOM 9612 N N . GLU A 1 1352 ? 153.32500 177.58500 228.60800 1.000 103.30000 1352 GLU A N 1
ATOM 9613 C CA . GLU A 1 1352 ? 152.46300 178.66800 229.09000 1.000 103.30000 1352 GLU A CA 1
ATOM 9614 C C . GLU A 1 1352 ? 151.10100 178.14900 229.59700 1.000 103.30000 1352 GLU A C 1
ATOM 9615 O O . GLU A 1 1352 ? 150.57700 177.14900 229.10900 1.000 103.30000 1352 GLU A O 1
ATOM 9621 N N . ALA A 1 1353 ? 150.53100 178.80900 230.60900 1.000 103.50000 1353 ALA A N 1
ATOM 9622 C CA . ALA A 1 1353 ? 149.33700 178.34500 231.31800 1.000 103.50000 1353 ALA A CA 1
ATOM 9623 C C . ALA A 1 1353 ? 148.04700 178.47700 230.49200 1.000 103.50000 1353 ALA A C 1
ATOM 9624 O O . ALA A 1 1353 ? 147.75000 179.55300 229.97100 1.000 103.50000 1353 ALA A O 1
ATOM 9626 N N . ALA A 1 1354 ? 147.24500 177.41300 230.41800 1.000 105.56000 1354 ALA A N 1
ATOM 9627 C CA . ALA A 1 1354 ? 145.93000 177.43400 229.76900 1.000 105.56000 1354 ALA A CA 1
ATOM 9628 C C . ALA A 1 1354 ? 144.80400 177.92600 230.69800 1.000 105.56000 1354 ALA A C 1
ATOM 9629 O O . ALA A 1 1354 ? 143.77500 178.40900 230.22400 1.000 105.56000 1354 ALA A O 1
ATOM 9631 N N . GLY A 1 1355 ? 144.99300 177.81800 232.01400 1.000 108.89000 1355 GLY A N 1
ATOM 9632 C CA . GLY A 1 1355 ? 144.05400 178.26300 233.04300 1.000 108.89000 1355 GLY A CA 1
ATOM 9633 C C . GLY A 1 1355 ? 144.60900 178.04900 234.45300 1.000 108.89000 1355 GLY A C 1
ATOM 9634 O O . GLY A 1 1355 ? 145.51100 177.23300 234.65100 1.000 108.89000 1355 GLY A O 1
ATOM 9635 N N . GLY A 1 1356 ? 144.08500 178.77600 235.43800 1.000 111.19000 1356 GLY A N 1
ATOM 9636 C CA . GLY A 1 1356 ? 144.61500 178.76100 236.80400 1.000 111.19000 1356 GLY A CA 1
ATOM 9637 C C . GLY A 1 1356 ? 145.91200 179.56000 236.95000 1.000 111.19000 1356 GLY A C 1
ATOM 9638 O O . GLY A 1 1356 ? 146.23000 180.39400 236.10200 1.000 111.19000 1356 GLY A O 1
ATOM 9639 N N . GLN A 1 1357 ? 146.66000 179.33400 238.03000 1.000 114.92000 1357 GLN A N 1
ATOM 9640 C CA . GLN A 1 1357 ? 147.91400 180.04400 238.32600 1.000 114.92000 1357 GLN A CA 1
ATOM 9641 C C . GLN A 1 1357 ? 148.84200 179.24600 239.25700 1.000 114.92000 1357 GLN A C 1
ATOM 9642 O O . GLN A 1 1357 ? 148.41200 178.29000 239.90600 1.000 114.92000 1357 GLN A O 1
ATOM 9648 N N . ILE A 1 1358 ? 150.10700 179.66200 239.33600 1.000 114.29000 1358 ILE A N 1
ATOM 9649 C CA . ILE A 1 1358 ? 151.12300 179.15100 240.26900 1.000 114.29000 1358 ILE A CA 1
ATOM 9650 C C . ILE A 1 1358 ? 151.78100 180.32600 241.00100 1.000 114.29000 1358 ILE A C 1
ATOM 9651 O O . ILE A 1 1358 ? 152.08800 181.35100 240.39400 1.000 114.29000 1358 ILE A O 1
ATOM 9656 N N . ILE A 1 1359 ? 152.01800 180.17500 242.30200 1.000 117.80000 1359 ILE A N 1
ATOM 9657 C CA . ILE A 1 1359 ? 152.62800 181.17700 243.18300 1.000 117.80000 1359 ILE A CA 1
ATOM 9658 C C . ILE A 1 1359 ? 153.84900 180.58300 243.88700 1.000 117.80000 1359 ILE A C 1
ATOM 9659 O O . ILE A 1 1359 ? 153.83800 179.41300 244.25500 1.000 117.80000 1359 ILE A O 1
ATOM 9664 N N . ILE A 1 1360 ? 154.89100 181.39300 244.09300 1.000 118.37000 1360 ILE A N 1
ATOM 9665 C CA . ILE A 1 1360 ? 156.04700 181.07900 244.93900 1.000 118.37000 1360 ILE A CA 1
ATOM 9666 C C . ILE A 1 1360 ? 156.33300 182.28200 245.84500 1.000 118.37000 1360 ILE A C 1
ATOM 9667 O O . ILE A 1 1360 ? 156.50600 183.39600 245.35600 1.000 118.37000 1360 ILE A O 1
ATOM 9672 N N . ASP A 1 1361 ? 156.38800 182.07100 247.16300 1.000 120.46000 1361 ASP A N 1
ATOM 9673 C CA . ASP A 1 1361 ? 156.64000 183.11400 248.17300 1.000 120.46000 1361 ASP A CA 1
ATOM 9674 C C . ASP A 1 1361 ? 155.80100 184.40000 247.96800 1.000 120.46000 1361 ASP A C 1
ATOM 9675 O O . ASP A 1 1361 ? 156.28300 185.52600 248.09200 1.000 120.46000 1361 ASP A O 1
ATOM 9680 N N . GLY A 1 1362 ? 154.51900 184.23600 247.63000 1.000 113.75000 1362 GLY A N 1
ATOM 9681 C CA . GLY A 1 1362 ? 153.56700 185.34300 247.44300 1.000 113.75000 1362 GLY A CA 1
ATOM 9682 C C . GLY A 1 1362 ? 153.65700 186.08500 246.10100 1.000 113.75000 1362 GLY A C 1
ATOM 9683 O O . GLY A 1 1362 ? 152.90200 187.03100 245.88000 1.000 113.75000 1362 GLY A O 1
ATOM 9684 N N . VAL A 1 1363 ? 154.53300 185.65300 245.19100 1.000 110.58000 1363 VAL A N 1
ATOM 9685 C CA . VAL A 1 1363 ? 154.66900 186.15800 243.81900 1.000 110.58000 1363 VAL A CA 1
ATOM 9686 C C . VAL A 1 1363 ? 154.08900 185.13500 242.84100 1.000 110.58000 1363 VAL A C 1
ATOM 9687 O O . VAL A 1 1363 ? 154.45300 183.96500 242.90000 1.000 110.58000 1363 VAL A O 1
ATOM 9691 N N . ASP A 1 1364 ? 153.19600 185.52800 241.93400 1.000 105.82000 1364 ASP A N 1
ATOM 9692 C CA . ASP A 1 1364 ? 152.72600 184.63700 240.86900 1.000 105.82000 1364 ASP A CA 1
ATOM 9693 C C . ASP A 1 1364 ? 153.76600 184.51700 239.74900 1.000 105.82000 1364 ASP A C 1
ATOM 9694 O O . ASP A 1 1364 ? 154.14900 185.50900 239.12900 1.000 105.82000 1364 ASP A O 1
ATOM 9699 N N . ILE A 1 1365 ? 154.21300 183.30000 239.42700 1.000 100.70000 1365 ILE A N 1
ATOM 9700 C CA . ILE A 1 1365 ? 155.32800 183.11100 238.48000 1.000 100.70000 1365 ILE A CA 1
ATOM 9701 C C . ILE A 1 1365 ? 155.00300 183.58400 237.05800 1.000 100.70000 1365 ILE A C 1
ATOM 9702 O O . ILE A 1 1365 ? 155.91100 183.75600 236.24600 1.000 100.70000 1365 ILE A O 1
ATOM 9707 N N . ALA A 1 1366 ? 153.72900 183.79700 236.73600 1.000 98.62000 1366 ALA A N 1
ATOM 9708 C CA . ALA A 1 1366 ? 153.28300 184.30600 235.44700 1.000 98.62000 1366 ALA A CA 1
ATOM 9709 C C . ALA A 1 1366 ? 153.53600 185.81500 235.24900 1.000 98.62000 1366 ALA A C 1
ATOM 9710 O O . ALA A 1 1366 ? 153.56100 186.26700 234.10500 1.000 98.62000 1366 ALA A O 1
ATOM 9712 N N . SER A 1 1367 ? 153.70700 186.61200 236.31000 1.000 101.17000 1367 SER A N 1
ATOM 9713 C CA . SER A 1 1367 ? 153.85300 188.07400 236.18000 1.000 101.17000 1367 SER A CA 1
ATOM 9714 C C . SER A 1 1367 ? 155.30500 188.55300 236.04100 1.000 101.17000 1367 SER A C 1
ATOM 9715 O O . SER A 1 1367 ? 155.54500 189.61700 235.47400 1.000 101.17000 1367 SER A O 1
ATOM 9718 N N . ILE A 1 1368 ? 156.27600 187.77900 236.52300 1.000 98.93000 1368 ILE A N 1
ATOM 9719 C CA . ILE A 1 1368 ? 157.71400 188.10000 236.51500 1.000 98.93000 1368 ILE A CA 1
ATOM 9720 C C . ILE A 1 1368 ? 158.36600 187.79000 235.15400 1.000 98.93000 1368 ILE A C 1
ATOM 9721 O O . ILE A 1 1368 ? 157.91500 186.91900 234.40500 1.000 98.93000 1368 ILE A O 1
ATOM 9726 N N . GLY A 1 1369 ? 159.44100 188.50900 234.82300 1.000 91.05000 1369 GLY A N 1
ATOM 9727 C CA . GLY A 1 1369 ? 160.21300 188.31200 233.59500 1.000 91.05000 1369 GLY A CA 1
ATOM 9728 C C . GLY A 1 1369 ? 160.88100 186.93700 233.52600 1.000 91.05000 1369 GLY A C 1
ATOM 9729 O O . GLY A 1 1369 ? 161.27700 186.36100 234.53700 1.000 91.05000 1369 GLY A O 1
ATOM 9730 N N . LEU A 1 1370 ? 160.99000 186.37000 232.33000 1.000 84.23000 1370 LEU A N 1
ATOM 9731 C CA . LEU A 1 1370 ? 161.21600 184.93600 232.16500 1.000 84.23000 1370 LEU A CA 1
ATOM 9732 C C . LEU A 1 1370 ? 162.59600 184.43500 232.63000 1.000 84.23000 1370 LEU A C 1
ATOM 9733 O O . LEU A 1 1370 ? 162.69600 183.32600 233.14100 1.000 84.23000 1370 LEU A O 1
ATOM 9738 N N . HIS A 1 1371 ? 163.65800 185.23900 232.53600 1.000 86.80000 1371 HIS A N 1
ATOM 9739 C CA . HIS A 1 1371 ? 164.95200 184.90200 233.15000 1.000 86.80000 1371 HIS A CA 1
ATOM 9740 C C . HIS A 1 1371 ? 164.93800 185.12800 234.66100 1.000 86.80000 1371 HIS A C 1
ATOM 9741 O O . HIS A 1 1371 ? 165.49600 184.32300 235.39700 1.000 86.80000 1371 HIS A O 1
ATOM 9748 N N . ASP A 1 1372 ? 164.26400 186.16900 235.15300 1.000 95.15000 1372 ASP A N 1
ATOM 9749 C CA . ASP A 1 1372 ? 164.13800 186.39900 236.59800 1.000 95.15000 1372 ASP A CA 1
ATOM 9750 C C . ASP A 1 1372 ? 163.42800 185.24300 237.32500 1.000 95.15000 1372 ASP A C 1
ATOM 9751 O O . ASP A 1 1372 ? 163.69300 185.01900 238.50100 1.000 95.15000 1372 ASP A O 1
ATOM 9756 N N . LEU A 1 1373 ? 162.58400 184.46700 236.64300 1.000 90.94000 1373 LEU A N 1
ATOM 9757 C CA . LEU A 1 1373 ? 162.14100 183.15500 237.11600 1.000 90.94000 1373 LEU A CA 1
ATOM 9758 C C . LEU A 1 13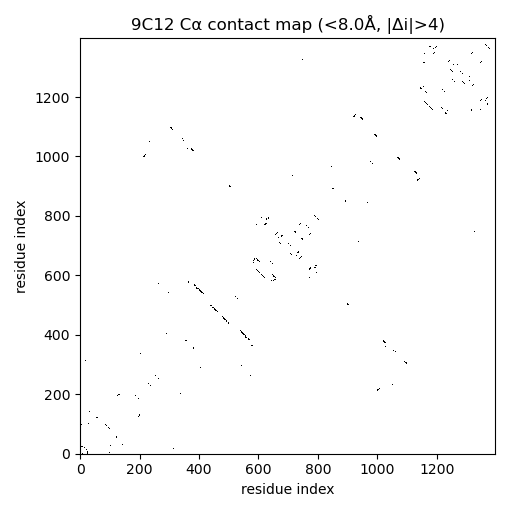73 ? 163.23500 182.09100 236.95300 1.000 90.94000 1373 LEU A C 1
ATOM 9759 O O . LEU A 1 1373 ? 163.67700 181.49300 237.93300 1.000 90.94000 1373 LEU A O 1
ATOM 9764 N N . ARG A 1 1374 ? 163.54200 181.73800 235.70100 1.000 79.24000 1374 ARG A N 1
ATOM 9765 C CA . ARG A 1 1374 ? 164.47000 180.60100 235.43500 1.000 79.24000 1374 ARG A CA 1
ATOM 9766 C C . ARG A 1 1374 ? 165.71600 180.63300 236.32300 1.000 79.24000 1374 ARG A C 1
ATOM 9767 O O . ARG A 1 1374 ? 166.01200 179.59500 236.94600 1.000 79.24000 1374 ARG A O 1
ATOM 9775 N N . GLU A 1 1375 ? 166.41900 181.76400 236.41100 1.000 88.92000 1375 GLU A N 1
ATOM 9776 C CA . GLU A 1 1375 ? 167.72600 181.82800 237.13000 1.000 88.92000 1375 GLU A CA 1
ATOM 9777 C C . GLU A 1 1375 ? 167.64600 181.48400 238.62100 1.000 88.92000 1375 GLU A C 1
ATOM 9778 O O . GLU A 1 1375 ? 168.72000 181.27500 239.21300 1.000 88.92000 1375 GLU A O 1
ATOM 9784 N N . LYS A 1 1376 ? 166.45700 181.42900 239.21900 1.000 91.05000 1376 LYS A N 1
ATOM 9785 C CA . LYS A 1 1376 ? 166.35800 181.23100 240.67300 1.000 91.05000 1376 LYS A CA 1
ATOM 9786 C C . LYS A 1 1376 ? 166.06800 179.78700 241.08100 1.000 91.05000 1376 LYS A C 1
ATOM 9787 O O . LYS A 1 1376 ? 166.55100 179.32900 242.11500 1.000 91.05000 1376 LYS A O 1
ATOM 9793 N N . LEU A 1 1377 ? 165.29900 179.05700 240.28600 1.000 93.34000 1377 LEU A N 1
ATOM 9794 C CA . LEU A 1 1377 ? 165.05300 177.62800 240.47600 1.000 93.34000 1377 LEU A CA 1
ATOM 9795 C C . LEU A 1 1377 ? 166.29500 176.80600 240.09800 1.000 93.34000 1377 LEU A C 1
ATOM 9796 O O . LEU A 1 1377 ? 167.01300 177.16600 239.17000 1.000 93.34000 1377 LEU A O 1
ATOM 9801 N N . THR A 1 1378 ? 166.44400 175.63700 240.72800 1.000 97.05000 1378 THR A N 1
ATOM 9802 C CA . THR A 1 1378 ? 167.56300 174.72400 240.36600 1.000 97.05000 1378 THR A CA 1
ATOM 9803 C C . THR A 1 1378 ? 167.00400 173.38200 239.88100 1.000 97.05000 1378 THR A C 1
ATOM 9804 O O . THR A 1 1378 ? 166.10900 172.84700 240.55300 1.000 97.05000 1378 THR A O 1
ATOM 9808 N N . ILE A 1 1379 ? 167.50300 172.87300 238.75600 1.000 87.24000 1379 ILE A N 1
ATOM 9809 C CA . ILE A 1 1379 ? 167.09100 171.58300 238.19500 1.000 87.24000 1379 ILE A CA 1
ATOM 9810 C C . ILE A 1 1379 ? 168.30800 170.73300 237.85700 1.000 87.24000 1379 ILE A C 1
ATOM 9811 O O . ILE A 1 1379 ? 169.30500 171.23900 237.35000 1.000 87.24000 1379 ILE A O 1
ATOM 9816 N N . ILE A 1 1380 ? 168.21400 169.43100 238.10300 1.000 88.04000 1380 ILE A N 1
ATOM 9817 C CA . ILE A 1 1380 ? 169.17600 168.45300 237.59500 1.000 88.04000 1380 ILE A CA 1
ATOM 9818 C C . ILE A 1 1380 ? 168.50200 167.74100 236.41700 1.000 88.04000 1380 ILE A C 1
ATOM 9819 O O . ILE A 1 1380 ? 167.46400 167.10700 236.61900 1.000 88.04000 1380 ILE A O 1
ATOM 9824 N N . PRO A 1 1381 ? 169.02700 167.84500 235.18400 1.000 89.92000 1381 PRO A N 1
ATOM 9825 C CA . PRO A 1 1381 ? 168.37100 167.28100 234.01200 1.000 89.92000 1381 PRO A CA 1
ATOM 9826 C C . PRO A 1 1381 ? 168.45100 165.75200 234.00500 1.000 89.92000 1381 PRO A C 1
ATOM 9827 O O . PRO A 1 1381 ? 169.35200 165.15200 234.59100 1.000 89.92000 1381 PRO A O 1
ATOM 9831 N N . GLN A 1 1382 ? 167.51000 165.11900 233.31000 1.000 101.73000 1382 GLN A N 1
ATOM 9832 C CA . GLN A 1 1382 ? 167.37200 163.66100 233.24300 1.000 101.73000 1382 GLN A CA 1
ATOM 9833 C C . GLN A 1 1382 ? 168.53500 162.97000 232.50700 1.000 101.73000 1382 GLN A C 1
ATOM 9834 O O . GLN A 1 1382 ? 168.89500 161.83800 232.82600 1.000 101.73000 1382 GLN A O 1
ATOM 9840 N N . ASP A 1 1383 ? 169.11200 163.65100 231.51800 1.000 101.65000 1383 ASP A N 1
ATOM 9841 C CA . ASP A 1 1383 ? 170.14300 163.14200 230.61100 1.000 101.65000 1383 ASP A CA 1
ATOM 9842 C C . ASP A 1 1383 ? 171.33000 164.12800 230.55300 1.000 101.65000 1383 ASP A C 1
ATOM 9843 O O . ASP A 1 1383 ? 171.11300 165.30500 230.25400 1.000 101.65000 1383 ASP A O 1
ATOM 9848 N N . PRO A 1 1384 ? 172.57700 163.72000 230.85200 1.000 100.24000 1384 PRO A N 1
ATOM 9849 C CA . PRO A 1 1384 ? 173.70200 164.64800 230.96200 1.000 100.24000 1384 PRO A CA 1
ATOM 9850 C C . PRO A 1 1384 ? 174.19000 165.12700 229.59300 1.000 100.24000 1384 PRO A C 1
ATOM 9851 O O . PRO A 1 1384 ? 174.48200 164.31200 228.72000 1.000 100.24000 1384 PRO A O 1
ATOM 9855 N N . ILE A 1 1385 ? 174.35900 166.44200 229.42300 1.000 95.48000 1385 ILE A N 1
ATOM 9856 C CA . ILE A 1 1385 ? 174.98300 167.03500 228.23100 1.000 95.48000 1385 ILE A CA 1
ATOM 9857 C C . ILE A 1 1385 ? 176.00900 168.11600 228.59100 1.000 95.48000 1385 ILE A C 1
ATOM 9858 O O . ILE A 1 1385 ? 175.83600 168.89000 229.53700 1.000 95.48000 1385 ILE A O 1
ATOM 9863 N N . LEU A 1 1386 ? 177.10000 168.13100 227.82600 1.000 95.99000 1386 LEU A N 1
ATOM 9864 C CA . LEU A 1 1386 ? 178.25900 169.00600 227.97600 1.000 95.99000 1386 LEU A CA 1
ATOM 9865 C C . LEU A 1 1386 ? 178.55100 169.69200 226.63500 1.000 95.99000 1386 LEU A C 1
ATOM 9866 O O . LEU A 1 1386 ? 178.29300 169.12900 225.57200 1.000 95.99000 1386 LEU A O 1
ATOM 9871 N N . PHE A 1 1387 ? 179.10900 170.89400 226.68300 1.000 89.30000 1387 PHE A N 1
ATOM 9872 C CA . PHE A 1 1387 ? 179.41400 171.73100 225.52600 1.000 89.30000 1387 PHE A CA 1
ATOM 9873 C C . PHE A 1 1387 ? 180.91900 171.72700 225.26500 1.000 89.30000 1387 PHE A C 1
ATOM 9874 O O . PHE A 1 1387 ? 181.70300 171.87900 226.20100 1.000 89.30000 1387 PHE A O 1
ATOM 9882 N N . SER A 1 1388 ? 181.35500 171.53800 224.02000 1.000 94.66000 1388 SER A N 1
ATOM 9883 C CA . SER A 1 1388 ? 182.78900 171.42900 223.71900 1.000 94.66000 1388 SER A CA 1
ATOM 9884 C C . SER A 1 1388 ? 183.53200 172.71700 224.09000 1.000 94.66000 1388 SER A C 1
ATOM 9885 O O . SER A 1 1388 ? 183.14800 173.81400 223.68700 1.000 94.66000 1388 SER A O 1
ATOM 9888 N N . GLY A 1 1389 ? 184.57300 172.59700 224.91400 1.000 102.44000 1389 GLY A N 1
ATOM 9889 C CA . GLY A 1 1389 ? 185.19800 173.73500 225.60000 1.000 102.44000 1389 GLY A CA 1
ATOM 9890 C C . GLY A 1 1389 ? 185.79600 173.35900 226.96000 1.000 102.44000 1389 GLY A C 1
ATOM 9891 O O . GLY A 1 1389 ? 185.93500 172.18300 227.28800 1.000 102.44000 1389 GLY A O 1
ATOM 9892 N N . SER A 1 1390 ? 186.13700 174.35600 227.77600 1.000 105.68000 1390 SER A N 1
ATOM 9893 C CA . SER A 1 1390 ? 186.79200 174.12800 229.06900 1.000 105.68000 1390 SER A CA 1
ATOM 9894 C C . SER A 1 1390 ? 185.85800 173.54500 230.13900 1.000 105.68000 1390 SER A C 1
ATOM 9895 O O . SER A 1 1390 ? 184.64500 173.77600 230.12500 1.000 105.68000 1390 SER A O 1
ATOM 9898 N N . LEU A 1 1391 ? 186.41400 172.84900 231.13500 1.000 104.80000 1391 LEU A N 1
ATOM 9899 C CA . LEU A 1 1391 ? 185.67400 172.48500 232.35400 1.000 104.80000 1391 LEU A CA 1
ATOM 9900 C C . LEU A 1 1391 ? 185.10100 173.73300 233.04700 1.000 104.80000 1391 LEU A C 1
ATOM 9901 O O . LEU A 1 1391 ? 183.96500 173.70200 233.51300 1.000 104.80000 1391 LEU A O 1
ATOM 9906 N N . ARG A 1 1392 ? 185.84300 174.84800 233.06300 1.000 109.27000 1392 ARG A N 1
ATOM 9907 C CA . ARG A 1 1392 ? 185.39400 176.12600 233.62700 1.000 109.27000 1392 ARG A CA 1
ATOM 9908 C C . ARG A 1 1392 ? 184.08000 176.58600 232.99900 1.000 109.27000 1392 ARG A C 1
ATOM 9909 O O . ARG A 1 1392 ? 183.11400 176.80300 233.72400 1.000 109.27000 1392 ARG A O 1
ATOM 9917 N N . MET A 1 1393 ? 184.00500 176.69400 231.67100 1.000 103.03000 1393 MET A N 1
ATOM 9918 C CA . MET A 1 1393 ? 182.79300 177.19900 231.00700 1.000 103.03000 1393 MET A CA 1
ATOM 9919 C C . MET A 1 1393 ? 181.63200 176.19200 230.99800 1.000 103.03000 1393 MET A C 1
ATOM 9920 O O . MET A 1 1393 ? 180.48000 176.60300 230.93100 1.000 103.03000 1393 MET A O 1
ATOM 9925 N N . ASN A 1 1394 ? 181.89700 174.88900 231.14500 1.000 98.45000 1394 ASN A N 1
ATOM 9926 C CA . ASN A 1 1394 ? 180.84400 173.88600 231.35100 1.000 98.45000 1394 ASN A CA 1
ATOM 9927 C C . ASN A 1 1394 ? 180.16800 173.96900 232.73000 1.000 98.45000 1394 ASN A C 1
ATOM 9928 O O . ASN A 1 1394 ? 179.02300 173.53800 232.86400 1.000 98.45000 1394 ASN A O 1
ATOM 9933 N N . LEU A 1 1395 ? 180.84600 174.49900 233.75200 1.000 104.25000 1395 LEU A N 1
ATOM 9934 C CA . LEU A 1 1395 ? 180.26100 174.77100 235.07200 1.000 104.25000 1395 LEU A CA 1
ATOM 9935 C C . LEU A 1 1395 ? 179.71200 176.19600 235.18900 1.000 104.25000 1395 LEU A C 1
ATOM 9936 O O . LEU A 1 1395 ? 178.68600 176.40600 235.82900 1.000 104.25000 1395 LEU A O 1
ATOM 9941 N N . ASP A 1 1396 ? 180.37400 177.17300 234.57300 1.000 109.64000 1396 ASP A N 1
ATOM 9942 C CA . ASP A 1 1396 ? 179.99900 178.58400 234.64700 1.000 109.64000 1396 ASP A CA 1
ATOM 9943 C C . ASP A 1 1396 ? 180.43900 179.36200 233.38800 1.000 109.64000 1396 ASP A C 1
ATOM 9944 O O . ASP A 1 1396 ? 181.56200 179.87400 233.34100 1.000 109.64000 1396 ASP A O 1
ATOM 9949 N N . PRO A 1 1397 ? 179.58700 179.49500 232.36100 1.000 102.47000 1397 PRO A N 1
ATOM 9950 C CA . PRO A 1 1397 ? 179.93700 180.19900 231.13500 1.000 102.47000 1397 PRO A CA 1
ATOM 9951 C C . PRO A 1 1397 ? 179.92900 181.72400 231.29800 1.000 102.47000 1397 PRO A C 1
ATOM 9952 O O . PRO A 1 1397 ? 180.55500 182.42200 230.50100 1.000 102.47000 1397 PRO A O 1
ATOM 9956 N N . PHE A 1 1398 ? 179.26900 182.27100 232.31900 1.000 108.36000 1398 PHE A N 1
ATOM 9957 C CA . PHE A 1 1398 ? 179.32000 183.70500 232.62000 1.000 108.36000 1398 PHE A CA 1
ATOM 9958 C C . PHE A 1 1398 ? 180.61700 184.13900 233.32200 1.000 108.36000 1398 PHE A C 1
ATOM 9959 O O . PHE A 1 1398 ? 180.86000 185.34000 233.44400 1.000 108.36000 1398 PHE A O 1
ATOM 9967 N N . ASN A 1 1399 ? 181.46000 183.19900 233.76400 1.000 116.75000 1399 ASN A N 1
ATOM 9968 C CA . ASN A 1 1399 ? 182.72100 183.47700 234.46000 1.000 116.75000 1399 ASN A CA 1
ATOM 9969 C C . ASN A 1 1399 ? 182.50100 184.39000 235.68900 1.000 116.75000 1399 ASN A C 1
ATOM 9970 O O . ASN A 1 1399 ? 183.15300 185.42100 235.85300 1.000 116.75000 1399 ASN A O 1
ATOM 9975 N N . ASN A 1 1400 ? 181.52100 184.03000 236.51700 1.000 115.85000 1400 ASN A N 1
ATOM 9976 C CA . ASN A 1 1400 ? 181.04200 184.79300 237.66800 1.000 115.85000 1400 ASN A CA 1
ATOM 9977 C C . ASN A 1 1400 ? 181.50000 184.20800 239.02000 1.000 115.85000 1400 ASN A C 1
ATOM 9978 O O . ASN A 1 1400 ? 181.75200 184.96800 239.95300 1.000 115.85000 1400 ASN A O 1
ATOM 9983 N N . TYR A 1 1401 ? 181.69300 182.88800 239.05900 1.000 119.35000 1401 TYR A N 1
ATOM 9984 C CA . TYR A 1 1401 ? 182.13900 182.21800 240.30900 1.000 119.35000 1401 TYR A CA 1
ATOM 9985 C C . TYR A 1 1401 ? 183.66900 182.18700 240.39100 1.000 119.35000 1401 TYR A C 1
ATOM 9986 O O . TYR A 1 1401 ? 184.32400 182.18800 239.33000 1.000 119.35000 1401 TYR A O 1
ATOM 9995 N N . SER A 1 1402 ? 184.21600 182.15400 241.60700 1.000 123.00000 1402 SER A N 1
ATOM 9996 C CA . SER A 1 1402 ? 185.66000 182.12900 241.85600 1.000 123.00000 1402 SER A CA 1
ATOM 9997 C C . SER A 1 1402 ? 186.25800 180.71500 241.83200 1.000 123.00000 1402 SER A C 1
ATOM 9998 O O . SER A 1 1402 ? 185.56600 179.71700 242.01600 1.000 123.00000 1402 SER A O 1
ATOM 10001 N N . ASP A 1 1403 ? 187.57100 180.62400 241.62800 1.000 125.88000 1403 ASP A N 1
ATOM 10002 C CA . ASP A 1 1403 ? 188.29500 179.36100 241.46300 1.000 125.88000 1403 ASP A CA 1
ATOM 10003 C C . ASP A 1 1403 ? 188.07300 178.38000 242.63400 1.000 125.88000 1403 ASP A C 1
ATOM 10004 O O . ASP A 1 1403 ? 187.76900 177.21100 242.42200 1.000 125.88000 1403 ASP A O 1
ATOM 10009 N N . GLU A 1 1404 ? 188.14900 178.84800 243.88200 1.000 126.33000 1404 GLU A N 1
ATOM 10010 C CA . GLU A 1 1404 ? 187.94500 178.00600 245.06300 1.000 126.33000 1404 GLU A CA 1
ATOM 10011 C C . GLU A 1 1404 ? 186.48100 177.59300 245.26000 1.000 126.33000 1404 GLU A C 1
ATOM 10012 O O . GLU A 1 1404 ? 186.21100 176.50600 245.77200 1.000 126.33000 1404 GLU A O 1
ATOM 10018 N N . GLU A 1 1405 ? 185.52800 178.41800 244.81800 1.000 123.94000 1405 GLU A N 1
ATOM 10019 C CA . GLU A 1 1405 ? 184.10400 178.07300 244.83700 1.000 123.94000 1405 GLU A CA 1
ATOM 10020 C C . GLU A 1 1405 ? 183.81900 176.92400 243.87300 1.000 123.94000 1405 GLU A C 1
ATOM 10021 O O . GLU A 1 1405 ? 183.01500 176.04300 244.16400 1.000 123.94000 1405 GLU A O 1
ATOM 10027 N N . ILE A 1 1406 ? 184.52300 176.89500 242.74300 1.000 121.44000 1406 ILE A N 1
ATOM 10028 C CA . ILE A 1 1406 ? 184.46100 175.77300 241.82100 1.000 121.44000 1406 ILE A CA 1
ATOM 10029 C C . ILE A 1 1406 ? 185.18200 174.55800 242.41100 1.000 121.44000 1406 ILE A C 1
ATOM 10030 O O . ILE A 1 1406 ? 184.59800 173.47800 242.45200 1.000 121.44000 1406 ILE A O 1
ATOM 10035 N N . TRP A 1 1407 ? 186.39100 174.69600 242.96000 1.000 119.91000 1407 TRP A N 1
ATOM 10036 C CA . TRP A 1 1407 ? 187.08700 173.54700 243.55300 1.000 119.91000 1407 TRP A CA 1
ATOM 10037 C C . TRP A 1 1407 ? 186.30100 172.87600 244.68200 1.000 119.91000 1407 TRP A C 1
ATOM 10038 O O . TRP A 1 1407 ? 186.24600 171.64700 244.72600 1.000 119.91000 1407 TRP A O 1
ATOM 10049 N N . LYS A 1 1408 ? 185.64400 173.63400 245.57100 1.000 118.10000 1408 LYS A N 1
ATOM 10050 C CA . LYS A 1 1408 ? 184.78900 173.02700 246.60400 1.000 118.10000 1408 LYS A CA 1
ATOM 10051 C C . LYS A 1 1408 ? 183.51200 172.41500 246.02000 1.000 118.10000 1408 LYS A C 1
ATOM 10052 O O . LYS A 1 1408 ? 183.05200 171.40200 246.52900 1.000 118.10000 1408 LYS A O 1
ATOM 10058 N N . ALA A 1 1409 ? 182.97600 172.94100 244.91700 1.000 119.36000 1409 ALA A N 1
ATOM 10059 C CA . ALA A 1 1409 ? 181.90200 172.26400 244.19600 1.000 119.36000 1409 ALA A CA 1
ATOM 10060 C C . ALA A 1 1409 ? 182.35500 170.90100 243.63300 1.000 119.36000 1409 ALA A C 1
ATOM 10061 O O . ALA A 1 1409 ? 181.65500 169.91000 243.83200 1.000 119.36000 1409 ALA A O 1
ATOM 10063 N N . LEU A 1 1410 ? 183.54000 170.79800 243.01400 1.000 119.97000 1410 LEU A N 1
ATOM 10064 C CA . LEU A 1 1410 ? 184.07600 169.48700 242.61300 1.000 119.97000 1410 LEU A CA 1
ATOM 10065 C C . LEU A 1 1410 ? 184.40000 168.59000 243.82000 1.000 119.97000 1410 LEU A C 1
ATOM 10066 O O . LEU A 1 1410 ? 184.28500 167.37300 243.71400 1.000 119.97000 1410 LEU A O 1
ATOM 10071 N N . GLU A 1 1411 ? 184.78500 169.14100 244.97100 1.000 124.70000 1411 GLU A N 1
ATOM 10072 C CA . GLU A 1 1411 ? 184.99500 168.36000 246.19700 1.000 124.70000 1411 GLU A CA 1
ATOM 10073 C C . GLU A 1 1411 ? 183.68900 167.73200 246.71300 1.000 124.70000 1411 GLU A C 1
ATOM 10074 O O . GLU A 1 1411 ? 183.62100 166.52500 246.93700 1.000 124.70000 1411 GLU A O 1
ATOM 10080 N N . LEU A 1 1412 ? 182.62400 168.53300 246.84300 1.000 120.00000 1412 LEU A N 1
ATOM 10081 C CA . LEU A 1 1412 ? 181.29900 168.06400 247.25600 1.000 120.00000 1412 LEU A CA 1
ATOM 10082 C C . LEU A 1 1412 ? 180.69300 167.10000 246.22700 1.000 120.00000 1412 LEU A C 1
ATOM 10083 O O . LEU A 1 1412 ? 179.99500 166.16600 246.60800 1.000 120.00000 1412 LEU A O 1
ATOM 10088 N N . ALA A 1 1413 ? 180.99100 167.27500 244.93800 1.000 115.90000 1413 ALA A N 1
ATOM 10089 C CA . ALA A 1 1413 ? 180.63100 166.32300 243.88700 1.000 115.90000 1413 ALA A CA 1
ATOM 10090 C C . ALA A 1 1413 ? 181.48800 165.03900 243.89400 1.000 115.90000 1413 ALA A C 1
ATOM 10091 O O . ALA A 1 1413 ? 181.12000 164.05300 243.26200 1.000 115.90000 1413 ALA A O 1
ATOM 10093 N N . HIS A 1 1414 ? 182.62200 165.04200 244.59800 1.000 121.42000 1414 HIS A N 1
ATOM 10094 C CA . HIS A 1 1414 ? 183.63200 163.97700 244.64800 1.000 121.42000 1414 HIS A CA 1
ATOM 10095 C C . HIS A 1 1414 ? 184.42300 163.75300 243.33900 1.000 121.42000 1414 HIS A C 1
ATOM 10096 O O . HIS A 1 1414 ? 184.85700 162.63800 243.05000 1.000 121.42000 1414 HIS A O 1
ATOM 10103 N N . LEU A 1 1415 ? 184.65300 164.81300 242.55300 1.000 120.02000 1415 LEU A N 1
ATOM 10104 C CA . LEU A 1 1415 ? 185.45800 164.78200 241.31900 1.000 120.02000 1415 LEU A CA 1
ATOM 10105 C C . LEU A 1 1415 ? 186.86700 165.39900 241.45800 1.000 120.02000 1415 LEU A C 1
ATOM 10106 O O . LEU A 1 1415 ? 187.67400 165.28300 240.53600 1.000 120.02000 1415 LEU A O 1
ATOM 10111 N N . LYS A 1 1416 ? 187.20400 166.03200 242.59500 1.000 122.31000 1416 LYS A N 1
ATOM 10112 C CA . LYS A 1 1416 ? 188.51000 166.68700 242.84300 1.000 122.31000 1416 LYS A CA 1
ATOM 10113 C C . LYS A 1 1416 ? 189.70200 165.79900 242.46400 1.000 122.31000 1416 LYS A C 1
ATOM 10114 O O . LYS A 1 1416 ? 190.60500 166.25700 241.76700 1.000 122.31000 1416 LYS A O 1
ATOM 10120 N N . SER A 1 1417 ? 189.68900 164.53400 242.87500 1.000 119.63000 1417 SER A N 1
ATOM 10121 C CA . SER A 1 1417 ? 190.76900 163.56900 242.61800 1.000 119.63000 1417 SER A CA 1
ATOM 10122 C C . SER A 1 1417 ? 190.95500 163.23300 241.13300 1.000 119.63000 1417 SER A C 1
ATOM 10123 O O . SER A 1 1417 ? 192.06300 162.88900 240.72100 1.000 119.63000 1417 SER A O 1
ATOM 10126 N N . PHE A 1 1418 ? 189.91300 163.36700 240.30700 1.000 118.66000 1418 PHE A N 1
ATOM 10127 C CA . PHE A 1 1418 ? 190.02800 163.27400 238.85300 1.000 118.66000 1418 PHE A CA 1
ATOM 10128 C C . PHE A 1 1418 ? 190.56000 164.58100 238.25800 1.000 118.66000 1418 PHE A C 1
ATOM 10129 O O . PHE A 1 1418 ? 191.57200 164.57000 237.56300 1.000 118.66000 1418 PHE A O 1
ATOM 10137 N N . VAL A 1 1419 ? 189.93400 165.72500 238.56100 1.000 119.91000 1419 VAL A N 1
ATOM 10138 C CA . VAL A 1 1419 ? 190.29200 167.01200 237.92900 1.000 119.91000 1419 VAL A CA 1
ATOM 10139 C C . VAL A 1 1419 ? 191.72200 167.45300 238.25200 1.000 119.91000 1419 VAL A C 1
ATOM 10140 O O . VAL A 1 1419 ? 192.40100 167.99500 237.38600 1.000 119.91000 1419 VAL A O 1
ATOM 10144 N N . ALA A 1 1420 ? 192.22800 167.17400 239.45500 1.000 118.97000 1420 ALA A N 1
ATOM 10145 C CA . ALA A 1 1420 ? 193.62200 167.45300 239.81400 1.000 118.97000 1420 ALA A CA 1
ATOM 10146 C C . ALA A 1 1420 ? 194.65400 166.58000 239.06400 1.000 118.97000 1420 ALA A C 1
ATOM 10147 O O . ALA A 1 1420 ? 195.84000 166.90900 239.05700 1.000 118.97000 1420 ALA A O 1
ATOM 10149 N N . SER A 1 1421 ? 194.18600 165.50100 238.43300 1.000 123.05000 1421 SER A N 1
ATOM 10150 C CA . SER A 1 1421 ? 195.10000 164.62700 237.65200 1.000 123.05000 1421 SER A CA 1
ATOM 10151 C C . SER A 1 1421 ? 195.42300 165.28600 236.30800 1.000 123.05000 1421 SER A C 1
ATOM 10152 O O . SER A 1 1421 ? 196.58700 165.20000 235.87700 1.000 123.05000 1421 SER A O 1
ATOM 10155 N N . LEU A 1 1422 ? 194.43000 165.92100 235.67800 1.000 122.57000 1422 LEU A N 1
ATOM 10156 C CA . LEU A 1 1422 ? 194.63700 166.55400 234.34700 1.000 122.57000 1422 LEU A CA 1
ATOM 10157 C C . LEU A 1 1422 ? 195.72700 167.62500 234.45600 1.000 122.57000 1422 LEU A C 1
ATOM 10158 O O . LEU A 1 1422 ? 195.76600 168.32400 235.48700 1.000 122.57000 1422 LEU A O 1
ATOM 10163 N N . GLN A 1 1423 ? 196.56400 167.75200 233.42100 1.000 127.22000 1423 GLN A N 1
ATOM 10164 C CA . GLN A 1 1423 ? 197.66000 168.75600 233.43700 1.000 127.22000 1423 GLN A CA 1
ATOM 10165 C C . GLN A 1 1423 ? 197.05300 170.13700 233.69000 1.000 127.22000 1423 GLN A C 1
ATOM 10166 O O . GLN A 1 1423 ? 197.52300 170.82800 234.61300 1.000 127.22000 1423 GLN A O 1
ATOM 10172 N N . LEU A 1 1424 ? 196.04700 170.51600 232.90100 1.000 120.89000 1424 LEU A N 1
ATOM 10173 C CA . LEU A 1 1424 ? 195.34800 171.80600 233.13700 1.000 120.89000 1424 LEU A CA 1
ATOM 10174 C C . LEU A 1 1424 ? 194.19500 171.53500 234.10500 1.000 120.89000 1424 LEU A C 1
ATOM 10175 O O . LEU A 1 1424 ? 193.49100 170.52800 233.90700 1.000 120.89000 1424 LEU A O 1
ATOM 10180 N N . GLY A 1 1425 ? 194.02700 172.38400 235.12100 1.000 114.83000 1425 GLY A N 1
ATOM 10181 C CA . GLY A 1 1425 ? 192.97700 172.14900 236.13000 1.000 114.83000 1425 GLY A CA 1
ATOM 10182 C C . GLY A 1 1425 ? 191.49400 172.39200 235.92400 1.000 114.83000 1425 GLY A C 1
ATOM 10183 O O . GLY A 1 1425 ? 190.69700 171.48200 236.22400 1.000 114.83000 1425 GLY A O 1
ATOM 10184 N N . LEU A 1 1426 ? 191.13600 173.57700 235.42700 1.000 112.48000 1426 LEU A N 1
ATOM 10185 C CA . LEU A 1 1426 ? 189.70600 173.92700 235.22800 1.000 112.48000 1426 LEU A CA 1
ATOM 10186 C C . LEU A 1 1426 ? 189.78000 174.32700 233.75100 1.000 112.48000 1426 LEU A C 1
ATOM 10187 O O . LEU A 1 1426 ? 188.71100 174.49300 233.13600 1.000 112.48000 1426 LEU A O 1
ATOM 10192 N N . SER A 1 1427 ? 190.99300 174.46900 233.20900 1.000 112.83000 1427 SER A N 1
ATOM 10193 C CA . SER A 1 1427 ? 191.15700 174.91900 231.80200 1.000 112.83000 1427 SER A CA 1
ATOM 10194 C C . SER A 1 1427 ? 191.19700 173.71100 230.86200 1.000 112.83000 1427 SER A C 1
ATOM 10195 O O . SER A 1 1427 ? 191.19600 173.92000 229.63500 1.000 112.83000 1427 SER A O 1
ATOM 10198 N N . HIS A 1 1428 ? 191.23200 172.49900 231.41600 1.000 115.22000 1428 HIS A N 1
ATOM 10199 C CA . HIS A 1 1428 ? 191.21300 171.28600 230.58300 1.000 115.22000 1428 HIS A CA 1
ATOM 10200 C C . HIS A 1 1428 ? 190.00400 171.27400 229.62600 1.000 115.22000 1428 HIS A C 1
ATOM 10201 O O . HIS A 1 1428 ? 188.95400 171.82200 229.95100 1.000 115.22000 1428 HIS A O 1
ATOM 10208 N N . GLU A 1 1429 ? 190.15300 170.67400 228.44300 1.000 117.32000 1429 GLU A N 1
ATOM 10209 C CA . GLU A 1 1429 ? 189.20000 170.76600 227.32400 1.000 117.32000 1429 GLU A CA 1
ATOM 10210 C C . GLU A 1 1429 ? 188.37800 169.48100 227.12400 1.000 117.32000 1429 GLU A C 1
ATOM 10211 O O . GLU A 1 1429 ? 188.93000 168.38300 226.99800 1.000 117.32000 1429 GLU A O 1
ATOM 10217 N N . VAL A 1 1430 ? 187.05600 169.61700 226.99900 1.000 113.73000 1430 VAL A N 1
ATOM 10218 C CA . VAL A 1 1430 ? 186.15900 168.52400 226.60900 1.000 113.73000 1430 VAL A CA 1
ATOM 10219 C C . VAL A 1 1430 ? 185.85100 168.58500 225.11500 1.000 113.73000 1430 VAL A C 1
ATOM 10220 O O . VAL A 1 1430 ? 185.64300 169.66200 224.55300 1.000 113.73000 1430 VAL A O 1
ATOM 10224 N N . THR A 1 1431 ? 185.84800 167.42900 224.45700 1.000 118.49000 1431 THR A N 1
ATOM 10225 C CA . THR A 1 1431 ? 185.52500 167.29500 223.02900 1.000 118.49000 1431 THR A CA 1
ATOM 10226 C C . THR A 1 1431 ? 184.01400 167.40300 222.77900 1.000 118.49000 1431 THR A C 1
ATOM 10227 O O . THR A 1 1431 ? 183.23900 167.72500 223.68100 1.000 118.49000 1431 THR A O 1
ATOM 10231 N N . GLU A 1 1432 ? 183.57000 167.17600 221.54000 1.000 119.42000 1432 GLU A N 1
ATOM 10232 C CA . GLU A 1 1432 ? 182.14900 167.21300 221.16200 1.000 119.42000 1432 GLU A CA 1
ATOM 10233 C C . GLU A 1 1432 ? 181.27100 166.37200 222.10300 1.000 119.42000 1432 GLU A C 1
ATOM 10234 O O . GLU A 1 1432 ? 181.62400 165.24300 222.44900 1.000 119.42000 1432 GLU A O 1
ATOM 10240 N N . ALA A 1 1433 ? 180.16300 166.95400 222.57200 1.000 115.90000 1433 ALA A N 1
ATOM 10241 C CA . ALA A 1 1433 ? 179.25700 166.36700 223.56700 1.000 115.90000 1433 ALA A CA 1
ATOM 10242 C C . ALA A 1 1433 ? 179.93400 165.86700 224.86900 1.000 115.90000 1433 ALA A C 1
ATOM 10243 O O . ALA A 1 1433 ? 179.36100 165.05700 225.60000 1.000 115.90000 1433 ALA A O 1
ATOM 10245 N N . GLY A 1 1434 ? 181.15800 166.30900 225.17500 1.000 117.04000 1434 GLY A N 1
ATOM 10246 C CA . GLY A 1 1434 ? 181.96000 165.78000 226.28100 1.000 117.04000 1434 GLY A CA 1
ATOM 10247 C C . GLY A 1 1434 ? 182.49500 164.35600 226.06300 1.000 117.04000 1434 GLY A C 1
ATOM 10248 O O . GLY A 1 1434 ? 182.79200 163.66700 227.03500 1.000 117.04000 1434 GLY A O 1
ATOM 10249 N N . GLY A 1 1435 ? 182.59800 163.88500 224.81600 1.000 112.16000 1435 GLY A N 1
ATOM 10250 C CA . GLY A 1 1435 ? 182.88100 162.48300 224.48000 1.000 112.16000 1435 GLY A CA 1
ATOM 10251 C C . GLY A 1 1435 ? 184.21200 161.90800 224.98600 1.000 112.16000 1435 GLY A C 1
ATOM 10252 O O . GLY A 1 1435 ? 184.34400 160.68800 225.08300 1.000 112.16000 1435 GLY A O 1
ATOM 10253 N N . ASN A 1 1436 ? 185.19300 162.73800 225.35200 1.000 112.02000 1436 ASN A N 1
ATOM 10254 C CA . ASN A 1 1436 ? 186.44600 162.29200 225.97800 1.000 112.02000 1436 ASN A CA 1
ATOM 10255 C C . ASN A 1 1436 ? 186.32000 161.94300 227.47600 1.000 112.02000 1436 ASN A C 1
ATOM 10256 O O . ASN A 1 1436 ? 187.26900 161.41800 228.05700 1.000 112.02000 1436 ASN A O 1
ATOM 10261 N N . LEU A 1 1437 ? 185.16300 162.18700 228.10200 1.000 109.98000 1437 LEU A N 1
ATOM 10262 C CA . LEU A 1 1437 ? 184.84000 161.78300 229.47600 1.000 109.98000 1437 LEU A CA 1
ATOM 10263 C C . LEU A 1 1437 ? 183.83300 160.61700 229.47700 1.000 109.98000 1437 LEU A C 1
ATOM 10264 O O . LEU A 1 1437 ? 182.80300 160.68400 228.80400 1.000 109.98000 1437 LEU A O 1
ATOM 10269 N N . SER A 1 1438 ? 184.09900 159.55400 230.24000 1.000 112.25000 1438 SER A N 1
ATOM 10270 C CA . SER A 1 1438 ? 183.17500 158.41500 230.39400 1.000 112.25000 1438 SER A CA 1
ATOM 10271 C C . SER A 1 1438 ? 181.92400 158.75300 231.22000 1.000 112.25000 1438 SER A C 1
ATOM 10272 O O . SER A 1 1438 ? 181.92100 159.68000 232.03000 1.000 112.25000 1438 SER A O 1
ATOM 10275 N N . ILE A 1 1439 ? 180.83300 158.00900 231.00100 1.000 113.39000 1439 ILE A N 1
ATOM 10276 C CA . ILE A 1 1439 ? 179.47300 158.38300 231.43800 1.000 113.39000 1439 ILE A CA 1
ATOM 10277 C C . ILE A 1 1439 ? 179.34500 158.65800 232.94100 1.000 113.39000 1439 ILE A C 1
ATOM 10278 O O . ILE A 1 1439 ? 178.63000 159.58000 233.32600 1.000 113.39000 1439 ILE A O 1
ATOM 10283 N N . GLY A 1 1440 ? 180.07300 157.92900 233.78700 1.000 112.65000 1440 GLY A N 1
ATOM 10284 C CA . GLY A 1 1440 ? 180.05000 158.12800 235.23500 1.000 112.65000 1440 GLY A CA 1
ATOM 10285 C C . GLY A 1 1440 ? 180.42600 159.55300 235.63400 1.000 112.65000 1440 GLY A C 1
ATOM 10286 O O . GLY A 1 1440 ? 179.63200 160.24900 236.26800 1.000 112.65000 1440 GLY A O 1
ATOM 10287 N N . GLN A 1 1441 ? 181.59200 160.04300 235.21000 1.000 115.33000 1441 GLN A N 1
ATOM 10288 C CA . GLN A 1 1441 ? 181.96700 161.42300 235.51500 1.000 115.33000 1441 GLN A CA 1
ATOM 10289 C C . GLN A 1 1441 ? 181.11700 162.45700 234.76000 1.000 115.33000 1441 GLN A C 1
ATOM 10290 O O . GLN A 1 1441 ? 180.96600 163.56300 235.26200 1.000 115.33000 1441 GLN A O 1
ATOM 10296 N N . ARG A 1 1442 ? 180.49100 162.07700 233.64400 1.000 114.33000 1442 ARG A N 1
ATOM 10297 C CA . ARG A 1 1442 ? 179.57100 163.03400 232.96600 1.000 114.33000 1442 ARG A CA 1
ATOM 10298 C C . ARG A 1 1442 ? 178.35800 163.28400 233.87200 1.000 114.33000 1442 ARG A C 1
ATOM 10299 O O . ARG A 1 1442 ? 178.10200 164.46100 234.19400 1.000 114.33000 1442 ARG A O 1
ATOM 10307 N N . GLN A 1 1443 ? 177.64500 162.22500 234.26600 1.000 113.38000 1443 GLN A N 1
ATOM 10308 C CA . GLN A 1 1443 ? 176.47500 162.33700 235.15200 1.000 113.38000 1443 GLN A CA 1
ATOM 10309 C C . GLN A 1 1443 ? 176.82900 163.07700 236.44400 1.000 113.38000 1443 GLN A C 1
ATOM 10310 O O . GLN A 1 1443 ? 176.10400 163.96100 236.88800 1.000 113.38000 1443 GLN A O 1
ATOM 10316 N N . LEU A 1 1444 ? 177.98400 162.75100 237.02100 1.000 111.08000 1444 LEU A N 1
ATOM 10317 C CA . LEU A 1 1444 ? 178.48400 163.38200 238.23400 1.000 111.08000 1444 LEU A CA 1
ATOM 10318 C C . LEU A 1 1444 ? 178.78900 164.87200 238.01000 1.000 111.08000 1444 LEU A C 1
ATOM 10319 O O . LEU A 1 1444 ? 178.39900 165.70600 238.82400 1.000 111.08000 1444 LEU A O 1
ATOM 10324 N N . LEU A 1 1445 ? 179.40700 165.25500 236.89100 1.000 108.80000 1445 LEU A N 1
ATOM 10325 C CA . LEU A 1 1445 ? 179.70600 166.65900 236.59100 1.000 108.80000 1445 LEU A CA 1
ATOM 10326 C C . LEU A 1 1445 ? 178.42900 167.50400 236.43100 1.000 108.80000 1445 LEU A C 1
ATOM 10327 O O . LEU A 1 1445 ? 178.38300 168.64500 236.88500 1.000 108.80000 1445 LEU A O 1
ATOM 10332 N N . CYS A 1 1446 ? 177.35800 166.93900 235.86900 1.000 109.21000 1446 CYS A N 1
ATOM 10333 C CA . CYS A 1 1446 ? 176.05400 167.60900 235.81000 1.000 109.21000 1446 CYS A CA 1
ATOM 10334 C C . CYS A 1 1446 ? 175.41300 167.82100 237.19600 1.000 109.21000 1446 CYS A C 1
ATOM 10335 O O . CYS A 1 1446 ? 174.70300 168.80200 237.39500 1.000 109.21000 1446 CYS A O 1
ATOM 10338 N N . LEU A 1 1447 ? 175.69300 166.95200 238.17300 1.000 107.08000 1447 LEU A N 1
ATOM 10339 C CA . LEU A 1 1447 ? 175.35500 167.18000 239.58300 1.000 107.08000 1447 LEU A CA 1
ATOM 10340 C C . LEU A 1 1447 ? 176.25500 168.27000 240.18800 1.000 107.08000 1447 LEU A C 1
ATOM 10341 O O . LEU A 1 1447 ? 175.76200 169.18700 240.84300 1.000 107.08000 1447 LEU A O 1
ATOM 10346 N N . GLY A 1 1448 ? 177.55800 168.25300 239.89900 1.000 106.35000 1448 GLY A N 1
ATOM 10347 C CA . GLY A 1 1448 ? 178.49600 169.30200 240.32100 1.000 106.35000 1448 GLY A CA 1
ATOM 10348 C C . GLY A 1 1448 ? 178.08900 170.70900 239.86200 1.000 106.35000 1448 GLY A C 1
ATOM 10349 O O . GLY A 1 1448 ? 178.19200 171.66700 240.62300 1.000 106.35000 1448 GLY A O 1
ATOM 10350 N N . ARG A 1 1449 ? 177.53600 170.81600 238.65400 1.000 101.67000 1449 ARG A N 1
ATOM 10351 C CA . ARG A 1 1449 ? 177.05100 172.13500 238.16400 1.000 101.67000 1449 ARG A CA 1
ATOM 10352 C C . ARG A 1 1449 ? 175.99700 172.68500 239.13100 1.000 101.67000 1449 ARG A C 1
ATOM 10353 O O . ARG A 1 1449 ? 176.10600 173.86800 239.51700 1.000 101.67000 1449 ARG A O 1
ATOM 10361 N N . ALA A 1 1450 ? 175.02600 171.85600 239.52000 1.000 108.78000 1450 ALA A N 1
ATOM 10362 C CA . ALA A 1 1450 ? 173.92300 172.32000 240.39500 1.000 108.78000 1450 ALA A CA 1
ATOM 10363 C C . ALA A 1 1450 ? 174.46200 172.75800 241.75900 1.000 108.78000 1450 ALA A C 1
ATOM 10364 O O . ALA A 1 1450 ? 173.93500 173.74100 242.31000 1.000 108.78000 1450 ALA A O 1
ATOM 10366 N N . LEU A 1 1451 ? 175.46200 172.04900 242.28600 1.000 109.26000 1451 LEU A N 1
ATOM 10367 C CA . LEU A 1 1451 ? 175.98900 172.36800 243.64000 1.000 109.26000 1451 LEU A CA 1
ATOM 10368 C C . LEU A 1 1451 ? 176.44000 173.82900 243.66500 1.000 109.26000 1451 LEU A C 1
ATOM 10369 O O . LEU A 1 1451 ? 176.18500 174.50600 244.67500 1.000 109.26000 1451 LEU A O 1
ATOM 10374 N N . LEU A 1 1452 ? 177.07800 174.29200 242.58900 1.000 115.76000 1452 LEU A N 1
ATOM 10375 C CA . LEU A 1 1452 ? 177.60200 175.68200 242.53700 1.000 115.76000 1452 LEU A CA 1
ATOM 10376 C C . LEU A 1 1452 ? 176.43500 176.67200 242.62100 1.000 115.76000 1452 LEU A C 1
ATOM 10377 O O . LEU A 1 1452 ? 176.58300 177.69900 243.30700 1.000 115.76000 1452 LEU A O 1
ATOM 10382 N N . ARG A 1 1453 ? 175.32300 176.37300 241.94300 1.000 110.63000 1453 ARG A N 1
ATOM 10383 C CA . ARG A 1 1453 ? 174.14700 177.28500 241.94600 1.000 110.63000 1453 ARG A CA 1
ATOM 10384 C C . ARG A 1 1453 ? 173.55300 177.34700 243.35600 1.000 110.63000 1453 ARG A C 1
ATOM 10385 O O . ARG A 1 1453 ? 173.27600 178.47100 243.81200 1.000 110.63000 1453 ARG A O 1
ATOM 10393 N N . LYS A 1 1454 ? 173.35800 176.19100 244.00400 1.000 119.32000 1454 LYS A N 1
ATOM 10394 C CA . LYS A 1 1454 ? 172.81200 176.11700 245.39400 1.000 119.32000 1454 LYS A CA 1
ATOM 10395 C C . LYS A 1 1454 ? 171.61300 176.97900 245.81700 1.000 119.32000 1454 LYS A C 1
ATOM 10396 O O . LYS A 1 1454 ? 171.70700 177.65600 246.86000 1.000 119.32000 1454 LYS A O 1
ATOM 10402 N N . SER A 1 1455 ? 170.51300 176.92000 245.05900 1.000 115.86000 1455 SER A N 1
ATOM 10403 C CA . SER A 1 1455 ? 169.28700 177.67600 245.43000 1.000 115.86000 1455 SER A CA 1
ATOM 10404 C C . SER A 1 1455 ? 168.33800 177.06700 246.46600 1.000 115.86000 1455 SER A C 1
ATOM 10405 O O . SER A 1 1455 ? 168.56900 175.91300 246.87300 1.000 115.86000 1455 SER A O 1
ATOM 10408 N N . LYS A 1 1456 ? 167.30800 177.81700 246.86800 1.000 113.82000 1456 LYS A N 1
ATOM 10409 C CA . LYS A 1 1456 ? 166.33000 177.32200 247.85800 1.000 113.82000 1456 LYS A CA 1
ATOM 10410 C C . LYS A 1 1456 ? 165.32500 176.29000 247.33400 1.000 113.82000 1456 LYS A C 1
ATOM 10411 O O . LYS A 1 1456 ? 164.73600 175.57000 248.13700 1.000 113.82000 1456 LYS A O 1
ATOM 10417 N N . ILE A 1 1457 ? 165.10700 176.20400 246.02400 1.000 101.32000 1457 ILE A N 1
ATOM 10418 C CA . ILE A 1 1457 ? 164.13400 175.29500 245.39400 1.000 101.32000 1457 ILE A CA 1
ATOM 10419 C C . ILE A 1 1457 ? 164.84500 174.39800 244.38500 1.000 101.32000 1457 ILE A C 1
ATOM 10420 O O . ILE A 1 1457 ? 165.53400 174.90500 243.49800 1.000 101.32000 1457 ILE A O 1
ATOM 10425 N N . LEU A 1 1458 ? 164.69000 173.07800 244.53500 1.000 97.67000 1458 LEU A N 1
ATOM 10426 C CA . LEU A 1 1458 ? 165.41400 172.12700 243.64900 1.000 97.67000 1458 LEU A CA 1
ATOM 10427 C C . LEU A 1 1458 ? 164.42800 171.17900 242.95700 1.000 97.67000 1458 LEU A C 1
ATOM 10428 O O . LEU A 1 1458 ? 163.53400 170.65200 243.65000 1.000 97.67000 1458 LEU A O 1
ATOM 10433 N N . VAL A 1 1459 ? 164.59000 170.97200 241.64600 1.000 90.12000 1459 VAL A N 1
ATOM 10434 C CA . VAL A 1 1459 ? 163.73100 170.00400 240.90000 1.000 90.12000 1459 VAL A CA 1
ATOM 10435 C C . VAL A 1 1459 ? 164.58800 168.77300 240.59100 1.000 90.12000 1459 VAL A C 1
ATOM 10436 O O . VAL A 1 1459 ? 165.70800 168.96000 240.07300 1.000 90.12000 1459 VAL A O 1
ATOM 10440 N N . LEU A 1 1460 ? 163.98000 167.58300 240.67100 1.000 98.40000 1460 LEU A N 1
ATOM 10441 C CA . LEU A 1 1460 ? 164.67900 166.31300 240.34200 1.000 98.40000 1460 LEU A CA 1
ATOM 10442 C C . LEU A 1 1460 ? 163.72200 165.42300 239.54500 1.000 98.40000 1460 LEU A C 1
ATOM 10443 O O . LEU A 1 1460 ? 162.63100 165.14600 240.05000 1.000 98.40000 1460 LEU A O 1
ATOM 10448 N N . ASP A 1 1461 ? 164.10900 165.01100 238.33800 1.000 105.89000 1461 ASP A N 1
ATOM 10449 C CA . ASP A 1 1461 ? 163.27600 164.10900 237.50000 1.000 105.89000 1461 ASP A CA 1
ATOM 10450 C C . ASP A 1 1461 ? 164.11100 162.86600 237.18700 1.000 105.89000 1461 ASP A C 1
ATOM 10451 O O . ASP A 1 1461 ? 164.79700 162.87200 236.15700 1.000 105.89000 1461 ASP A O 1
ATOM 10456 N N . GLU A 1 1462 ? 164.03800 161.84000 238.03800 1.000 115.05000 1462 GLU A N 1
ATOM 10457 C CA . GLU A 1 1462 ? 164.90300 160.63800 237.88300 1.000 115.05000 1462 GLU A CA 1
ATOM 10458 C C . GLU A 1 1462 ? 164.68700 159.98300 236.51500 1.000 115.05000 1462 GLU A C 1
ATOM 10459 O O . GLU A 1 1462 ? 163.52300 159.88500 236.08000 1.000 115.05000 1462 GLU A O 1
ATOM 10465 N N . ALA A 1 1463 ? 165.78000 159.54200 235.88400 1.000 129.65000 1463 ALA A N 1
ATOM 10466 C CA . ALA A 1 1463 ? 165.70400 158.93800 234.53500 1.000 129.65000 1463 ALA A CA 1
ATOM 10467 C C . ALA A 1 1463 ? 165.40900 157.44000 234.62800 1.000 129.65000 1463 ALA A C 1
ATOM 10468 O O . ALA A 1 1463 ? 165.76800 156.82400 235.64800 1.000 129.65000 1463 ALA A O 1
ATOM 10470 N N . THR A 1 1464 ? 164.80200 156.88200 233.58000 1.000 134.57000 1464 THR A N 1
ATOM 10471 C CA . THR A 1 1464 ? 164.51600 155.42600 233.54800 1.000 134.57000 1464 THR A CA 1
ATOM 10472 C C . THR A 1 1464 ? 165.55600 154.73500 232.66200 1.000 134.57000 1464 THR A C 1
ATOM 10473 O O . THR A 1 1464 ? 165.15600 154.14300 231.64200 1.000 134.57000 1464 THR A O 1
ATOM 10477 N N . ALA A 1 1465 ? 166.84100 154.80500 233.03100 1.000 131.33000 1465 ALA A N 1
ATOM 10478 C CA . ALA A 1 1465 ? 167.82600 154.07600 232.23400 1.000 131.33000 1465 ALA A CA 1
ATOM 10479 C C . ALA A 1 1465 ? 168.93200 153.47900 233.13100 1.000 131.33000 1465 ALA A C 1
ATOM 10480 O O . ALA A 1 1465 ? 169.00500 153.77800 234.32600 1.000 131.33000 1465 ALA A O 1
ATOM 10482 N N . ALA A 1 1466 ? 169.78600 152.61900 232.57100 1.000 130.83000 1466 ALA A N 1
ATOM 10483 C CA . ALA A 1 1466 ? 170.87600 151.97200 233.30500 1.000 130.83000 1466 ALA A CA 1
ATOM 10484 C C . ALA A 1 1466 ? 171.94400 152.97000 233.79700 1.000 130.83000 1466 ALA A C 1
ATOM 10485 O O . ALA A 1 1466 ? 172.35500 153.87100 233.06400 1.000 130.83000 1466 ALA A O 1
ATOM 10487 N N . VAL A 1 1467 ? 172.42400 152.77200 235.02900 1.000 128.67000 1467 VAL A N 1
ATOM 10488 C CA . VAL A 1 1467 ? 173.44000 153.59500 235.71100 1.000 128.67000 1467 VAL A CA 1
ATOM 10489 C C . VAL A 1 1467 ? 174.35000 152.68800 236.55300 1.000 128.67000 1467 VAL A C 1
ATOM 10490 O O . VAL A 1 1467 ? 173.89200 151.68200 237.09700 1.000 128.67000 1467 VAL A O 1
ATOM 10494 N N . ASP A 1 1468 ? 175.63100 153.02900 236.70400 1.000 130.79000 1468 ASP A N 1
ATOM 10495 C CA . ASP A 1 1468 ? 176.51100 152.36600 237.67300 1.000 130.79000 1468 ASP A CA 1
ATOM 10496 C C . ASP A 1 1468 ? 176.04000 152.68200 239.10200 1.000 130.79000 1468 ASP A C 1
ATOM 10497 O O . ASP A 1 1468 ? 176.08800 153.83500 239.54000 1.000 130.79000 1468 ASP A O 1
ATOM 10502 N N . LEU A 1 1469 ? 175.60500 151.65500 239.83600 1.000 134.13000 1469 LEU A N 1
ATOM 10503 C CA . LEU A 1 1469 ? 175.03400 151.79700 241.17600 1.000 134.13000 1469 LEU A CA 1
ATOM 10504 C C . LEU A 1 1469 ? 175.96100 152.53100 242.15700 1.000 134.13000 1469 LEU A C 1
ATOM 10505 O O . LEU A 1 1469 ? 175.47100 153.20000 243.05900 1.000 134.13000 1469 LEU A O 1
ATOM 10510 N N . GLU A 1 1470 ? 177.28500 152.47200 241.98700 1.000 138.34000 1470 GLU A N 1
ATOM 10511 C CA . GLU A 1 1470 ? 178.20200 153.24200 242.82900 1.000 138.34000 1470 GLU A CA 1
ATOM 10512 C C . GLU A 1 1470 ? 178.03900 154.75200 242.59100 1.000 138.34000 1470 GLU A C 1
ATOM 10513 O O . GLU A 1 1470 ? 177.96200 155.54100 243.53500 1.000 138.34000 1470 GLU A O 1
ATOM 10519 N N . THR A 1 1471 ? 177.92100 155.16200 241.32400 1.000 131.27000 1471 THR A N 1
ATOM 10520 C CA . THR A 1 1471 ? 177.68300 156.56500 240.96300 1.000 131.27000 1471 THR A CA 1
ATOM 10521 C C . THR A 1 1471 ? 176.27400 157.00000 241.35400 1.000 131.27000 1471 THR A C 1
ATOM 10522 O O . THR A 1 1471 ? 176.08600 158.11300 241.83100 1.000 131.27000 1471 THR A O 1
ATOM 10526 N N . ASP A 1 1472 ? 175.29000 156.11000 241.24300 1.000 133.29000 1472 ASP A N 1
ATOM 10527 C CA . ASP A 1 1472 ? 173.93900 156.36600 241.73400 1.000 133.29000 1472 ASP A CA 1
ATOM 10528 C C . ASP A 1 1472 ? 173.93500 156.60200 243.25700 1.000 133.29000 1472 ASP A C 1
ATOM 10529 O O . ASP A 1 1472 ? 173.43500 157.61600 243.73500 1.000 133.29000 1472 ASP A O 1
ATOM 10534 N N . ASN A 1 1473 ? 174.57500 155.72400 244.03500 1.000 131.52000 1473 ASN A N 1
ATOM 10535 C CA . ASN A 1 1473 ? 174.64200 155.84000 245.48800 1.000 131.52000 1473 ASN A CA 1
ATOM 10536 C C . ASN A 1 1473 ? 175.35400 157.12100 245.94200 1.000 131.52000 1473 ASN A C 1
ATOM 10537 O O . ASN A 1 1473 ? 174.84600 157.82900 246.81600 1.000 131.52000 1473 ASN A O 1
ATOM 10542 N N . LEU A 1 1474 ? 176.50500 157.45800 245.34600 1.000 130.85000 1474 LEU A N 1
ATOM 10543 C CA . LEU A 1 1474 ? 177.22300 158.67200 245.73400 1.000 130.85000 1474 LEU A CA 1
ATOM 10544 C C . LEU A 1 1474 ? 176.45900 159.93800 245.31000 1.000 130.85000 1474 LEU A C 1
ATOM 10545 O O . LEU A 1 1474 ? 176.46500 160.92000 246.05400 1.000 130.85000 1474 LEU A O 1
ATOM 10550 N N . ILE A 1 1475 ? 175.72800 159.92500 244.19200 1.000 126.47000 1475 ILE A N 1
ATOM 10551 C CA . ILE A 1 1475 ? 174.81000 161.02000 243.85200 1.000 126.47000 1475 ILE A CA 1
ATOM 10552 C C . ILE A 1 1475 ? 173.67600 161.09600 244.88100 1.000 126.47000 1475 ILE A C 1
ATOM 10553 O O . ILE A 1 1475 ? 173.48900 162.14400 245.49200 1.000 126.47000 1475 ILE A O 1
ATOM 10558 N N . GLN A 1 1476 ? 172.96000 160.00200 245.15100 1.000 127.09000 1476 GLN A N 1
ATOM 10559 C CA . GLN A 1 1476 ? 171.81600 160.00400 246.06700 1.000 127.09000 1476 GLN A CA 1
ATOM 10560 C C . GLN A 1 1476 ? 172.18100 160.46600 247.48100 1.000 127.09000 1476 GLN A C 1
ATOM 10561 O O . GLN A 1 1476 ? 171.46600 161.29800 248.04200 1.000 127.09000 1476 GLN A O 1
ATOM 10567 N N . THR A 1 1477 ? 173.30900 160.02300 248.05100 1.000 124.53000 1477 THR A N 1
ATOM 10568 C CA . THR A 1 1477 ? 173.73500 160.57500 249.34700 1.000 124.53000 1477 THR A CA 1
ATOM 10569 C C . THR A 1 1477 ? 174.06800 162.05700 249.22100 1.000 124.53000 1477 THR A C 1
ATOM 10570 O O . THR A 1 1477 ? 173.64000 162.83400 250.06400 1.000 124.53000 1477 THR A O 1
ATOM 10574 N N . THR A 1 1478 ? 174.73200 162.48900 248.14600 1.000 123.83000 1478 THR A N 1
ATOM 10575 C CA . THR A 1 1478 ? 175.05200 163.90900 247.95400 1.000 123.83000 1478 THR A CA 1
ATOM 10576 C C . THR A 1 1478 ? 173.79600 164.77500 247.86600 1.000 123.83000 1478 THR A C 1
ATOM 10577 O O . THR A 1 1478 ? 173.76000 165.84600 248.46600 1.000 123.83000 1478 THR A O 1
ATOM 10581 N N . ILE A 1 1479 ? 172.73200 164.29900 247.21000 1.000 122.44000 1479 ILE A N 1
ATOM 10582 C CA . ILE A 1 1479 ? 171.43900 164.99500 247.17600 1.000 122.44000 1479 ILE A CA 1
ATOM 10583 C C . ILE A 1 1479 ? 170.88300 165.18300 248.59600 1.000 122.44000 1479 ILE A C 1
ATOM 10584 O O . ILE A 1 1479 ? 170.50100 166.29100 248.96600 1.000 122.44000 1479 ILE A O 1
ATOM 10589 N N . GLN A 1 1480 ? 170.87000 164.12000 249.40500 1.000 127.56000 1480 GLN A N 1
ATOM 10590 C CA . GLN A 1 1480 ? 170.37300 164.16600 250.78600 1.000 127.56000 1480 GLN A CA 1
ATOM 10591 C C . GLN A 1 1480 ? 171.25500 165.01100 251.71800 1.000 127.56000 1480 GLN A C 1
ATOM 10592 O O . GLN A 1 1480 ? 170.74000 165.69800 252.59900 1.000 127.56000 1480 GLN A O 1
ATOM 10598 N N . ASN A 1 1481 ? 172.57700 164.98100 251.53900 1.000 127.93000 1481 ASN A N 1
ATOM 10599 C CA . ASN A 1 1481 ? 173.52100 165.71300 252.38000 1.000 127.93000 1481 ASN A CA 1
ATOM 10600 C C . ASN A 1 1481 ? 173.54100 167.21900 252.06800 1.000 127.93000 1481 ASN A C 1
ATOM 10601 O O . ASN A 1 1481 ? 173.52500 168.03000 252.99100 1.000 127.93000 1481 ASN A O 1
ATOM 10606 N N . GLU A 1 1482 ? 173.58800 167.61200 250.79300 1.000 128.21000 1482 GLU A N 1
ATOM 10607 C CA . GLU A 1 1482 ? 173.88400 169.00100 250.40400 1.000 128.21000 1482 GLU A CA 1
ATOM 10608 C C . GLU A 1 1482 ? 172.65500 169.87900 250.13800 1.000 128.21000 1482 GLU A C 1
ATOM 10609 O O . GLU A 1 1482 ? 172.72100 171.08700 250.35900 1.000 128.21000 1482 GLU A O 1
ATOM 10615 N N . PHE A 1 1483 ? 171.52300 169.31400 249.71200 1.000 125.81000 1483 PHE A N 1
ATOM 10616 C CA . PHE A 1 1483 ? 170.27100 170.06300 249.50800 1.000 125.81000 1483 PHE A CA 1
ATOM 10617 C C . PHE A 1 1483 ? 169.28700 169.91600 250.68200 1.000 125.81000 1483 PHE A C 1
ATOM 10618 O O . PHE A 1 1483 ? 168.07400 170.01600 250.51700 1.000 125.81000 1483 PHE A O 1
ATOM 10626 N N . ALA A 1 1484 ? 169.79800 169.67100 251.89200 1.000 136.78000 1484 ALA A N 1
ATOM 10627 C CA . ALA A 1 1484 ? 168.98500 169.42700 253.08500 1.000 136.78000 1484 ALA A CA 1
ATOM 10628 C C . ALA A 1 1484 ? 168.04600 170.60100 253.43300 1.000 136.78000 1484 ALA A C 1
ATOM 10629 O O . ALA A 1 1484 ? 166.90700 170.38500 253.84600 1.000 136.78000 1484 ALA A O 1
ATOM 10631 N N . HIS A 1 1485 ? 168.51500 171.83400 253.23200 1.000 138.30000 1485 HIS A N 1
ATOM 10632 C CA . HIS A 1 1485 ? 167.82000 173.10000 253.49600 1.000 138.30000 1485 HIS A CA 1
ATOM 10633 C C . HIS A 1 1485 ? 166.93600 173.60500 252.34000 1.000 138.30000 1485 HIS A C 1
ATOM 10634 O O . HIS A 1 1485 ? 166.37000 174.69500 252.43900 1.000 138.30000 1485 HIS A O 1
ATOM 10641 N N . CYS A 1 1486 ? 166.83900 172.87300 251.23100 1.000 126.90000 1486 CYS A N 1
ATOM 10642 C CA . CYS A 1 1486 ? 166.02500 173.23700 250.06900 1.000 126.90000 1486 CYS A CA 1
ATOM 10643 C C . CYS A 1 1486 ? 164.60000 172.66700 250.15000 1.000 126.90000 1486 CYS A C 1
ATOM 10644 O O . CYS A 1 1486 ? 164.37100 171.62000 250.74600 1.000 126.90000 1486 CYS A O 1
ATOM 10647 N N . THR A 1 1487 ? 163.63900 173.30200 249.48200 1.000 111.91000 1487 THR A N 1
ATOM 10648 C CA . THR A 1 1487 ? 162.39400 172.62600 249.07300 1.000 111.91000 1487 THR A CA 1
ATOM 10649 C C . THR A 1 1487 ? 162.70600 171.71900 247.88700 1.000 111.91000 1487 THR A C 1
ATOM 10650 O O . THR A 1 1487 ? 163.39100 172.17300 246.97100 1.000 111.91000 1487 THR A O 1
ATOM 10654 N N . VAL A 1 1488 ? 162.24600 170.46500 247.86800 1.000 103.07000 1488 VAL A N 1
ATOM 10655 C CA . VAL A 1 1488 ? 162.63700 169.51000 246.80700 1.000 103.07000 1488 VAL A CA 1
ATOM 10656 C C . VAL A 1 1488 ? 161.45000 168.74100 246.24500 1.000 103.07000 1488 VAL A C 1
ATOM 10657 O O . VAL A 1 1488 ? 160.74800 168.06300 246.98800 1.000 103.07000 1488 VAL A O 1
ATOM 10661 N N . ILE A 1 1489 ? 161.27800 168.75400 244.92300 1.000 97.54000 1489 ILE A N 1
ATOM 10662 C CA . ILE A 1 1489 ? 160.26900 167.95300 244.21400 1.000 97.54000 1489 ILE A CA 1
ATOM 10663 C C . ILE A 1 1489 ? 160.97700 166.87300 243.39800 1.000 97.54000 1489 ILE A C 1
ATOM 10664 O O . ILE A 1 1489 ? 161.82100 167.18300 242.56000 1.000 97.54000 1489 ILE A O 1
ATOM 10669 N N . THR A 1 1490 ? 160.62600 165.60700 243.62500 1.000 103.07000 1490 THR A N 1
ATOM 10670 C CA . THR A 1 1490 ? 161.20200 164.44700 242.92500 1.000 103.07000 1490 THR A CA 1
ATOM 10671 C C . THR A 1 1490 ? 160.15800 163.72500 242.08100 1.000 103.07000 1490 THR A C 1
ATOM 10672 O O . THR A 1 1490 ? 159.08900 163.37300 242.57400 1.000 103.07000 1490 THR A O 1
ATOM 10676 N N . ILE A 1 1491 ? 160.48000 163.44800 240.82200 1.000 106.39000 1491 ILE A N 1
ATOM 10677 C CA . ILE A 1 1491 ? 159.67600 162.59900 239.93200 1.000 106.39000 1491 ILE A CA 1
ATOM 10678 C C . ILE A 1 1491 ? 160.46400 161.32100 239.60300 1.000 106.39000 1491 ILE A C 1
ATOM 10679 O O . ILE A 1 1491 ? 161.63400 161.39700 239.22300 1.000 106.39000 1491 ILE A O 1
ATOM 10684 N N . ALA A 1 1492 ? 159.85300 160.14500 239.76700 1.000 115.79000 1492 ALA A N 1
ATOM 10685 C CA . ALA A 1 1492 ? 160.50800 158.85600 239.52700 1.000 115.79000 1492 ALA A CA 1
ATOM 10686 C C . ALA A 1 1492 ? 159.54300 157.77000 239.01900 1.000 115.79000 1492 ALA A C 1
ATOM 10687 O O . ALA A 1 1492 ? 158.32700 157.87500 239.17500 1.000 115.79000 1492 ALA A O 1
ATOM 10689 N N . HIS A 1 1493 ? 160.10400 156.68500 238.47200 1.000 123.17000 1493 HIS A N 1
ATOM 10690 C CA . HIS A 1 1493 ? 159.25800 155.59700 237.90200 1.000 123.17000 1493 HIS A CA 1
ATOM 10691 C C . HIS A 1 1493 ? 159.23400 154.38700 238.84700 1.000 123.17000 1493 HIS A C 1
ATOM 10692 O O . HIS A 1 1493 ? 158.50400 153.41300 238.55600 1.000 123.17000 1493 HIS A O 1
ATOM 10699 N N . ARG A 1 1494 ? 159.99800 154.44000 239.94300 1.000 128.90000 1494 ARG A N 1
ATOM 10700 C CA . ARG A 1 1494 ? 160.04400 153.32700 240.93100 1.000 128.90000 1494 ARG A CA 1
ATOM 10701 C C . ARG A 1 1494 ? 159.71900 153.91100 242.30900 1.000 128.90000 1494 ARG A C 1
ATOM 10702 O O . ARG A 1 1494 ? 160.21200 155.01800 242.60200 1.000 128.90000 1494 ARG A O 1
ATOM 10710 N N . LEU A 1 1495 ? 158.92800 153.20500 243.12300 1.000 129.12000 1495 LEU A N 1
ATOM 10711 C CA . LEU A 1 1495 ? 158.51400 153.74300 244.42700 1.000 129.12000 1495 LEU A CA 1
ATOM 10712 C C . LEU A 1 1495 ? 159.62500 153.68300 245.48600 1.000 129.12000 1495 LEU A C 1
ATOM 10713 O O . LEU A 1 1495 ? 159.65400 154.52800 246.37700 1.000 129.12000 1495 LEU A O 1
ATOM 10718 N N . HIS A 1 1496 ? 160.59800 152.77700 245.36000 1.000 134.44000 1496 HIS A N 1
ATOM 10719 C CA . HIS A 1 1496 ? 161.75200 152.70300 246.27200 1.000 134.44000 1496 HIS A CA 1
ATOM 10720 C C . HIS A 1 1496 ? 162.62500 153.97200 246.27900 1.000 134.44000 1496 HIS A C 1
ATOM 10721 O O . HIS A 1 1496 ? 163.32000 154.23200 247.25900 1.000 134.44000 1496 HIS A O 1
ATOM 10728 N N . THR A 1 1497 ? 162.56000 154.79000 245.22500 1.000 135.00000 1497 THR A N 1
ATOM 10729 C CA . THR A 1 1497 ? 163.23300 156.10000 245.14200 1.000 135.00000 1497 THR A CA 1
ATOM 10730 C C . THR A 1 1497 ? 162.46200 157.20600 245.88300 1.000 135.00000 1497 THR A C 1
ATOM 10731 O O . THR A 1 1497 ? 163.03800 158.22500 246.25200 1.000 135.00000 1497 THR A O 1
ATOM 10735 N N . ILE A 1 1498 ? 161.16000 157.01300 246.11100 1.000 134.63000 1498 ILE A N 1
ATOM 10736 C CA . ILE A 1 1498 ? 160.23600 157.99700 246.69000 1.000 134.63000 1498 ILE A CA 1
ATOM 10737 C C . ILE A 1 1498 ? 159.96300 157.77200 248.18600 1.000 134.63000 1498 ILE A C 1
ATOM 10738 O O . ILE A 1 1498 ? 159.60800 158.71300 248.89300 1.000 134.63000 1498 ILE A O 1
ATOM 10743 N N . MET A 1 1499 ? 160.09600 156.53700 248.67400 1.000 134.17000 1499 MET A N 1
ATOM 10744 C CA . MET A 1 1499 ? 159.38900 156.03700 249.86500 1.000 134.17000 1499 MET A CA 1
ATOM 10745 C C . MET A 1 1499 ? 159.69500 156.72000 251.21700 1.000 134.17000 1499 MET A C 1
ATOM 10746 O O . MET A 1 1499 ? 159.01700 156.43000 252.19800 1.000 134.17000 1499 MET A O 1
ATOM 10751 N N . ASP A 1 1500 ? 160.68600 157.61000 251.30200 1.000 136.24000 1500 ASP A N 1
ATOM 10752 C CA . ASP A 1 1500 ? 161.10300 158.31700 252.52700 1.000 136.24000 1500 ASP A CA 1
ATOM 10753 C C . ASP A 1 1500 ? 160.88300 159.84800 252.47500 1.000 136.24000 1500 ASP A C 1
ATOM 10754 O O . ASP A 1 1500 ? 161.45700 160.59200 253.26900 1.000 136.24000 1500 ASP A O 1
ATOM 10759 N N . SER A 1 1501 ? 160.04400 160.33800 251.55900 1.000 129.29000 1501 SER A N 1
ATOM 10760 C CA . SER A 1 1501 ? 159.65700 161.75500 251.45400 1.000 129.29000 1501 SER A CA 1
ATOM 10761 C C . SER A 1 1501 ? 158.7800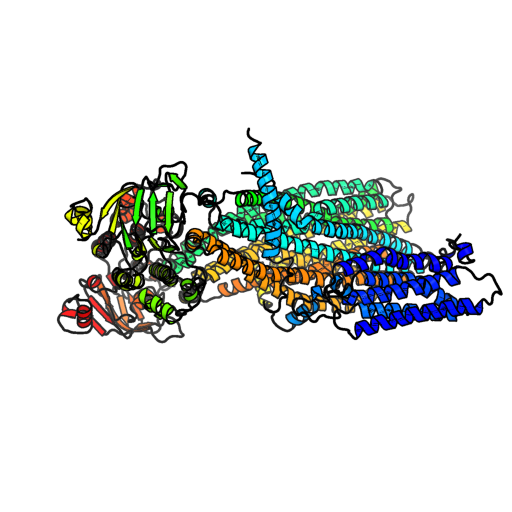0 162.24900 252.62100 1.000 129.29000 1501 SER A C 1
ATOM 10762 O O . SER A 1 1501 ? 158.23900 161.46300 253.39900 1.000 129.29000 1501 SER A O 1
ATOM 10765 N N . ASP A 1 1502 ? 158.58100 163.56600 252.73700 1.000 127.54000 1502 ASP A N 1
ATOM 10766 C CA . ASP A 1 1502 ? 157.58700 164.14100 253.66000 1.000 127.54000 1502 ASP A CA 1
ATOM 10767 C C . ASP A 1 1502 ? 156.15300 163.95200 253.14800 1.000 127.54000 1502 ASP A C 1
ATOM 10768 O O . ASP A 1 1502 ? 155.21900 163.82500 253.93700 1.000 127.54000 1502 ASP A O 1
ATOM 10773 N N . LYS A 1 1503 ? 155.97400 163.92900 251.82300 1.000 122.23000 1503 LYS A N 1
ATOM 10774 C CA . LYS A 1 1503 ? 154.67800 163.76800 251.15300 1.000 122.23000 1503 LYS A CA 1
ATOM 10775 C C . LYS A 1 1503 ? 154.82500 163.02200 249.82800 1.000 122.23000 1503 LYS A C 1
ATOM 10776 O O . LYS A 1 1503 ? 155.87200 163.09800 249.18300 1.000 122.23000 1503 LYS A O 1
ATOM 10782 N N . VAL A 1 1504 ? 153.77000 162.34800 249.39100 1.000 119.49000 1504 VAL A N 1
ATOM 10783 C CA . VAL A 1 1504 ? 153.62200 161.78900 248.04300 1.000 119.49000 1504 VAL A CA 1
ATOM 10784 C C . VAL A 1 1504 ? 152.35200 162.34900 247.40800 1.000 119.49000 1504 VAL A C 1
ATOM 10785 O O . VAL A 1 1504 ? 151.33500 162.47800 248.08700 1.000 119.49000 1504 VAL A O 1
ATOM 10789 N N . MET A 1 1505 ? 152.42200 162.69700 246.12700 1.000 115.07000 1505 MET A N 1
ATOM 10790 C CA . MET A 1 1505 ? 151.33400 163.27300 245.33100 1.000 115.07000 1505 MET A CA 1
ATOM 10791 C C . MET A 1 1505 ? 150.93800 162.31000 244.20400 1.000 115.07000 1505 MET A C 1
ATOM 10792 O O . MET A 1 1505 ? 151.79800 161.91600 243.41800 1.000 115.07000 1505 MET A O 1
ATOM 10797 N N . VAL A 1 1506 ? 149.66200 161.92300 244.14800 1.000 113.65000 1506 VAL A N 1
ATOM 10798 C CA . VAL A 1 1506 ? 149.23200 160.91900 243.12800 1.000 113.65000 1506 VAL A CA 1
ATOM 10799 C C . VAL A 1 1506 ? 148.17000 161.54000 242.21700 1.000 113.65000 1506 VAL A C 1
ATOM 10800 O O . VAL A 1 1506 ? 147.16500 162.05300 242.74600 1.000 113.65000 1506 VAL A O 1
ATOM 10804 N N . LEU A 1 1507 ? 148.39300 161.49100 240.90100 1.000 113.58000 1507 LEU A N 1
ATOM 10805 C CA . LEU A 1 1507 ? 147.40400 162.02400 239.92600 1.000 113.58000 1507 LEU A CA 1
ATOM 10806 C C . LEU A 1 1507 ? 147.42100 161.12200 238.69000 1.000 113.58000 1507 LEU A C 1
ATOM 10807 O O . LEU A 1 1507 ? 148.47600 160.51400 238.43000 1.000 113.58000 1507 LEU A O 1
ATOM 10812 N N . ASP A 1 1508 ? 146.30200 161.03500 237.96600 1.000 114.13000 1508 ASP A N 1
ATOM 10813 C CA . ASP A 1 1508 ? 146.23100 160.11800 236.79600 1.000 114.13000 1508 ASP A CA 1
ATOM 10814 C C . ASP A 1 1508 ? 145.59100 160.83700 235.60400 1.000 114.13000 1508 ASP A C 1
ATOM 10815 O O . ASP A 1 1508 ? 146.30400 161.07400 234.60900 1.000 114.13000 1508 ASP A O 1
ATOM 10820 N N . ASN A 1 1509 ? 144.30000 161.17000 235.70300 1.000 113.47000 1509 ASN A N 1
ATOM 10821 C CA . ASN A 1 1509 ? 143.59000 161.84600 234.58500 1.000 113.47000 1509 ASN A CA 1
ATOM 10822 C C . ASN A 1 1509 ? 143.96300 163.33100 234.58900 1.000 113.47000 1509 ASN A C 1
ATOM 10823 O O . ASN A 1 1509 ? 143.04500 164.17300 234.55500 1.000 113.47000 1509 ASN A O 1
ATOM 10828 N N . GLY A 1 1510 ? 145.26200 163.63400 234.64800 1.000 111.34000 1510 GLY A N 1
ATOM 10829 C CA . GLY A 1 1510 ? 145.70200 165.03900 234.72200 1.000 111.34000 1510 GLY A CA 1
ATOM 10830 C C . GLY A 1 1510 ? 145.02700 165.75000 235.87900 1.000 111.34000 1510 GLY A C 1
ATOM 10831 O O . GLY A 1 1510 ? 144.91800 166.98400 235.81600 1.000 111.34000 1510 GLY A O 1
ATOM 10832 N N . LYS A 1 1511 ? 144.60000 165.00100 236.90000 1.000 111.29000 1511 LYS A N 1
ATOM 10833 C CA . LYS A 1 1511 ? 143.87800 165.60000 238.05400 1.000 111.29000 1511 LYS A CA 1
ATOM 10834 C C . LYS A 1 1511 ? 144.35700 164.93900 239.34900 1.000 111.29000 1511 LYS A C 1
ATOM 10835 O O . LYS A 1 1511 ? 144.62400 163.72300 239.32300 1.000 111.29000 1511 LYS A O 1
ATOM 10841 N N . ILE A 1 1512 ? 144.43800 165.71100 240.43500 1.000 114.59000 1512 ILE A N 1
ATOM 10842 C CA . ILE A 1 1512 ? 144.93600 165.17100 241.73600 1.000 114.59000 1512 ILE A CA 1
ATOM 10843 C C . ILE A 1 1512 ? 143.96500 164.09900 242.24500 1.000 114.59000 1512 ILE A C 1
ATOM 10844 O O . ILE A 1 1512 ? 142.74100 164.30800 242.12700 1.000 114.59000 1512 ILE A O 1
ATOM 10849 N N . ILE A 1 1513 ? 144.49200 162.99800 242.78500 1.000 113.60000 1513 ILE A N 1
ATOM 10850 C CA . ILE A 1 1513 ? 143.67100 161.88700 243.29000 1.000 113.60000 1513 ILE A CA 1
ATOM 10851 C C . ILE A 1 1513 ? 143.90800 161.64000 244.78300 1.000 113.60000 1513 ILE A C 1
ATOM 10852 O O . ILE A 1 1513 ? 142.94900 161.55100 245.54400 1.000 113.60000 1513 ILE A O 1
ATOM 10857 N N . GLU A 1 1514 ? 145.16300 161.57300 245.22700 1.000 119.77000 1514 GLU A N 1
ATOM 10858 C CA . GLU A 1 1514 ? 145.52900 161.38700 246.63900 1.000 119.77000 1514 GLU A CA 1
ATOM 10859 C C . GLU A 1 1514 ? 146.80400 162.15900 246.99500 1.000 119.77000 1514 GLU A C 1
ATOM 10860 O O . GLU A 1 1514 ? 147.68600 162.34600 246.15600 1.000 119.77000 1514 GLU A O 1
ATOM 10866 N N . CYS A 1 1515 ? 146.93400 162.55300 248.26500 1.000 120.59000 1515 CYS A N 1
ATOM 10867 C CA . CYS A 1 1515 ? 148.19700 163.03300 248.81900 1.000 120.59000 1515 CYS A CA 1
ATOM 10868 C C . CYS A 1 1515 ? 148.32000 162.72300 250.32000 1.000 120.59000 1515 CYS A C 1
ATOM 10869 O O . CYS A 1 1515 ? 147.33200 162.75200 251.05500 1.000 120.59000 1515 CYS A O 1
ATOM 10872 N N . GLY A 1 1516 ? 149.53900 162.47400 250.79600 1.000 122.81000 1516 GLY A N 1
ATOM 10873 C CA . GLY A 1 1516 ? 149.80600 162.16000 252.20300 1.000 122.81000 1516 GLY A CA 1
ATOM 10874 C C . GLY A 1 1516 ? 151.24000 161.69300 252.44200 1.000 122.81000 1516 GLY A C 1
ATOM 10875 O O . GLY A 1 1516 ? 152.02000 161.56800 251.49800 1.000 122.81000 1516 GLY A O 1
ATOM 10876 N N . SER A 1 1517 ? 151.61800 161.45400 253.69400 1.000 127.59000 1517 SER A N 1
ATOM 10877 C CA . SER A 1 1517 ? 152.93200 160.89500 254.03500 1.000 127.59000 1517 SER A CA 1
ATOM 10878 C C . SER A 1 1517 ? 153.03400 159.41600 253.60300 1.000 127.59000 1517 SER A C 1
ATOM 10879 O O . SER A 1 1517 ? 152.01700 158.72400 253.51800 1.000 127.59000 1517 SER A O 1
ATOM 10882 N N . PRO A 1 1518 ? 154.23400 158.90800 253.26500 1.000 133.01000 1518 PRO A N 1
ATOM 10883 C CA . PRO A 1 1518 ? 154.37700 157.65700 252.51500 1.000 133.01000 1518 PRO A CA 1
ATOM 10884 C C . PRO A 1 1518 ? 154.00700 156.39200 253.30000 1.000 133.01000 1518 PRO A C 1
ATOM 10885 O O . PRO A 1 1518 ? 153.74000 155.36100 252.69000 1.000 133.01000 1518 PRO A O 1
ATOM 10889 N N . GLU A 1 1519 ? 153.98500 156.43400 254.63100 1.000 132.75000 1519 GLU A N 1
ATOM 10890 C CA . GLU A 1 1519 ? 153.48700 155.33800 255.47100 1.000 132.75000 1519 GLU A CA 1
ATOM 10891 C C . GLU A 1 1519 ? 151.95400 155.36400 255.55700 1.000 132.75000 1519 GLU A C 1
ATOM 10892 O O . GLU A 1 1519 ? 151.29600 154.35800 255.29900 1.000 132.75000 1519 GLU A O 1
ATOM 10898 N N . GLU A 1 1520 ? 151.36500 156.52500 255.84100 1.000 132.51000 1520 GLU A N 1
ATOM 10899 C CA . GLU A 1 1520 ? 149.91100 156.70500 255.90200 1.000 132.51000 1520 GLU A CA 1
ATOM 10900 C C . GLU A 1 1520 ? 149.23000 156.38200 254.56300 1.000 132.51000 1520 GLU A C 1
ATOM 10901 O O . GLU A 1 1520 ? 148.15500 155.78600 254.53600 1.000 132.51000 1520 GLU A O 1
ATOM 10907 N N . LEU A 1 1521 ? 149.87300 156.69700 253.43800 1.000 129.26000 1521 LEU A N 1
ATOM 10908 C CA . LEU A 1 1521 ? 149.36800 156.36400 252.10600 1.000 129.26000 1521 LEU A CA 1
ATOM 10909 C C . LEU A 1 1521 ? 149.31800 154.84000 251.83200 1.000 129.26000 1521 LEU A C 1
ATOM 10910 O O . LEU A 1 1521 ? 148.56200 154.40000 250.96500 1.000 129.26000 1521 LEU A O 1
ATOM 10915 N N . LEU A 1 1522 ? 150.08300 154.02800 252.57300 1.000 130.34000 1522 LEU A N 1
ATOM 10916 C CA . LEU A 1 1522 ? 150.01400 152.55700 252.54000 1.000 130.34000 1522 LEU A CA 1
ATOM 10917 C C . LEU A 1 1522 ? 149.14200 151.96800 253.66400 1.000 130.34000 1522 LEU A C 1
ATOM 10918 O O . LEU A 1 1522 ? 148.58200 150.88100 253.50900 1.000 130.34000 1522 LEU A O 1
ATOM 10923 N N . GLN A 1 1523 ? 149.02000 152.66600 254.79400 1.000 133.73000 1523 GLN A N 1
ATOM 10924 C CA . GLN A 1 1523 ? 148.29500 152.20600 255.98600 1.000 133.73000 1523 GLN A CA 1
ATOM 10925 C C . GLN A 1 1523 ? 146.79900 151.95500 255.73000 1.000 133.73000 1523 GLN A C 1
ATOM 10926 O O . GLN A 1 1523 ? 146.22200 151.02800 256.30100 1.000 133.73000 1523 GLN A O 1
ATOM 10932 N N . ILE A 1 1524 ? 146.18300 152.73100 254.83600 1.000 132.92000 1524 ILE A N 1
ATOM 10933 C CA . ILE A 1 1524 ? 144.83800 152.48300 254.30400 1.000 132.92000 1524 ILE A CA 1
ATOM 10934 C C . ILE A 1 1524 ? 144.95500 152.04300 252.83400 1.000 132.92000 1524 ILE A C 1
ATOM 10935 O O . ILE A 1 1524 ? 145.49500 152.80400 252.03000 1.000 132.92000 1524 ILE A O 1
ATOM 10940 N N . PRO A 1 1525 ? 144.45300 150.85600 252.44200 1.000 127.47000 1525 PRO A N 1
ATOM 10941 C CA . PRO A 1 1525 ? 144.45600 150.41000 251.05000 1.000 127.47000 1525 PRO A CA 1
ATOM 10942 C C . PRO A 1 1525 ? 143.77800 151.40400 250.09800 1.000 127.47000 1525 PRO A C 1
ATOM 10943 O O . PRO A 1 1525 ? 142.68400 151.90000 250.37300 1.000 127.47000 1525 PRO A O 1
ATOM 10947 N N . GLY A 1 1526 ? 144.42100 151.69400 248.96900 1.000 117.26000 1526 GLY A N 1
ATOM 10948 C CA . GLY A 1 1526 ? 143.99700 152.73800 248.03400 1.000 117.26000 1526 GLY A CA 1
ATOM 10949 C C . GLY A 1 1526 ? 144.88300 152.84200 246.78300 1.000 117.26000 1526 GLY A C 1
ATOM 10950 O O . GLY A 1 1526 ? 145.65500 151.91800 246.50000 1.000 117.26000 1526 GLY A O 1
ATOM 10951 N N . PRO A 1 1527 ? 144.75500 153.90500 245.95100 1.000 112.73000 1527 PRO A N 1
ATOM 10952 C CA . PRO A 1 1527 ? 145.49800 153.97500 244.68700 1.000 112.73000 1527 PRO A CA 1
ATOM 10953 C C . PRO A 1 1527 ? 146.97600 153.61100 244.85000 1.000 112.73000 1527 PRO A C 1
ATOM 10954 O O . PRO A 1 1527 ? 147.42900 152.69600 244.18700 1.000 112.73000 1527 PRO A O 1
ATOM 10958 N N . PHE A 1 1528 ? 147.68200 154.32300 245.72700 1.000 108.85000 1528 PHE A N 1
ATOM 10959 C CA . PHE A 1 1528 ? 149.12000 154.09400 245.85800 1.000 108.85000 1528 PHE A CA 1
ATOM 10960 C C . PHE A 1 1528 ? 149.46500 152.71300 246.42800 1.000 108.85000 1528 PHE A C 1
ATOM 10961 O O . PHE A 1 1528 ? 150.44000 152.10100 245.99400 1.000 108.85000 1528 PHE A O 1
ATOM 10963 N N . TYR A 1 1529 ? 148.65500 152.18300 247.34900 1.000 111.45000 1529 TYR A N 1
ATOM 10964 C CA . TYR A 1 1529 ? 148.83700 150.85000 247.92700 1.000 111.45000 1529 TYR A CA 1
ATOM 10965 C C . TYR A 1 1529 ? 148.73100 149.73100 246.88300 1.000 111.45000 1529 TYR A C 1
ATOM 10966 O O . TYR A 1 1529 ? 149.53800 148.80400 246.88200 1.000 111.45000 1529 TYR A O 1
ATOM 10968 N N . PHE A 1 1530 ? 147.74500 149.84300 245.99100 1.000 106.46000 1530 PHE A N 1
ATOM 10969 C CA . PHE A 1 1530 ? 147.60000 148.83700 244.90700 1.000 106.46000 1530 PHE A CA 1
ATOM 10970 C C . PHE A 1 1530 ? 148.87600 148.84000 244.06100 1.000 106.46000 1530 PHE A C 1
ATOM 10971 O O . PHE A 1 1530 ? 149.36200 147.75100 243.69900 1.000 106.46000 1530 PHE A O 1
ATOM 10973 N N . MET A 1 1531 ? 149.39700 150.03200 243.75800 1.000 105.28000 1531 MET A N 1
ATOM 10974 C CA . MET A 1 1531 ? 150.63500 150.14500 242.94200 1.000 105.28000 1531 MET A CA 1
ATOM 10975 C C . MET A 1 1531 ? 151.79600 149.51600 243.71700 1.000 105.28000 1531 MET A C 1
ATOM 10976 O O . MET A 1 1531 ? 152.42400 148.58400 243.18600 1.000 105.28000 1531 MET A O 1
ATOM 10978 N N . ALA A 1 1532 ? 152.07100 150.02000 244.92100 1.000 105.84000 1532 ALA A N 1
ATOM 10979 C CA . ALA A 1 1532 ? 153.13800 149.45500 245.74700 1.000 105.84000 1532 ALA A CA 1
ATOM 10980 C C . ALA A 1 1532 ? 153.05300 147.92400 245.84300 1.000 105.84000 1532 ALA A C 1
ATOM 10981 O O . ALA A 1 1532 ? 154.08100 147.24800 245.80600 1.000 105.84000 1532 ALA A O 1
ATOM 10983 N N . LYS A 1 1533 ? 151.84400 147.36200 245.90100 1.000 102.54000 1533 LYS A N 1
ATOM 10984 C CA . LYS A 1 1533 ? 151.61700 145.92200 245.81500 1.000 102.54000 1533 LYS A CA 1
ATOM 10985 C C . LYS A 1 1533 ? 152.04500 145.34900 244.45800 1.000 102.54000 1533 LYS A C 1
ATOM 10986 O O . LYS A 1 1533 ? 152.75500 144.34500 244.40800 1.000 102.54000 1533 LYS A O 1
ATOM 10988 N N . GLU A 1 1534 ? 151.69100 146.00700 243.35100 1.000 102.64000 1534 GLU A N 1
ATOM 10989 C CA . GLU A 1 1534 ? 152.11100 145.60000 242.00600 1.000 102.64000 1534 GLU A CA 1
ATOM 10990 C C . GLU A 1 1534 ? 153.62900 145.70700 241.78800 1.000 102.64000 1534 GLU A C 1
ATOM 10991 O O . GLU A 1 1534 ? 154.22400 144.87400 241.09900 1.000 102.64000 1534 GLU A O 1
ATOM 10993 N N . ALA A 1 1535 ? 154.27600 146.69300 242.41200 1.000 102.93000 1535 ALA A N 1
ATOM 10994 C CA . ALA A 1 1535 ? 155.73000 146.86700 242.41000 1.000 102.93000 1535 ALA A CA 1
ATOM 10995 C C . ALA A 1 1535 ? 156.48100 145.93000 243.38200 1.000 102.93000 1535 ALA A C 1
ATOM 10996 O O . ALA A 1 1535 ? 157.71000 145.85900 243.33900 1.000 102.93000 1535 ALA A O 1
ATOM 10998 N N . GLY A 1 1536 ? 155.77800 145.24300 244.28800 1.000 105.11000 1536 GLY A N 1
ATOM 10999 C CA . GLY A 1 1536 ? 156.38900 144.44500 245.35900 1.000 105.11000 1536 GLY A CA 1
ATOM 11000 C C . GLY A 1 1536 ? 157.04300 145.27300 246.47900 1.000 105.11000 1536 GLY A C 1
ATOM 11001 O O . GLY A 1 1536 ? 157.82400 144.74200 247.26900 1.000 105.11000 1536 GLY A O 1
ATOM 11002 N N . ILE A 1 1537 ? 156.75700 146.57400 246.54900 1.000 109.37000 1537 ILE A N 1
ATOM 11003 C CA . ILE A 1 1537 ? 157.30500 147.50100 247.54000 1.000 109.37000 1537 ILE A CA 1
ATOM 11004 C C . ILE A 1 1537 ? 156.59600 147.44800 248.90300 1.000 109.37000 1537 ILE A C 1
ATOM 11005 O O . ILE A 1 1537 ? 157.17000 147.86800 249.90900 1.000 109.37000 1537 ILE A O 1
ATOM 11007 N N . GLU A 1 1538 ? 155.35900 146.94200 248.95700 1.000 106.34000 1538 GLU A N 1
ATOM 11008 C CA . GLU A 1 1538 ? 154.53400 146.89100 250.17000 1.000 106.34000 1538 GLU A CA 1
ATOM 11009 C C . GLU A 1 1538 ? 153.53800 145.72900 250.16000 1.000 106.34000 1538 GLU A C 1
ATOM 11010 O O . GLU A 1 1538 ? 152.86400 145.47600 249.15800 1.000 106.34000 1538 GLU A O 1
#